Protein 6YSV (pdb70)

Secondary structure (DSSP, 8-state):
---SEEEEE-TTSEEEEEE--SSSSS----GGGHHHHHHHHHHHTT-TT--EEEEE--SSSEEE----THHHHT--SHHHHHHHHHHHHHHHHHHHT-SSEEEEEE-SEEETHHHHHHHHSSEEEEE-STT-EEE-GGGGGT---TTTHHHHTTTTT-HHHHHHHHHH---EEHHHHHHHTSSSEEE-GGGHHHHHHHHHHSSS---PPPPHHHHHT-SHHHHHHHHHHHHHHHHHHHTT--HHHHHHHHHHHHHHHS-HHHHHHHHHHHHHHHHHSHHHHHHHHHHHHHHHHHH--SSSSPPPP-S-EEEE--HHHHHHHHHHHHHTS---EEEE-SSHHHHHHHHHHHHHHHHHHHSSSS--HHHHHHHGGGEEEESSSTT-TT-SEEEE---S-HHHHHHHHHHHHHHS-SS-EEEE--SSS-HHHHTTT-SSGGGEEEEE--SSTTT--EEEEEE-TT--HHHHHHHHHHHHHTT-EEEE--SSTTTTHHHHHHHHHHHHHHHHHTT--HHHHHHHHHHHT-SS-HHHHHHHH-HHHHHTTHHHHHHHH-GGGPPPTTHHHHHHTTT--BTTTTBSSB------TTPPP-B-TTHHHHTT--------HHHHHHHHHHHHHHHHHHHHHTTSSSSHHHHHHHHHHHS---GGGTSHHHHHHHH-HHHHHHHHHHHHHHT-GGGSPPHHHHHHHHTT--SSSS--/---SEEEEE-TTSEEEEEE--SS-SS--B-GGGHHHHHHHHHHHHTTSS--EEEEE---TTEEE--B-HHHHHT-SSHHHHHHHHHHHHHHHHHHT--SSEEEEE--SEEETHHHHHHHHSSEEEE-S-TT-EEE-GGGGGT----SSHHHHTHHHH-HHHHHHHHHH-PPB-HHHHHHTTSSSEE--HHHHHHHHHHHHT---TTT--TTHHHHHHHHHHHHHHHHHHTT--HHHHHHHHHHHHHTTS-HHHHHHHHHHHHHHHHHSHHHHHHHHHHHHHHHHHT--S-SSPPPP-S-EEEE--SSHHHHHHHIIIIIT---EEEE-S-HHHHHHHHHHHHHHHTTS-TTS-TTIIIIITTTTTEEEESSSSS-TT-SEEEE---S-HHHHHHHHHHHHHHS-SS-EEEE--SSS-HHHHTSS-S-GGGEEEEE--SSTTT--EEEEE--TT--HHHHHHHHHHHHHTT-EEEEB-S-TTTTTTTTTHHHHHHHHHHHHTT--HHHHHHHHHHHT-SS-HHHHHHHH-TTGGGTHHHHHHHHH-GGGPPPTTHHHHHHHTT--TTTTS-SSS----STT--S----TTHHHHTT--S-----HHHHHHHHHHHHHHHHHHHHHTTSBSSHHHHHHHHHTTS---GGGTSHHHHHHHH-HHHHHHHHHHHHHHH-GGGSPPHHHHHHHHTT--SS----

Structure (mmCIF, N/CA/C/O backbone):
data_6YSV
#
_entry.id   6YSV
#
_cell.length_a   128.583
_cell.length_b   90.751
_cell.length_c   172.912
_cell.angle_alpha   90.000
_cell.angle_beta   96.112
_cell.angle_gamma   90.000
#
_symmetry.space_group_name_H-M   'I 1 2 1'
#
loop_
_entity.id
_entity.type
_entity.pdbx_description
1 polymer 'Fatty acid oxidation complex subunit alpha'
2 non-polymer 'SULFATE ION'
3 water water
#
loop_
_atom_site.group_PDB
_atom_site.id
_atom_site.type_symbol
_atom_site.label_atom_id
_atom_site.label_alt_id
_atom_site.label_comp_id
_atom_site.label_asym_id
_atom_site.label_entity_id
_atom_site.label_seq_id
_atom_site.pdbx_PDB_ins_code
_atom_site.Cartn_x
_atom_site.Cartn_y
_atom_site.Cartn_z
_atom_site.occupancy
_atom_site.B_iso_or_equiv
_atom_site.auth_seq_id
_atom_site.auth_comp_id
_atom_site.auth_asym_id
_atom_site.auth_atom_id
_atom_site.pdbx_PDB_model_num
ATOM 1 N N . MET A 1 17 ? -40.54718 63.99161 -33.58461 1.000 176.55518 3 MET A N 1
ATOM 2 C CA . MET A 1 17 ? -39.64551 62.98020 -33.04630 1.000 172.88025 3 MET A CA 1
ATOM 3 C C . MET A 1 17 ? -39.87282 61.63090 -33.71816 1.000 171.12687 3 MET A C 1
ATOM 4 O O . MET A 1 17 ? -40.89473 61.41691 -34.37068 1.000 170.75426 3 MET A O 1
ATOM 6 N N . THR A 1 18 ? -38.91215 60.72400 -33.55876 1.000 170.83042 4 THR A N 1
ATOM 7 C CA . THR A 1 18 ? -39.06002 59.37956 -34.09821 1.000 164.95691 4 THR A CA 1
ATOM 8 C C . THR A 1 18 ? -40.10028 58.60892 -33.29302 1.000 158.67672 4 THR A C 1
ATOM 9 O O . THR A 1 18 ? -40.07617 58.61294 -32.05812 1.000 159.33057 4 THR A O 1
ATOM 13 N N . SER A 1 19 ? -41.02234 57.95738 -33.99627 1.000 148.09245 5 SER A N 1
ATOM 14 C CA . SER A 1 19 ? -42.12320 57.27103 -33.33981 1.000 137.16128 5 SER A CA 1
ATOM 15 C C . SER A 1 19 ? -41.61972 56.06837 -32.54549 1.000 129.42623 5 SER A C 1
ATOM 16 O O . SER A 1 19 ? -40.53729 55.52932 -32.79363 1.000 129.80225 5 SER A O 1
ATOM 19 N N . ALA A 1 20 ? -42.43063 55.65126 -31.56931 1.000 121.90590 6 ALA A N 1
ATOM 20 C CA . ALA A 1 20 ? -42.07591 54.49164 -30.75835 1.000 113.51181 6 ALA A CA 1
ATOM 21 C C . ALA A 1 20 ? -42.08338 53.20914 -31.57895 1.000 105.22845 6 ALA A C 1
ATOM 22 O O . ALA A 1 20 ? -41.31464 52.28499 -31.29028 1.000 102.15152 6 ALA A O 1
ATOM 24 N N . PHE A 1 21 ? -42.93675 53.13385 -32.59703 1.000 103.35075 7 PHE A N 1
ATOM 25 C CA . PHE A 1 21 ? -43.01617 51.98371 -33.49158 1.000 101.05973 7 PHE A CA 1
ATOM 26 C C . PHE A 1 21 ? -42.71265 52.46272 -34.90497 1.000 111.86027 7 PHE A C 1
ATOM 27 O O . PHE A 1 21 ? -43.54208 53.13321 -35.52936 1.000 113.85814 7 PHE A O 1
ATOM 35 N N . THR A 1 22 ? -41.52769 52.12584 -35.40504 1.000 119.69679 8 THR A N 1
ATOM 36 C CA . THR A 1 22 ? -41.10107 52.50871 -36.74243 1.000 125.84152 8 THR A CA 1
ATOM 37 C C . THR A 1 22 ? -41.16498 51.29894 -37.66401 1.000 122.99750 8 THR A C 1
ATOM 38 O O . THR A 1 22 ? -40.75004 50.19751 -37.28916 1.000 119.98710 8 THR A O 1
ATOM 42 N N . LEU A 1 23 ? -41.68495 51.50997 -38.86982 1.000 125.06333 9 LEU A N 1
ATOM 43 C CA . LEU A 1 23 ? -41.88316 50.44511 -39.84255 1.000 125.76322 9 LEU A CA 1
ATOM 44 C C . LEU A 1 23 ? -41.10984 50.75248 -41.11532 1.000 134.58685 9 LEU A C 1
ATOM 45 O O . LEU A 1 23 ? -41.23658 51.84650 -41.67516 1.000 142.57279 9 LEU A O 1
ATOM 50 N N . ASN A 1 24 ? -40.31346 49.78709 -41.56779 1.000 133.01758 10 ASN A N 1
ATOM 51 C CA . ASN A 1 24 ? -39.70767 49.82665 -42.89091 1.000 138.41786 10 ASN A CA 1
ATOM 52 C C . ASN A 1 24 ? -39.93791 48.47384 -43.54774 1.000 134.11306 10 ASN A C 1
ATOM 53 O O . ASN A 1 24 ? -39.73797 47.43008 -42.91721 1.000 132.99110 10 ASN A O 1
ATOM 58 N N . VAL A 1 25 ? -40.39202 48.49373 -44.79620 1.000 130.98561 11 VAL A N 1
ATOM 59 C CA . VAL A 1 25 ? -40.76365 47.28306 -45.51834 1.000 125.06602 11 VAL A CA 1
ATOM 60 C C . VAL A 1 25 ? -39.60233 46.88138 -46.41537 1.000 127.34777 11 VAL A C 1
ATOM 61 O O . VAL A 1 25 ? -39.19916 47.64262 -47.30327 1.000 132.43077 11 VAL A O 1
ATOM 65 N N . ARG A 1 26 ? -39.06595 45.68585 -46.18422 1.000 125.44966 12 ARG A N 1
ATOM 66 C CA . ARG A 1 26 ? -37.98063 45.17119 -47.00173 1.000 125.39431 12 ARG A CA 1
ATOM 67 C C . ARG A 1 26 ? -38.47831 44.85850 -48.41238 1.000 130.38518 12 ARG A C 1
ATOM 68 O O . ARG A 1 26 ? -39.68056 44.83672 -48.69262 1.000 136.14802 12 ARG A O 1
ATOM 76 N N . LEU A 1 27 ? -37.52838 44.61313 -49.30989 1.000 129.31962 13 LEU A N 1
ATOM 77 C CA . LEU A 1 27 ? -37.83711 44.29509 -50.69657 1.000 129.54999 13 LEU A CA 1
ATOM 78 C C . LEU A 1 27 ? -38.08314 42.80979 -50.92695 1.000 128.06008 13 LEU A C 1
ATOM 79 O O . LEU A 1 27 ? -38.43397 42.42258 -52.04640 1.000 127.74847 13 LEU A O 1
ATOM 84 N N . ASP A 1 28 ? -37.90772 41.97157 -49.90509 1.000 127.29825 14 ASP A N 1
ATOM 85 C CA . ASP A 1 28 ? -38.26959 40.56381 -49.98287 1.000 128.45495 14 ASP A CA 1
ATOM 86 C C . ASP A 1 28 ? -39.69443 40.30603 -49.50406 1.000 128.63105 14 ASP A C 1
ATOM 87 O O . ASP A 1 28 ? -40.02061 39.17125 -49.13509 1.000 130.41033 14 ASP A O 1
ATOM 92 N N . ASN A 1 29 ? -40.53537 41.34366 -49.48642 1.000 127.10020 15 ASN A N 1
ATOM 93 C CA . ASN A 1 29 ? -41.96324 41.23843 -49.19007 1.000 123.60685 15 ASN A CA 1
ATOM 94 C C . ASN A 1 29 ? -42.23769 40.83710 -47.74270 1.000 116.79072 15 ASN A C 1
ATOM 95 O O . ASN A 1 29 ? -43.23233 40.16708 -47.45712 1.000 116.16230 15 ASN A O 1
ATOM 100 N N . ILE A 1 30 ? -41.36526 41.23366 -46.81780 1.000 114.88627 16 ILE A N 1
ATOM 101 C CA . ILE A 1 30 ? -41.65366 41.15925 -45.39173 1.000 111.54340 16 ILE A CA 1
ATOM 102 C C . ILE A 1 30 ? -41.35070 42.52225 -44.78712 1.000 107.63316 16 ILE A C 1
ATOM 103 O O . ILE A 1 30 ? -40.54007 43.29064 -45.31444 1.000 108.91290 16 ILE A O 1
ATOM 108 N N . ALA A 1 31 ? -42.01282 42.82372 -43.67480 1.000 106.92248 17 ALA A N 1
ATOM 109 C CA . ALA A 1 31 ? -41.87557 44.11022 -43.01179 1.000 109.20501 17 ALA A CA 1
ATOM 110 C C . ALA A 1 31 ? -41.29913 43.92128 -41.61552 1.000 105.59753 17 ALA A C 1
ATOM 111 O O . ALA A 1 31 ? -41.47328 42.87188 -40.98949 1.000 106.01801 17 ALA A O 1
ATOM 113 N N . VAL A 1 32 ? -40.60620 44.94929 -41.13379 1.000 103.21367 18 VAL A N 1
ATOM 114 C CA . VAL A 1 32 ? -39.96274 44.93048 -39.82513 1.000 99.91280 18 VAL A CA 1
ATOM 115 C C . VAL A 1 32 ? -40.49338 46.10642 -39.01905 1.000 102.70861 18 VAL A C 1
ATOM 116 O O . VAL A 1 32 ? -40.35007 47.26440 -39.43188 1.000 106.43613 18 VAL A O 1
ATOM 120 N N . ILE A 1 33 ? -41.10241 45.81149 -37.87567 1.000 99.32455 19 ILE A N 1
ATOM 121 C CA . ILE A 1 33 ? -41.60603 46.82991 -36.96239 1.000 101.92901 19 ILE A CA 1
ATOM 122 C C . ILE A 1 33 ? -40.56014 47.02335 -35.87277 1.000 108.34851 19 ILE A C 1
ATOM 123 O O . ILE A 1 33 ? -40.33011 46.12881 -35.05191 1.000 109.31569 19 ILE A O 1
ATOM 128 N N . THR A 1 34 ? -39.92064 48.18905 -35.86452 1.000 118.80699 20 THR A N 1
ATOM 129 C CA . THR A 1 34 ? -38.90666 48.51096 -34.87015 1.000 120.97666 20 THR A CA 1
ATOM 130 C C . THR A 1 34 ? -39.55484 49.21953 -33.68730 1.000 123.02018 20 THR A C 1
ATOM 131 O O . THR A 1 34 ? -40.25576 50.22124 -33.86300 1.000 130.20271 20 THR A O 1
ATOM 135 N N . ILE A 1 35 ? -39.31652 48.69688 -32.48519 1.000 115.96680 21 ILE A N 1
ATOM 136 C CA . ILE A 1 35 ? -39.95107 49.21125 -31.27672 1.000 111.52487 21 ILE A CA 1
ATOM 137 C C . ILE A 1 35 ? -38.92809 49.96228 -30.43482 1.000 121.85611 21 ILE A C 1
ATOM 138 O O . ILE A 1 35 ? -38.33632 49.39710 -29.50888 1.000 124.69137 21 ILE A O 1
ATOM 143 N N . ASP A 1 36 ? -38.71917 51.24048 -30.73915 1.000 129.63814 22 ASP A N 1
ATOM 144 C CA . ASP A 1 36 ? -37.75243 52.07437 -30.02669 1.000 131.46186 22 ASP A CA 1
ATOM 145 C C . ASP A 1 36 ? -38.50390 53.22540 -29.36450 1.000 133.24032 22 ASP A C 1
ATOM 146 O O . ASP A 1 36 ? -38.88401 54.19303 -30.03084 1.000 139.52975 22 ASP A O 1
ATOM 151 N N . VAL A 1 37 ? -38.71256 53.12203 -28.05696 1.000 124.54919 23 VAL A N 1
ATOM 152 C CA . VAL A 1 37 ? -39.37119 54.16925 -27.28133 1.000 122.12871 23 VAL A CA 1
ATOM 153 C C . VAL A 1 37 ? -38.29994 55.14821 -26.81274 1.000 127.84533 23 VAL A C 1
ATOM 154 O O . VAL A 1 37 ? -37.42178 54.75591 -26.02795 1.000 129.53174 23 VAL A O 1
ATOM 158 N N . PRO A 1 38 ? -38.32802 56.40982 -27.25624 1.000 130.49892 24 PRO A N 1
ATOM 159 C CA . PRO A 1 38 ? -37.26793 57.35151 -26.87211 1.000 135.93259 24 PRO A CA 1
ATOM 160 C C . PRO A 1 38 ? -37.37419 57.86306 -25.44533 1.000 137.40142 24 PRO A C 1
ATOM 161 O O . PRO A 1 38 ? -36.44053 58.52996 -24.97828 1.000 136.35567 24 PRO A O 1
ATOM 165 N N . GLY A 1 39 ? -38.46819 57.57430 -24.73938 1.000 140.07914 25 GLY A N 1
ATOM 166 C CA . GLY A 1 39 ? -38.63111 58.11509 -23.39929 1.000 147.40264 25 GLY A CA 1
ATOM 167 C C . GLY A 1 39 ? -37.73739 57.43577 -22.37855 1.000 157.10957 25 GLY A C 1
ATOM 168 O O . GLY A 1 39 ? -36.96933 58.09429 -21.67140 1.000 162.89323 25 GLY A O 1
ATOM 169 N N . GLU A 1 40 ? -37.82497 56.11314 -22.28625 1.000 161.82034 26 GLU A N 1
ATOM 170 C CA . GLU A 1 40 ? -37.08698 55.34376 -21.29712 1.000 159.88057 26 GLU A CA 1
ATOM 171 C C . GLU A 1 40 ? -36.17273 54.33919 -21.98688 1.000 157.09825 26 GLU A C 1
ATOM 172 O O . GLU A 1 40 ? -36.22878 54.13792 -23.20283 1.000 154.13448 26 GLU A O 1
ATOM 174 N N . LYS A 1 41 ? -35.31838 53.70361 -21.18254 1.000 149.01239 27 LYS A N 1
ATOM 175 C CA . LYS A 1 41 ? -34.39963 52.69491 -21.69425 1.000 142.03975 27 LYS A CA 1
ATOM 176 C C . LYS A 1 41 ? -35.09055 51.37705 -22.01499 1.000 135.00561 27 LYS A C 1
ATOM 177 O O . LYS A 1 41 ? -34.48781 50.52899 -22.68169 1.000 138.09953 27 LYS A O 1
ATOM 179 N N . MET A 1 42 ? -36.32626 51.18473 -21.56205 1.000 125.39268 28 MET A N 1
ATOM 180 C CA . MET A 1 42 ? -37.08262 49.96816 -21.81543 1.000 122.18067 28 MET A CA 1
ATOM 181 C C . MET A 1 42 ? -38.36339 50.30875 -22.56269 1.000 120.37355 28 MET A C 1
ATOM 182 O O . MET A 1 42 ? -38.98561 51.34433 -22.30617 1.000 126.28382 28 MET A O 1
ATOM 187 N N . ASN A 1 43 ? -38.75083 49.43748 -23.49031 1.000 113.47350 29 ASN A N 1
ATOM 188 C CA . ASN A 1 43 ? -40.01411 49.59133 -24.20799 1.000 112.74896 29 ASN A CA 1
ATOM 189 C C . ASN A 1 43 ? -41.15436 49.31630 -23.23720 1.000 121.47827 29 ASN A C 1
ATOM 190 O O . ASN A 1 43 ? -41.50844 48.16335 -22.98317 1.000 124.31540 29 ASN A O 1
ATOM 195 N N . THR A 1 44 ? -41.73363 50.38070 -22.68726 1.000 129.90095 30 THR A N 1
ATOM 196 C CA . THR A 1 44 ? -42.74319 50.27060 -21.64298 1.000 133.65878 30 THR A CA 1
ATOM 197 C C . THR A 1 44 ? -44.15245 50.06146 -22.18308 1.000 133.51413 30 THR A C 1
ATOM 198 O O . THR A 1 44 ? -45.08171 49.90279 -21.38507 1.000 136.28795 30 THR A O 1
ATOM 202 N N . LEU A 1 45 ? -44.33265 50.07012 -23.50300 1.000 128.42223 31 LEU A N 1
ATOM 203 C CA . LEU A 1 45 ? -45.61063 49.76204 -24.14701 1.000 124.40887 31 LEU A CA 1
ATOM 204 C C . LEU A 1 45 ? -46.75677 50.56552 -23.52740 1.000 126.69115 31 LEU A C 1
ATOM 205 O O . LEU A 1 45 ? -47.67677 50.02533 -22.90997 1.000 123.13401 31 LEU A O 1
ATOM 210 N N . LYS A 1 46 ? -46.67868 51.88204 -23.69432 1.000 130.25635 32 LYS A N 1
ATOM 211 C CA . LYS A 1 46 ? -47.71826 52.75898 -23.17763 1.000 125.88739 32 LYS A CA 1
ATOM 212 C C . LYS A 1 46 ? -49.00160 52.59705 -23.98545 1.000 130.08641 32 LYS A C 1
ATOM 213 O O . LYS A 1 46 ? -48.97797 52.25843 -25.17187 1.000 130.19550 32 LYS A O 1
ATOM 219 N N . ALA A 1 47 ? -50.13633 52.83896 -23.32362 1.000 136.78481 33 ALA A N 1
ATOM 220 C CA . ALA A 1 47 ? -51.42655 52.72584 -23.99451 1.000 136.15932 33 ALA A CA 1
ATOM 221 C C . ALA A 1 47 ? -51.60194 53.76490 -25.09272 1.000 138.99017 33 ALA A C 1
ATOM 222 O O . ALA A 1 47 ? -52.41270 53.55626 -26.00161 1.000 138.56622 33 ALA A O 1
ATOM 224 N N . GLU A 1 48 ? -50.86297 54.87492 -25.02847 1.000 136.75234 34 GLU A N 1
ATOM 225 C CA . GLU A 1 48 ? -50.95073 55.89923 -26.06210 1.000 139.03049 34 GLU A CA 1
ATOM 226 C C . GLU A 1 48 ? -50.45868 55.39447 -27.41303 1.000 142.56963 34 GLU A C 1
ATOM 227 O O . GLU A 1 48 ? -50.89786 55.90156 -28.45126 1.000 147.26958 34 GLU A O 1
ATOM 233 N N . PHE A 1 49 ? -49.57750 54.39628 -27.42549 1.000 140.67000 35 PHE A N 1
ATOM 234 C CA . PHE A 1 49 ? -49.02908 53.83115 -28.65785 1.000 138.98669 35 PHE A CA 1
ATOM 235 C C . PHE A 1 49 ? -50.03999 52.99447 -29.44206 1.000 137.16153 35 PHE A C 1
ATOM 236 O O . PHE A 1 49 ? -49.63429 52.40429 -30.45190 1.000 137.85159 35 PHE A O 1
ATOM 244 N N . ALA A 1 50 ? -51.30686 52.92041 -29.02171 1.000 134.96968 36 ALA A N 1
ATOM 245 C CA . ALA A 1 50 ? -52.27955 52.09957 -29.73786 1.000 129.77371 36 ALA A CA 1
ATOM 246 C C . ALA A 1 50 ? -52.51943 52.62404 -31.14791 1.000 128.50285 36 ALA A C 1
ATOM 247 O O . ALA A 1 50 ? -52.63778 51.84110 -32.09787 1.000 129.00240 36 ALA A O 1
ATOM 249 N N . SER A 1 51 ? -52.59494 53.94770 -31.30497 1.000 129.12428 37 SER A N 1
ATOM 250 C CA . SER A 1 51 ? -52.80118 54.51937 -32.63097 1.000 129.52298 37 SER A CA 1
ATOM 251 C C . SER A 1 51 ? -51.56730 54.36090 -33.50984 1.000 130.69509 37 SER A C 1
ATOM 252 O O . SER A 1 51 ? -51.68817 54.30122 -34.73894 1.000 133.88993 37 SER A O 1
ATOM 255 N N . GLN A 1 52 ? -50.37850 54.29185 -32.90534 1.000 127.26485 38 GLN A N 1
ATOM 256 C CA . GLN A 1 52 ? -49.16362 54.10514 -33.69177 1.000 124.86118 38 GLN A CA 1
ATOM 257 C C . GLN A 1 52 ? -49.12591 52.72057 -34.32524 1.000 123.13447 38 GLN A C 1
ATOM 258 O O . GLN A 1 52 ? -48.64917 52.56103 -35.45506 1.000 132.19398 38 GLN A O 1
ATOM 264 N N . VAL A 1 53 ? -49.62353 51.70810 -33.61511 1.000 114.08185 39 VAL A N 1
ATOM 265 C CA . VAL A 1 53 ? -49.70314 50.37178 -34.19301 1.000 105.15915 39 VAL A CA 1
ATOM 266 C C . VAL A 1 53 ? -50.87481 50.27715 -35.16138 1.000 106.83208 39 VAL A C 1
ATOM 267 O O . VAL A 1 53 ? -50.77986 49.62200 -36.20500 1.000 108.52672 39 VAL A O 1
ATOM 271 N N . ARG A 1 54 ? -51.99304 50.93394 -34.83884 1.000 106.44367 40 ARG A N 1
ATOM 272 C CA . ARG A 1 54 ? -53.15715 50.88250 -35.71668 1.000 110.79063 40 ARG A CA 1
ATOM 273 C C . ARG A 1 54 ? -52.91136 51.61439 -37.02940 1.000 111.38718 40 ARG A C 1
ATOM 274 O O . ARG A 1 54 ? -53.53183 51.28324 -38.04554 1.000 113.02105 40 ARG A O 1
ATOM 282 N N . ALA A 1 55 ? -52.02256 52.60885 -37.03348 1.000 110.66766 41 ALA A N 1
ATOM 283 C CA . ALA A 1 55 ? -51.68238 53.26548 -38.28883 1.000 114.97814 41 ALA A CA 1
ATOM 284 C C . ALA A 1 55 ? -50.75426 52.40053 -39.12997 1.000 119.70164 41 ALA A C 1
ATOM 285 O O . ALA A 1 55 ? -50.72422 52.53618 -40.35873 1.000 127.96224 41 ALA A O 1
ATOM 287 N N . ILE A 1 56 ? -50.00401 51.50200 -38.49101 1.000 115.62296 42 ILE A N 1
ATOM 288 C CA . ILE A 1 56 ? -49.06191 50.65644 -39.21551 1.000 116.75750 42 ILE A CA 1
ATOM 289 C C . ILE A 1 56 ? -49.75839 49.42711 -39.78938 1.000 121.69379 42 ILE A C 1
ATOM 290 O O . ILE A 1 56 ? -49.47420 49.01296 -40.91945 1.000 126.95086 42 ILE A O 1
ATOM 295 N N . ILE A 1 57 ? -50.69013 48.83480 -39.03495 1.000 121.32332 43 ILE A N 1
ATOM 296 C CA . ILE A 1 57 ? -51.34869 47.60914 -39.48518 1.000 122.28846 43 ILE A CA 1
ATOM 297 C C . ILE A 1 57 ? -52.13171 47.84272 -40.77049 1.000 129.42933 43 ILE A C 1
ATOM 298 O O . ILE A 1 57 ? -52.21283 46.95135 -41.62498 1.000 133.68666 43 ILE A O 1
ATOM 303 N N . LYS A 1 58 ? -52.71840 49.03133 -40.93512 1.000 130.37468 44 LYS A N 1
ATOM 304 C CA . LYS A 1 58 ? -53.42094 49.33302 -42.17756 1.000 136.54408 44 LYS A CA 1
ATOM 305 C C . LYS A 1 58 ? -52.45918 49.41064 -43.35411 1.000 142.68360 44 LYS A C 1
ATOM 306 O O . LYS A 1 58 ? -52.82479 49.04688 -44.47757 1.000 146.38554 44 LYS A O 1
ATOM 308 N N . GLN A 1 59 ? -51.23191 49.87902 -43.11737 1.000 145.35975 45 GLN A N 1
ATOM 309 C CA . GLN A 1 59 ? -50.22457 49.91088 -44.16932 1.000 150.37912 45 GLN A CA 1
ATOM 310 C C . GLN A 1 59 ? -49.65748 48.52859 -44.46181 1.000 151.84332 45 GLN A C 1
ATOM 311 O O . GLN A 1 59 ? -49.01689 48.34155 -45.50178 1.000 153.15274 45 GLN A O 1
ATOM 317 N N . LEU A 1 60 ? -49.87306 47.56056 -43.56851 1.000 153.12365 46 LEU A N 1
ATOM 318 C CA . LEU A 1 60 ? -49.43748 46.19430 -43.83372 1.000 153.48754 46 LEU A CA 1
ATOM 319 C C . LEU A 1 60 ? -50.37067 45.49630 -44.81527 1.000 158.20468 46 LEU A C 1
ATOM 320 O O . LEU A 1 60 ? -49.90963 44.79071 -45.71927 1.000 161.90866 46 LEU A O 1
ATOM 325 N N . ARG A 1 61 ? -51.68147 45.67990 -44.65637 1.000 156.95078 47 ARG A N 1
ATOM 326 C CA . ARG A 1 61 ? -52.65235 45.20040 -45.63103 1.000 155.30654 47 ARG A CA 1
ATOM 327 C C . ARG A 1 61 ? -52.84317 46.16893 -46.79245 1.000 156.06608 47 ARG A C 1
ATOM 328 O O . ARG A 1 61 ? -53.81914 46.04252 -47.54268 1.000 158.11749 47 ARG A O 1
ATOM 336 N N . GLU A 1 62 ? -51.93204 47.13262 -46.95088 1.000 155.51463 48 GLU A N 1
ATOM 337 C CA . GLU A 1 62 ? -51.99389 48.03647 -48.09407 1.000 163.14989 48 GLU A CA 1
ATOM 338 C C . GLU A 1 62 ? -51.66162 47.30461 -49.38817 1.000 176.84720 48 GLU A C 1
ATOM 339 O O . GLU A 1 62 ? -52.34198 47.48755 -50.40427 1.000 185.99770 48 GLU A O 1
ATOM 345 N N . ASN A 1 63 ? -50.62277 46.47284 -49.37060 1.000 181.06787 49 ASN A N 1
ATOM 346 C CA . ASN A 1 63 ? -50.24237 45.65763 -50.51441 1.000 186.60417 49 ASN A CA 1
ATOM 347 C C . ASN A 1 63 ? -50.29251 44.18718 -50.12459 1.000 180.01681 49 ASN A C 1
ATOM 348 O O . ASN A 1 63 ? -49.87449 43.81080 -49.02452 1.000 176.38325 49 ASN A O 1
ATOM 353 N N . LYS A 1 64 ? -50.81553 43.36006 -51.02738 1.000 178.97919 50 LYS A N 1
ATOM 354 C CA . LYS A 1 64 ? -50.93178 41.92944 -50.77755 1.000 170.30240 50 LYS A CA 1
ATOM 355 C C . LYS A 1 64 ? -49.65841 41.16284 -51.10580 1.000 163.07615 50 LYS A C 1
ATOM 356 O O . LYS A 1 64 ? -49.61304 39.94808 -50.88331 1.000 160.44400 50 LYS A O 1
ATOM 362 N N . GLU A 1 65 ? -48.62841 41.83476 -51.62453 1.000 159.14482 51 GLU A N 1
ATOM 363 C CA . GLU A 1 65 ? -47.37495 41.15584 -51.92688 1.000 153.92760 51 GLU A CA 1
ATOM 364 C C . GLU A 1 65 ? -46.62055 40.74803 -50.66894 1.000 142.93223 51 GLU A C 1
ATOM 365 O O . GLU A 1 65 ? -45.72996 39.89542 -50.74719 1.000 140.64327 51 GLU A O 1
ATOM 367 N N . LEU A 1 66 ? -46.95906 41.32784 -49.51959 1.000 135.13788 52 LEU A N 1
ATOM 368 C CA . LEU A 1 66 ? -46.26355 41.01348 -48.28052 1.000 124.65660 52 LEU A CA 1
ATOM 369 C C . LEU A 1 66 ? -46.49947 39.56444 -47.87031 1.000 119.23743 52 LEU A C 1
ATOM 370 O O . LEU A 1 66 ? -47.55454 38.98019 -48.13249 1.000 115.98584 52 LEU A O 1
ATOM 375 N N . ARG A 1 67 ? -45.49190 38.98577 -47.21658 1.000 119.32706 53 ARG A N 1
ATOM 376 C CA . ARG A 1 67 ? -45.55085 37.61096 -46.74909 1.000 123.28643 53 ARG A CA 1
ATOM 377 C C . ARG A 1 67 ? -45.39026 37.47131 -45.24337 1.000 130.93160 53 ARG A C 1
ATOM 378 O O . ARG A 1 67 ? -45.69581 36.39997 -44.70724 1.000 129.74052 53 ARG A O 1
ATOM 386 N N . GLY A 1 68 ? -44.92843 38.50581 -44.54869 1.000 141.76852 54 GLY A N 1
ATOM 387 C CA . GLY A 1 68 ? -44.75392 38.41058 -43.11074 1.000 139.67244 54 GLY A CA 1
ATOM 388 C C . GLY A 1 68 ? -44.34760 39.74113 -42.52023 1.000 140.51868 54 GLY A C 1
ATOM 389 O O . GLY A 1 68 ? -44.00776 40.68959 -43.23309 1.000 143.86261 54 GLY A O 1
ATOM 390 N N . VAL A 1 69 ? -44.39565 39.79470 -41.18981 1.000 122.48542 55 VAL A N 1
ATOM 391 C CA . VAL A 1 69 ? -43.97852 40.96347 -40.42656 1.000 112.11708 55 VAL A CA 1
ATOM 392 C C . VAL A 1 69 ? -43.21268 40.49149 -39.19964 1.000 105.43307 55 VAL A C 1
ATOM 393 O O . VAL A 1 69 ? -43.50173 39.43391 -38.63172 1.000 108.21585 55 VAL A O 1
ATOM 397 N N . VAL A 1 70 ? -42.22814 41.28785 -38.78947 1.000 99.43408 56 VAL A N 1
ATOM 398 C CA . VAL A 1 70 ? -41.33628 40.93431 -37.69225 1.000 96.15670 56 VAL A CA 1
ATOM 399 C C . VAL A 1 70 ? -41.29013 42.08446 -36.69662 1.000 100.15681 56 VAL A C 1
ATOM 400 O O . VAL A 1 70 ? -41.07242 43.23851 -37.08247 1.000 104.18352 56 VAL A O 1
ATOM 404 N N . PHE A 1 71 ? -41.49623 41.76759 -35.42024 1.000 95.09463 57 PHE A N 1
ATOM 405 C CA . PHE A 1 71 ? -41.30874 42.71272 -34.32748 1.000 89.68473 57 PHE A CA 1
ATOM 406 C C . PHE A 1 71 ? -39.92117 42.50097 -33.73511 1.000 88.81667 57 PHE A C 1
ATOM 407 O O . PHE A 1 71 ? -39.59354 41.39380 -33.29462 1.000 89.94342 57 PHE A O 1
ATOM 415 N N . VAL A 1 72 ? -39.11134 43.55656 -33.72587 1.000 89.25783 58 VAL A N 1
ATOM 416 C CA . VAL A 1 72 ? -37.77223 43.50785 -33.15692 1.000 90.64805 58 VAL A CA 1
ATOM 417 C C . VAL A 1 72 ? -37.61910 44.66755 -32.18176 1.000 95.02070 58 VAL A C 1
ATOM 418 O O . VAL A 1 72 ? -38.21095 45.73709 -32.35935 1.000 94.78463 58 VAL A O 1
ATOM 422 N N . SER A 1 73 ? -36.82388 44.44194 -31.13267 1.000 103.22932 59 SER A N 1
ATOM 423 C CA . SER A 1 73 ? -36.70646 45.41337 -30.04832 1.000 106.37274 59 SER A CA 1
ATOM 424 C C . SER A 1 73 ? -35.87322 46.62515 -30.45000 1.000 109.38341 59 SER A C 1
ATOM 425 O O . SER A 1 73 ? -36.25801 47.76611 -30.17386 1.000 114.17013 59 SER A O 1
ATOM 428 N N . ALA A 1 74 ? -34.71819 46.39423 -31.07668 1.000 107.11259 60 ALA A N 1
ATOM 429 C CA . ALA A 1 74 ? -33.74416 47.43813 -31.39795 1.000 114.59172 60 ALA A CA 1
ATOM 430 C C . ALA A 1 74 ? -33.24261 48.16835 -30.15459 1.000 113.40139 60 ALA A C 1
ATOM 431 O O . ALA A 1 74 ? -32.70609 49.27645 -30.25475 1.000 115.95095 60 ALA A O 1
ATOM 433 N N . LYS A 1 75 ? -33.41498 47.56499 -28.97901 1.000 112.59646 61 LYS A N 1
ATOM 434 C CA . LYS A 1 75 ? -32.85440 48.04108 -27.72930 1.000 118.53369 61 LYS A CA 1
ATOM 435 C C . LYS A 1 75 ? -31.97659 46.95681 -27.11671 1.000 126.41040 61 LYS A C 1
ATOM 436 O O . LYS A 1 75 ? -32.30126 45.76876 -27.21748 1.000 128.97874 61 LYS A O 1
ATOM 442 N N . PRO A 1 76 ? -30.86450 47.32835 -26.47804 1.000 131.68909 62 PRO A N 1
ATOM 443 C CA . PRO A 1 76 ? -29.87363 46.30931 -26.09903 1.000 135.13780 62 PRO A CA 1
ATOM 444 C C . PRO A 1 76 ? -30.30053 45.42352 -24.94109 1.000 134.73925 62 PRO A C 1
ATOM 445 O O . PRO A 1 76 ? -29.91995 44.24668 -24.91284 1.000 134.53243 62 PRO A O 1
ATOM 449 N N . ASP A 1 77 ? -31.07809 45.93855 -23.98849 1.000 134.06307 63 ASP A N 1
ATOM 450 C CA . ASP A 1 77 ? -31.31027 45.22309 -22.74047 1.000 134.46963 63 ASP A CA 1
ATOM 451 C C . ASP A 1 77 ? -32.64836 44.49944 -22.67001 1.000 125.56584 63 ASP A C 1
ATOM 452 O O . ASP A 1 77 ? -32.77326 43.55155 -21.88674 1.000 123.15364 63 ASP A O 1
ATOM 457 N N . ASN A 1 78 ? -33.64631 44.90616 -23.45140 1.000 120.59456 64 ASN A N 1
ATOM 458 C CA . ASN A 1 78 ? -34.97245 44.32619 -23.29930 1.000 114.59408 64 ASN A CA 1
ATOM 459 C C . ASN A 1 78 ? -35.72288 44.36550 -24.62163 1.000 101.90787 64 ASN A C 1
ATOM 460 O O . ASN A 1 78 ? -35.41843 45.16190 -25.51343 1.000 100.67861 64 ASN A O 1
ATOM 465 N N . PHE A 1 79 ? -36.71670 43.48247 -24.73063 1.000 94.47424 65 PHE A N 1
ATOM 466 C CA . PHE A 1 79 ? -37.65112 43.49146 -25.86271 1.000 89.62699 65 PHE A CA 1
ATOM 467 C C . PHE A 1 79 ? -38.80970 44.43184 -25.54357 1.000 89.40798 65 PHE A C 1
ATOM 468 O O . PHE A 1 79 ? -38.89801 45.53372 -26.09265 1.000 91.13863 65 PHE A O 1
ATOM 476 N N . ILE A 1 80 ? -39.70518 44.00197 -24.65567 1.000 87.58958 66 ILE A N 1
ATOM 477 C CA . ILE A 1 80 ? -40.74696 44.85847 -24.09729 1.000 83.39240 66 ILE A CA 1
ATOM 478 C C . ILE A 1 80 ? -40.81520 44.57413 -22.60349 1.000 84.76230 66 ILE A C 1
ATOM 479 O O . ILE A 1 80 ? -41.07363 43.43535 -22.19803 1.000 80.80623 66 ILE A O 1
ATOM 484 N N . ALA A 1 81 ? -40.58244 45.60255 -21.78492 1.000 93.03263 67 ALA A N 1
ATOM 485 C CA . ALA A 1 81 ? -40.51460 45.40829 -20.34115 1.000 99.00310 67 ALA A CA 1
ATOM 486 C C . ALA A 1 81 ? -41.87219 45.10565 -19.72172 1.000 104.89778 67 ALA A C 1
ATOM 487 O O . ALA A 1 81 ? -41.92410 44.56524 -18.61203 1.000 105.94576 67 ALA A O 1
ATOM 489 N N . GLY A 1 82 ? -42.95987 45.43370 -20.40280 1.000 111.89236 68 GLY A N 1
ATOM 490 C CA . GLY A 1 82 ? -44.29577 45.26072 -19.87080 1.000 116.83370 68 GLY A CA 1
ATOM 491 C C . GLY A 1 82 ? -45.07259 46.56463 -19.86184 1.000 124.19372 68 GLY A C 1
ATOM 492 O O . GLY A 1 82 ? -44.53731 47.64846 -20.08380 1.000 127.14095 68 GLY A O 1
ATOM 493 N N . ALA A 1 83 ? -46.36840 46.42688 -19.58800 1.000 129.09516 69 ALA A N 1
ATOM 494 C CA . ALA A 1 83 ? -47.26793 47.57240 -19.62694 1.000 129.60538 69 ALA A CA 1
ATOM 495 C C . ALA A 1 83 ? -46.87116 48.61626 -18.58965 1.000 132.27322 69 ALA A C 1
ATOM 496 O O . ALA A 1 83 ? -46.43619 48.28602 -17.48290 1.000 135.94730 69 ALA A O 1
ATOM 498 N N . ASP A 1 84 ? -47.01924 49.88647 -18.96101 1.000 124.54154 70 ASP A N 1
ATOM 499 C CA . ASP A 1 84 ? -46.73261 50.98604 -18.04797 1.000 121.47360 70 ASP A CA 1
ATOM 500 C C . ASP A 1 84 ? -47.74283 50.97759 -16.90717 1.000 120.31121 70 ASP A C 1
ATOM 501 O O . ASP A 1 84 ? -48.94114 51.18181 -17.12867 1.000 123.12497 70 ASP A O 1
ATOM 506 N N . ILE A 1 85 ? -47.26139 50.73836 -15.68338 1.000 116.07755 71 ILE A N 1
ATOM 507 C CA . ILE A 1 85 ? -48.16304 50.62030 -14.53883 1.000 112.25579 71 ILE A CA 1
ATOM 508 C C . ILE A 1 85 ? -48.70921 51.96024 -14.07632 1.000 110.45580 71 ILE A C 1
ATOM 509 O O . ILE A 1 85 ? -49.65282 51.98776 -13.27609 1.000 111.64728 71 ILE A O 1
ATOM 514 N N . ASN A 1 86 ? -48.14723 53.07407 -14.55323 1.000 109.33354 72 ASN A N 1
ATOM 515 C CA . ASN A 1 86 ? -48.73090 54.37795 -14.26318 1.000 110.93935 72 ASN A CA 1
ATOM 516 C C . ASN A 1 86 ? -50.09822 54.54556 -14.91047 1.000 109.99736 72 ASN A C 1
ATOM 517 O O . ASN A 1 86 ? -50.89249 55.37205 -14.44890 1.000 112.92711 72 ASN A O 1
ATOM 522 N N . MET A 1 87 ? -50.38323 53.78513 -15.97081 1.000 106.66202 73 MET A N 1
ATOM 523 C CA . MET A 1 87 ? -51.72244 53.78376 -16.54908 1.000 108.30086 73 MET A CA 1
ATOM 524 C C . MET A 1 87 ? -52.75384 53.29696 -15.54036 1.000 105.61570 73 MET A C 1
ATOM 525 O O . MET A 1 87 ? -53.84737 53.86445 -15.43324 1.000 108.37805 73 MET A O 1
ATOM 530 N N . ILE A 1 88 ? -52.42085 52.24454 -14.79067 1.000 97.33534 74 ILE A N 1
ATOM 531 C CA . ILE A 1 88 ? -53.35967 51.68900 -13.82175 1.000 91.26523 74 ILE A CA 1
ATOM 532 C C . ILE A 1 88 ? -53.55335 52.64710 -12.65321 1.000 97.84992 74 ILE A C 1
ATOM 533 O O . ILE A 1 88 ? -54.67917 52.85713 -12.18500 1.000 100.16065 74 ILE A O 1
ATOM 538 N N . GLY A 1 89 ? -52.46457 53.24879 -12.16894 1.000 101.72310 75 GLY A N 1
ATOM 539 C CA . GLY A 1 89 ? -52.54810 54.14943 -11.03227 1.000 107.42783 75 GLY A CA 1
ATOM 540 C C . GLY A 1 89 ? -53.40110 55.37697 -11.27392 1.000 112.25672 75 GLY A C 1
ATOM 541 O O . GLY A 1 89 ? -53.89437 55.97689 -10.31272 1.000 114.40737 75 GLY A O 1
ATOM 542 N N . ASN A 1 90 ? -53.58868 55.76604 -12.53327 1.000 114.13411 76 ASN A N 1
ATOM 543 C CA . ASN A 1 90 ? -54.41217 56.91556 -12.87936 1.000 118.84950 76 ASN A CA 1
ATOM 544 C C . ASN A 1 90 ? -55.84288 56.53679 -13.23870 1.000 112.85950 76 ASN A C 1
ATOM 545 O O . ASN A 1 90 ? -56.63747 57.42183 -13.57056 1.000 116.38920 76 ASN A O 1
ATOM 550 N N . CYS A 1 91 ? -56.19034 55.25296 -13.18440 1.000 100.87523 77 CYS A N 1
ATOM 551 C CA . CYS A 1 91 ? -57.56577 54.82535 -13.40823 1.000 94.19599 77 CYS A CA 1
ATOM 552 C C . CYS A 1 91 ? -58.39431 55.13285 -12.16743 1.000 90.98811 77 CYS A C 1
ATOM 553 O O . CYS A 1 91 ? -58.05958 54.68787 -11.06422 1.000 88.43332 77 CYS A O 1
ATOM 556 N N . LYS A 1 92 ? -59.47611 55.89212 -12.34730 1.000 93.21768 78 LYS A N 1
ATOM 557 C CA . LYS A 1 92 ? -60.28368 56.31408 -11.20894 1.000 97.13041 78 LYS A CA 1
ATOM 558 C C . LYS A 1 92 ? -61.21653 55.21335 -10.71939 1.000 95.35502 78 LYS A C 1
ATOM 559 O O . LYS A 1 92 ? -61.46524 55.11387 -9.51269 1.000 97.59427 78 LYS A O 1
ATOM 565 N N . THR A 1 93 ? -61.73992 54.38544 -11.62177 1.000 93.06259 79 THR A N 1
ATOM 566 C CA . THR A 1 93 ? -62.66687 53.32802 -11.24627 1.000 95.39920 79 THR A CA 1
ATOM 567 C C . THR A 1 93 ? -62.32901 52.06080 -12.01901 1.000 85.10343 79 THR A C 1
ATOM 568 O O . THR A 1 93 ? -61.45682 52.04938 -12.89183 1.000 84.24862 79 THR A O 1
ATOM 572 N N . ALA A 1 94 ? -63.03973 50.98040 -11.68416 1.000 82.25106 80 ALA A N 1
ATOM 573 C CA . ALA A 1 94 ? -62.78382 49.69451 -12.32433 1.000 76.90171 80 ALA A CA 1
ATOM 574 C C . ALA A 1 94 ? -63.20943 49.69308 -13.78547 1.000 76.48864 80 ALA A C 1
ATOM 575 O O . ALA A 1 94 ? -62.67449 48.91476 -14.58301 1.000 75.47229 80 ALA A O 1
ATOM 577 N N . GLN A 1 95 ? -64.16535 50.54752 -14.15595 1.000 81.00573 81 GLN A N 1
ATOM 578 C CA . GLN A 1 95 ? -64.62115 50.57492 -15.54026 1.000 85.84975 81 GLN A CA 1
ATOM 579 C C . GLN A 1 95 ? -63.56982 51.17518 -16.46345 1.000 92.71158 81 GLN A C 1
ATOM 580 O O . GLN A 1 95 ? -63.46986 50.77468 -17.62890 1.000 93.98525 81 GLN A O 1
ATOM 586 N N . GLU A 1 96 ? -62.77958 52.12968 -15.96664 1.000 97.03685 82 GLU A N 1
ATOM 587 C CA . GLU A 1 96 ? -61.68692 52.66658 -16.77002 1.000 97.31675 82 GLU A CA 1
ATOM 588 C C . GLU A 1 96 ? -60.56633 51.64596 -16.91639 1.000 93.06455 82 GLU A C 1
ATOM 589 O O . GLU A 1 96 ? -59.98228 51.50686 -17.99723 1.000 91.92042 82 GLU A O 1
ATOM 595 N N . ALA A 1 97 ? -60.25539 50.91988 -15.83929 1.000 89.49791 83 ALA A N 1
ATOM 596 C CA . ALA A 1 97 ? -59.24956 49.86746 -15.92323 1.000 81.70227 83 ALA A CA 1
ATOM 597 C C . ALA A 1 97 ? -59.72439 48.70850 -16.78930 1.000 78.71119 83 ALA A C 1
ATOM 598 O O . ALA A 1 97 ? -58.90596 48.04424 -17.43517 1.000 75.22725 83 ALA A O 1
ATOM 600 N N . GLU A 1 98 ? -61.03420 48.44716 -16.81413 1.000 79.05431 84 GLU A N 1
ATOM 601 C CA . GLU A 1 98 ? -61.56240 47.44269 -17.72978 1.000 77.18554 84 GLU A CA 1
ATOM 602 C C . GLU A 1 98 ? -61.43183 47.89354 -19.17757 1.000 77.65866 84 GLU A C 1
ATOM 603 O O . GLU A 1 98 ? -61.21855 47.06318 -20.06802 1.000 78.50119 84 GLU A O 1
ATOM 609 N N . ALA A 1 99 ? -61.55262 49.19954 -19.42941 1.000 79.50706 85 ALA A N 1
ATOM 610 C CA . ALA A 1 99 ? -61.40935 49.70971 -20.78845 1.000 77.80480 85 ALA A CA 1
ATOM 611 C C . ALA A 1 99 ? -59.97541 49.57049 -21.28241 1.000 79.15047 85 ALA A C 1
ATOM 612 O O . ALA A 1 99 ? -59.74701 49.22590 -22.44759 1.000 81.35702 85 ALA A O 1
ATOM 614 N N . LEU A 1 100 ? -58.99675 49.83483 -20.41183 1.000 77.01186 86 LEU A N 1
ATOM 615 C CA . LEU A 1 100 ? -57.59822 49.67152 -20.79825 1.000 81.02543 86 LEU A CA 1
ATOM 616 C C . LEU A 1 100 ? -57.29842 48.22905 -21.18567 1.000 75.60970 86 LEU A C 1
ATOM 617 O O . LEU A 1 100 ? -56.54661 47.97611 -22.13453 1.000 74.75161 86 LEU A O 1
ATOM 622 N N . ALA A 1 101 ? -57.87988 47.26845 -20.46372 1.000 69.15288 87 ALA A N 1
ATOM 623 C CA . ALA A 1 101 ? -57.68481 45.86586 -20.81246 1.000 66.84970 87 ALA A CA 1
ATOM 624 C C . ALA A 1 101 ? -58.35050 45.53008 -22.14109 1.000 72.56860 87 ALA A C 1
ATOM 625 O O . ALA A 1 101 ? -57.75820 44.84219 -22.98047 1.000 71.46152 87 ALA A O 1
ATOM 627 N N . ARG A 1 102 ? -59.57944 46.00979 -22.35271 1.000 76.40725 88 ARG A N 1
ATOM 628 C CA . ARG A 1 102 ? -60.27024 45.73770 -23.60958 1.000 84.03475 88 ARG A CA 1
ATOM 629 C C . ARG A 1 102 ? -59.57187 46.41367 -24.78283 1.000 87.19688 88 ARG A C 1
ATOM 630 O O . ARG A 1 102 ? -59.46656 45.82950 -25.86756 1.000 89.28322 88 ARG A O 1
ATOM 638 N N . GLN A 1 103 ? -59.09121 47.64486 -24.58833 1.000 88.41482 89 GLN A N 1
ATOM 639 C CA . GLN A 1 103 ? -58.32908 48.30928 -25.64094 1.000 90.17171 89 GLN A CA 1
ATOM 640 C C . GLN A 1 103 ? -57.04307 47.55230 -25.94361 1.000 90.09432 89 GLN A C 1
ATOM 641 O O . GLN A 1 103 ? -56.61409 47.47772 -27.10105 1.000 92.02100 89 GLN A O 1
ATOM 647 N N . GLY A 1 104 ? -56.41481 46.98123 -24.91500 1.000 89.64687 90 GLY A N 1
ATOM 648 C CA . GLY A 1 104 ? -55.26360 46.12756 -25.15158 1.000 87.97399 90 GLY A CA 1
ATOM 649 C C . GLY A 1 104 ? -55.64495 44.82012 -25.81817 1.000 85.33933 90 GLY A C 1
ATOM 650 O O . GLY A 1 104 ? -54.94183 44.34023 -26.71129 1.000 85.62497 90 GLY A O 1
ATOM 651 N N . GLN A 1 105 ? -56.76630 44.22788 -25.39795 1.000 84.99399 91 GLN A N 1
ATOM 652 C CA . GLN A 1 105 ? -57.24137 43.00543 -26.03652 1.000 82.74697 91 GLN A CA 1
ATOM 653 C C . GLN A 1 105 ? -57.66855 43.25309 -27.47719 1.000 87.74309 91 GLN A C 1
ATOM 654 O O . GLN A 1 105 ? -57.57214 42.34804 -28.31355 1.000 92.78379 91 GLN A O 1
ATOM 660 N N . GLN A 1 106 ? -58.14021 44.46356 -27.78652 1.000 87.98740 92 GLN A N 1
ATOM 661 C CA . GLN A 1 106 ? -58.54485 44.76787 -29.15537 1.000 92.11396 92 GLN A CA 1
ATOM 662 C C . GLN A 1 106 ? -57.34031 44.87087 -30.08211 1.000 92.52821 92 GLN A C 1
ATOM 663 O O . GLN A 1 106 ? -57.41203 44.46667 -31.24841 1.000 91.09058 92 GLN A O 1
ATOM 669 N N . LEU A 1 107 ? -56.22475 45.40788 -29.58399 1.000 92.47225 93 LEU A N 1
ATOM 670 C CA . LEU A 1 107 ? -55.03928 45.54988 -30.42307 1.000 91.48008 93 LEU A CA 1
ATOM 671 C C . LEU A 1 107 ? -54.39226 44.19723 -30.69756 1.000 86.73317 93 LEU A C 1
ATOM 672 O O . LEU A 1 107 ? -54.01669 43.90412 -31.83878 1.000 87.21090 93 LEU A O 1
ATOM 677 N N . MET A 1 108 ? -54.25786 43.35798 -29.66692 1.000 82.35316 94 MET A N 1
ATOM 678 C CA . MET A 1 108 ? -53.65028 42.04467 -29.85864 1.000 81.86631 94 MET A CA 1
ATOM 679 C C . MET A 1 108 ? -54.46181 41.18661 -30.81936 1.000 80.79631 94 MET A C 1
ATOM 680 O O . MET A 1 108 ? -53.90080 40.32920 -31.51062 1.000 86.68722 94 MET A O 1
ATOM 685 N N . ALA A 1 109 ? -55.77796 41.40095 -30.87870 1.000 78.84839 95 ALA A N 1
ATOM 686 C CA . ALA A 1 109 ? -56.61205 40.62120 -31.78638 1.000 78.89942 95 ALA A CA 1
ATOM 687 C C . ALA A 1 109 ? -56.38959 41.03347 -33.23611 1.000 85.89839 95 ALA A C 1
ATOM 688 O O . ALA A 1 109 ? -56.38648 40.18404 -34.13462 1.000 86.00433 95 ALA A O 1
ATOM 690 N N . GLU A 1 110 ? -56.20114 42.33207 -33.48513 1.000 90.28367 96 GLU A N 1
ATOM 691 C CA . GLU A 1 110 ? -56.00443 42.79520 -34.85464 1.000 101.76932 96 GLU A CA 1
ATOM 692 C C . GLU A 1 110 ? -54.62314 42.42754 -35.38157 1.000 105.77316 96 GLU A C 1
ATOM 693 O O . GLU A 1 110 ? -54.46926 42.16977 -36.58110 1.000 115.27851 96 GLU A O 1
ATOM 699 N N . ILE A 1 111 ? -53.61093 42.40213 -34.51194 1.000 97.33036 97 ILE A N 1
ATOM 700 C CA . ILE A 1 111 ? -52.29603 41.92515 -34.92768 1.000 91.61697 97 ILE A CA 1
ATOM 701 C C . ILE A 1 111 ? -52.35438 40.43933 -35.25733 1.000 91.71200 97 ILE A C 1
ATOM 702 O O . ILE A 1 111 ? -51.75713 39.98036 -36.23852 1.000 96.55340 97 ILE A O 1
ATOM 707 N N . HIS A 1 112 ? -53.08564 39.66739 -34.45129 1.000 87.04860 98 HIS A N 1
ATOM 708 C CA . HIS A 1 112 ? -53.23400 38.23901 -34.69775 1.000 84.91076 98 HIS A CA 1
ATOM 709 C C . HIS A 1 112 ? -54.09069 37.94607 -35.92321 1.000 86.30344 98 HIS A C 1
ATOM 710 O O . HIS A 1 112 ? -53.94524 36.87587 -36.52336 1.000 90.65753 98 HIS A O 1
ATOM 717 N N . ALA A 1 113 ? -54.96801 38.86864 -36.31229 1.000 87.81156 99 ALA A N 1
ATOM 718 C CA . ALA A 1 113 ? -55.89415 38.65099 -37.41563 1.000 92.40996 99 ALA A CA 1
ATOM 719 C C . ALA A 1 113 ? -55.30469 38.99633 -38.77700 1.000 93.28001 99 ALA A C 1
ATOM 720 O O . ALA A 1 113 ? -56.02474 38.93068 -39.77899 1.000 93.13383 99 ALA A O 1
ATOM 722 N N . LEU A 1 114 ? -54.02797 39.35869 -38.84274 1.000 97.78347 100 LEU A N 1
ATOM 723 C CA . LEU A 1 114 ? -53.42816 39.70677 -40.12160 1.000 105.18466 100 LEU A CA 1
ATOM 724 C C . LEU A 1 114 ? -53.27797 38.45894 -40.99003 1.000 111.44234 100 LEU A C 1
ATOM 725 O O . LEU A 1 114 ? -52.91698 37.39021 -40.48657 1.000 116.64730 100 LEU A O 1
ATOM 730 N N . PRO A 1 115 ? -53.55193 38.55932 -42.29430 1.000 116.07872 101 PRO A N 1
ATOM 731 C CA . PRO A 1 115 ? -53.41402 37.37521 -43.15630 1.000 120.78475 101 PRO A CA 1
ATOM 732 C C . PRO A 1 115 ? -51.97775 36.90999 -43.31037 1.000 118.87317 101 PRO A C 1
ATOM 733 O O . PRO A 1 115 ? -51.74282 35.70427 -43.45779 1.000 118.27677 101 PRO A O 1
ATOM 737 N N . ILE A 1 116 ? -51.01072 37.82512 -43.28170 1.000 116.29730 102 ILE A N 1
ATOM 738 C CA . ILE A 1 116 ? -49.60090 37.46223 -43.36304 1.000 116.46171 102 ILE A CA 1
ATOM 739 C C . ILE A 1 116 ? -49.15315 36.93341 -42.00746 1.000 113.44496 102 ILE A C 1
ATOM 740 O O . ILE A 1 116 ? -49.86901 37.07030 -41.00909 1.000 114.62629 102 ILE A O 1
ATOM 745 N N . GLN A 1 117 ? -47.96946 36.32825 -41.95968 1.000 110.95190 103 GLN A N 1
ATOM 746 C CA . GLN A 1 117 ? -47.46695 35.75194 -40.72034 1.000 107.34098 103 GLN A CA 1
ATOM 747 C C . GLN A 1 117 ? -46.79706 36.81756 -39.86356 1.000 104.04094 103 GLN A C 1
ATOM 748 O O . GLN A 1 117 ? -45.90778 37.53612 -40.32916 1.000 110.06689 103 GLN A O 1
ATOM 754 N N . VAL A 1 118 ? -47.22090 36.90988 -38.60726 1.000 94.11590 104 VAL A N 1
ATOM 755 C CA . VAL A 1 118 ? -46.64022 37.83273 -37.64069 1.000 89.95849 104 VAL A CA 1
ATOM 756 C C . VAL A 1 118 ? -45.70458 37.04586 -36.73535 1.000 89.52682 104 VAL A C 1
ATOM 757 O O . VAL A 1 118 ? -46.08640 36.00133 -36.19237 1.000 93.38433 104 VAL A O 1
ATOM 761 N N . ILE A 1 119 ? -44.48006 37.54018 -36.57402 1.000 88.81478 105 ILE A N 1
ATOM 762 C CA . ILE A 1 119 ? -43.44772 36.84708 -35.81190 1.000 84.02275 105 ILE A CA 1
ATOM 763 C C . ILE A 1 119 ? -42.67677 37.86737 -34.98666 1.000 79.32734 105 ILE A C 1
ATOM 764 O O . ILE A 1 119 ? -42.35985 38.95958 -35.46811 1.000 82.24819 105 ILE A O 1
ATOM 769 N N . ALA A 1 120 ? -42.38409 37.51324 -33.73746 1.000 71.69093 106 ALA A N 1
ATOM 770 C CA . ALA A 1 120 ? -41.67009 38.38825 -32.81751 1.000 73.23529 106 ALA A CA 1
ATOM 771 C C . ALA A 1 120 ? -40.22516 37.92080 -32.68439 1.000 75.91965 106 ALA A C 1
ATOM 772 O O . ALA A 1 120 ? -39.97214 36.76073 -32.34072 1.000 77.99941 106 ALA A O 1
ATOM 774 N N . ALA A 1 121 ? -39.28446 38.82339 -32.95866 1.000 74.05238 107 ALA A N 1
ATOM 775 C CA . ALA A 1 121 ? -37.85731 38.57318 -32.76451 1.000 75.64923 107 ALA A CA 1
ATOM 776 C C . ALA A 1 121 ? -37.47361 39.16820 -31.41439 1.000 78.10420 107 ALA A C 1
ATOM 777 O O . ALA A 1 121 ? -37.24956 40.37553 -31.29560 1.000 85.20118 107 ALA A O 1
ATOM 779 N N . ILE A 1 122 ? -37.39359 38.31482 -30.39743 1.000 74.56869 108 ILE A N 1
ATOM 780 C CA . ILE A 1 122 ? -37.26382 38.74467 -29.01005 1.000 69.73627 108 ILE A CA 1
ATOM 781 C C . ILE A 1 122 ? -35.79618 38.72965 -28.60797 1.000 73.51676 108 ILE A C 1
ATOM 782 O O . ILE A 1 122 ? -35.08511 37.74624 -28.84921 1.000 77.30961 108 ILE A O 1
ATOM 787 N N . HIS A 1 123 ? -35.34266 39.82200 -27.99610 1.000 71.13664 109 HIS A N 1
ATOM 788 C CA . HIS A 1 123 ? -34.03168 39.88120 -27.35959 1.000 75.21439 109 HIS A CA 1
ATOM 789 C C . HIS A 1 123 ? -34.15291 40.73065 -26.10612 1.000 78.71971 109 HIS A C 1
ATOM 790 O O . HIS A 1 123 ? -34.54334 41.89941 -26.18304 1.000 81.93819 109 HIS A O 1
ATOM 797 N N . GLY A 1 124 ? -33.81861 40.14884 -24.96384 1.000 80.49547 110 GLY A N 1
ATOM 798 C CA . GLY A 1 124 ? -33.94495 40.82556 -23.69323 1.000 85.95683 110 GLY A CA 1
ATOM 799 C C . GLY A 1 124 ? -35.23713 40.48456 -22.97937 1.000 83.38973 110 GLY A C 1
ATOM 800 O O . GLY A 1 124 ? -35.91448 39.49660 -23.27353 1.000 81.43616 110 GLY A O 1
ATOM 801 N N . ALA A 1 125 ? -35.58228 41.33835 -22.01962 1.000 81.21222 111 ALA A N 1
ATOM 802 C CA . ALA A 1 125 ? -36.77170 41.11758 -21.20898 1.000 79.68505 111 ALA A CA 1
ATOM 803 C C . ALA A 1 125 ? -38.03105 41.21998 -22.06125 1.000 77.29445 111 ALA A C 1
ATOM 804 O O . ALA A 1 125 ? -38.22751 42.19873 -22.78819 1.000 78.69067 111 ALA A O 1
ATOM 806 N N . CYS A 1 126 ? -38.88221 40.19809 -21.97167 1.000 74.13170 112 CYS A N 1
ATOM 807 C CA . CYS A 1 126 ? -40.17236 40.15059 -22.66106 1.000 72.73992 112 CYS A CA 1
ATOM 808 C C . CYS A 1 126 ? -41.20541 39.73591 -21.61754 1.000 72.46046 112 CYS A C 1
ATOM 809 O O . CYS A 1 126 ? -41.50746 38.54898 -21.46721 1.000 74.07924 112 CYS A O 1
ATOM 812 N N . LEU A 1 127 ? -41.74256 40.71627 -20.89529 1.000 73.43243 113 LEU A N 1
ATOM 813 C CA . LEU A 1 127 ? -42.61125 40.45963 -19.75758 1.000 73.16924 113 LEU A CA 1
ATOM 814 C C . LEU A 1 127 ? -43.91283 41.23534 -19.90361 1.000 72.05672 113 LEU A C 1
ATOM 815 O O . LEU A 1 127 ? -44.01283 42.18301 -20.68701 1.000 73.92939 113 LEU A O 1
ATOM 820 N N . GLY A 1 128 ? -44.91182 40.81332 -19.13073 1.000 73.16027 114 GLY A N 1
ATOM 821 C CA . GLY A 1 128 ? -46.17673 41.53158 -19.08513 1.000 71.13958 114 GLY A CA 1
ATOM 822 C C . GLY A 1 128 ? -46.85504 41.56346 -20.43880 1.000 66.96441 114 GLY A C 1
ATOM 823 O O . GLY A 1 128 ? -46.95461 40.54795 -21.13660 1.000 67.80393 114 GLY A O 1
ATOM 824 N N . GLY A 1 129 ? -47.33145 42.75058 -20.82054 1.000 66.97043 115 GLY A N 1
ATOM 825 C CA . GLY A 1 129 ? -47.92483 42.92887 -22.13320 1.000 70.38328 115 GLY A CA 1
ATOM 826 C C . GLY A 1 129 ? -46.96974 42.65310 -23.27393 1.000 72.64745 115 GLY A C 1
ATOM 827 O O . GLY A 1 129 ? -47.41529 42.41657 -24.40211 1.000 76.16187 115 GLY A O 1
ATOM 828 N N . GLY A 1 130 ? -45.66251 42.68308 -23.00831 1.000 71.70575 116 GLY A N 1
ATOM 829 C CA . GLY A 1 130 ? -44.70300 42.30724 -24.03196 1.000 75.07002 116 GLY A CA 1
ATOM 830 C C . GLY A 1 130 ? -44.81585 40.84732 -24.42283 1.000 79.20595 116 GLY A C 1
ATOM 831 O O . GLY A 1 130 ? -44.74418 40.50511 -25.60662 1.000 80.45132 116 GLY A O 1
ATOM 832 N N . LEU A 1 131 ? -44.99150 39.96521 -23.43655 1.000 78.53003 117 LEU A N 1
ATOM 833 C CA . LEU A 1 131 ? -45.23686 38.56349 -23.75176 1.000 75.26502 117 LEU A CA 1
ATOM 834 C C . LEU A 1 131 ? -46.62283 38.36812 -24.34990 1.000 77.13922 117 LEU A C 1
ATOM 835 O O . LEU A 1 131 ? -46.81464 37.48196 -25.18968 1.000 79.66715 117 LEU A O 1
ATOM 840 N N . GLU A 1 132 ? -47.59585 39.18599 -23.93863 1.000 78.98062 118 GLU A N 1
ATOM 841 C CA . GLU A 1 132 ? -48.91928 39.11708 -24.54717 1.000 76.65303 118 GLU A CA 1
ATOM 842 C C . GLU A 1 132 ? -48.88344 39.56112 -26.00349 1.000 76.73518 118 GLU A C 1
ATOM 843 O O . GLU A 1 132 ? -49.69141 39.09273 -26.81332 1.000 83.75313 118 GLU A O 1
ATOM 849 N N . LEU A 1 133 ? -47.95957 40.45939 -26.35393 1.000 74.44234 119 LEU A N 1
ATOM 850 C CA . LEU A 1 133 ? -47.77698 40.82224 -27.75526 1.000 74.48398 119 LEU A CA 1
ATOM 851 C C . LEU A 1 133 ? -47.13639 39.67900 -28.53268 1.000 73.49553 119 LEU A C 1
ATOM 852 O O . LEU A 1 133 ? -47.51225 39.41298 -29.68030 1.000 75.24671 119 LEU A O 1
ATOM 857 N N . ALA A 1 134 ? -46.16707 38.99171 -27.92327 1.000 68.31515 120 ALA A N 1
ATOM 858 C CA . ALA A 1 134 ? -45.54043 37.85220 -28.58457 1.000 66.75092 120 ALA A CA 1
ATOM 859 C C . ALA A 1 134 ? -46.50746 36.68104 -28.70016 1.000 70.16558 120 ALA A C 1
ATOM 860 O O . ALA A 1 134 ? -46.48400 35.94563 -29.69409 1.000 74.61888 120 ALA A O 1
ATOM 862 N N . LEU A 1 135 ? -47.36310 36.48890 -27.69243 1.000 71.06505 121 LEU A N 1
ATOM 863 C CA . LEU A 1 135 ? -48.36607 35.43225 -27.76913 1.000 71.01283 121 LEU A CA 1
ATOM 864 C C . LEU A 1 135 ? -49.38141 35.70382 -28.87029 1.000 72.22340 121 LEU A C 1
ATOM 865 O O . LEU A 1 135 ? -49.89060 34.76154 -29.48771 1.000 74.77051 121 LEU A O 1
ATOM 870 N N . ALA A 1 136 ? -49.68706 36.97706 -29.13050 1.000 70.27923 122 ALA A N 1
ATOM 871 C CA . ALA A 1 136 ? -50.57250 37.31947 -30.23583 1.000 71.40960 122 ALA A CA 1
ATOM 872 C C . ALA A 1 136 ? -49.93422 37.04148 -31.58939 1.000 77.99301 122 ALA A C 1
ATOM 873 O O . ALA A 1 136 ? -50.65596 36.86415 -32.57659 1.000 77.89748 122 ALA A O 1
ATOM 875 N N . CYS A 1 137 ? -48.60605 37.00150 -31.65712 1.000 80.14458 123 CYS A N 1
ATOM 876 C CA . CYS A 1 137 ? -47.92575 36.67905 -32.89974 1.000 80.40365 123 CYS A CA 1
ATOM 877 C C . CYS A 1 137 ? -48.05674 35.19017 -33.21006 1.000 80.38401 123 CYS A C 1
ATOM 878 O O . CYS A 1 137 ? -48.36290 34.36741 -32.34202 1.000 82.74069 123 CYS A O 1
ATOM 881 N N . HIS A 1 138 ? -47.81593 34.84972 -34.47719 1.000 79.62884 124 HIS A N 1
ATOM 882 C CA . HIS A 1 138 ? -47.94708 33.46633 -34.91861 1.000 81.05620 124 HIS A CA 1
ATOM 883 C C . HIS A 1 138 ? -46.68539 32.65776 -34.64447 1.000 81.99785 124 HIS A C 1
ATOM 884 O O . HIS A 1 138 ? -46.76962 31.44876 -34.40131 1.000 87.67376 124 HIS A O 1
ATOM 891 N N . GLY A 1 139 ? -45.51886 33.29965 -34.68043 1.000 78.25063 125 GLY A N 1
ATOM 892 C CA . GLY A 1 139 ? -44.27671 32.63072 -34.35870 1.000 77.97072 125 GLY A CA 1
ATOM 893 C C . GLY A 1 139 ? -43.40138 33.52657 -33.50638 1.000 77.05936 125 GLY A C 1
ATOM 894 O O . GLY A 1 139 ? -43.57827 34.74581 -33.46158 1.000 79.43828 125 GLY A O 1
ATOM 895 N N . ARG A 1 140 ? -42.45123 32.89730 -32.81879 1.000 74.78731 126 ARG A N 1
ATOM 896 C CA . ARG A 1 140 ? -41.55543 33.61037 -31.91950 1.000 75.54950 126 ARG A CA 1
ATOM 897 C C . ARG A 1 140 ? -40.16319 33.00443 -31.98982 1.000 75.99336 126 ARG A C 1
ATOM 898 O O . ARG A 1 140 ? -40.00917 31.77992 -32.00231 1.000 79.53592 126 ARG A O 1
ATOM 906 N N . VAL A 1 141 ? -39.15509 33.87084 -32.03899 1.000 76.38507 127 VAL A N 1
ATOM 907 C CA . VAL A 1 141 ? -37.75615 33.46907 -31.96345 1.000 81.07492 127 VAL A CA 1
ATOM 908 C C . VAL A 1 141 ? -37.05634 34.41313 -30.99521 1.000 83.53902 127 VAL A C 1
ATOM 909 O O . VAL A 1 141 ? -37.11737 35.63820 -31.16149 1.000 81.37530 127 VAL A O 1
ATOM 913 N N . CYS A 1 142 ? -36.41437 33.85023 -29.97774 1.000 86.08657 128 CYS A N 1
ATOM 914 C CA . CYS A 1 142 ? -35.75412 34.63074 -28.94337 1.000 89.25936 128 CYS A CA 1
ATOM 915 C C . CYS A 1 142 ? -34.25480 34.36170 -28.96347 1.000 95.95655 128 CYS A C 1
ATOM 916 O O . CYS A 1 142 ? -33.76619 33.45814 -29.64693 1.000 97.10943 128 CYS A O 1
ATOM 919 N N . THR A 1 143 ? -33.52716 35.16547 -28.19708 1.000 99.78275 129 THR A N 1
ATOM 920 C CA . THR A 1 143 ? -32.07884 35.07678 -28.10625 1.000 102.38905 129 THR A CA 1
ATOM 921 C C . THR A 1 143 ? -31.67804 34.24089 -26.89542 1.000 106.80547 129 THR A C 1
ATOM 922 O O . THR A 1 143 ? -32.36628 34.22538 -25.87206 1.000 109.56792 129 THR A O 1
ATOM 926 N N . ASP A 1 144 ? -30.55766 33.53299 -27.02768 1.000 111.25920 130 ASP A N 1
ATOM 927 C CA . ASP A 1 144 ? -30.00728 32.71870 -25.95198 1.000 112.08710 130 ASP A CA 1
ATOM 928 C C . ASP A 1 144 ? -29.29923 33.54234 -24.87949 1.000 113.52796 130 ASP A C 1
ATOM 929 O O . ASP A 1 144 ? -28.67025 32.95976 -23.98945 1.000 119.41946 130 ASP A O 1
ATOM 934 N N . ASP A 1 145 ? -29.38564 34.86751 -24.94225 1.000 110.39511 131 ASP A N 1
ATOM 935 C CA . ASP A 1 145 ? -28.72319 35.70664 -23.95522 1.000 114.86201 131 ASP A CA 1
ATOM 936 C C . ASP A 1 145 ? -29.40816 35.55859 -22.59732 1.000 110.86436 131 ASP A C 1
ATOM 937 O O . ASP A 1 145 ? -30.63746 35.45789 -22.52923 1.000 111.41497 131 ASP A O 1
ATOM 942 N N . PRO A 1 146 ? -28.64270 35.52627 -21.50233 1.000 108.11254 132 PRO A N 1
ATOM 943 C CA . PRO A 1 146 ? -29.26710 35.42900 -20.17132 1.000 103.04757 132 PRO A CA 1
ATOM 944 C C . PRO A 1 146 ? -30.21292 36.57419 -19.84704 1.000 98.09506 132 PRO A C 1
ATOM 945 O O . PRO A 1 146 ? -31.04231 36.43027 -18.94024 1.000 96.38616 132 PRO A O 1
ATOM 949 N N . LYS A 1 147 ? -30.11626 37.70627 -20.54894 1.000 97.22720 133 LYS A N 1
ATOM 950 C CA . LYS A 1 147 ? -31.06014 38.79671 -20.33367 1.000 94.47290 133 LYS A CA 1
ATOM 951 C C . LYS A 1 147 ? -32.43981 38.48606 -20.89834 1.000 91.50683 133 LYS A C 1
ATOM 952 O O . LYS A 1 147 ? -33.42561 39.08809 -20.45924 1.000 87.40586 133 LYS A O 1
ATOM 958 N N . THR A 1 148 ? -32.53225 37.56565 -21.85535 1.000 92.07465 134 THR A N 1
ATOM 959 C CA . THR A 1 148 ? -33.80770 37.23509 -22.48246 1.000 89.21477 134 THR A CA 1
ATOM 960 C C . THR A 1 148 ? -34.64420 36.39795 -21.52382 1.000 85.12682 134 THR A C 1
ATOM 961 O O . THR A 1 148 ? -34.31287 35.24114 -21.24524 1.000 87.66584 134 THR A O 1
ATOM 965 N N . VAL A 1 149 ? -35.72984 36.97791 -21.01926 1.000 83.25502 135 VAL A N 1
ATOM 966 C CA . VAL A 1 149 ? -36.62462 36.30607 -20.08628 1.000 79.99600 135 VAL A CA 1
ATOM 967 C C . VAL A 1 149 ? -38.05952 36.51552 -20.54777 1.000 74.64017 135 VAL A C 1
ATOM 968 O O . VAL A 1 149 ? -38.41573 37.59445 -21.03484 1.000 74.35727 135 VAL A O 1
ATOM 972 N N . LEU A 1 150 ? -38.88000 35.47854 -20.40009 1.000 72.94692 136 LEU A N 1
ATOM 973 C CA . LEU A 1 150 ? -40.27951 35.50794 -20.80292 1.000 74.40614 136 LEU A CA 1
ATOM 974 C C . LEU A 1 150 ? -41.14785 35.14183 -19.60834 1.000 77.33023 136 LEU A C 1
ATOM 975 O O . LEU A 1 150 ? -40.86203 34.16664 -18.90521 1.000 80.38780 136 LEU A O 1
ATOM 980 N N . GLY A 1 151 ? -42.19944 35.91952 -19.38149 1.000 73.87032 137 GLY A N 1
ATOM 981 C CA . GLY A 1 151 ? -43.09142 35.65794 -18.26559 1.000 73.71587 137 GLY A CA 1
ATOM 982 C C . GLY A 1 151 ? -44.20220 36.68385 -18.22051 1.000 75.57901 137 GLY A C 1
ATOM 983 O O . GLY A 1 151 ? -44.21744 37.65728 -18.98163 1.000 77.10911 137 GLY A O 1
ATOM 984 N N . LEU A 1 152 ? -45.14207 36.44502 -17.30562 1.000 75.23234 138 LEU A N 1
ATOM 985 C CA . LEU A 1 152 ? -46.29138 37.32291 -17.08765 1.000 72.54463 138 LEU A CA 1
ATOM 986 C C . LEU A 1 152 ? -46.33270 37.68626 -15.61000 1.000 75.94957 138 LEU A C 1
ATOM 987 O O . LEU A 1 152 ? -46.99882 37.01387 -14.81036 1.000 79.73696 138 LEU A O 1
ATOM 992 N N . PRO A 1 153 ? -45.62767 38.74529 -15.20753 1.000 75.94078 139 PRO A N 1
ATOM 993 C CA . PRO A 1 153 ? -45.54357 39.07659 -13.77993 1.000 76.71429 139 PRO A CA 1
ATOM 994 C C . PRO A 1 153 ? -46.60508 40.06262 -13.31613 1.000 78.10903 139 PRO A C 1
ATOM 995 O O . PRO A 1 153 ? -46.39528 40.77384 -12.32835 1.000 81.81128 139 PRO A O 1
ATOM 999 N N . GLU A 1 154 ? -47.74560 40.11827 -14.00987 1.000 75.88173 140 GLU A N 1
ATOM 1000 C CA . GLU A 1 154 ? -48.79961 41.05082 -13.62174 1.000 79.29493 140 GLU A CA 1
ATOM 1001 C C . GLU A 1 154 ? -49.37274 40.74298 -12.24550 1.000 79.21833 140 GLU A C 1
ATOM 1002 O O . GLU A 1 154 ? -50.00298 41.61605 -11.63908 1.000 81.96026 140 GLU A O 1
ATOM 1008 N N . VAL A 1 155 ? -49.16658 39.52879 -11.73774 1.000 76.78769 141 VAL A N 1
ATOM 1009 C CA . VAL A 1 155 ? -49.78023 39.12607 -10.47883 1.000 74.28588 141 VAL A CA 1
ATOM 1010 C C . VAL A 1 155 ? -48.94332 39.50329 -9.26411 1.000 77.78378 141 VAL A C 1
ATOM 1011 O O . VAL A 1 155 ? -49.46868 39.51381 -8.14162 1.000 81.09608 141 VAL A O 1
ATOM 1015 N N . GLN A 1 156 ? -47.65896 39.81129 -9.45159 1.000 78.30562 142 GLN A N 1
ATOM 1016 C CA . GLN A 1 156 ? -46.88652 40.42293 -8.38033 1.000 74.30119 142 GLN A CA 1
ATOM 1017 C C . GLN A 1 156 ? -47.37429 41.83214 -8.07648 1.000 70.25684 142 GLN A C 1
ATOM 1018 O O . GLN A 1 156 ? -47.02885 42.38522 -7.02697 1.000 72.39544 142 GLN A O 1
ATOM 1024 N N . LEU A 1 157 ? -48.16973 42.41681 -8.97181 1.000 66.41860 143 LEU A N 1
ATOM 1025 C CA . LEU A 1 157 ? -48.78373 43.72080 -8.77316 1.000 73.03736 143 LEU A CA 1
ATOM 1026 C C . LEU A 1 157 ? -50.24131 43.61924 -8.34391 1.000 78.56237 143 LEU A C 1
ATOM 1027 O O . LEU A 1 157 ? -50.93018 44.64216 -8.27895 1.000 86.01824 143 LEU A O 1
ATOM 1032 N N . GLY A 1 158 ? -50.72710 42.41415 -8.05540 1.000 75.19711 144 GLY A N 1
ATOM 1033 C CA . GLY A 1 158 ? -52.12282 42.23641 -7.71173 1.000 73.55005 144 GLY A CA 1
ATOM 1034 C C . GLY A 1 158 ? -53.06636 42.24308 -8.88929 1.000 69.68944 144 GLY A C 1
ATOM 1035 O O . GLY A 1 158 ? -54.26154 42.49992 -8.71149 1.000 70.39422 144 GLY A O 1
ATOM 1036 N N . LEU A 1 159 ? -52.56637 41.96789 -10.09276 1.000 64.10842 145 LEU A N 1
ATOM 1037 C CA . LEU A 1 159 ? -53.39278 41.98505 -11.29281 1.000 58.48909 145 LEU A CA 1
ATOM 1038 C C . LEU A 1 159 ? -53.31169 40.64677 -12.01442 1.000 61.35129 145 LEU A C 1
ATOM 1039 O O . LEU A 1 159 ? -52.92491 39.63473 -11.42414 1.000 69.46053 145 LEU A O 1
ATOM 1044 N N . LEU A 1 160 ? -53.67930 40.63554 -13.28872 1.000 58.55041 146 LEU A N 1
ATOM 1045 C CA . LEU A 1 160 ? -53.50035 39.47762 -14.14988 1.000 64.98957 146 LEU A CA 1
ATOM 1046 C C . LEU A 1 160 ? -53.17939 39.98085 -15.54672 1.000 68.66646 146 LEU A C 1
ATOM 1047 O O . LEU A 1 160 ? -53.37612 41.16676 -15.84075 1.000 71.06769 146 LEU A O 1
ATOM 1052 N N . PRO A 1 161 ? -52.65369 39.11487 -16.42648 1.000 69.30772 147 PRO A N 1
ATOM 1053 C CA . PRO A 1 161 ? -52.45840 39.52797 -17.82316 1.000 69.53052 147 PRO A CA 1
ATOM 1054 C C . PRO A 1 161 ? -53.75120 40.03969 -18.43524 1.000 71.70036 147 PRO A C 1
ATOM 1055 O O . PRO A 1 161 ? -54.70687 39.27737 -18.59801 1.000 71.73007 147 PRO A O 1
ATOM 1059 N N . GLY A 1 162 ? -53.79753 41.32832 -18.76027 1.000 72.64614 148 GLY A N 1
ATOM 1060 C CA . GLY A 1 162 ? -55.00508 41.97230 -19.23064 1.000 71.40805 148 GLY A CA 1
ATOM 1061 C C . GLY A 1 162 ? -55.11486 42.17062 -20.72607 1.000 70.88037 148 GLY A C 1
ATOM 1062 O O . GLY A 1 162 ? -56.04713 42.84850 -21.17460 1.000 74.09216 148 GLY A O 1
ATOM 1063 N N . SER A 1 163 ? -54.20228 41.60601 -21.51591 1.000 70.79247 149 SER A N 1
ATOM 1064 C CA . SER A 1 163 ? -54.22693 41.74521 -22.96697 1.000 69.61587 149 SER A CA 1
ATOM 1065 C C . SER A 1 163 ? -54.32958 40.38799 -23.65581 1.000 71.14336 149 SER A C 1
ATOM 1066 O O . SER A 1 163 ? -53.77450 40.18874 -24.73817 1.000 75.15427 149 SER A O 1
ATOM 1069 N N . GLY A 1 164 ? -55.03556 39.44601 -23.03649 1.000 71.55545 150 GLY A N 1
ATOM 1070 C CA . GLY A 1 164 ? -55.21666 38.12750 -23.60562 1.000 75.91725 150 GLY A CA 1
ATOM 1071 C C . GLY A 1 164 ? -54.22916 37.07935 -23.14777 1.000 74.63917 150 GLY A C 1
ATOM 1072 O O . GLY A 1 164 ? -54.21684 35.97890 -23.71255 1.000 75.59660 150 GLY A O 1
ATOM 1073 N N . GLY A 1 165 ? -53.40397 37.37899 -22.14308 1.000 75.38462 151 GLY A N 1
ATOM 1074 C CA . GLY A 1 165 ? -52.41298 36.41169 -21.70049 1.000 77.37500 151 GLY A CA 1
ATOM 1075 C C . GLY A 1 165 ? -53.03064 35.18240 -21.06247 1.000 78.93530 151 GLY A C 1
ATOM 1076 O O . GLY A 1 165 ? -52.51769 34.07060 -21.21357 1.000 81.18227 151 GLY A O 1
ATOM 1077 N N . THR A 1 166 ? -54.14103 35.36084 -20.34492 1.000 79.37001 152 THR A N 1
ATOM 1078 C CA . THR A 1 166 ? -54.80813 34.23809 -19.69737 1.000 77.11189 152 THR A CA 1
ATOM 1079 C C . THR A 1 166 ? -55.51216 33.31846 -20.68556 1.000 78.52482 152 THR A C 1
ATOM 1080 O O . THR A 1 166 ? -56.01625 32.26789 -20.27461 1.000 78.29082 152 THR A O 1
ATOM 1084 N N . GLN A 1 167 ? -55.55751 33.67911 -21.96286 1.000 78.69440 153 GLN A N 1
ATOM 1085 C CA . GLN A 1 167 ? -56.24990 32.89064 -22.97357 1.000 78.53287 153 GLN A CA 1
ATOM 1086 C C . GLN A 1 167 ? -55.32240 32.32794 -24.03674 1.000 79.61743 153 GLN A C 1
ATOM 1087 O O . GLN A 1 167 ? -55.46706 31.16405 -24.41813 1.000 82.76608 153 GLN A O 1
ATOM 1093 N N . ARG A 1 168 ? -54.37080 33.12301 -24.53065 1.000 78.32823 154 ARG A N 1
ATOM 1094 C CA . ARG A 1 168 ? -53.44511 32.62957 -25.54337 1.000 76.14670 154 ARG A CA 1
ATOM 1095 C C . ARG A 1 168 ? -52.38949 31.70524 -24.95208 1.000 75.90798 154 ARG A C 1
ATOM 1096 O O . ARG A 1 168 ? -51.93995 30.77389 -25.62927 1.000 79.78656 154 ARG A O 1
ATOM 1104 N N . LEU A 1 169 ? -51.98206 31.94423 -23.70052 1.000 71.50206 155 LEU A N 1
ATOM 1105 C CA . LEU A 1 169 ? -50.92983 31.12004 -23.10672 1.000 71.63378 155 LEU A CA 1
ATOM 1106 C C . LEU A 1 169 ? -51.38474 29.68475 -22.86728 1.000 75.71683 155 LEU A C 1
ATOM 1107 O O . LEU A 1 169 ? -50.63333 28.75796 -23.21967 1.000 77.70943 155 LEU A O 1
ATOM 1112 N N . PRO A 1 170 ? -52.56072 29.41536 -22.28313 1.000 77.81835 156 PRO A N 1
ATOM 1113 C CA . PRO A 1 170 ? -52.99024 28.01132 -22.16190 1.000 78.51414 156 PRO A CA 1
ATOM 1114 C C . PRO A 1 170 ? -53.19042 27.32679 -23.50166 1.000 81.03369 156 PRO A C 1
ATOM 1115 O O . PRO A 1 170 ? -52.97196 26.11333 -23.60700 1.000 83.02032 156 PRO A O 1
ATOM 1119 N N . ARG A 1 171 ? -53.59698 28.06961 -24.53283 1.000 82.21540 157 ARG A N 1
ATOM 1120 C CA . ARG A 1 171 ? -53.77481 27.49689 -25.86110 1.000 88.35297 157 ARG A CA 1
ATOM 1121 C C . ARG A 1 171 ? -52.45820 27.15557 -26.54444 1.000 90.96114 157 ARG A C 1
ATOM 1122 O O . ARG A 1 171 ? -52.48039 26.50445 -27.59411 1.000 94.85586 157 ARG A O 1
ATOM 1130 N N . LEU A 1 172 ? -51.32130 27.57191 -25.98775 1.000 89.26940 158 LEU A N 1
ATOM 1131 C CA . LEU A 1 172 ? -50.03666 27.43102 -26.65971 1.000 85.73043 158 LEU A CA 1
ATOM 1132 C C . LEU A 1 172 ? -49.11210 26.44664 -25.95402 1.000 84.76110 158 LEU A C 1
ATOM 1133 O O . LEU A 1 172 ? -48.74716 25.41947 -26.53243 1.000 83.19439 158 LEU A O 1
ATOM 1138 N N . ILE A 1 173 ? -48.72306 26.72796 -24.70826 1.000 86.52154 159 ILE A N 1
ATOM 1139 C CA . ILE A 1 173 ? -47.71234 25.92538 -24.02277 1.000 91.61746 159 ILE A CA 1
ATOM 1140 C C . ILE A 1 173 ? -48.30692 24.82874 -23.14763 1.000 94.22199 159 ILE A C 1
ATOM 1141 O O . ILE A 1 173 ? -47.57185 23.91377 -22.74054 1.000 100.68145 159 ILE A O 1
ATOM 1146 N N . GLY A 1 174 ? -49.60094 24.88484 -22.84500 1.000 89.68652 160 GLY A N 1
ATOM 1147 C CA . GLY A 1 174 ? -50.20524 23.92526 -21.94160 1.000 96.30366 160 GLY A CA 1
ATOM 1148 C C . GLY A 1 174 ? -50.91789 24.60111 -20.78892 1.000 97.11845 160 GLY A C 1
ATOM 1149 O O . GLY A 1 174 ? -50.40694 25.57190 -20.22463 1.000 100.26575 160 GLY A O 1
ATOM 1150 N N . VAL A 1 175 ? -52.09427 24.09015 -20.42196 1.000 93.02877 161 VAL A N 1
ATOM 1151 C CA . VAL A 1 175 ? -52.93486 24.77822 -19.44524 1.000 91.35831 161 VAL A CA 1
ATOM 1152 C C . VAL A 1 175 ? -52.30326 24.73086 -18.05907 1.000 87.80091 161 VAL A C 1
ATOM 1153 O O . VAL A 1 175 ? -52.20941 25.75237 -17.36809 1.000 83.00300 161 VAL A O 1
ATOM 1157 N N . SER A 1 176 ? -51.87177 23.54423 -17.62596 1.000 90.30162 162 SER A N 1
ATOM 1158 C CA . SER A 1 176 ? -51.24362 23.42759 -16.31397 1.000 93.73087 162 SER A CA 1
ATOM 1159 C C . SER A 1 176 ? -49.94174 24.21554 -16.25518 1.000 89.03603 162 SER A C 1
ATOM 1160 O O . SER A 1 176 ? -49.63085 24.84298 -15.23567 1.000 87.45521 162 SER A O 1
ATOM 1163 N N . THR A 1 177 ? -49.16883 24.19829 -17.34246 1.000 90.57725 163 THR A N 1
ATOM 1164 C CA . THR A 1 177 ? -47.92688 24.96221 -17.37610 1.000 90.82605 163 THR A CA 1
ATOM 1165 C C . THR A 1 177 ? -48.20284 26.46009 -17.43393 1.000 88.85957 163 THR A C 1
ATOM 1166 O O . THR A 1 177 ? -47.49633 27.25169 -16.79830 1.000 90.78500 163 THR A O 1
ATOM 1170 N N . ALA A 1 178 ? -49.22927 26.86862 -18.18594 1.000 85.27255 164 ALA A N 1
ATOM 1171 C CA . ALA A 1 178 ? -49.57934 28.28397 -18.24330 1.000 81.23112 164 ALA A CA 1
ATOM 1172 C C . ALA A 1 178 ? -50.05560 28.79629 -16.89250 1.000 82.87706 164 ALA A C 1
ATOM 1173 O O . ALA A 1 178 ? -49.81774 29.96092 -16.55323 1.000 80.60837 164 ALA A O 1
ATOM 1175 N N . LEU A 1 179 ? -50.72932 27.94809 -16.11130 1.000 84.50882 165 LEU A N 1
ATOM 1176 C CA . LEU A 1 179 ? -51.15140 28.35626 -14.77573 1.000 84.43928 165 LEU A CA 1
ATOM 1177 C C . LEU A 1 179 ? -49.95204 28.69076 -13.89915 1.000 87.63006 165 LEU A C 1
ATOM 1178 O O . LEU A 1 179 ? -49.96708 29.68951 -13.17161 1.000 87.90548 165 LEU A O 1
ATOM 1183 N N . GLU A 1 180 ? -48.89791 27.87323 -13.96439 1.000 88.56264 166 GLU A N 1
ATOM 1184 C CA . GLU A 1 180 ? -47.70727 28.13522 -13.16170 1.000 92.49267 166 GLU A CA 1
ATOM 1185 C C . GLU A 1 180 ? -47.09337 29.48496 -13.50668 1.000 91.31171 166 GLU A C 1
ATOM 1186 O O . GLU A 1 180 ? -46.67705 30.23303 -12.61424 1.000 95.41208 166 GLU A O 1
ATOM 1192 N N . MET A 1 181 ? -47.03011 29.81473 -14.79809 1.000 84.78308 167 MET A N 1
ATOM 1193 C CA . MET A 1 181 ? -46.46009 31.09432 -15.20384 1.000 80.86126 167 MET A CA 1
ATOM 1194 C C . MET A 1 181 ? -47.35329 32.25535 -14.78953 1.000 76.19347 167 MET A C 1
ATOM 1195 O O . MET A 1 181 ? -46.85818 33.30510 -14.36504 1.000 74.20910 167 MET A O 1
ATOM 1200 N N . ILE A 1 182 ? -48.67009 32.09038 -14.90691 1.000 72.74451 168 ILE A N 1
ATOM 1201 C CA . ILE A 1 182 ? -49.57358 33.18687 -14.58049 1.000 70.48042 168 ILE A CA 1
ATOM 1202 C C . ILE A 1 182 ? -49.74072 33.32296 -13.07173 1.000 77.16833 168 ILE A C 1
ATOM 1203 O O . ILE A 1 182 ? -49.75488 34.43642 -12.54034 1.000 77.61147 168 ILE A O 1
ATOM 1208 N N . LEU A 1 183 ? -49.85260 32.20397 -12.35223 1.000 77.05556 169 LEU A N 1
ATOM 1209 C CA . LEU A 1 183 ? -50.06064 32.28391 -10.90846 1.000 73.46678 169 LEU A CA 1
ATOM 1210 C C . LEU A 1 183 ? -48.83132 32.83172 -10.19304 1.000 76.01034 169 LEU A C 1
ATOM 1211 O O . LEU A 1 183 ? -48.95396 33.67894 -9.30097 1.000 78.01066 169 LEU A O 1
ATOM 1216 N N . THR A 1 184 ? -47.64038 32.36367 -10.56487 1.000 77.58377 170 THR A N 1
ATOM 1217 C CA . THR A 1 184 ? -46.42026 32.78018 -9.88614 1.000 76.81119 170 THR A CA 1
ATOM 1218 C C . THR A 1 184 ? -45.75072 33.98249 -10.53529 1.000 77.01651 170 THR A C 1
ATOM 1219 O O . THR A 1 184 ? -45.00410 34.69713 -9.85668 1.000 75.83296 170 THR A O 1
ATOM 1223 N N . GLY A 1 185 ? -45.99542 34.22413 -11.82017 1.000 81.35435 171 GLY A N 1
ATOM 1224 C CA . GLY A 1 185 ? -45.32985 35.31584 -12.50400 1.000 81.82210 171 GLY A CA 1
ATOM 1225 C C . GLY A 1 185 ? -43.84125 35.11913 -12.67214 1.000 86.25197 171 GLY A C 1
ATOM 1226 O O . GLY A 1 185 ? -43.09804 36.10213 -12.75180 1.000 94.54026 171 GLY A O 1
ATOM 1227 N N . LYS A 1 186 ? -43.38276 33.87213 -12.72651 1.000 85.72972 172 LYS A N 1
ATOM 1228 C CA . LYS A 1 186 ? -41.95993 33.59781 -12.84071 1.000 92.37450 172 LYS A CA 1
ATOM 1229 C C . LYS A 1 186 ? -41.48898 33.78015 -14.27818 1.000 90.07917 172 LYS A C 1
ATOM 1230 O O . LYS A 1 186 ? -42.23784 33.56616 -15.23620 1.000 87.13070 172 LYS A O 1
ATOM 1236 N N . GLN A 1 187 ? -40.23284 34.18767 -14.41855 1.000 89.14931 173 GLN A N 1
ATOM 1237 C CA . GLN A 1 187 ? -39.62407 34.37852 -15.72422 1.000 86.15945 173 GLN A CA 1
ATOM 1238 C C . GLN A 1 187 ? -39.03961 33.06600 -16.22910 1.000 87.58365 173 GLN A C 1
ATOM 1239 O O . GLN A 1 187 ? -38.60562 32.21454 -15.44843 1.000 89.57372 173 GLN A O 1
ATOM 1245 N N . LEU A 1 188 ? -39.03595 32.90812 -17.54978 1.000 87.40560 174 LEU A N 1
ATOM 1246 C CA . LEU A 1 188 ? -38.49130 31.72457 -18.19996 1.000 87.21719 174 LEU A CA 1
ATOM 1247 C C . LEU A 1 188 ? -37.34008 32.12788 -19.10706 1.000 85.90118 174 LEU A C 1
ATOM 1248 O O . LEU A 1 188 ? -37.47107 33.05931 -19.90830 1.000 84.57499 174 LEU A O 1
ATOM 1253 N N . ARG A 1 189 ? -36.21932 31.42608 -18.97850 1.000 87.51149 175 ARG A N 1
ATOM 1254 C CA . ARG A 1 189 ? -35.08298 31.64765 -19.85379 1.000 90.55531 175 ARG A CA 1
ATOM 1255 C C . ARG A 1 189 ? -35.33991 31.00506 -21.21572 1.000 87.96580 175 ARG A C 1
ATOM 1256 O O . ARG A 1 189 ? -36.29556 30.24791 -21.40612 1.000 89.67292 175 ARG A O 1
ATOM 1264 N N . ALA A 1 190 ? -34.46856 31.32254 -22.17693 1.000 89.27201 176 ALA A N 1
ATOM 1265 C CA . ALA A 1 190 ? -34.66742 30.84646 -23.54287 1.000 92.53639 176 ALA A CA 1
ATOM 1266 C C . ALA A 1 190 ? -34.65914 29.32512 -23.62303 1.000 97.01344 176 ALA A C 1
ATOM 1267 O O . ALA A 1 190 ? -35.38035 28.74449 -24.44294 1.000 94.81160 176 ALA A O 1
ATOM 1269 N N . LYS A 1 191 ? -33.85675 28.66495 -22.78472 1.000 104.52546 177 LYS A N 1
ATOM 1270 C CA . LYS A 1 191 ? -33.80693 27.20588 -22.79453 1.000 109.51111 177 LYS A CA 1
ATOM 1271 C C . LYS A 1 191 ? -35.15428 26.60925 -22.40511 1.000 108.90982 177 LYS A C 1
ATOM 1272 O O . LYS A 1 191 ? -35.71141 25.77514 -23.12836 1.000 106.09591 177 LYS A O 1
ATOM 1278 N N . GLN A 1 192 ? -35.69411 27.02929 -21.25777 1.000 111.06682 178 GLN A N 1
ATOM 1279 C CA . GLN A 1 192 ? -36.97116 26.49592 -20.79530 1.000 111.00575 178 GLN A CA 1
ATOM 1280 C C . GLN A 1 192 ? -38.12273 26.91158 -21.70119 1.000 104.27691 178 GLN A C 1
ATOM 1281 O O . GLN A 1 192 ? -39.07924 26.14732 -21.87327 1.000 101.01748 178 GLN A O 1
ATOM 1287 N N . ALA A 1 193 ? -38.05278 28.10950 -22.28613 1.000 102.75118 179 ALA A N 1
ATOM 1288 C CA . ALA A 1 193 ? -39.13237 28.56909 -23.15239 1.000 94.59299 179 ALA A CA 1
ATOM 1289 C C . ALA A 1 193 ? -39.20126 27.76472 -24.44395 1.000 94.90296 179 ALA A C 1
ATOM 1290 O O . ALA A 1 193 ? -40.29076 27.57814 -24.99791 1.000 92.31127 179 ALA A O 1
ATOM 1292 N N . LEU A 1 194 ? -38.05858 27.28106 -24.93675 1.000 95.10633 180 LEU A N 1
ATOM 1293 C CA . LEU A 1 194 ? -38.06329 26.48798 -26.16173 1.000 93.85714 180 LEU A CA 1
ATOM 1294 C C . LEU A 1 194 ? -38.65550 25.10483 -25.92327 1.000 96.66661 180 LEU A C 1
ATOM 1295 O O . LEU A 1 194 ? -39.39536 24.58679 -26.76795 1.000 96.84119 180 LEU A O 1
ATOM 1300 N N . LYS A 1 195 ? -38.34412 24.49143 -24.77912 1.000 101.54645 181 LYS A N 1
ATOM 1301 C CA . LYS A 1 195 ? -38.87739 23.16461 -24.48851 1.000 107.95682 181 LYS A CA 1
ATOM 1302 C C . LYS A 1 195 ? -40.38403 23.20846 -24.26655 1.000 111.76189 181 LYS A C 1
ATOM 1303 O O . LYS A 1 195 ? -41.11544 22.34327 -24.76232 1.000 116.45210 181 LYS A O 1
ATOM 1309 N N . LEU A 1 196 ? -40.86790 24.20957 -23.52949 1.000 107.06457 182 LEU A N 1
ATOM 1310 C CA . LEU A 1 196 ? -42.29732 24.33018 -23.27165 1.000 103.87676 182 LEU A CA 1
ATOM 1311 C C . LEU A 1 196 ? -43.08811 24.76594 -24.49717 1.000 96.80702 182 LEU A C 1
ATOM 1312 O O . LEU A 1 196 ? -44.32117 24.69325 -24.47166 1.000 97.48968 182 LEU A O 1
ATOM 1317 N N . GLY A 1 197 ? -42.42228 25.20958 -25.55820 1.000 90.92108 183 GLY A N 1
ATOM 1318 C CA . GLY A 1 197 ? -43.10927 25.66362 -26.74719 1.000 84.71784 183 GLY A CA 1
ATOM 1319 C C . GLY A 1 197 ? -43.47666 27.12847 -26.75685 1.000 79.43317 183 GLY A C 1
ATOM 1320 O O . GLY A 1 197 ? -44.15018 27.57267 -27.69387 1.000 73.21969 183 GLY A O 1
ATOM 1321 N N . LEU A 1 198 ? -43.05725 27.89426 -25.74625 1.000 81.13529 184 LEU A N 1
ATOM 1322 C CA . LEU A 1 198 ? -43.37606 29.31746 -25.71237 1.000 78.95609 184 LEU A CA 1
ATOM 1323 C C . LEU A 1 198 ? -42.68216 30.06525 -26.84422 1.000 87.13716 184 LEU A C 1
ATOM 1324 O O . LEU A 1 198 ? -43.24515 31.01070 -27.40855 1.000 89.00896 184 LEU A O 1
ATOM 1329 N N . VAL A 1 199 ? -41.46362 29.65781 -27.18905 1.000 88.11128 185 VAL A N 1
ATOM 1330 C CA . VAL A 1 199 ? -40.72706 30.21254 -28.31673 1.000 91.64059 185 VAL A CA 1
ATOM 1331 C C . VAL A 1 199 ? -40.42679 29.07897 -29.28833 1.000 97.34554 185 VAL A C 1
ATOM 1332 O O . VAL A 1 199 ? -40.12463 27.95513 -28.87164 1.000 99.91986 185 VAL A O 1
ATOM 1336 N N . ASP A 1 200 ? -40.53303 29.36960 -30.58670 1.000 98.59043 186 ASP A N 1
ATOM 1337 C CA . ASP A 1 200 ? -40.37150 28.32659 -31.59320 1.000 102.65925 186 ASP A CA 1
ATOM 1338 C C . ASP A 1 200 ? -38.91291 27.93951 -31.80411 1.000 105.25936 186 ASP A C 1
ATOM 1339 O O . ASP A 1 200 ? -38.63470 26.80239 -32.20135 1.000 106.83434 186 ASP A O 1
ATOM 1344 N N . ASP A 1 201 ? -37.97668 28.85124 -31.54611 1.000 105.29150 187 ASP A N 1
ATOM 1345 C CA . ASP A 1 201 ? -36.56245 28.55558 -31.72992 1.000 106.26729 187 ASP A CA 1
ATOM 1346 C C . ASP A 1 201 ? -35.73800 29.64486 -31.06246 1.000 103.52139 187 ASP A C 1
ATOM 1347 O O . ASP A 1 201 ? -36.12530 30.81522 -31.07917 1.000 107.87922 187 ASP A O 1
ATOM 1352 N N . VAL A 1 202 ? -34.60719 29.25423 -30.47697 1.000 100.46122 188 VAL A N 1
ATOM 1353 C CA . VAL A 1 202 ? -33.65981 30.20529 -29.90866 1.000 100.27886 188 VAL A CA 1
ATOM 1354 C C . VAL A 1 202 ? -32.49852 30.35784 -30.88121 1.000 101.97223 188 VAL A C 1
ATOM 1355 O O . VAL A 1 202 ? -32.10209 29.40860 -31.56941 1.000 104.01007 188 VAL A O 1
ATOM 1359 N N . VAL A 1 203 ? -31.96018 31.57113 -30.95550 1.000 100.77736 189 VAL A N 1
ATOM 1360 C CA . VAL A 1 203 ? -30.97988 31.92996 -31.97865 1.000 99.49491 189 VAL A CA 1
ATOM 1361 C C . VAL A 1 203 ? -30.05151 33.00396 -31.42019 1.000 101.99873 189 VAL A C 1
ATOM 1362 O O . VAL A 1 203 ? -30.51488 33.90500 -30.70600 1.000 104.48906 189 VAL A O 1
ATOM 1366 N N . PRO A 1 204 ? -28.74532 32.94122 -31.69352 1.000 104.96955 190 PRO A N 1
ATOM 1367 C CA . PRO A 1 204 ? -27.84075 33.99883 -31.22395 1.000 104.11689 190 PRO A CA 1
ATOM 1368 C C . PRO A 1 204 ? -28.25160 35.36754 -31.74949 1.000 99.16358 190 PRO A C 1
ATOM 1369 O O . PRO A 1 204 ? -28.80906 35.49885 -32.84104 1.000 95.76071 190 PRO A O 1
ATOM 1373 N N . HIS A 1 205 ? -27.95328 36.39879 -30.95350 1.000 104.09395 191 HIS A N 1
ATOM 1374 C CA . HIS A 1 205 ? -28.43003 37.74748 -31.24644 1.000 104.33403 191 HIS A CA 1
ATOM 1375 C C . HIS A 1 205 ? -27.90036 38.29093 -32.56760 1.000 112.28203 191 HIS A C 1
ATOM 1376 O O . HIS A 1 205 ? -28.51951 39.19221 -33.14393 1.000 113.29426 191 HIS A O 1
ATOM 1383 N N . SER A 1 206 ? -26.77667 37.76693 -33.06246 1.000 118.87186 192 SER A N 1
ATOM 1384 C CA . SER A 1 206 ? -26.18129 38.31359 -34.27756 1.000 125.25735 192 SER A CA 1
ATOM 1385 C C . SER A 1 206 ? -27.04893 38.06116 -35.50491 1.000 128.74630 192 SER A C 1
ATOM 1386 O O . SER A 1 206 ? -27.01704 38.85182 -36.45487 1.000 129.12399 192 SER A O 1
ATOM 1389 N N . ILE A 1 207 ? -27.82623 36.97924 -35.50869 1.000 130.14269 193 ILE A N 1
ATOM 1390 C CA . ILE A 1 207 ? -28.63271 36.62277 -36.67126 1.000 130.00746 193 ILE A CA 1
ATOM 1391 C C . ILE A 1 207 ? -30.10042 36.50670 -36.27995 1.000 125.11401 193 ILE A C 1
ATOM 1392 O O . ILE A 1 207 ? -30.84572 35.71070 -36.86214 1.000 129.30472 193 ILE A O 1
ATOM 1397 N N . LEU A 1 208 ? -30.52931 37.30523 -35.30015 1.000 116.96514 194 LEU A N 1
ATOM 1398 C CA . LEU A 1 208 ? -31.90974 37.22829 -34.82919 1.000 109.73265 194 LEU A CA 1
ATOM 1399 C C . LEU A 1 208 ? -32.88946 37.65265 -35.91748 1.000 109.28452 194 LEU A C 1
ATOM 1400 O O . LEU A 1 208 ? -33.78756 36.89029 -36.29378 1.000 109.05828 194 LEU A O 1
ATOM 1405 N N . LEU A 1 209 ? -32.73590 38.87647 -36.43074 1.000 108.71054 195 LEU A N 1
ATOM 1406 C CA . LEU A 1 209 ? -33.62610 39.35191 -37.48558 1.000 105.43737 195 LEU A CA 1
ATOM 1407 C C . LEU A 1 209 ? -33.49489 38.49927 -38.74090 1.000 109.82088 195 LEU A C 1
ATOM 1408 O O . LEU A 1 209 ? -34.48873 38.23238 -39.42616 1.000 109.40895 195 LEU A O 1
ATOM 1413 N N . GLU A 1 210 ? -32.27414 38.05840 -39.05415 1.000 115.61266 196 GLU A N 1
ATOM 1414 C CA . GLU A 1 210 ? -32.07403 37.16503 -40.19064 1.000 121.87420 196 GLU A CA 1
ATOM 1415 C C . GLU A 1 210 ? -32.82473 35.85305 -39.99853 1.000 123.28122 196 GLU A C 1
ATOM 1416 O O . GLU A 1 210 ? -33.35669 35.28507 -40.95945 1.000 125.88554 196 GLU A O 1
ATOM 1422 N N . ALA A 1 211 ? -32.87282 35.35118 -38.76352 1.000 123.63343 197 ALA A N 1
ATOM 1423 C CA . ALA A 1 211 ? -33.65017 34.15054 -38.48403 1.000 121.04386 197 ALA A CA 1
ATOM 1424 C C . ALA A 1 211 ? -35.14119 34.44612 -38.41568 1.000 117.05124 197 ALA A C 1
ATOM 1425 O O . ALA A 1 211 ? -35.95812 33.55974 -38.68949 1.000 115.63540 197 ALA A O 1
ATOM 1427 N N . ALA A 1 212 ? -35.51216 35.67738 -38.05828 1.000 114.27591 198 ALA A N 1
ATOM 1428 C CA . ALA A 1 212 ? -36.92563 36.02320 -37.96272 1.000 111.88371 198 ALA A CA 1
ATOM 1429 C C . ALA A 1 212 ? -37.55365 36.17585 -39.34176 1.000 112.13360 198 ALA A C 1
ATOM 1430 O O . ALA A 1 212 ? -38.72154 35.82035 -39.53908 1.000 109.49820 198 ALA A O 1
ATOM 1432 N N . VAL A 1 213 ? -36.79857 36.70114 -40.31004 1.000 112.11505 199 VAL A N 1
ATOM 1433 C CA . VAL A 1 213 ? -37.35494 36.86315 -41.64870 1.000 115.65056 199 VAL A CA 1
ATOM 1434 C C . VAL A 1 213 ? -37.55164 35.50866 -42.31779 1.000 118.51817 199 VAL A C 1
ATOM 1435 O O . VAL A 1 213 ? -38.46957 35.34275 -43.12893 1.000 116.19170 199 VAL A O 1
ATOM 1439 N N . GLU A 1 214 ? -36.71477 34.51931 -41.98720 1.000 122.47466 200 GLU A N 1
ATOM 1440 C CA . GLU A 1 214 ? -36.88898 33.18017 -42.54511 1.000 127.49167 200 GLU A CA 1
ATOM 1441 C C . GLU A 1 214 ? -38.20950 32.56897 -42.09691 1.000 124.40223 200 GLU A C 1
ATOM 1442 O O . GLU A 1 214 ? -38.95008 31.99630 -42.90575 1.000 123.66069 200 GLU A O 1
ATOM 1448 N N . LEU A 1 215 ? -38.51835 32.67795 -40.80205 1.000 126.27834 201 LEU A N 1
ATOM 1449 C CA . LEU A 1 215 ? -39.78347 32.16609 -40.28810 1.000 125.37755 201 LEU A CA 1
ATOM 1450 C C . LEU A 1 215 ? -40.98112 32.88938 -40.89033 1.000 118.87668 201 LEU A C 1
ATOM 1451 O O . LEU A 1 215 ? -42.07459 32.31668 -40.94427 1.000 115.97851 201 LEU A O 1
ATOM 1456 N N . ALA A 1 216 ? -40.79906 34.12875 -41.35340 1.000 116.33225 202 ALA A N 1
ATOM 1457 C CA . ALA A 1 216 ? -41.90369 34.85483 -41.97035 1.000 116.35116 202 ALA A CA 1
ATOM 1458 C C . ALA A 1 216 ? -42.19191 34.35489 -43.37885 1.000 116.84924 202 ALA A C 1
ATOM 1459 O O . ALA A 1 216 ? -43.32923 34.46576 -43.84885 1.000 116.24294 202 ALA A O 1
ATOM 1461 N N . LYS A 1 217 ? -41.18329 33.80948 -44.06674 1.000 115.51044 203 LYS A N 1
ATOM 1462 C CA . LYS A 1 217 ? -41.39865 33.30521 -45.41981 1.000 119.66067 203 LYS A CA 1
ATOM 1463 C C . LYS A 1 217 ? -42.32760 32.09790 -45.43105 1.000 126.73790 203 LYS A C 1
ATOM 1464 O O . LYS A 1 217 ? -43.07024 31.89866 -46.39916 1.000 129.69900 203 LYS A O 1
ATOM 1470 N N . LYS A 1 218 ? -42.29805 31.28596 -44.37718 1.000 131.93118 204 LYS A N 1
ATOM 1471 C CA . LYS A 1 218 ? -43.06083 30.04535 -44.36121 1.000 140.76020 204 LYS A CA 1
ATOM 1472 C C . LYS A 1 218 ? -44.55778 30.32359 -44.28034 1.000 145.05890 204 LYS A C 1
ATOM 1473 O O . LYS A 1 218 ? -45.00239 31.22902 -43.56898 1.000 139.88209 204 LYS A O 1
ATOM 1479 N N . GLU A 1 219 ? -45.33559 29.52853 -45.02055 1.000 157.75152 205 GLU A N 1
ATOM 1480 C CA . GLU A 1 219 ? -46.78117 29.72894 -45.08588 1.000 165.97656 205 GLU A CA 1
ATOM 1481 C C . GLU A 1 219 ? -47.44008 29.44932 -43.74033 1.000 168.77659 205 GLU A C 1
ATOM 1482 O O . GLU A 1 219 ? -48.04897 30.34011 -43.13551 1.000 165.39886 205 GLU A O 1
ATOM 1488 N N . ARG A 1 220 ? -47.32675 28.21021 -43.25019 1.000 175.66876 206 ARG A N 1
ATOM 1489 C CA . ARG A 1 220 ? -47.95414 27.88967 -41.98119 1.000 177.42028 206 ARG A CA 1
ATOM 1490 C C . ARG A 1 220 ? -46.91799 27.64653 -40.89624 1.000 180.38604 206 ARG A C 1
ATOM 1491 O O . ARG A 1 220 ? -45.85053 27.08496 -41.16902 1.000 182.68008 206 ARG A O 1
ATOM 1499 N N . PRO A 1 221 ? -47.20303 28.05349 -39.66551 1.000 181.42660 207 PRO A N 1
ATOM 1500 C CA . PRO A 1 221 ? -46.37219 27.63666 -38.53859 1.000 183.38300 207 PRO A CA 1
ATOM 1501 C C . PRO A 1 221 ? -46.72050 26.21024 -38.13902 1.000 187.91395 207 PRO A C 1
ATOM 1502 O O . PRO A 1 221 ? -47.69520 25.62014 -38.60944 1.000 189.69039 207 PRO A O 1
ATOM 1506 N N . SER A 1 222 ? -45.89323 25.65596 -37.26041 1.000 188.69746 208 SER A N 1
ATOM 1507 C CA . SER A 1 222 ? -46.13128 24.30182 -36.78650 1.000 189.61026 208 SER A CA 1
ATOM 1508 C C . SER A 1 222 ? -47.42725 24.23702 -35.99192 1.000 186.91515 208 SER A C 1
ATOM 1509 O O . SER A 1 222 ? -47.66267 25.05049 -35.09381 1.000 185.04501 208 SER A O 1
ATOM 1512 N N . SER A 1 223 ? -48.28395 23.27759 -36.34046 1.000 188.88921 209 SER A N 1
ATOM 1513 C CA . SER A 1 223 ? -49.46767 23.00913 -35.52934 1.000 187.63959 209 SER A CA 1
ATOM 1514 C C . SER A 1 223 ? -49.01640 22.33521 -34.24143 1.000 193.52046 209 SER A C 1
ATOM 1515 O O . SER A 1 223 ? -48.88448 21.10899 -34.19441 1.000 196.83346 209 SER A O 1
ATOM 1518 N N . ARG A 1 224 ? -48.78254 23.12364 -33.19808 1.000 198.24667 210 ARG A N 1
ATOM 1519 C CA . ARG A 1 224 ? -48.00714 22.64980 -32.05661 1.000 197.54041 210 ARG A CA 1
ATOM 1520 C C . ARG A 1 224 ? -48.67536 21.44479 -31.39270 1.000 198.61928 210 ARG A C 1
ATOM 1521 O O . ARG A 1 224 ? -49.90848 21.37623 -31.31876 1.000 203.83713 210 ARG A O 1
ATOM 1523 N N . PRO A 1 225 ? -47.89849 20.48053 -30.90301 1.000 180.24481 211 PRO A N 1
ATOM 1524 C CA . PRO A 1 225 ? -48.47742 19.34192 -30.18768 1.000 171.16469 211 PRO A CA 1
ATOM 1525 C C . PRO A 1 225 ? -48.60572 19.60435 -28.69761 1.000 159.17950 211 PRO A C 1
ATOM 1526 O O . PRO A 1 225 ? -47.87665 20.40325 -28.10922 1.000 159.04955 211 PRO A O 1
ATOM 1530 N N . LEU A 1 226 ? -49.54892 18.89204 -28.08458 1.000 149.35624 212 LEU A N 1
ATOM 1531 C CA . LEU A 1 226 ? -49.72765 19.10238 -26.65038 1.000 138.06952 212 LEU A CA 1
ATOM 1532 C C . LEU A 1 226 ? -48.87607 18.11364 -25.85956 1.000 133.85864 212 LEU A C 1
ATOM 1533 O O . LEU A 1 226 ? -48.77803 16.94248 -26.23846 1.000 138.06340 212 LEU A O 1
ATOM 1538 N N . PRO A 1 227 ? -48.24199 18.55790 -24.77437 1.000 126.16525 213 PRO A N 1
ATOM 1539 C CA . PRO A 1 227 ? -47.48862 17.62193 -23.93494 1.000 126.24855 213 PRO A CA 1
ATOM 1540 C C . PRO A 1 227 ? -48.40872 16.57870 -23.32300 1.000 125.79430 213 PRO A C 1
ATOM 1541 O O . PRO A 1 227 ? -49.58689 16.83361 -23.06685 1.000 126.18526 213 PRO A O 1
ATOM 1545 N N . VAL A 1 228 ? -47.84703 15.39026 -23.08262 1.000 125.93594 214 VAL A N 1
ATOM 1546 C CA . VAL A 1 228 ? -48.65053 14.26500 -22.60710 1.000 123.82877 214 VAL A CA 1
ATOM 1547 C C . VAL A 1 228 ? -49.29212 14.58085 -21.26064 1.000 124.14773 214 VAL A C 1
ATOM 1548 O O . VAL A 1 228 ? -50.45649 14.23771 -21.02101 1.000 127.21459 214 VAL A O 1
ATOM 1552 N N . ARG A 1 229 ? -48.55664 15.24527 -20.36446 1.000 124.17715 215 ARG A N 1
ATOM 1553 C CA . ARG A 1 229 ? -49.13144 15.59416 -19.06735 1.000 126.88888 215 ARG A CA 1
ATOM 1554 C C . ARG A 1 229 ? -50.38127 16.44950 -19.22048 1.000 124.83021 215 ARG A C 1
ATOM 1555 O O . ARG A 1 229 ? -51.30042 16.36218 -18.39768 1.000 127.80992 215 ARG A O 1
ATOM 1563 N N . GLU A 1 230 ? -50.43478 17.28044 -20.26404 1.000 120.51526 216 GLU A N 1
ATOM 1564 C CA . GLU A 1 230 ? -51.62228 18.08525 -20.51508 1.000 118.15347 216 GLU A CA 1
ATOM 1565 C C . GLU A 1 230 ? -52.71983 17.27369 -21.18998 1.000 113.38768 216 GLU A C 1
ATOM 1566 O O . GLU A 1 230 ? -53.90516 17.51173 -20.93393 1.000 109.86439 216 GLU A O 1
ATOM 1572 N N . ARG A 1 231 ? -52.35069 16.31864 -22.04930 1.000 113.14968 217 ARG A N 1
ATOM 1573 C CA . ARG A 1 231 ? -53.35113 15.43535 -22.63962 1.000 115.62657 217 ARG A CA 1
ATOM 1574 C C . ARG A 1 231 ? -53.91954 14.47265 -21.60552 1.000 118.75631 217 ARG A C 1
ATOM 1575 O O . ARG A 1 231 ? -55.06284 14.02136 -21.74128 1.000 119.89170 217 ARG A O 1
ATOM 1583 N N . ILE A 1 232 ? -53.13938 14.14806 -20.57180 1.000 119.39527 218 ILE A N 1
ATOM 1584 C CA . ILE A 1 232 ? -53.63997 13.29974 -19.49406 1.000 117.57738 218 ILE A CA 1
ATOM 1585 C C . ILE A 1 232 ? -54.83441 13.95522 -18.81442 1.000 118.91905 218 ILE A C 1
ATOM 1586 O O . ILE A 1 232 ? -55.85031 13.30316 -18.54290 1.000 122.82690 218 ILE A O 1
ATOM 1591 N N . LEU A 1 233 ? -54.74043 15.25543 -18.54535 1.000 115.88506 219 LEU A N 1
ATOM 1592 C CA . LEU A 1 233 ? -55.82031 15.98448 -17.89482 1.000 115.16658 219 LEU A CA 1
ATOM 1593 C C . LEU A 1 233 ? -56.90383 16.43999 -18.86148 1.000 117.23767 219 LEU A C 1
ATOM 1594 O O . LEU A 1 233 ? -57.87531 17.06407 -18.42040 1.000 114.17817 219 LEU A O 1
ATOM 1599 N N . ALA A 1 234 ? -56.76110 16.15941 -20.15489 1.000 121.83751 220 ALA A N 1
ATOM 1600 C CA . ALA A 1 234 ? -57.78209 16.54840 -21.11625 1.000 121.39887 220 ALA A CA 1
ATOM 1601 C C . ALA A 1 234 ? -59.10347 15.86027 -20.79454 1.000 120.75966 220 ALA A C 1
ATOM 1602 O O . ALA A 1 234 ? -59.14036 14.72049 -20.32308 1.000 123.95398 220 ALA A O 1
ATOM 1604 N N . GLY A 1 235 ? -60.19758 16.57061 -21.04880 1.000 117.43978 221 GLY A N 1
ATOM 1605 C CA . GLY A 1 235 ? -61.51275 16.08361 -20.71467 1.000 116.29048 221 GLY A CA 1
ATOM 1606 C C . GLY A 1 235 ? -62.13125 16.88780 -19.59114 1.000 115.38134 221 GLY A C 1
ATOM 1607 O O . GLY A 1 235 ? -61.44011 17.59200 -18.84774 1.000 115.15075 221 GLY A O 1
ATOM 1608 N N . PRO A 1 236 ? -63.45623 16.79747 -19.44451 1.000 112.51449 222 PRO A N 1
ATOM 1609 C CA . PRO A 1 236 ? -64.12091 17.60711 -18.40934 1.000 109.71158 222 PRO A CA 1
ATOM 1610 C C . PRO A 1 236 ? -63.73833 17.20882 -16.99501 1.000 110.76945 222 PRO A C 1
ATOM 1611 O O . PRO A 1 236 ? -63.62143 18.08040 -16.12402 1.000 108.55271 222 PRO A O 1
ATOM 1615 N N . LEU A 1 237 ? -63.53421 15.91517 -16.73810 1.000 114.24197 223 LEU A N 1
ATOM 1616 C CA . LEU A 1 237 ? -63.17199 15.47915 -15.39294 1.000 117.21512 223 LEU A CA 1
ATOM 1617 C C . LEU A 1 237 ? -61.76750 15.94109 -15.02461 1.000 120.45530 223 LEU A C 1
ATOM 1618 O O . LEU A 1 237 ? -61.54371 16.46510 -13.92753 1.000 119.68409 223 LEU A O 1
ATOM 1623 N N . GLY A 1 238 ? -60.80680 15.75682 -15.93296 1.000 123.14050 224 GLY A N 1
ATOM 1624 C CA . GLY A 1 238 ? -59.43753 16.14431 -15.64194 1.000 122.60186 224 GLY A CA 1
ATOM 1625 C C . GLY A 1 238 ? -59.24487 17.64234 -15.52911 1.000 120.32514 224 GLY A C 1
ATOM 1626 O O . GLY A 1 238 ? -58.43087 18.10653 -14.72490 1.000 116.78663 224 GLY A O 1
ATOM 1627 N N . ARG A 1 239 ? -59.98354 18.41911 -16.32505 1.000 120.95326 225 ARG A N 1
ATOM 1628 C CA . ARG A 1 239 ? -59.85904 19.87116 -16.25333 1.000 120.05815 225 ARG A CA 1
ATOM 1629 C C . ARG A 1 239 ? -60.45046 20.41145 -14.95719 1.000 118.31474 225 ARG A C 1
ATOM 1630 O O . ARG A 1 239 ? -59.88218 21.32033 -14.34087 1.000 113.21832 225 ARG A O 1
ATOM 1638 N N . ALA A 1 240 ? -61.59240 19.86771 -14.52847 1.000 122.23636 226 ALA A N 1
ATOM 1639 C CA . ALA A 1 240 ? -62.17641 20.28983 -13.26039 1.000 124.76227 226 ALA A CA 1
ATOM 1640 C C . ALA A 1 240 ? -61.35783 19.79323 -12.07847 1.000 125.83551 226 ALA A C 1
ATOM 1641 O O . ALA A 1 240 ? -61.30929 20.45525 -11.03470 1.000 121.74811 226 ALA A O 1
ATOM 1643 N N . LEU A 1 241 ? -60.71068 18.63626 -12.22322 1.000 130.44504 227 LEU A N 1
ATOM 1644 C CA . LEU A 1 241 ? -59.90401 18.09377 -11.13906 1.000 129.72165 227 LEU A CA 1
ATOM 1645 C C . LEU A 1 241 ? -58.56524 18.81067 -11.02260 1.000 125.99408 227 LEU A C 1
ATOM 1646 O O . LEU A 1 241 ? -57.99513 18.87439 -9.92800 1.000 129.67441 227 LEU A O 1
ATOM 1651 N N . LEU A 1 242 ? -58.06031 19.36781 -12.12611 1.000 117.02089 228 LEU A N 1
ATOM 1652 C CA . LEU A 1 242 ? -56.82611 20.14477 -12.06753 1.000 108.10828 228 LEU A CA 1
ATOM 1653 C C . LEU A 1 242 ? -57.04309 21.46366 -11.33629 1.000 102.36295 228 LEU A C 1
ATOM 1654 O O . LEU A 1 242 ? -56.25140 21.83956 -10.46379 1.000 102.71121 228 LEU A O 1
ATOM 1659 N N . PHE A 1 243 ? -58.11446 22.18181 -11.68331 1.000 99.61466 229 PHE A N 1
ATOM 1660 C CA . PHE A 1 243 ? -58.38883 23.46526 -11.04467 1.000 98.62643 229 PHE A CA 1
ATOM 1661 C C . PHE A 1 243 ? -58.66902 23.29618 -9.55658 1.000 101.55679 229 PHE A C 1
ATOM 1662 O O . PHE A 1 243 ? -58.27746 24.14232 -8.74400 1.000 95.16516 229 PHE A O 1
ATOM 1670 N N . LYS A 1 244 ? -59.34721 22.21003 -9.17887 1.000 108.49724 230 LYS A N 1
ATOM 1671 C CA . LYS A 1 244 ? -59.56774 21.94116 -7.76184 1.000 107.22692 230 LYS A CA 1
ATOM 1672 C C . LYS A 1 244 ? -58.25664 21.62039 -7.05575 1.000 110.45249 230 LYS A C 1
ATOM 1673 O O . LYS A 1 244 ? -58.05049 22.01967 -5.90364 1.000 116.96755 230 LYS A O 1
ATOM 1675 N N . MET A 1 245 ? -57.35751 20.90338 -7.73275 1.000 107.92399 231 MET A N 1
ATOM 1676 C CA . MET A 1 245 ? -56.05176 20.60852 -7.15232 1.000 107.19528 231 MET A CA 1
ATOM 1677 C C . MET A 1 245 ? -55.20954 21.87324 -7.03804 1.000 106.75342 231 MET A C 1
ATOM 1678 O O . MET A 1 245 ? -54.61113 22.14117 -5.98945 1.000 89.20429 231 MET A O 1
ATOM 1683 N N . VAL A 1 246 ? -55.15018 22.66326 -8.11227 1.000 104.56042 232 VAL A N 1
ATOM 1684 C CA . VAL A 1 246 ? -54.38280 23.90427 -8.08188 1.000 99.47514 232 VAL A CA 1
ATOM 1685 C C . VAL A 1 246 ? -55.01638 24.90034 -7.11911 1.000 96.39779 232 VAL A C 1
ATOM 1686 O O . VAL A 1 246 ? -54.31447 25.64049 -6.41889 1.000 97.51285 232 VAL A O 1
ATOM 1690 N N . GLY A 1 247 ? -56.34960 24.93031 -7.06170 1.000 96.86720 233 GLY A N 1
ATOM 1691 C CA . GLY A 1 247 ? -57.02039 25.83517 -6.14245 1.000 93.66401 233 GLY A CA 1
ATOM 1692 C C . GLY A 1 247 ? -56.67255 25.56026 -4.69239 1.000 94.78184 233 GLY A C 1
ATOM 1693 O O . GLY A 1 247 ? -56.54723 26.48629 -3.88786 1.000 95.64867 233 GLY A O 1
ATOM 1694 N N . LYS A 1 248 ? -56.50634 24.28414 -4.33947 1.000 98.61288 234 LYS A N 1
ATOM 1695 C CA . LYS A 1 248 ? -56.11381 23.93515 -2.97952 1.000 98.74673 234 LYS A CA 1
ATOM 1696 C C . LYS A 1 248 ? -54.63123 24.18248 -2.73232 1.000 97.08784 234 LYS A C 1
ATOM 1697 O O . LYS A 1 248 ? -54.24563 24.53749 -1.61285 1.000 96.76336 234 LYS A O 1
ATOM 1699 N N . LYS A 1 249 ? -53.79145 24.00641 -3.75550 1.000 96.66640 235 LYS A N 1
ATOM 1700 C CA . LYS A 1 249 ? -52.35701 24.20833 -3.57718 1.000 98.05451 235 LYS A CA 1
ATOM 1701 C C . LYS A 1 249 ? -52.01689 25.68941 -3.45880 1.000 98.63277 235 LYS A C 1
ATOM 1702 O O . LYS A 1 249 ? -51.12003 26.06684 -2.69548 1.000 99.11859 235 LYS A O 1
ATOM 1708 N N . THR A 1 250 ? -52.72131 26.54416 -4.20362 1.000 100.32586 236 THR A N 1
ATOM 1709 C CA . THR A 1 250 ? -52.49567 27.98084 -4.09554 1.000 97.32850 236 THR A CA 1
ATOM 1710 C C . THR A 1 250 ? -53.16355 28.57139 -2.86116 1.000 95.53848 236 THR A C 1
ATOM 1711 O O . THR A 1 250 ? -52.68903 29.58172 -2.33045 1.000 92.33336 236 THR A O 1
ATOM 1715 N N . GLU A 1 251 ? -54.25819 27.96531 -2.39434 1.000 101.92191 237 GLU A N 1
ATOM 1716 C CA . GLU A 1 251 ? -54.87926 28.42094 -1.15558 1.000 107.14220 237 GLU A CA 1
ATOM 1717 C C . GLU A 1 251 ? -53.95974 28.20153 0.03807 1.000 106.83256 237 GLU A C 1
ATOM 1718 O O . GLU A 1 251 ? -53.97356 28.99568 0.98540 1.000 105.85220 237 GLU A O 1
ATOM 1724 N N . HIS A 1 252 ? -53.15665 27.13547 0.00748 1.000 107.63158 238 HIS A N 1
ATOM 1725 C CA . HIS A 1 252 ? -52.19243 26.89502 1.07581 1.000 109.41540 238 HIS A CA 1
ATOM 1726 C C . HIS A 1 252 ? -51.09502 27.95188 1.07487 1.000 106.68627 238 HIS A C 1
ATOM 1727 O O . HIS A 1 252 ? -50.66633 28.41101 2.13974 1.000 109.26847 238 HIS A O 1
ATOM 1734 N N . LYS A 1 253 ? -50.63196 28.35347 -0.11049 1.000 101.38223 239 LYS A N 1
ATOM 1735 C CA . LYS A 1 253 ? -49.53026 29.30573 -0.20151 1.000 96.51815 239 LYS A CA 1
ATOM 1736 C C . LYS A 1 253 ? -49.99504 30.73110 0.07680 1.000 95.49798 239 LYS A C 1
ATOM 1737 O O . LYS A 1 253 ? -49.39361 31.43952 0.89156 1.000 93.97031 239 LYS A O 1
ATOM 1739 N N . THR A 1 254 ? -51.06378 31.16884 -0.59135 1.000 94.83912 240 THR A N 1
ATOM 1740 C CA . THR A 1 254 ? -51.52941 32.54270 -0.44841 1.000 90.10971 240 THR A CA 1
ATOM 1741 C C . THR A 1 254 ? -52.33892 32.76805 0.82089 1.000 90.09543 240 THR A C 1
ATOM 1742 O O . THR A 1 254 ? -52.54988 33.92519 1.20206 1.000 88.82722 240 THR A O 1
ATOM 1746 N N . GLN A 1 255 ? -52.79717 31.69759 1.47471 1.000 90.01579 241 GLN A N 1
ATOM 1747 C CA . GLN A 1 255 ? -53.67050 31.79340 2.64625 1.000 93.51705 241 GLN A CA 1
ATOM 1748 C C . GLN A 1 255 ? -54.94330 32.57725 2.33373 1.000 88.21032 241 GLN A C 1
ATOM 1749 O O . GLN A 1 255 ? -55.55235 33.17701 3.22312 1.000 82.47846 241 GLN A O 1
ATOM 1755 N N . GLY A 1 256 ? -55.35217 32.57565 1.06538 1.000 86.36029 242 GLY A N 1
ATOM 1756 C CA . GLY A 1 256 ? -56.52033 33.31682 0.63578 1.000 80.79052 242 GLY A CA 1
ATOM 1757 C C . GLY A 1 256 ? -56.37619 34.82050 0.65829 1.000 78.33723 242 GLY A C 1
ATOM 1758 O O . GLY A 1 256 ? -57.37359 35.52442 0.47619 1.000 80.88310 242 GLY A O 1
ATOM 1759 N N . ASN A 1 257 ? -55.16706 35.33796 0.86223 1.000 76.91498 243 ASN A N 1
ATOM 1760 C CA . ASN A 1 257 ? -54.94563 36.76825 1.02727 1.000 77.53914 243 ASN A CA 1
ATOM 1761 C C . ASN A 1 257 ? -54.73436 37.50575 -0.28822 1.000 76.52736 243 ASN A C 1
ATOM 1762 O O . ASN A 1 257 ? -54.59102 38.73286 -0.27383 1.000 70.03024 243 ASN A O 1
ATOM 1767 N N . TYR A 1 258 ? -54.70892 36.80375 -1.41400 1.000 78.73798 244 TYR A N 1
ATOM 1768 C CA . TYR A 1 258 ? -54.46682 37.43320 -2.71199 1.000 77.27645 244 TYR A CA 1
ATOM 1769 C C . TYR A 1 258 ? -55.65121 37.20482 -3.63811 1.000 79.58972 244 TYR A C 1
ATOM 1770 O O . TYR A 1 258 ? -55.87466 36.06387 -4.08658 1.000 86.93383 244 TYR A O 1
ATOM 1779 N N . PRO A 1 259 ? -56.43309 38.24215 -3.95158 1.000 73.48266 245 PRO A N 1
ATOM 1780 C CA . PRO A 1 259 ? -57.59814 38.04860 -4.83006 1.000 74.89394 245 PRO A CA 1
ATOM 1781 C C . PRO A 1 259 ? -57.23472 37.67096 -6.25412 1.000 78.50854 245 PRO A C 1
ATOM 1782 O O . PRO A 1 259 ? -58.05999 37.05359 -6.93995 1.000 84.03483 245 PRO A O 1
ATOM 1786 N N . ALA A 1 260 ? -56.03712 38.02785 -6.72485 1.000 74.15028 246 ALA A N 1
ATOM 1787 C CA . ALA A 1 260 ? -55.65488 37.69718 -8.09384 1.000 75.22096 246 ALA A CA 1
ATOM 1788 C C . ALA A 1 260 ? -55.58214 36.19048 -8.29612 1.000 78.59920 246 ALA A C 1
ATOM 1789 O O . ALA A 1 260 ? -55.93781 35.68389 -9.36543 1.000 75.92795 246 ALA A O 1
ATOM 1791 N N . THR A 1 261 ? -55.12519 35.45862 -7.27673 1.000 83.87294 247 THR A N 1
ATOM 1792 C CA . THR A 1 261 ? -55.05857 34.00397 -7.37346 1.000 86.25387 247 THR A CA 1
ATOM 1793 C C . THR A 1 261 ? -56.42653 33.40645 -7.67846 1.000 91.35351 247 THR A C 1
ATOM 1794 O O . THR A 1 261 ? -56.54504 32.49098 -8.50103 1.000 91.91629 247 THR A O 1
ATOM 1798 N N . GLU A 1 262 ? -57.47517 33.92195 -7.03599 1.000 100.87866 248 GLU A N 1
ATOM 1799 C CA . GLU A 1 262 ? -58.80333 33.35456 -7.22794 1.000 108.69185 248 GLU A CA 1
ATOM 1800 C C . GLU A 1 262 ? -59.40052 33.75808 -8.57011 1.000 101.27613 248 GLU A C 1
ATOM 1801 O O . GLU A 1 262 ? -60.12910 32.96962 -9.18381 1.000 103.89403 248 GLU A O 1
ATOM 1807 N N . ARG A 1 263 ? -59.10362 34.96908 -9.04513 1.000 86.50123 249 ARG A N 1
ATOM 1808 C CA . ARG A 1 263 ? -59.64445 35.41634 -10.32376 1.000 79.90235 249 ARG A CA 1
ATOM 1809 C C . ARG A 1 263 ? -58.89127 34.81971 -11.50540 1.000 83.90072 249 ARG A C 1
ATOM 1810 O O . ARG A 1 263 ? -59.47302 34.65400 -12.58350 1.000 88.06784 249 ARG A O 1
ATOM 1818 N N . ILE A 1 264 ? -57.60942 34.49541 -11.32766 1.000 79.38709 250 ILE A N 1
ATOM 1819 C CA . ILE A 1 264 ? -56.84613 33.86332 -12.39961 1.000 74.47526 250 ILE A CA 1
ATOM 1820 C C . ILE A 1 264 ? -57.39685 32.47608 -12.69593 1.000 79.02416 250 ILE A C 1
ATOM 1821 O O . ILE A 1 264 ? -57.64868 32.12404 -13.85450 1.000 80.48878 250 ILE A O 1
ATOM 1826 N N . LEU A 1 265 ? -57.58461 31.66509 -11.65112 1.000 82.08804 251 LEU A N 1
ATOM 1827 C CA . LEU A 1 265 ? -58.16667 30.34049 -11.83498 1.000 83.14090 251 LEU A CA 1
ATOM 1828 C C . LEU A 1 265 ? -59.56159 30.42431 -12.43748 1.000 89.98136 251 LEU A C 1
ATOM 1829 O O . LEU A 1 265 ? -59.99549 29.49725 -13.12979 1.000 93.27759 251 LEU A O 1
ATOM 1834 N N . GLU A 1 266 ? -60.27229 31.52618 -12.19211 1.000 93.07860 252 GLU A N 1
ATOM 1835 C CA . GLU A 1 266 ? -61.59511 31.71380 -12.77779 1.000 95.99781 252 GLU A CA 1
ATOM 1836 C C . GLU A 1 266 ? -61.49611 32.05429 -14.26032 1.000 95.23669 252 GLU A C 1
ATOM 1837 O O . GLU A 1 266 ? -62.10016 31.38521 -15.10650 1.000 96.50816 252 GLU A O 1
ATOM 1843 N N . VAL A 1 267 ? -60.72933 33.09716 -14.59158 1.000 92.86110 253 VAL A N 1
ATOM 1844 C CA . VAL A 1 267 ? -60.67156 33.58723 -15.96763 1.000 87.24651 253 VAL A CA 1
ATOM 1845 C C . VAL A 1 267 ? -60.10731 32.52303 -16.90059 1.000 88.44929 253 VAL A C 1
ATOM 1846 O O . VAL A 1 267 ? -60.61891 32.31395 -18.00779 1.000 89.84549 253 VAL A O 1
ATOM 1850 N N . VAL A 1 268 ? -59.04673 31.83473 -16.47269 1.000 78.26789 254 VAL A N 1
ATOM 1851 C CA . VAL A 1 268 ? -58.45530 30.78951 -17.30471 1.000 88.24419 254 VAL A CA 1
ATOM 1852 C C . VAL A 1 268 ? -59.45114 29.65729 -17.52766 1.000 91.72713 254 VAL A C 1
ATOM 1853 O O . VAL A 1 268 ? -59.52512 29.07999 -18.61987 1.000 90.79224 254 VAL A O 1
ATOM 1857 N N . GLU A 1 269 ? -60.24921 29.33865 -16.50646 1.000 98.91296 255 GLU A N 1
ATOM 1858 C CA . GLU A 1 269 ? -61.19633 28.23338 -16.61922 1.000 105.88343 255 GLU A CA 1
ATOM 1859 C C . GLU A 1 269 ? -62.32394 28.56137 -17.59072 1.000 106.10622 255 GLU A C 1
ATOM 1860 O O . GLU A 1 269 ? -62.62836 27.77063 -18.49143 1.000 107.34315 255 GLU A O 1
ATOM 1866 N N . THR A 1 270 ? -62.96415 29.72143 -17.41851 1.000 108.43599 256 THR A N 1
ATOM 1867 C CA . THR A 1 270 ? -64.10582 30.06031 -18.26264 1.000 114.93931 256 THR A CA 1
ATOM 1868 C C . THR A 1 270 ? -63.69466 30.25616 -19.71656 1.000 114.35772 256 THR A C 1
ATOM 1869 O O . THR A 1 270 ? -64.47008 29.93669 -20.62423 1.000 119.50976 256 THR A O 1
ATOM 1873 N N . GLY A 1 271 ? -62.48723 30.77038 -19.95896 1.000 109.91210 257 GLY A N 1
ATOM 1874 C CA . GLY A 1 271 ? -62.02530 30.92569 -21.32945 1.000 103.37310 257 GLY A CA 1
ATOM 1875 C C . GLY A 1 271 ? -61.92575 29.60312 -22.06466 1.000 100.18522 257 GLY A C 1
ATOM 1876 O O . GLY A 1 271 ? -62.26436 29.50972 -23.24717 1.000 100.52325 257 GLY A O 1
ATOM 1877 N N . LEU A 1 272 ? -61.46601 28.56053 -21.36957 1.000 86.27349 258 LEU A N 1
ATOM 1878 C CA . LEU A 1 272 ? -61.42611 27.21651 -21.94354 1.000 88.22845 258 LEU A CA 1
ATOM 1879 C C . LEU A 1 272 ? -62.81867 26.62274 -22.12592 1.000 111.60421 258 LEU A C 1
ATOM 1880 O O . LEU A 1 272 ? -63.04074 25.85599 -23.06952 1.000 114.27174 258 LEU A O 1
ATOM 1885 N N . ALA A 1 273 ? -63.75711 26.95337 -21.23738 1.000 110.36242 259 ALA A N 1
ATOM 1886 C CA . ALA A 1 273 ? -65.07667 26.33618 -21.20878 1.000 106.24018 259 ALA A CA 1
ATOM 1887 C C . ALA A 1 273 ? -66.15475 27.15922 -21.89667 1.000 105.29649 259 ALA A C 1
ATOM 1888 O O . ALA A 1 273 ? -67.29163 26.68922 -22.00683 1.000 108.58954 259 ALA A O 1
ATOM 1890 N N . GLN A 1 274 ? -65.84246 28.37067 -22.35081 1.000 110.76368 260 GLN A N 1
ATOM 1891 C CA . GLN A 1 274 ? -66.83691 29.23923 -22.96743 1.000 119.61617 260 GLN A CA 1
ATOM 1892 C C . GLN A 1 274 ? -66.25602 29.83930 -24.23867 1.000 120.55152 260 GLN A C 1
ATOM 1893 O O . GLN A 1 274 ? -65.15823 29.47959 -24.67828 1.000 119.10011 260 GLN A O 1
ATOM 1899 N N . GLY A 1 275 ? -67.00225 30.77704 -24.81878 1.000 124.20467 261 GLY A N 1
ATOM 1900 C CA . GLY A 1 275 ? -66.59872 31.37319 -26.07460 1.000 129.49209 261 GLY A CA 1
ATOM 1901 C C . GLY A 1 275 ? -65.35970 32.23337 -25.93686 1.000 131.51589 261 GLY A C 1
ATOM 1902 O O . GLY A 1 275 ? -65.00276 32.70106 -24.85483 1.000 129.83506 261 GLY A O 1
ATOM 1903 N N . THR A 1 276 ? -64.68713 32.43393 -27.07000 1.000 133.11831 262 THR A N 1
ATOM 1904 C CA . THR A 1 276 ? -63.45664 33.21488 -27.05864 1.000 127.04231 262 THR A CA 1
ATOM 1905 C C . THR A 1 276 ? -63.71002 34.63801 -26.57135 1.000 117.24724 262 THR A C 1
ATOM 1906 O O . THR A 1 276 ? -62.90899 35.19069 -25.80883 1.000 108.68637 262 THR A O 1
ATOM 1910 N N . SER A 1 277 ? -64.83585 35.23686 -26.97314 1.000 113.98726 263 SER A N 1
ATOM 1911 C CA . SER A 1 277 ? -65.15228 36.59256 -26.52924 1.000 113.51908 263 SER A CA 1
ATOM 1912 C C . SER A 1 277 ? -65.43792 36.64716 -25.03188 1.000 116.66367 263 SER A C 1
ATOM 1913 O O . SER A 1 277 ? -65.15406 37.66329 -24.38716 1.000 114.78677 263 SER A O 1
ATOM 1916 N N . SER A 1 278 ? -65.97841 35.56751 -24.46049 1.000 120.00977 264 SER A N 1
ATOM 1917 C CA . SER A 1 278 ? -66.33672 35.57256 -23.04411 1.000 117.79246 264 SER A CA 1
ATOM 1918 C C . SER A 1 278 ? -65.09885 35.55182 -22.15751 1.000 112.44282 264 SER A C 1
ATOM 1919 O O . SER A 1 278 ? -65.02021 36.29176 -21.16992 1.000 109.29136 264 SER A O 1
ATOM 1922 N N . GLY A 1 279 ? -64.13561 34.68280 -22.47655 1.000 103.11278 265 GLY A N 1
ATOM 1923 C CA . GLY A 1 279 ? -62.90961 34.63143 -21.69584 1.000 90.65955 265 GLY A CA 1
ATOM 1924 C C . GLY A 1 279 ? -62.17897 35.95981 -21.67730 1.000 84.63207 265 GLY A C 1
ATOM 1925 O O . GLY A 1 279 ? -61.57936 36.33867 -20.66720 1.000 82.80131 265 GLY A O 1
ATOM 1926 N N . TYR A 1 280 ? -62.22302 36.68710 -22.79561 1.000 85.08752 266 TYR A N 1
ATOM 1927 C CA . TYR A 1 280 ? -61.64354 38.02362 -22.83731 1.000 93.37250 266 TYR A CA 1
ATOM 1928 C C . TYR A 1 280 ? -62.49258 39.00943 -22.04835 1.000 98.43957 266 TYR A C 1
ATOM 1929 O O . TYR A 1 280 ? -61.95791 39.96396 -21.46945 1.000 97.53748 266 TYR A O 1
ATOM 1938 N N . ASP A 1 281 ? -63.80969 38.79069 -22.00307 1.000 99.73817 267 ASP A N 1
ATOM 1939 C CA . ASP A 1 281 ? -64.64696 39.59033 -21.11813 1.000 99.70421 267 ASP A CA 1
ATOM 1940 C C . ASP A 1 281 ? -64.33555 39.29799 -19.65374 1.000 87.54042 267 ASP A C 1
ATOM 1941 O O . ASP A 1 281 ? -64.22465 40.22576 -18.84450 1.000 84.04917 267 ASP A O 1
ATOM 1946 N N . ALA A 1 282 ? -64.19889 38.01588 -19.28982 1.000 83.96937 268 ALA A N 1
ATOM 1947 C CA . ALA A 1 282 ? -63.85755 37.67300 -17.91088 1.000 81.82073 268 ALA A CA 1
ATOM 1948 C C . ALA A 1 282 ? -62.49142 38.22146 -17.52719 1.000 84.74199 268 ALA A C 1
ATOM 1949 O O . ALA A 1 282 ? -62.27254 38.60819 -16.37404 1.000 88.44236 268 ALA A O 1
ATOM 1951 N N . GLU A 1 283 ? -61.56010 38.26286 -18.48127 1.000 84.47986 269 GLU A N 1
ATOM 1952 C CA . GLU A 1 283 ? -60.22213 38.76866 -18.19479 1.000 81.71158 269 GLU A CA 1
ATOM 1953 C C . GLU A 1 283 ? -60.24689 40.26711 -17.92333 1.000 77.84144 269 GLU A C 1
ATOM 1954 O O . GLU A 1 283 ? -59.70068 40.73664 -16.91776 1.000 76.54906 269 GLU A O 1
ATOM 1960 N N . ALA A 1 284 ? -60.87745 41.03453 -18.81527 1.000 76.79859 270 ALA A N 1
ATOM 1961 C CA . ALA A 1 284 ? -60.93453 42.48129 -18.63808 1.000 77.35787 270 ALA A CA 1
ATOM 1962 C C . ALA A 1 284 ? -61.73040 42.85334 -17.39444 1.000 81.69857 270 ALA A C 1
ATOM 1963 O O . ALA A 1 284 ? -61.39521 43.81971 -16.69915 1.000 84.98434 270 ALA A O 1
ATOM 1965 N N . ARG A 1 285 ? -62.79149 42.09923 -17.09975 1.000 81.91939 271 ARG A N 1
ATOM 1966 C CA . ARG A 1 285 ? -63.54282 42.33529 -15.87224 1.000 86.72946 271 ARG A CA 1
ATOM 1967 C C . ARG A 1 285 ? -62.68487 42.06308 -14.64520 1.000 84.08958 271 ARG A C 1
ATOM 1968 O O . ARG A 1 285 ? -62.69598 42.84160 -13.68436 1.000 80.56612 271 ARG A O 1
ATOM 1976 N N . ALA A 1 286 ? -61.92756 40.96454 -14.66178 1.000 73.32708 272 ALA A N 1
ATOM 1977 C CA . ALA A 1 286 ? -61.05147 40.66116 -13.53758 1.000 72.19779 272 ALA A CA 1
ATOM 1978 C C . ALA A 1 286 ? -59.89776 41.64892 -13.44259 1.000 78.12334 272 ALA A C 1
ATOM 1979 O O . ALA A 1 286 ? -59.42484 41.93898 -12.33945 1.000 77.56948 272 ALA A O 1
ATOM 1981 N N . PHE A 1 287 ? -59.43459 42.17659 -14.57679 1.000 73.18548 273 PHE A N 1
ATOM 1982 C CA . PHE A 1 287 ? -58.35290 43.15489 -14.54409 1.000 75.21517 273 PHE A CA 1
ATOM 1983 C C . PHE A 1 287 ? -58.82351 44.46927 -13.93432 1.000 72.71588 273 PHE A C 1
ATOM 1984 O O . PHE A 1 287 ? -58.13043 45.06200 -13.09900 1.000 71.82240 273 PHE A O 1
ATOM 1992 N N . GLY A 1 288 ? -60.00373 44.93984 -14.34101 1.000 73.79364 274 GLY A N 1
ATOM 1993 C CA . GLY A 1 288 ? -60.49808 46.20729 -13.82999 1.000 71.17783 274 GLY A CA 1
ATOM 1994 C C . GLY A 1 288 ? -60.81432 46.16190 -12.34781 1.000 72.58063 274 GLY A C 1
ATOM 1995 O O . GLY A 1 288 ? -60.46693 47.08172 -11.60171 1.000 69.04052 274 GLY A O 1
ATOM 1996 N N . GLU A 1 289 ? -61.47357 45.09211 -11.89899 1.000 75.61422 275 GLU A N 1
ATOM 1997 C CA . GLU A 1 289 ? -61.82399 44.98419 -10.48716 1.000 75.29477 275 GLU A CA 1
ATOM 1998 C C . GLU A 1 289 ? -60.58792 44.75350 -9.62633 1.000 72.52787 275 GLU A C 1
ATOM 1999 O O . GLU A 1 289 ? -60.50818 45.25824 -8.50069 1.000 71.61693 275 GLU A O 1
ATOM 2005 N N . LEU A 1 290 ? -59.61024 44.00030 -10.13787 1.000 73.99832 276 LEU A N 1
ATOM 2006 C CA . LEU A 1 290 ? -58.36535 43.81731 -9.39860 1.000 70.70559 276 LEU A CA 1
ATOM 2007 C C . LEU A 1 290 ? -57.58736 45.11972 -9.28059 1.000 71.18265 276 LEU A C 1
ATOM 2008 O O . LEU A 1 290 ? -56.89370 45.33504 -8.28150 1.000 65.77969 276 LEU A O 1
ATOM 2013 N N . ALA A 1 291 ? -57.68989 45.99772 -10.28076 1.000 79.10146 277 ALA A N 1
ATOM 2014 C CA . ALA A 1 291 ? -56.97922 47.26910 -10.22502 1.000 79.01340 277 ALA A CA 1
ATOM 2015 C C . ALA A 1 291 ? -57.49191 48.16676 -9.10782 1.000 80.15962 277 ALA A C 1
ATOM 2016 O O . ALA A 1 291 ? -56.76140 49.05600 -8.65685 1.000 83.95607 277 ALA A O 1
ATOM 2018 N N . MET A 1 292 ? -58.72423 47.95246 -8.64848 1.000 74.40900 278 MET A N 1
ATOM 2019 C CA . MET A 1 292 ? -59.30669 48.74780 -7.57810 1.000 74.50084 278 MET A CA 1
ATOM 2020 C C . MET A 1 292 ? -59.17625 48.09905 -6.20650 1.000 74.71218 278 MET A C 1
ATOM 2021 O O . MET A 1 292 ? -59.48063 48.75129 -5.20202 1.000 78.13269 278 MET A O 1
ATOM 2026 N N . THR A 1 293 ? -58.74033 46.84362 -6.13722 1.000 72.31593 279 THR A N 1
ATOM 2027 C CA . THR A 1 293 ? -58.59999 46.17931 -4.85313 1.000 72.81164 279 THR A CA 1
ATOM 2028 C C . THR A 1 293 ? -57.49348 46.83761 -4.03104 1.000 74.14203 279 THR A C 1
ATOM 2029 O O . THR A 1 293 ? -56.49160 47.30279 -4.58112 1.000 75.48088 279 THR A O 1
ATOM 2033 N N . PRO A 1 294 ? -57.65821 46.89991 -2.70819 1.000 73.62397 280 PRO A N 1
ATOM 2034 C CA . PRO A 1 294 ? -56.57747 47.43777 -1.86716 1.000 71.19849 280 PRO A CA 1
ATOM 2035 C C . PRO A 1 294 ? -55.31567 46.59640 -1.90903 1.000 72.70932 280 PRO A C 1
ATOM 2036 O O . PRO A 1 294 ? -54.22198 47.12405 -1.66979 1.000 71.48096 280 PRO A O 1
ATOM 2040 N N . GLN A 1 295 ? -55.43337 45.29916 -2.20578 1.000 65.73970 281 GLN A N 1
ATOM 2041 C CA . GLN A 1 295 ? -54.24847 44.45196 -2.29221 1.000 65.37913 281 GLN A CA 1
ATOM 2042 C C . GLN A 1 295 ? -53.36112 44.86102 -3.46110 1.000 66.97908 281 GLN A C 1
ATOM 2043 O O . GLN A 1 295 ? -52.13336 44.91837 -3.32486 1.000 69.55192 281 GLN A O 1
ATOM 2049 N N . SER A 1 296 ? -53.96279 45.14912 -4.61748 1.000 65.29607 282 SER A N 1
ATOM 2050 C CA . SER A 1 296 ? -53.17626 45.57429 -5.77034 1.000 63.80975 282 SER A CA 1
ATOM 2051 C C . SER A 1 296 ? -52.58385 46.96039 -5.55295 1.000 66.38532 282 SER A C 1
ATOM 2052 O O . SER A 1 296 ? -51.43025 47.21231 -5.92071 1.000 64.99979 282 SER A O 1
ATOM 2055 N N . GLN A 1 297 ? -53.35714 47.87296 -4.95823 1.000 69.06559 283 GLN A N 1
ATOM 2056 C CA . GLN A 1 297 ? -52.82644 49.19611 -4.64815 1.000 75.38974 283 GLN A CA 1
ATOM 2057 C C . GLN A 1 297 ? -51.65946 49.11389 -3.67367 1.000 76.31671 283 GLN A C 1
ATOM 2058 O O . GLN A 1 297 ? -50.74320 49.94201 -3.73083 1.000 80.61661 283 GLN A O 1
ATOM 2064 N N . ALA A 1 298 ? -51.67093 48.12356 -2.77921 1.000 71.18113 284 ALA A N 1
ATOM 2065 C CA . ALA A 1 298 ? -50.55010 47.93082 -1.86692 1.000 67.40055 284 ALA A CA 1
ATOM 2066 C C . ALA A 1 298 ? -49.37089 47.26463 -2.56481 1.000 70.15570 284 ALA A C 1
ATOM 2067 O O . ALA A 1 298 ? -48.21484 47.62356 -2.31380 1.000 69.85546 284 ALA A O 1
ATOM 2069 N N . LEU A 1 299 ? -49.64289 46.29511 -3.44216 1.000 71.17722 285 LEU A N 1
ATOM 2070 C CA . LEU A 1 299 ? -48.56325 45.62548 -4.16041 1.000 70.69167 285 LEU A CA 1
ATOM 2071 C C . LEU A 1 299 ? -47.88006 46.56970 -5.14210 1.000 70.75192 285 LEU A C 1
ATOM 2072 O O . LEU A 1 299 ? -46.65638 46.51507 -5.31297 1.000 71.14535 285 LEU A O 1
ATOM 2077 N N . ARG A 1 300 ? -48.65029 47.44142 -5.79883 1.000 68.67329 286 ARG A N 1
ATOM 2078 C CA . ARG A 1 300 ? -48.03959 48.42642 -6.68471 1.000 69.61364 286 ARG A CA 1
ATOM 2079 C C . ARG A 1 300 ? -47.27299 49.48133 -5.89947 1.000 71.05391 286 ARG A C 1
ATOM 2080 O O . ARG A 1 300 ? -46.31948 50.069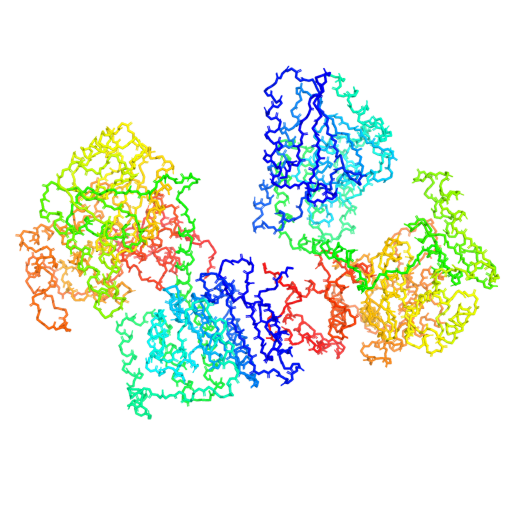76 -6.42208 1.000 74.88589 286 ARG A O 1
ATOM 2088 N N . SER A 1 301 ? -47.67321 49.73526 -4.65110 1.000 69.11064 287 SER A N 1
ATOM 2089 C CA . SER A 1 301 ? -46.92271 50.65864 -3.80807 1.000 65.95559 287 SER A CA 1
ATOM 2090 C C . SER A 1 301 ? -45.53219 50.12303 -3.49541 1.000 63.57231 287 SER A C 1
ATOM 2091 O O . SER A 1 301 ? -44.58730 50.90561 -3.34381 1.000 62.41005 287 SER A O 1
ATOM 2094 N N . ILE A 1 302 ? -45.38865 48.80024 -3.39282 1.000 64.13518 288 ILE A N 1
ATOM 2095 C CA . ILE A 1 302 ? -44.06984 48.20911 -3.19442 1.000 66.93743 288 ILE A CA 1
ATOM 2096 C C . ILE A 1 302 ? -43.24547 48.31275 -4.47102 1.000 73.08798 288 ILE A C 1
ATOM 2097 O O . ILE A 1 302 ? -42.02684 48.52092 -4.42584 1.000 74.97112 288 ILE A O 1
ATOM 2102 N N . PHE A 1 303 ? -43.89646 48.17562 -5.62887 1.000 80.27198 289 PHE A N 1
ATOM 2103 C CA . PHE A 1 303 ? -43.18809 48.29557 -6.89901 1.000 85.99710 289 PHE A CA 1
ATOM 2104 C C . PHE A 1 303 ? -42.62918 49.70059 -7.08468 1.000 86.44675 289 PHE A C 1
ATOM 2105 O O . PHE A 1 303 ? -41.48640 49.86965 -7.52592 1.000 83.87128 289 PHE A O 1
ATOM 2113 N N . PHE A 1 304 ? -43.42271 50.72242 -6.75323 1.000 92.24558 290 PHE A N 1
ATOM 2114 C CA . PHE A 1 304 ? -42.92844 52.09424 -6.81325 1.000 95.40727 290 PHE A CA 1
ATOM 2115 C C . PHE A 1 304 ? -41.81678 52.32233 -5.79825 1.000 90.12708 290 PHE A C 1
ATOM 2116 O O . PHE A 1 304 ? -40.80473 52.96317 -6.10554 1.000 88.15248 290 PHE A O 1
ATOM 2124 N N . ALA A 1 305 ? -41.98807 51.80233 -4.58107 1.000 80.98630 291 ALA A N 1
ATOM 2125 C CA . ALA A 1 305 ? -40.99859 52.02557 -3.53337 1.000 81.37395 291 ALA A CA 1
ATOM 2126 C C . ALA A 1 305 ? -39.68851 51.31052 -3.84292 1.000 81.47429 291 ALA A C 1
ATOM 2127 O O . ALA A 1 305 ? -38.60675 51.84758 -3.57816 1.000 85.26378 291 ALA A O 1
ATOM 2129 N N . SER A 1 306 ? -39.76231 50.10017 -4.40371 1.000 78.28375 292 SER A N 1
ATOM 2130 C CA . SER A 1 306 ? -38.54429 49.39677 -4.79590 1.000 82.00980 292 SER A CA 1
ATOM 2131 C C . SER A 1 306 ? -37.82269 50.12760 -5.92034 1.000 85.45045 292 SER A C 1
ATOM 2132 O O . SER A 1 306 ? -36.58847 50.20312 -5.92705 1.000 90.37311 292 SER A O 1
ATOM 2135 N N . THR A 1 307 ? -38.57511 50.66796 -6.88157 1.000 85.44556 293 THR A N 1
ATOM 2136 C CA . THR A 1 307 ? -37.95943 51.43423 -7.95972 1.000 88.60058 293 THR A CA 1
ATOM 2137 C C . THR A 1 307 ? -37.29243 52.69512 -7.42448 1.000 90.29611 293 THR A C 1
ATOM 2138 O O . THR A 1 307 ? -36.19587 53.06204 -7.86361 1.000 94.04294 293 THR A O 1
ATOM 2142 N N . ASP A 1 308 ? -37.93364 53.36550 -6.46406 1.000 92.88047 294 ASP A N 1
ATOM 2143 C CA . ASP A 1 308 ? -37.34583 54.56963 -5.88745 1.000 93.71117 294 ASP A CA 1
ATOM 2144 C C . ASP A 1 308 ? -36.09266 54.25571 -5.08036 1.000 86.13504 294 ASP A C 1
ATOM 2145 O O . ASP A 1 308 ? -35.19915 55.10364 -4.97423 1.000 82.46253 294 ASP A O 1
ATOM 2150 N N . VAL A 1 309 ? -36.00661 53.05324 -4.50702 1.000 81.07813 295 VAL A N 1
ATOM 2151 C CA . VAL A 1 309 ? -34.81557 52.67929 -3.75063 1.000 85.65070 295 VAL A CA 1
ATOM 2152 C C . VAL A 1 309 ? -33.62164 52.50931 -4.68205 1.000 96.14797 295 VAL A C 1
ATOM 2153 O O . VAL A 1 309 ? -32.51288 52.96920 -4.38124 1.000 100.86427 295 VAL A O 1
ATOM 2157 N N . LYS A 1 310 ? -33.82615 51.85348 -5.82807 1.000 97.58263 296 LYS A N 1
ATOM 2158 C CA . LYS A 1 310 ? -32.73203 51.67040 -6.77672 1.000 97.01732 296 LYS A CA 1
ATOM 2159 C C . LYS A 1 310 ? -32.23670 53.00793 -7.31309 1.000 91.76265 296 LYS A C 1
ATOM 2160 O O . LYS A 1 310 ? -31.03179 53.19487 -7.51869 1.000 96.51260 296 LYS A O 1
ATOM 2166 N N . LYS A 1 311 ? -33.15215 53.95271 -7.54383 1.000 88.71191 297 LYS A N 1
ATOM 2167 C CA . LYS A 1 311 ? -32.75236 55.26422 -8.04339 1.000 93.96291 297 LYS A CA 1
ATOM 2168 C C . LYS A 1 311 ? -32.05405 56.09039 -6.97121 1.000 98.33758 297 LYS A C 1
ATOM 2169 O O . LYS A 1 311 ? -31.21752 56.94040 -7.29577 1.000 100.37516 297 LYS A O 1
ATOM 2175 N N . ASP A 1 312 ? -32.37764 55.86085 -5.70571 1.000 101.61044 298 ASP A N 1
ATOM 2176 C CA . ASP A 1 312 ? -31.81269 56.65761 -4.62109 1.000 105.43773 298 ASP A CA 1
ATOM 2177 C C . ASP A 1 312 ? -30.34188 56.31656 -4.41513 1.000 101.50432 298 ASP A C 1
ATOM 2178 O O . ASP A 1 312 ? -30.02149 55.16969 -4.07494 1.000 103.37429 298 ASP A O 1
ATOM 2183 N N . PRO A 1 313 ? -29.42241 57.26378 -4.60402 1.000 94.96941 299 PRO A N 1
ATOM 2184 C CA . PRO A 1 313 ? -28.00025 56.99092 -4.38008 1.000 94.67549 299 PRO A CA 1
ATOM 2185 C C . PRO A 1 313 ? -27.54947 57.13341 -2.93546 1.000 96.39122 299 PRO A C 1
ATOM 2186 O O . PRO A 1 313 ? -26.34687 57.04812 -2.67512 1.000 96.33831 299 PRO A O 1
ATOM 2190 N N . GLY A 1 314 ? -28.46412 57.37447 -1.99786 1.000 93.61035 300 GLY A N 1
ATOM 2191 C CA . GLY A 1 314 ? -28.09764 57.53428 -0.60372 1.000 88.18568 300 GLY A CA 1
ATOM 2192 C C . GLY A 1 314 ? -27.43613 58.86217 -0.29354 1.000 89.84132 300 GLY A C 1
ATOM 2193 O O . GLY A 1 314 ? -27.59462 59.40514 0.80462 1.000 83.21199 300 GLY A O 1
ATOM 2194 N N . SER A 1 315 ? -26.68903 59.39214 -1.25845 1.000 98.05928 301 SER A N 1
ATOM 2195 C CA . SER A 1 315 ? -25.99216 60.65855 -1.09896 1.000 101.25126 301 SER A CA 1
ATOM 2196 C C . SER A 1 315 ? -25.69140 61.22192 -2.47891 1.000 105.88405 301 SER A C 1
ATOM 2197 O O . SER A 1 315 ? -25.65899 60.49356 -3.47435 1.000 107.84432 301 SER A O 1
ATOM 2200 N N . ASP A 1 316 ? -25.46818 62.53472 -2.52206 1.000 109.98474 302 ASP A N 1
ATOM 2201 C CA . ASP A 1 316 ? -25.18842 63.22239 -3.77531 1.000 118.04750 302 ASP A CA 1
ATOM 2202 C C . ASP A 1 316 ? -23.72522 63.13772 -4.18869 1.000 112.47152 302 ASP A C 1
ATOM 2203 O O . ASP A 1 316 ? -23.39127 63.54717 -5.30578 1.000 115.65469 302 ASP A O 1
ATOM 2208 N N . ALA A 1 317 ? -22.85290 62.61856 -3.32679 1.000 106.04871 303 ALA A N 1
ATOM 2209 C CA . ALA A 1 317 ? -21.42797 62.58191 -3.60944 1.000 104.36332 303 ALA A CA 1
ATOM 2210 C C . ALA A 1 317 ? -21.09258 61.46140 -4.59304 1.000 97.90573 303 ALA A C 1
ATOM 2211 O O . ALA A 1 317 ? -21.75843 60.42286 -4.61432 1.000 96.17755 303 ALA A O 1
ATOM 2213 N N . PRO A 1 318 ? -20.07147 61.65458 -5.42365 1.000 96.04589 304 PRO A N 1
ATOM 2214 C CA . PRO A 1 318 ? -19.64293 60.59136 -6.34069 1.000 93.29072 304 PRO A CA 1
ATOM 2215 C C . PRO A 1 318 ? -19.05909 59.41929 -5.57383 1.000 91.54449 304 PRO A C 1
ATOM 2216 O O . PRO A 1 318 ? -18.30272 59.61195 -4.60986 1.000 91.41810 304 PRO A O 1
ATOM 2220 N N . PRO A 1 319 ? -19.38153 58.18995 -5.96919 1.000 89.76549 305 PRO A N 1
ATOM 2221 C CA . PRO A 1 319 ? -18.88260 57.02654 -5.22898 1.000 85.11922 305 PRO A CA 1
ATOM 2222 C C . PRO A 1 319 ? -17.39039 56.81628 -5.43469 1.000 87.68456 305 PRO A C 1
ATOM 2223 O O . PRO A 1 319 ? -16.82307 57.16403 -6.47333 1.000 93.64911 305 PRO A O 1
ATOM 2227 N N . ALA A 1 320 ? -16.75822 56.23581 -4.42003 1.000 90.14617 306 ALA A N 1
ATOM 2228 C CA . ALA A 1 320 ? -15.33552 55.93418 -4.45491 1.000 90.36681 306 ALA A CA 1
ATOM 2229 C C . ALA A 1 320 ? -15.07940 54.72720 -5.34980 1.000 89.02180 306 ALA A C 1
ATOM 2230 O O . ALA A 1 320 ? -16.01190 54.02423 -5.74573 1.000 88.10107 306 ALA A O 1
ATOM 2232 N N . PRO A 1 321 ? -13.81779 54.47227 -5.71202 1.000 95.98723 307 PRO A N 1
ATOM 2233 C CA . PRO A 1 321 ? -13.50495 53.24748 -6.45804 1.000 97.88303 307 PRO A CA 1
ATOM 2234 C C . PRO A 1 321 ? -13.97633 52.00514 -5.71721 1.000 95.01267 307 PRO A C 1
ATOM 2235 O O . PRO A 1 321 ? -14.03460 51.96973 -4.48616 1.000 94.83820 307 PRO A O 1
ATOM 2239 N N . LEU A 1 322 ? -14.31521 50.97785 -6.48835 1.000 93.09277 308 LEU A N 1
ATOM 2240 C CA . LEU A 1 322 ? -14.91180 49.76818 -5.93614 1.000 84.78411 308 LEU A CA 1
ATOM 2241 C C . LEU A 1 322 ? -14.43880 48.55738 -6.73844 1.000 87.80406 308 LEU A C 1
ATOM 2242 O O . LEU A 1 322 ? -15.22659 47.70090 -7.14280 1.000 90.15964 308 LEU A O 1
ATOM 2247 N N . ASN A 1 323 ? -13.12936 48.47604 -6.97537 1.000 88.08299 309 ASN A N 1
ATOM 2248 C CA . ASN A 1 323 ? -12.56179 47.41548 -7.79695 1.000 85.29472 309 ASN A CA 1
ATOM 2249 C C . ASN A 1 323 ? -12.19942 46.16758 -7.00476 1.000 75.51921 309 ASN A C 1
ATOM 2250 O O . ASN A 1 323 ? -12.14160 45.07817 -7.58634 1.000 74.46841 309 ASN A O 1
ATOM 2255 N N . SER A 1 324 ? -11.95359 46.29505 -5.70318 1.000 71.36202 310 SER A N 1
ATOM 2256 C CA . SER A 1 324 ? -11.57874 45.15256 -4.88116 1.000 73.45618 310 SER A CA 1
ATOM 2257 C C . SER A 1 324 ? -12.04280 45.39201 -3.45384 1.000 69.48828 310 SER A C 1
ATOM 2258 O O . SER A 1 324 ? -11.80278 46.46598 -2.89425 1.000 70.07588 310 SER A O 1
ATOM 2261 N N . VAL A 1 325 ? -12.70436 44.39421 -2.87318 1.000 70.52292 311 VAL A N 1
ATOM 2262 C CA . VAL A 1 325 ? -13.16366 44.46138 -1.49320 1.000 71.24225 311 VAL A CA 1
ATOM 2263 C C . VAL A 1 325 ? -12.60544 43.26995 -0.72971 1.000 69.42018 311 VAL A C 1
ATOM 2264 O O . VAL A 1 325 ? -12.34077 42.20558 -1.29764 1.000 69.83311 311 VAL A O 1
ATOM 2268 N N . GLY A 1 326 ? -12.41306 43.46519 0.57002 1.000 67.71932 312 GLY A N 1
ATOM 2269 C CA . GLY A 1 326 ? -12.03175 42.38576 1.45608 1.000 65.40195 312 GLY A CA 1
ATOM 2270 C C . GLY A 1 326 ? -13.02093 42.27287 2.59468 1.000 67.94468 312 GLY A C 1
ATOM 2271 O O . GLY A 1 326 ? -13.72185 43.24113 2.90185 1.000 68.36091 312 GLY A O 1
ATOM 2272 N N . ILE A 1 327 ? -13.10908 41.10479 3.22179 1.000 67.12665 313 ILE A N 1
ATOM 2273 C CA . ILE A 1 327 ? -14.01903 40.89737 4.33952 1.000 74.63566 313 ILE A CA 1
ATOM 2274 C C . ILE A 1 327 ? -13.25070 40.26854 5.49222 1.000 75.38677 313 ILE A C 1
ATOM 2275 O O . ILE A 1 327 ? -12.40865 39.38694 5.28756 1.000 77.47983 313 ILE A O 1
ATOM 2280 N N . LEU A 1 328 ? -13.53325 40.73719 6.70364 1.000 75.00227 314 LEU A N 1
ATOM 2281 C CA . LEU A 1 328 ? -12.89378 40.24172 7.91505 1.000 67.12827 314 LEU A CA 1
ATOM 2282 C C . LEU A 1 328 ? -13.84382 39.27597 8.61113 1.000 67.97738 314 LEU A C 1
ATOM 2283 O O . LEU A 1 328 ? -14.96779 39.65052 8.96298 1.000 64.55804 314 LEU A O 1
ATOM 2288 N N . GLY A 1 329 ? -13.39349 38.03952 8.80448 1.000 68.52135 315 GLY A N 1
ATOM 2289 C CA . GLY A 1 329 ? -14.21969 37.02492 9.42666 1.000 59.76807 315 GLY A CA 1
ATOM 2290 C C . GLY A 1 329 ? -14.82059 36.06089 8.42530 1.000 67.35600 315 GLY A C 1
ATOM 2291 O O . GLY A 1 329 ? -15.53793 36.47290 7.50837 1.000 67.23694 315 GLY A O 1
ATOM 2292 N N . GLY A 1 330 ? -14.53223 34.77251 8.58812 1.000 68.44403 316 GLY A N 1
ATOM 2293 C CA . GLY A 1 330 ? -15.04798 33.76465 7.68351 1.000 72.80824 316 GLY A CA 1
ATOM 2294 C C . GLY A 1 330 ? -16.37714 33.19029 8.12610 1.000 80.17021 316 GLY A C 1
ATOM 2295 O O . GLY A 1 330 ? -17.27597 33.93094 8.53615 1.000 85.72931 316 GLY A O 1
ATOM 2296 N N . GLY A 1 331 ? -16.51386 31.87030 8.04732 1.000 84.25006 317 GLY A N 1
ATOM 2297 C CA . GLY A 1 331 ? -17.73747 31.21626 8.45419 1.000 91.85538 317 GLY A CA 1
ATOM 2298 C C . GLY A 1 331 ? -18.83939 31.34128 7.41854 1.000 95.48099 317 GLY A C 1
ATOM 2299 O O . GLY A 1 331 ? -18.64380 31.81505 6.29511 1.000 96.71150 317 GLY A O 1
ATOM 2300 N N . LEU A 1 332 ? -20.03295 30.89874 7.82208 1.000 97.50660 318 LEU A N 1
ATOM 2301 C CA . LEU A 1 332 ? -21.17949 30.95167 6.92175 1.000 99.47957 318 LEU A CA 1
ATOM 2302 C C . LEU A 1 332 ? -21.61468 32.38501 6.65010 1.000 90.68551 318 LEU A C 1
ATOM 2303 O O . LEU A 1 332 ? -22.16942 32.67061 5.58259 1.000 81.17873 318 LEU A O 1
ATOM 2308 N N . MET A 1 333 ? -21.37578 33.29569 7.59572 1.000 90.98121 319 MET A N 1
ATOM 2309 C CA . MET A 1 333 ? -21.73056 34.69316 7.37586 1.000 89.22982 319 MET A CA 1
ATOM 2310 C C . MET A 1 333 ? -20.77109 35.34958 6.39195 1.000 91.24570 319 MET A C 1
ATOM 2311 O O . MET A 1 333 ? -21.19980 36.00486 5.43569 1.000 88.39934 319 MET A O 1
ATOM 2316 N N . GLY A 1 334 ? -19.46508 35.17884 6.60869 1.000 94.13079 320 GLY A N 1
ATOM 2317 C CA . GLY A 1 334 ? -18.49287 35.75462 5.69392 1.000 93.35332 320 GLY A CA 1
ATOM 2318 C C . GLY A 1 334 ? -18.58498 35.16947 4.29803 1.000 90.14639 320 GLY A C 1
ATOM 2319 O O . GLY A 1 334 ? -18.44424 35.88575 3.30396 1.000 90.20938 320 GLY A O 1
ATOM 2320 N N . GLY A 1 335 ? -18.82423 33.85999 4.20355 1.000 86.21240 321 GLY A N 1
ATOM 2321 C CA . GLY A 1 335 ? -18.98523 33.24274 2.89724 1.000 80.66002 321 GLY A CA 1
ATOM 2322 C C . GLY A 1 335 ? -20.18270 33.78489 2.14174 1.000 72.69128 321 GLY A C 1
ATOM 2323 O O . GLY A 1 335 ? -20.14617 33.92274 0.91659 1.000 71.81974 321 GLY A O 1
ATOM 2324 N N . GLY A 1 336 ? -21.26031 34.10122 2.86182 1.000 68.01261 322 GLY A N 1
ATOM 2325 C CA . GLY A 1 336 ? -22.41380 34.70450 2.21679 1.000 67.00838 322 GLY A CA 1
ATOM 2326 C C . GLY A 1 336 ? -22.12119 36.09700 1.69361 1.000 67.83716 322 GLY A C 1
ATOM 2327 O O . GLY A 1 336 ? -22.62375 36.49128 0.63739 1.000 61.03575 322 GLY A O 1
ATOM 2328 N N . ILE A 1 337 ? -21.30560 36.86153 2.42325 1.000 71.20510 323 ILE A N 1
ATOM 2329 C CA . ILE A 1 337 ? -20.90589 38.17960 1.94238 1.000 75.82755 323 ILE A CA 1
ATOM 2330 C C . ILE A 1 337 ? -19.98400 38.04470 0.73823 1.000 77.98425 323 ILE A C 1
ATOM 2331 O O . ILE A 1 337 ? -20.12069 38.77429 -0.25093 1.000 77.02537 323 ILE A O 1
ATOM 2336 N N . ALA A 1 338 ? -19.03178 37.10945 0.80158 1.000 80.92133 324 ALA A N 1
ATOM 2337 C CA . ALA A 1 338 ? -18.12634 36.89131 -0.32102 1.000 80.31692 324 ALA A CA 1
ATOM 2338 C C . ALA A 1 338 ? -18.86280 36.35960 -1.54234 1.000 78.84044 324 ALA A C 1
ATOM 2339 O O . ALA A 1 338 ? -18.46206 36.64095 -2.67777 1.000 75.98178 324 ALA A O 1
ATOM 2341 N N . TYR A 1 339 ? -19.93447 35.59408 -1.33215 1.000 75.82817 325 TYR A N 1
ATOM 2342 C CA . TYR A 1 339 ? -20.70045 35.06617 -2.45521 1.000 80.50001 325 TYR A CA 1
ATOM 2343 C C . TYR A 1 339 ? -21.38968 36.18621 -3.22556 1.000 79.73927 325 TYR A C 1
ATOM 2344 O O . TYR A 1 339 ? -21.27593 36.26965 -4.45363 1.000 83.78905 325 TYR A O 1
ATOM 2353 N N . VAL A 1 340 ? -22.10062 37.06724 -2.51853 1.000 71.96626 326 VAL A N 1
ATOM 2354 C CA . VAL A 1 340 ? -22.90913 38.07256 -3.20105 1.000 80.21749 326 VAL A CA 1
ATOM 2355 C C . VAL A 1 340 ? -22.03834 39.15309 -3.83090 1.000 86.03685 326 VAL A C 1
ATOM 2356 O O . VAL A 1 340 ? -22.44633 39.79347 -4.80718 1.000 87.12669 326 VAL A O 1
ATOM 2360 N N . THR A 1 341 ? -20.83627 39.38159 -3.29984 1.000 88.22028 327 THR A N 1
ATOM 2361 C CA . THR A 1 341 ? -19.97540 40.41455 -3.86388 1.000 88.03723 327 THR A CA 1
ATOM 2362 C C . THR A 1 341 ? -19.17668 39.92506 -5.06484 1.000 84.83486 327 THR A C 1
ATOM 2363 O O . THR A 1 341 ? -18.70019 40.75130 -5.85043 1.000 88.65733 327 THR A O 1
ATOM 2367 N N . ALA A 1 342 ? -19.02502 38.61304 -5.22916 1.000 80.88236 328 ALA A N 1
ATOM 2368 C CA . ALA A 1 342 ? -18.31004 38.03622 -6.36238 1.000 81.49170 328 ALA A CA 1
ATOM 2369 C C . ALA A 1 342 ? -19.22521 37.38937 -7.38790 1.000 87.48373 328 ALA A C 1
ATOM 2370 O O . ALA A 1 342 ? -18.95185 37.46914 -8.58688 1.000 91.11548 328 ALA A O 1
ATOM 2372 N N . CYS A 1 343 ? -20.31079 36.75180 -6.94789 1.000 90.58574 329 CYS A N 1
ATOM 2373 C CA . CYS A 1 343 ? -21.24063 36.09276 -7.85364 1.000 95.64916 329 CYS A CA 1
ATOM 2374 C C . CYS A 1 343 ? -22.35725 37.00800 -8.33745 1.000 93.22034 329 CYS A C 1
ATOM 2375 O O . CYS A 1 343 ? -23.04226 36.66184 -9.30572 1.000 96.81019 329 CYS A O 1
ATOM 2378 N N . LYS A 1 344 ? -22.55700 38.15791 -7.69795 1.000 91.51887 330 LYS A N 1
ATOM 2379 C CA . LYS A 1 344 ? -23.55920 39.12634 -8.12585 1.000 90.94670 330 LYS A CA 1
ATOM 2380 C C . LYS A 1 344 ? -22.94671 40.46755 -8.49380 1.000 84.00639 330 LYS A C 1
ATOM 2381 O O . LYS A 1 344 ? -23.26137 41.01715 -9.55613 1.000 82.05489 330 LYS A O 1
ATOM 2387 N N . ALA A 1 345 ? -22.07303 41.01220 -7.64532 1.000 83.90306 331 ALA A N 1
ATOM 2388 C CA . ALA A 1 345 ? -21.41530 42.27621 -7.94942 1.000 82.44271 331 ALA A CA 1
ATOM 2389 C C . ALA A 1 345 ? -20.23090 42.11155 -8.89159 1.000 90.16181 331 ALA A C 1
ATOM 2390 O O . ALA A 1 345 ? -19.81837 43.09066 -9.52297 1.000 97.91276 331 ALA A O 1
ATOM 2392 N N . GLY A 1 346 ? -19.67778 40.90528 -9.00100 1.000 88.21332 332 GLY A N 1
ATOM 2393 C CA . GLY A 1 346 ? -18.54591 40.67445 -9.87508 1.000 88.45325 332 GLY A CA 1
ATOM 2394 C C . GLY A 1 346 ? -17.23209 41.24170 -9.39217 1.000 87.21506 332 GLY A C 1
ATOM 2395 O O . GLY A 1 346 ? -16.26716 41.26993 -10.16149 1.000 91.02340 332 GLY A O 1
ATOM 2396 N N . ILE A 1 347 ? -17.16081 41.69202 -8.14393 1.000 81.47750 333 ILE A N 1
ATOM 2397 C CA . ILE A 1 347 ? -15.94383 42.28037 -7.59128 1.000 79.76983 333 ILE A CA 1
ATOM 2398 C C . ILE A 1 347 ? -15.12067 41.18136 -6.92960 1.000 80.53132 333 ILE A C 1
ATOM 2399 O O . ILE A 1 347 ? -15.66486 40.39335 -6.14251 1.000 74.61665 333 ILE A O 1
ATOM 2404 N N . PRO A 1 348 ? -13.82364 41.07949 -7.21963 1.000 87.64768 334 PRO A N 1
ATOM 2405 C CA . PRO A 1 348 ? -12.99348 40.08929 -6.52348 1.000 86.51214 334 PRO A CA 1
ATOM 2406 C C . PRO A 1 348 ? -12.91052 40.39853 -5.03563 1.000 85.75079 334 PRO A C 1
ATOM 2407 O O . PRO A 1 348 ? -12.76882 41.55370 -4.62882 1.000 87.12543 334 PRO A O 1
ATOM 2411 N N . VAL A 1 349 ? -13.00497 39.34962 -4.22005 1.000 70.05243 335 VAL A N 1
ATOM 2412 C CA . VAL A 1 349 ? -13.06835 39.49556 -2.77243 1.000 69.67685 335 VAL A CA 1
ATOM 2413 C C . VAL A 1 349 ? -12.07639 38.54172 -2.12074 1.000 71.15580 335 VAL A C 1
ATOM 2414 O O . VAL A 1 349 ? -11.82747 37.43631 -2.61256 1.000 70.37774 335 VAL A O 1
ATOM 2418 N N . ARG A 1 350 ? -11.49846 38.98793 -1.00627 1.000 73.67836 336 ARG A N 1
ATOM 2419 C CA . ARG A 1 350 ? -10.53305 38.21430 -0.24008 1.000 75.78247 336 ARG A CA 1
ATOM 2420 C C . ARG A 1 350 ? -10.97284 38.17630 1.21593 1.000 76.92459 336 ARG A C 1
ATOM 2421 O O . ARG A 1 350 ? -11.40271 39.19298 1.76898 1.000 72.63091 336 ARG A O 1
ATOM 2429 N N . ILE A 1 351 ? -10.86523 37.00254 1.83350 1.000 78.28514 337 ILE A N 1
ATOM 2430 C CA . ILE A 1 351 ? -11.37814 36.76355 3.17797 1.000 76.49018 337 ILE A CA 1
ATOM 2431 C C . ILE A 1 351 ? -10.20535 36.61956 4.13704 1.000 81.23167 337 ILE A C 1
ATOM 2432 O O . ILE A 1 351 ? -9.24387 35.89502 3.85147 1.000 84.41513 337 ILE A O 1
ATOM 2437 N N . LYS A 1 352 ? -10.29110 37.30447 5.27546 1.000 79.15934 338 LYS A N 1
ATOM 2438 C CA . LYS A 1 352 ? -9.27721 37.25294 6.32157 1.000 78.19631 338 LYS A CA 1
ATOM 2439 C C . LYS A 1 352 ? -9.91404 36.71187 7.59327 1.000 80.50950 338 LYS A C 1
ATOM 2440 O O . LYS A 1 352 ? -10.85578 37.31110 8.12414 1.000 79.16678 338 LYS A O 1
ATOM 2446 N N . ASP A 1 353 ? -9.39994 35.58321 8.07663 1.000 80.44566 339 ASP A N 1
ATOM 2447 C CA . ASP A 1 353 ? -9.88348 34.97408 9.30816 1.000 84.31956 339 ASP A CA 1
ATOM 2448 C C . ASP A 1 353 ? -8.73599 34.19969 9.93586 1.000 90.44522 339 ASP A C 1
ATOM 2449 O O . ASP A 1 353 ? -8.14183 33.33694 9.28363 1.000 98.47094 339 ASP A O 1
ATOM 2454 N N . ILE A 1 354 ? -8.42990 34.50773 11.19917 1.000 90.59317 340 ILE A N 1
ATOM 2455 C CA . ILE A 1 354 ? -7.32835 33.83580 11.87801 1.000 91.37967 340 ILE A CA 1
ATOM 2456 C C . ILE A 1 354 ? -7.64653 32.37379 12.16184 1.000 86.67608 340 ILE A C 1
ATOM 2457 O O . ILE A 1 354 ? -6.73421 31.58928 12.44718 1.000 78.12908 340 ILE A O 1
ATOM 2462 N N . ASN A 1 355 ? -8.91837 31.98430 12.09125 1.000 88.02830 341 ASN A N 1
ATOM 2463 C CA . ASN A 1 355 ? -9.30562 30.59193 12.27410 1.000 90.34960 341 ASN A CA 1
ATOM 2464 C C . ASN A 1 355 ? -9.38050 29.90835 10.91537 1.000 91.40014 341 ASN A C 1
ATOM 2465 O O . ASN A 1 355 ? -10.17063 30.33802 10.06371 1.000 89.57728 341 ASN A O 1
ATOM 2470 N N . PRO A 1 356 ? -8.58261 28.86533 10.66306 1.000 93.87916 342 PRO A N 1
ATOM 2471 C CA . PRO A 1 356 ? -8.60834 28.23486 9.33053 1.000 95.82940 342 PRO A CA 1
ATOM 2472 C C . PRO A 1 356 ? -9.95575 27.63857 8.96075 1.000 100.33049 342 PRO A C 1
ATOM 2473 O O . PRO A 1 356 ? -10.35606 27.71162 7.79202 1.000 101.85491 342 PRO A O 1
ATOM 2477 N N . GLN A 1 357 ? -10.66908 27.04526 9.92250 1.000 105.48745 343 GLN A N 1
ATOM 2478 C CA . GLN A 1 357 ? -11.97567 26.46855 9.61889 1.000 112.22324 343 GLN A CA 1
ATOM 2479 C C . GLN A 1 357 ? -12.97045 27.53151 9.17235 1.000 109.74372 343 GLN A C 1
ATOM 2480 O O . GLN A 1 357 ? -13.88043 27.23754 8.38852 1.000 117.11627 343 GLN A O 1
ATOM 2486 N N . GLY A 1 358 ? -12.81898 28.76627 9.65664 1.000 102.20088 344 GLY A N 1
ATOM 2487 C CA . GLY A 1 358 ? -13.65136 29.84917 9.16337 1.000 96.77355 344 GLY A CA 1
ATOM 2488 C C . GLY A 1 358 ? -13.39684 30.16694 7.70440 1.000 92.77701 344 GLY A C 1
ATOM 2489 O O . GLY A 1 358 ? -14.32129 30.53984 6.97586 1.000 89.88543 344 GLY A O 1
ATOM 2490 N N . ILE A 1 359 ? -12.14711 30.02625 7.25739 1.000 92.48737 345 ILE A N 1
ATOM 2491 C CA . ILE A 1 359 ? -11.83878 30.19731 5.84162 1.000 89.38711 345 ILE A CA 1
ATOM 2492 C C . ILE A 1 359 ? -12.43127 29.05478 5.02717 1.000 92.34210 345 ILE A C 1
ATOM 2493 O O . ILE A 1 359 ? -13.02143 29.27398 3.96218 1.000 89.86371 345 ILE A O 1
ATOM 2498 N N . ASN A 1 360 ? -12.28965 27.81943 5.51667 1.000 96.93885 346 ASN A N 1
ATOM 2499 C CA . ASN A 1 360 ? -12.82191 26.66728 4.79571 1.000 100.83477 346 ASN A CA 1
ATOM 2500 C C . ASN A 1 360 ? -14.33699 26.74778 4.66204 1.000 107.04869 346 ASN A C 1
ATOM 2501 O O . ASN A 1 360 ? -14.88853 26.44928 3.59664 1.000 113.26472 346 ASN A O 1
ATOM 2506 N N . HIS A 1 361 ? -15.02775 27.14783 5.73297 1.000 105.05632 347 HIS A N 1
ATOM 2507 C CA . HIS A 1 361 ? -16.47863 27.28997 5.66229 1.000 107.98606 347 HIS A CA 1
ATOM 2508 C C . HIS A 1 361 ? -16.88060 28.34849 4.64480 1.000 98.63575 347 HIS A C 1
ATOM 2509 O O . HIS A 1 361 ? -17.80961 28.14048 3.85653 1.000 96.99794 347 HIS A O 1
ATOM 2516 N N . ALA A 1 362 ? -16.18752 29.48948 4.64328 1.000 92.96499 348 ALA A N 1
ATOM 2517 C CA . ALA A 1 362 ? -16.54365 30.57197 3.73300 1.000 86.68543 348 ALA A CA 1
ATOM 2518 C C . ALA A 1 362 ? -16.26404 30.20794 2.28041 1.000 86.34834 348 ALA A C 1
ATOM 2519 O O . ALA A 1 362 ? -16.98667 30.65469 1.38205 1.000 84.72332 348 ALA A O 1
ATOM 2521 N N . LEU A 1 363 ? -15.22688 29.40743 2.02778 1.000 85.06070 349 LEU A N 1
ATOM 2522 C CA . LEU A 1 363 ? -14.94245 28.97711 0.66345 1.000 90.22532 349 LEU A CA 1
ATOM 2523 C C . LEU A 1 363 ? -15.85624 27.83368 0.23965 1.000 99.77078 349 LEU A C 1
ATOM 2524 O O . LEU A 1 363 ? -16.38270 27.83882 -0.87888 1.000 106.02195 349 LEU A O 1
ATOM 2529 N N . LYS A 1 364 ? -16.05856 26.84893 1.11913 1.000 100.77070 350 LYS A N 1
ATOM 2530 C CA . LYS A 1 364 ? -17.00673 25.77763 0.83807 1.000 101.82022 350 LYS A CA 1
ATOM 2531 C C . LYS A 1 364 ? -18.43916 26.29164 0.76568 1.000 98.49472 350 LYS A C 1
ATOM 2532 O O . LYS A 1 364 ? -19.30936 25.60086 0.22605 1.000 98.20088 350 LYS A O 1
ATOM 2538 N N . TYR A 1 365 ? -18.69683 27.49189 1.28875 1.000 98.72189 351 TYR A N 1
ATOM 2539 C CA . TYR A 1 365 ? -20.02835 28.08229 1.19990 1.000 98.75090 351 TYR A CA 1
ATOM 2540 C C . TYR A 1 365 ? -20.37328 28.43842 -0.24040 1.000 96.74835 351 TYR A C 1
ATOM 2541 O O . TYR A 1 365 ? -21.41180 28.01853 -0.76456 1.000 94.57220 351 TYR A O 1
ATOM 2550 N N . SER A 1 366 ? -19.51085 29.21938 -0.89558 1.000 97.78788 352 SER A N 1
ATOM 2551 C CA . SER A 1 366 ? -19.77543 29.62443 -2.27160 1.000 101.34703 352 SER A CA 1
ATOM 2552 C C . SER A 1 366 ? -19.72635 28.43993 -3.22691 1.000 108.76673 352 SER A C 1
ATOM 2553 O O . SER A 1 366 ? -20.39035 28.46018 -4.26950 1.000 110.01312 352 SER A O 1
ATOM 2556 N N . TRP A 1 367 ? -18.94966 27.40552 -2.89608 1.000 112.51910 353 TRP A N 1
ATOM 2557 C CA . TRP A 1 367 ? -18.92703 26.21219 -3.73459 1.000 118.29368 353 TRP A CA 1
ATOM 2558 C C . TRP A 1 367 ? -20.25912 25.47553 -3.67166 1.000 123.03631 353 TRP A C 1
ATOM 2559 O O . TRP A 1 367 ? -20.76710 25.01206 -4.69876 1.000 126.74510 353 TRP A O 1
ATOM 2570 N N . ASP A 1 368 ? -20.84218 25.36356 -2.47487 1.000 125.86535 354 ASP A N 1
ATOM 2571 C CA . ASP A 1 368 ? -22.14806 24.72457 -2.34279 1.000 127.77568 354 ASP A CA 1
ATOM 2572 C C . ASP A 1 368 ? -23.22924 25.52256 -3.05890 1.000 121.11724 354 ASP A C 1
ATOM 2573 O O . ASP A 1 368 ? -24.16875 24.94633 -3.62002 1.000 120.08272 354 ASP A O 1
ATOM 2578 N N . GLN A 1 369 ? -23.11511 26.85211 -3.04824 1.000 115.75451 355 GLN A N 1
ATOM 2579 C CA . GLN A 1 369 ? -24.14608 27.68514 -3.65688 1.000 112.41165 355 GLN A CA 1
ATOM 2580 C C . GLN A 1 369 ? -24.13529 27.55915 -5.17516 1.000 117.82129 355 GLN A C 1
ATOM 2581 O O . GLN A 1 369 ? -25.19443 27.58519 -5.81277 1.000 121.05224 355 GLN A O 1
ATOM 2587 N N . LEU A 1 370 ? -22.95030 27.41818 -5.77296 1.000 120.32773 356 LEU A N 1
ATOM 2588 C CA . LEU A 1 370 ? -22.86630 27.30444 -7.22422 1.000 122.70759 356 LEU A CA 1
ATOM 2589 C C . LEU A 1 370 ? -23.06729 25.87279 -7.70454 1.000 134.15605 356 LEU A C 1
ATOM 2590 O O . LEU A 1 370 ? -23.52227 25.66609 -8.83525 1.000 139.33424 356 LEU A O 1
ATOM 2595 N N . GLU A 1 371 ? -22.73421 24.87680 -6.87769 1.000 141.36749 357 GLU A N 1
ATOM 2596 C CA . GLU A 1 371 ? -23.00705 23.49531 -7.26155 1.000 146.28471 357 GLU A CA 1
ATOM 2597 C C . GLU A 1 371 ? -24.50269 23.22953 -7.35289 1.000 146.96236 357 GLU A C 1
ATOM 2598 O O . GLU A 1 371 ? -24.93417 22.38670 -8.14901 1.000 151.43418 357 GLU A O 1
ATOM 2604 N N . GLY A 1 372 ? -25.30514 23.93425 -6.55127 1.000 144.66937 358 GLY A N 1
ATOM 2605 C CA . GLY A 1 372 ? -26.74737 23.84581 -6.70058 1.000 143.81185 358 GLY A CA 1
ATOM 2606 C C . GLY A 1 372 ? -27.23239 24.39200 -8.02807 1.000 143.33313 358 GLY A C 1
ATOM 2607 O O . GLY A 1 372 ? -28.19811 23.87815 -8.59933 1.000 150.28970 358 GLY A O 1
ATOM 2608 N N . LYS A 1 373 ? -26.56939 25.43297 -8.54031 1.000 135.30565 359 LYS A N 1
ATOM 2609 C CA . LYS A 1 373 ? -26.88206 25.95551 -9.86739 1.000 132.77629 359 LYS A CA 1
ATOM 2610 C C . LYS A 1 373 ? -26.37341 25.04273 -10.97886 1.000 134.26288 359 LYS A C 1
ATOM 2611 O O . LYS A 1 373 ? -26.93793 25.04230 -12.07729 1.000 137.07472 359 LYS A O 1
ATOM 2617 N N . VAL A 1 374 ? -25.30835 24.27771 -10.71982 1.000 133.95171 360 VAL A N 1
ATOM 2618 C CA . VAL A 1 374 ? -24.87835 23.23716 -11.64730 1.000 138.01791 360 VAL A CA 1
ATOM 2619 C C . VAL A 1 374 ? -25.89519 22.10158 -11.70758 1.000 144.06597 360 VAL A C 1
ATOM 2620 O O . VAL A 1 374 ? -25.99176 21.40776 -12.72702 1.000 145.84733 360 VAL A O 1
ATOM 2624 N N . ARG A 1 375 ? -26.67941 21.91158 -10.64942 1.000 147.53940 361 ARG A N 1
ATOM 2625 C CA . ARG A 1 375 ? -27.68138 20.84885 -10.59070 1.000 153.74962 361 ARG A CA 1
ATOM 2626 C C . ARG A 1 375 ? -28.99425 21.35824 -11.17526 1.000 160.40671 361 ARG A C 1
ATOM 2627 O O . ARG A 1 375 ? -29.75434 22.06232 -10.50496 1.000 157.02875 361 ARG A O 1
ATOM 2629 N N . ARG A 1 376 ? -29.25055 21.00674 -12.43935 1.000 172.21700 362 ARG A N 1
ATOM 2630 C CA . ARG A 1 376 ? -30.56637 21.16513 -13.06747 1.000 180.35045 362 ARG A CA 1
ATOM 2631 C C . ARG A 1 376 ? -31.01221 22.62574 -13.13370 1.000 180.96452 362 ARG A C 1
ATOM 2632 O O . ARG A 1 376 ? -32.16555 22.95263 -12.84564 1.000 183.08593 362 ARG A O 1
ATOM 2634 N N . ARG A 1 377 ? -30.09860 23.51208 -13.52563 1.000 179.68166 363 ARG A N 1
ATOM 2635 C CA . ARG A 1 377 ? -30.48098 24.88714 -13.82235 1.000 176.90197 363 ARG A CA 1
ATOM 2636 C C . ARG A 1 377 ? -29.47980 25.55003 -14.75814 1.000 188.19165 363 ARG A C 1
ATOM 2637 O O . ARG A 1 377 ? -29.35285 25.15743 -15.92269 1.000 192.27726 363 ARG A O 1
ATOM 2645 N N . HIS A 1 378 ? -28.76898 26.56294 -14.25803 1.000 197.02982 364 HIS A N 1
ATOM 2646 C CA . HIS A 1 378 ? -27.89426 27.34277 -15.12575 1.000 210.69263 364 HIS A CA 1
ATOM 2647 C C . HIS A 1 378 ? -26.70868 26.52023 -15.60348 1.000 220.94989 364 HIS A C 1
ATOM 2648 O O . HIS A 1 378 ? -26.26513 26.67996 -16.74728 1.000 228.92730 364 HIS A O 1
ATOM 2655 N N . LEU A 1 379 ? -26.19756 25.63964 -14.74704 1.000 212.51128 365 LEU A N 1
ATOM 2656 C CA . LEU A 1 379 ? -25.09823 24.72474 -15.07143 1.000 207.05272 365 LEU A CA 1
ATOM 2657 C C . LEU A 1 379 ? -23.90620 25.57938 -15.49990 1.000 195.54344 365 LEU A C 1
ATOM 2658 O O . LEU A 1 379 ? -23.56020 26.52612 -14.77533 1.000 193.15691 365 LEU A O 1
ATOM 2660 N N . LYS A 1 380 ? -23.28423 25.31533 -16.64805 1.000 188.69905 366 LYS A N 1
ATOM 2661 C CA . LYS A 1 380 ? -22.04025 25.96597 -17.05991 1.000 179.03777 366 LYS A CA 1
ATOM 2662 C C . LYS A 1 380 ? -21.01994 25.96387 -15.91899 1.000 175.66346 366 LYS A C 1
ATOM 2663 O O . LYS A 1 380 ? -20.60400 27.00594 -15.41113 1.000 173.74433 366 LYS A O 1
ATOM 2669 N N . ALA A 1 381 ? -20.61925 24.74910 -15.52941 1.000 177.41403 367 ALA A N 1
ATOM 2670 C CA . ALA A 1 381 ? -19.68107 24.57532 -14.42406 1.000 174.15521 367 ALA A CA 1
ATOM 2671 C C . ALA A 1 381 ? -18.33120 25.22279 -14.71754 1.000 174.21067 367 ALA A C 1
ATOM 2672 O O . ALA A 1 381 ? -17.61279 25.61372 -13.78874 1.000 174.48212 367 ALA A O 1
ATOM 2674 N N . SER A 1 382 ? -17.96752 25.34092 -15.99826 1.000 176.24067 368 SER A N 1
ATOM 2675 C CA . SER A 1 382 ? -16.78740 26.11896 -16.36441 1.000 171.88423 368 SER A CA 1
ATOM 2676 C C . SER A 1 382 ? -16.91125 27.55038 -15.86134 1.000 167.14416 368 SER A C 1
ATOM 2677 O O . SER A 1 382 ? -15.94447 28.11759 -15.33966 1.000 164.11710 368 SER A O 1
ATOM 2680 N N . GLU A 1 383 ? -18.10771 28.13787 -15.97503 1.000 167.57970 369 GLU A N 1
ATOM 2681 C CA . GLU A 1 383 ? -18.34470 29.45962 -15.40371 1.000 164.86592 369 GLU A CA 1
ATOM 2682 C C . GLU A 1 383 ? -18.37706 29.41046 -13.88121 1.000 165.47890 369 GLU A C 1
ATOM 2683 O O . GLU A 1 383 ? -18.00201 30.38825 -13.22560 1.000 165.00127 369 GLU A O 1
ATOM 2689 N N . ARG A 1 384 ? -18.81837 28.29005 -13.30279 1.000 166.59557 370 ARG A N 1
ATOM 2690 C CA . ARG A 1 384 ? -18.76154 28.13319 -11.85173 1.000 161.38077 370 ARG A CA 1
ATOM 2691 C C . ARG A 1 384 ? -17.32389 28.20077 -11.35234 1.000 160.29245 370 ARG A C 1
ATOM 2692 O O . ARG A 1 384 ? -17.01905 28.92365 -10.39668 1.000 160.96903 370 ARG A O 1
ATOM 2700 N N . ASP A 1 385 ? -16.42361 27.44365 -11.98438 1.000 159.19324 371 ASP A N 1
ATOM 2701 C CA . ASP A 1 385 ? -15.01896 27.50671 -11.59620 1.000 158.50144 371 ASP A CA 1
ATOM 2702 C C . ASP A 1 385 ? -14.41936 28.86534 -11.93259 1.000 155.76709 371 ASP A C 1
ATOM 2703 O O . ASP A 1 385 ? -13.56210 29.37179 -11.19898 1.000 154.81038 371 ASP A O 1
ATOM 2705 N N . LYS A 1 386 ? -14.85509 29.46766 -13.04212 1.000 153.40968 372 LYS A N 1
ATOM 2706 C CA . LYS A 1 386 ? -14.41295 30.81675 -13.37428 1.000 147.30995 372 LYS A CA 1
ATOM 2707 C C . LYS A 1 386 ? -14.97591 31.84379 -12.39989 1.000 137.40455 372 LYS A C 1
ATOM 2708 O O . LYS A 1 386 ? -14.37226 32.90411 -12.19826 1.000 135.47942 372 LYS A O 1
ATOM 2710 N N . GLN A 1 387 ? -16.12163 31.54609 -11.78499 1.000 133.39799 373 GLN A N 1
ATOM 2711 C CA . GLN A 1 387 ? -16.72287 32.46476 -10.82530 1.000 127.62609 373 GLN A CA 1
ATOM 2712 C C . GLN A 1 387 ? -15.99879 32.42330 -9.48548 1.000 121.60897 373 GLN A C 1
ATOM 2713 O O . GLN A 1 387 ? -15.86843 33.45368 -8.81537 1.000 116.17746 373 GLN A O 1
ATOM 2719 N N . LEU A 1 388 ? -15.51771 31.24594 -9.08354 1.000 121.79383 374 LEU A N 1
ATOM 2720 C CA . LEU A 1 388 ? -14.82757 31.09611 -7.80945 1.000 119.46842 374 LEU A CA 1
ATOM 2721 C C . LEU A 1 388 ? -13.40779 31.64564 -7.82889 1.000 119.46012 374 LEU A C 1
ATOM 2722 O O . LEU A 1 388 ? -12.76775 31.69291 -6.77323 1.000 122.58990 374 LEU A O 1
ATOM 2727 N N . ALA A 1 389 ? -12.89635 32.05381 -8.99198 1.000 114.56526 375 ALA A N 1
ATOM 2728 C CA . ALA A 1 389 ? -11.58898 32.69597 -9.03384 1.000 112.48440 375 ALA A CA 1
ATOM 2729 C C . ALA A 1 389 ? -11.61171 34.07863 -8.39826 1.000 110.52275 375 ALA A C 1
ATOM 2730 O O . ALA A 1 389 ? -10.54959 34.60735 -8.05278 1.000 110.88861 375 ALA A O 1
ATOM 2732 N N . LEU A 1 390 ? -12.79624 34.67048 -8.23368 1.000 106.21116 376 LEU A N 1
ATOM 2733 C CA . LEU A 1 390 ? -12.91251 35.99221 -7.63348 1.000 96.03472 376 LEU A CA 1
ATOM 2734 C C . LEU A 1 390 ? -12.83529 35.95962 -6.11292 1.000 91.95152 376 LEU A C 1
ATOM 2735 O O . LEU A 1 390 ? -12.57422 36.99970 -5.49901 1.000 92.74576 376 LEU A O 1
ATOM 2740 N N . ILE A 1 391 ? -13.05425 34.80169 -5.49285 1.000 91.16791 377 ILE A N 1
ATOM 2741 C CA . ILE A 1 391 ? -13.00270 34.66576 -4.04133 1.000 88.59348 377 ILE A CA 1
ATOM 2742 C C . ILE A 1 391 ? -11.68823 34.00658 -3.65112 1.000 85.76218 377 ILE A C 1
ATOM 2743 O O . ILE A 1 391 ? -11.16946 33.14314 -4.37134 1.000 90.00485 377 ILE A O 1
ATOM 2748 N N . SER A 1 392 ? -11.14138 34.42362 -2.51149 1.000 83.33949 378 SER A N 1
ATOM 2749 C CA . SER A 1 392 ? -9.92552 33.83607 -1.97078 1.000 85.96729 378 SER A CA 1
ATOM 2750 C C . SER A 1 392 ? -9.93672 34.00455 -0.45925 1.000 88.24350 378 SER A C 1
ATOM 2751 O O . SER A 1 392 ? -10.48053 34.97935 0.06691 1.000 85.99700 378 SER A O 1
ATOM 2754 N N . GLY A 1 393 ? -9.33937 33.04817 0.22949 1.000 86.58818 379 GLY A N 1
ATOM 2755 C CA . GLY A 1 393 ? -9.30485 33.06368 1.68317 1.000 82.64015 379 GLY A CA 1
ATOM 2756 C C . GLY A 1 393 ? -7.89778 32.89318 2.20821 1.000 86.73292 379 GLY A C 1
ATOM 2757 O O . GLY A 1 393 ? -7.11178 32.11370 1.67117 1.000 90.88929 379 GLY A O 1
ATOM 2758 N N . THR A 1 394 ? -7.58833 33.63352 3.27010 1.000 89.29947 380 THR A N 1
ATOM 2759 C CA . THR A 1 394 ? -6.27247 33.56620 3.88553 1.000 91.98282 380 THR A CA 1
ATOM 2760 C C . THR A 1 394 ? -6.39637 33.85569 5.37272 1.000 93.24153 380 THR A C 1
ATOM 2761 O O . THR A 1 394 ? -7.35824 34.47916 5.82966 1.000 90.83825 380 THR A O 1
ATOM 2765 N N . THR A 1 395 ? -5.40339 33.38670 6.12472 1.000 92.76945 381 THR A N 1
ATOM 2766 C CA . THR A 1 395 ? -5.28024 33.69312 7.54089 1.000 87.13420 381 THR A CA 1
ATOM 2767 C C . THR A 1 395 ? -4.16600 34.68991 7.82213 1.000 92.34680 381 THR A C 1
ATOM 2768 O O . THR A 1 395 ? -3.90135 34.99044 8.99106 1.000 94.72143 381 THR A O 1
ATOM 2772 N N . ASP A 1 396 ? -3.50671 35.20527 6.78694 1.000 94.97839 382 ASP A N 1
ATOM 2773 C CA . ASP A 1 396 ? -2.41907 36.15928 6.92038 1.000 97.52457 382 ASP A CA 1
ATOM 2774 C C . ASP A 1 396 ? -2.89782 37.55127 6.51213 1.000 87.95849 382 ASP A C 1
ATOM 2775 O O . ASP A 1 396 ? -4.09680 37.79985 6.34681 1.000 76.44166 382 ASP A O 1
ATOM 2780 N N . TYR A 1 397 ? -1.94563 38.46541 6.33765 1.000 91.74290 383 TYR A N 1
ATOM 2781 C CA . TYR A 1 397 ? -2.23989 39.85553 6.01748 1.000 91.97683 383 TYR A CA 1
ATOM 2782 C C . TYR A 1 397 ? -1.93594 40.19924 4.56524 1.000 89.03048 383 TYR A C 1
ATOM 2783 O O . TYR A 1 397 ? -1.90533 41.38282 4.21162 1.000 90.11855 383 TYR A O 1
ATOM 2792 N N . ARG A 1 398 ? -1.71572 39.19956 3.71689 1.000 86.05490 384 ARG A N 1
ATOM 2793 C CA . ARG A 1 398 ? -1.33589 39.43541 2.33242 1.000 88.18172 384 ARG A CA 1
ATOM 2794 C C . ARG A 1 398 ? -2.57008 39.59931 1.45540 1.000 88.24022 384 ARG A C 1
ATOM 2795 O O . ARG A 1 398 ? -3.55529 38.87042 1.60246 1.000 86.32201 384 ARG A O 1
ATOM 2803 N N . GLY A 1 399 ? -2.50668 40.56397 0.54112 1.000 88.75172 385 GLY A N 1
ATOM 2804 C CA . GLY A 1 399 ? -3.58820 40.79095 -0.39357 1.000 85.21132 385 GLY A CA 1
ATOM 2805 C C . GLY A 1 399 ? -4.65809 41.74832 0.07408 1.000 84.65262 385 GLY A C 1
ATOM 2806 O O . GLY A 1 399 ? -5.82432 41.58648 -0.30322 1.000 88.14618 385 GLY A O 1
ATOM 2807 N N . PHE A 1 400 ? -4.30282 42.75133 0.87959 1.000 74.37471 386 PHE A N 1
ATOM 2808 C CA . PHE A 1 400 ? -5.28235 43.68565 1.41378 1.000 74.57150 386 PHE A CA 1
ATOM 2809 C C . PHE A 1 400 ? -4.85437 45.14461 1.33836 1.000 79.99555 386 PHE A C 1
ATOM 2810 O O . PHE A 1 400 ? -5.62056 46.01517 1.76409 1.000 79.89677 386 PHE A O 1
ATOM 2818 N N . ALA A 1 401 ? -3.66779 45.44226 0.80674 1.000 84.02693 387 ALA A N 1
ATOM 2819 C CA . ALA A 1 401 ? -3.17456 46.81394 0.82907 1.000 82.23639 387 ALA A CA 1
ATOM 2820 C C . ALA A 1 401 ? -3.90576 47.72287 -0.14965 1.000 84.88627 387 ALA A C 1
ATOM 2821 O O . ALA A 1 401 ? -3.85008 48.94729 0.00611 1.000 87.96611 387 ALA A O 1
ATOM 2823 N N . HIS A 1 402 ? -4.58813 47.16228 -1.14806 1.000 83.43272 388 HIS A N 1
ATOM 2824 C CA . HIS A 1 402 ? -5.26755 47.96197 -2.15986 1.000 84.60476 388 HIS A CA 1
ATOM 2825 C C . HIS A 1 402 ? -6.76942 47.71089 -2.20216 1.000 85.94178 388 HIS A C 1
ATOM 2826 O O . HIS A 1 402 ? -7.42828 48.12891 -3.16217 1.000 89.26066 388 HIS A O 1
ATOM 2833 N N . ARG A 1 403 ? -7.32738 47.04182 -1.19511 1.000 84.13424 389 ARG A N 1
ATOM 2834 C CA . ARG A 1 403 ? -8.76735 46.82544 -1.14949 1.000 77.98013 389 ARG A CA 1
ATOM 2835 C C . ARG A 1 403 ? -9.49167 48.15595 -0.99836 1.000 75.47024 389 ARG A C 1
ATOM 2836 O O . ARG A 1 403 ? -9.12886 48.98117 -0.15746 1.000 73.81124 389 ARG A O 1
ATOM 2844 N N . ASP A 1 404 ? -10.51940 48.36462 -1.82077 1.000 78.27617 390 ASP A N 1
ATOM 2845 C CA . ASP A 1 404 ? -11.25041 49.62492 -1.80186 1.000 81.82046 390 ASP A CA 1
ATOM 2846 C C . ASP A 1 404 ? -12.25253 49.71208 -0.65850 1.000 81.71375 390 ASP A C 1
ATOM 2847 O O . ASP A 1 404 ? -12.65287 50.82108 -0.28775 1.000 79.02170 390 ASP A O 1
ATOM 2852 N N . LEU A 1 405 ? -12.65963 48.57911 -0.09114 1.000 78.01265 391 LEU A N 1
ATOM 2853 C CA . LEU A 1 405 ? -13.64750 48.56785 0.97753 1.000 70.83104 391 LEU A CA 1
ATOM 2854 C C . LEU A 1 405 ? -13.49073 47.27661 1.76749 1.000 73.49989 391 LEU A C 1
ATOM 2855 O O . LEU A 1 405 ? -13.17642 46.23064 1.19557 1.000 78.33190 391 LEU A O 1
ATOM 2860 N N . ILE A 1 406 ? -13.71057 47.35714 3.07763 1.000 71.42478 392 ILE A N 1
ATOM 2861 C CA . ILE A 1 406 ? -13.57174 46.21710 3.97619 1.000 69.74460 392 ILE A CA 1
ATOM 2862 C C . ILE A 1 406 ? -14.89443 46.00393 4.69886 1.000 71.22590 392 ILE A C 1
ATOM 2863 O O . ILE A 1 406 ? -15.43382 46.93737 5.30456 1.000 72.28733 392 ILE A O 1
ATOM 2868 N N . ILE A 1 407 ? -15.41142 44.77939 4.63611 1.000 65.56407 393 ILE A N 1
ATOM 2869 C CA . ILE A 1 407 ? -16.65169 44.40262 5.30560 1.000 60.02134 393 ILE A CA 1
ATOM 2870 C C . ILE A 1 407 ? -16.28313 43.55713 6.51637 1.000 63.03925 393 ILE A C 1
ATOM 2871 O O . ILE A 1 407 ? -15.91396 42.38461 6.37811 1.000 66.43393 393 ILE A O 1
ATOM 2876 N N . GLU A 1 408 ? -16.38720 44.14392 7.70542 1.000 62.01309 394 GLU A N 1
ATOM 2877 C CA . GLU A 1 408 ? -16.06002 43.43557 8.93640 1.000 59.86545 394 GLU A CA 1
ATOM 2878 C C . GLU A 1 408 ? -17.24552 42.58184 9.36933 1.000 61.19068 394 GLU A C 1
ATOM 2879 O O . GLU A 1 408 ? -18.34181 43.10268 9.59920 1.000 59.97451 394 GLU A O 1
ATOM 2885 N N . ALA A 1 409 ? -17.02469 41.27497 9.48335 1.000 59.82918 395 ALA A N 1
ATOM 2886 C CA . ALA A 1 409 ? -18.03410 40.32149 9.93445 1.000 57.12515 395 ALA A CA 1
ATOM 2887 C C . ALA A 1 409 ? -17.47186 39.45826 11.05433 1.000 62.88251 395 ALA A C 1
ATOM 2888 O O . ALA A 1 409 ? -17.52291 38.22678 11.01910 1.000 65.96687 395 ALA A O 1
ATOM 2890 N N . VAL A 1 410 ? -16.92239 40.11201 12.07578 1.000 67.56380 396 VAL A N 1
ATOM 2891 C CA . VAL A 1 410 ? -16.25262 39.41958 13.17004 1.000 75.14184 396 VAL A CA 1
ATOM 2892 C C . VAL A 1 410 ? -17.14486 39.46395 14.40703 1.000 76.68144 396 VAL A C 1
ATOM 2893 O O . VAL A 1 410 ? -18.25491 40.00684 14.36245 1.000 78.58442 396 VAL A O 1
ATOM 2897 N N . PHE A 1 411 ? -16.66818 38.88136 15.50894 1.000 78.01153 397 PHE A N 1
ATOM 2898 C CA . PHE A 1 411 ? -17.45367 38.75915 16.73125 1.000 76.03625 397 PHE A CA 1
ATOM 2899 C C . PHE A 1 411 ? -17.98614 40.11144 17.19074 1.000 74.80713 397 PHE A C 1
ATOM 2900 O O . PHE A 1 411 ? -17.30307 41.13428 17.09626 1.000 72.21349 397 PHE A O 1
ATOM 2908 N N . GLU A 1 412 ? -19.22039 40.10394 17.69849 1.000 77.41376 398 GLU A N 1
ATOM 2909 C CA . GLU A 1 412 ? -19.90043 41.32073 18.14616 1.000 81.90354 398 GLU A CA 1
ATOM 2910 C C . GLU A 1 412 ? -19.32954 41.76896 19.49332 1.000 82.13224 398 GLU A C 1
ATOM 2911 O O . GLU A 1 412 ? -19.94226 41.62869 20.55360 1.000 84.04938 398 GLU A O 1
ATOM 2917 N N . ASN A 1 413 ? -18.12156 42.32474 19.43278 1.000 81.82628 399 ASN A N 1
ATOM 2918 C CA . ASN A 1 413 ? -17.45927 42.90394 20.59420 1.000 74.94290 399 ASN A CA 1
ATOM 2919 C C . ASN A 1 413 ? -16.87286 44.24825 20.19548 1.000 75.53294 399 ASN A C 1
ATOM 2920 O O . ASN A 1 413 ? -16.13506 44.33615 19.20889 1.000 78.36286 399 ASN A O 1
ATOM 2925 N N . LEU A 1 414 ? -17.20046 45.29012 20.96454 1.000 74.27242 400 LEU A N 1
ATOM 2926 C CA . LEU A 1 414 ? -16.78429 46.64106 20.59916 1.000 71.95873 400 LEU A CA 1
ATOM 2927 C C . LEU A 1 414 ? -15.26653 46.76763 20.55356 1.000 74.03686 400 LEU A C 1
ATOM 2928 O O . LEU A 1 414 ? -14.71601 47.36231 19.61951 1.000 78.06280 400 LEU A O 1
ATOM 2933 N N . GLU A 1 415 ? -14.57232 46.21681 21.55284 1.000 73.09884 401 GLU A N 1
ATOM 2934 C CA . GLU A 1 415 ? -13.11546 46.30952 21.57477 1.000 73.10323 401 GLU A CA 1
ATOM 2935 C C . GLU A 1 415 ? -12.49759 45.59419 20.37981 1.000 78.51263 401 GLU A C 1
ATOM 2936 O O . GLU A 1 415 ? -11.51727 46.07375 19.79817 1.000 81.18517 401 GLU A O 1
ATOM 2942 N N . LEU A 1 416 ? -13.06069 44.44686 19.99505 1.000 77.98979 402 LEU A N 1
ATOM 2943 C CA . LEU A 1 416 ? -12.51999 43.70133 18.86392 1.000 71.35577 402 LEU A CA 1
ATOM 2944 C C . LEU A 1 416 ? -12.74330 44.43117 17.54543 1.000 72.64824 402 LEU A C 1
ATOM 2945 O O . LEU A 1 416 ? -11.89039 44.36774 16.65244 1.000 74.30990 402 LEU A O 1
ATOM 2950 N N . LYS A 1 417 ? -13.86891 45.13368 17.40574 1.000 68.77132 403 LYS A N 1
ATOM 2951 C CA . LYS A 1 417 ? -14.18369 45.77150 16.13167 1.000 70.73439 403 LYS A CA 1
ATOM 2952 C C . LYS A 1 417 ? -13.29997 46.98813 15.88680 1.000 76.56183 403 LYS A C 1
ATOM 2953 O O . LYS A 1 417 ? -12.72909 47.14166 14.80078 1.000 82.15655 403 LYS A O 1
ATOM 2959 N N . GLN A 1 418 ? -13.17099 47.86719 16.88279 1.000 76.30176 404 GLN A N 1
ATOM 2960 C CA . GLN A 1 418 ? -12.29126 49.01731 16.71663 1.000 76.96027 404 GLN A CA 1
ATOM 2961 C C . GLN A 1 418 ? -10.82187 48.62207 16.66642 1.000 79.73097 404 GLN A C 1
ATOM 2962 O O . GLN A 1 418 ? -9.99197 49.43999 16.25494 1.000 79.19129 404 GLN A O 1
ATOM 2968 N N . GLN A 1 419 ? -10.48293 47.39524 17.07024 1.000 80.69709 405 GLN A N 1
ATOM 2969 C CA . GLN A 1 419 ? -9.14916 46.87377 16.79812 1.000 79.96396 405 GLN A CA 1
ATOM 2970 C C . GLN A 1 419 ? -9.00788 46.47366 15.33546 1.000 80.71660 405 GLN A C 1
ATOM 2971 O O . GLN A 1 419 ? -7.91907 46.59226 14.76169 1.000 77.76869 405 GLN A O 1
ATOM 2977 N N . MET A 1 420 ? -10.09524 46.00036 14.71899 1.000 80.01343 406 MET A N 1
ATOM 2978 C CA . MET A 1 420 ? -10.07589 45.71793 13.28804 1.000 76.16649 406 MET A CA 1
ATOM 2979 C C . MET A 1 420 ? -9.99684 46.99857 12.46890 1.000 78.85501 406 MET A C 1
ATOM 2980 O O . MET A 1 420 ? -9.45166 46.99087 11.35897 1.000 82.97080 406 MET A O 1
ATOM 2985 N N . VAL A 1 421 ? -10.53846 48.10065 12.99279 1.000 77.91474 407 VAL A N 1
ATOM 2986 C CA . VAL A 1 421 ? -10.44023 49.38024 12.29815 1.000 75.90786 407 VAL A CA 1
ATOM 2987 C C . VAL A 1 421 ? -8.98870 49.83404 12.21891 1.000 78.71507 407 VAL A C 1
ATOM 2988 O O . VAL A 1 421 ? -8.52905 50.30806 11.17295 1.000 81.09654 407 VAL A O 1
ATOM 29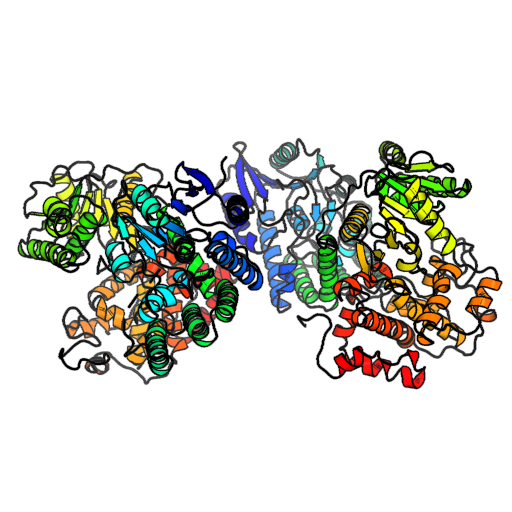92 N N . ALA A 1 422 ? -8.24261 49.69265 13.31826 1.000 80.45861 408 ALA A N 1
ATOM 2993 C CA . ALA A 1 422 ? -6.83581 50.08220 13.31662 1.000 80.29706 408 ALA A CA 1
ATOM 2994 C C . ALA A 1 422 ? -6.01398 49.22770 12.36016 1.000 80.21130 408 ALA A C 1
ATOM 2995 O O . ALA A 1 422 ? -5.06619 49.72847 11.74441 1.000 82.72021 408 ALA A O 1
ATOM 2997 N N . GLU A 1 423 ? -6.35616 47.94467 12.22131 1.000 74.67091 409 GLU A N 1
ATOM 2998 C CA . GLU A 1 423 ? -5.65331 47.09825 11.26238 1.000 77.50370 409 GLU A CA 1
ATOM 2999 C C . GLU A 1 423 ? -5.89863 47.56562 9.83572 1.000 77.96463 409 GLU A C 1
ATOM 3000 O O . GLU A 1 423 ? -4.97285 47.59888 9.01747 1.000 80.57702 409 GLU A O 1
ATOM 3006 N N . VAL A 1 424 ? -7.14425 47.92002 9.51583 1.000 75.34511 410 VAL A N 1
ATOM 3007 C CA . VAL A 1 424 ? -7.45954 48.38700 8.17025 1.000 71.49557 410 VAL A CA 1
ATOM 3008 C C . VAL A 1 424 ? -6.78691 49.72738 7.89759 1.000 72.43335 410 VAL A C 1
ATOM 3009 O O . VAL A 1 424 ? -6.33405 49.99453 6.77803 1.000 75.10021 410 VAL A O 1
ATOM 3013 N N . GLU A 1 425 ? -6.68636 50.58200 8.91761 1.000 72.17785 411 GLU A N 1
ATOM 3014 C CA . GLU A 1 425 ? -6.12915 51.91345 8.71097 1.000 79.03329 411 GLU A CA 1
ATOM 3015 C C . GLU A 1 425 ? -4.62042 51.89972 8.49756 1.000 83.90126 411 GLU A C 1
ATOM 3016 O O . GLU A 1 425 ? -4.07635 52.88101 7.98031 1.000 91.61614 411 GLU A O 1
ATOM 3022 N N . GLN A 1 426 ? -3.93181 50.82266 8.87408 1.000 83.66929 412 GLN A N 1
ATOM 3023 C CA . GLN A 1 426 ? -2.48866 50.74274 8.68874 1.000 93.93749 412 GLN A CA 1
ATOM 3024 C C . GLN A 1 426 ? -2.05685 49.73802 7.63257 1.000 96.61889 412 GLN A C 1
ATOM 3025 O O . GLN A 1 426 ? -0.99475 49.91607 7.03333 1.000 103.14252 412 GLN A O 1
ATOM 3031 N N . ASN A 1 427 ? -2.84700 48.69317 7.38499 1.000 95.66397 413 ASN A N 1
ATOM 3032 C CA . ASN A 1 427 ? -2.48136 47.66142 6.42434 1.000 97.34920 413 ASN A CA 1
ATOM 3033 C C . ASN A 1 427 ? -3.16665 47.82556 5.07450 1.000 97.91308 413 ASN A C 1
ATOM 3034 O O . ASN A 1 427 ? -2.80866 47.11741 4.12723 1.000 100.57310 413 ASN A O 1
ATOM 3039 N N . CYS A 1 428 ? -4.13300 48.72893 4.96292 1.000 89.75597 414 CYS A N 1
ATOM 3040 C CA . CYS A 1 428 ? -4.80028 49.02964 3.70672 1.000 82.80114 414 CYS A CA 1
ATOM 3041 C C . CYS A 1 428 ? -4.45789 50.45290 3.27695 1.000 88.72665 414 CYS A C 1
ATOM 3042 O O . CYS A 1 428 ? -3.73291 51.18011 3.96203 1.000 93.62787 414 CYS A O 1
ATOM 3045 N N . ALA A 1 429 ? -4.99194 50.85016 2.12522 1.000 91.64147 415 ALA A N 1
ATOM 3046 C CA . ALA A 1 429 ? -4.75417 52.18800 1.60729 1.000 95.17983 415 ALA A CA 1
ATOM 3047 C C . ALA A 1 429 ? -5.44692 53.22783 2.48941 1.000 96.86924 415 ALA A C 1
ATOM 3048 O O . ALA A 1 429 ? -6.16057 52.90628 3.44396 1.000 96.43192 415 ALA A O 1
ATOM 3050 N N . ALA A 1 430 ? -5.22972 54.50115 2.16082 1.000 101.26820 416 ALA A N 1
ATOM 3051 C CA . ALA A 1 430 ? -5.78438 55.59511 2.94738 1.000 95.84974 416 ALA A CA 1
ATOM 3052 C C . ALA A 1 430 ? -7.25324 55.86622 2.64966 1.000 93.76371 416 ALA A C 1
ATOM 3053 O O . ALA A 1 430 ? -7.90245 56.57479 3.42647 1.000 94.24388 416 ALA A O 1
ATOM 3055 N N . HIS A 1 431 ? -7.79368 55.32164 1.56043 1.000 92.69386 417 HIS A N 1
ATOM 3056 C CA . HIS A 1 431 ? -9.15680 55.61136 1.13486 1.000 85.08653 417 HIS A CA 1
ATOM 3057 C C . HIS A 1 431 ? -10.12774 54.46972 1.39770 1.000 83.63405 417 HIS A C 1
ATOM 3058 O O . HIS A 1 431 ? -11.32364 54.62060 1.12587 1.000 88.22240 417 HIS A O 1
ATOM 3065 N N . THR A 1 432 ? -9.65430 53.33997 1.91601 1.000 81.64585 418 THR A N 1
ATOM 3066 C CA . THR A 1 432 ? -10.49195 52.15304 2.01714 1.000 82.84909 418 THR A CA 1
ATOM 3067 C C . THR A 1 432 ? -11.61887 52.35917 3.02094 1.000 80.84439 418 THR A C 1
ATOM 3068 O O . THR A 1 432 ? -11.41597 52.90426 4.10944 1.000 80.61658 418 THR A O 1
ATOM 3072 N N . ILE A 1 433 ? -12.81222 51.91553 2.64510 1.000 80.40002 419 ILE A N 1
ATOM 3073 C CA . ILE A 1 433 ? -13.98251 52.02617 3.50594 1.000 78.75698 419 ILE A CA 1
ATOM 3074 C C . ILE A 1 433 ? -13.99583 50.86148 4.48484 1.000 75.54706 419 ILE A C 1
ATOM 3075 O O . ILE A 1 433 ? -13.69017 49.71918 4.12120 1.000 75.86521 419 ILE A O 1
ATOM 3080 N N . PHE A 1 434 ? -14.34893 51.14604 5.73538 1.000 72.26137 420 PHE A N 1
ATOM 3081 C CA . PHE A 1 434 ? -14.54716 50.12071 6.75414 1.000 65.42406 420 PHE A CA 1
ATOM 3082 C C . PHE A 1 434 ? -16.04688 49.99195 6.99190 1.000 64.50529 420 PHE A C 1
ATOM 3083 O O . PHE A 1 434 ? -16.65874 50.86527 7.61659 1.000 66.75462 420 PHE A O 1
ATOM 3091 N N . ALA A 1 435 ? -16.63532 48.90971 6.49044 1.000 65.11518 421 ALA A N 1
ATOM 3092 C CA . ALA A 1 435 ? -18.06745 48.66137 6.59998 1.000 71.46288 421 ALA A CA 1
ATOM 3093 C C . ALA A 1 435 ? -18.30491 47.57445 7.63975 1.000 73.39980 421 ALA A C 1
ATOM 3094 O O . ALA A 1 435 ? -17.87798 46.42981 7.45511 1.000 77.43655 421 ALA A O 1
ATOM 3096 N N . SER A 1 436 ? -18.98951 47.93075 8.72299 1.000 74.83977 422 SER A N 1
ATOM 3097 C CA . SER A 1 436 ? -19.23276 47.00730 9.82229 1.000 74.22223 422 SER A CA 1
ATOM 3098 C C . SER A 1 436 ? -20.56286 46.28962 9.62996 1.000 69.37943 422 SER A C 1
ATOM 3099 O O . SER A 1 436 ? -21.57732 46.91933 9.31333 1.000 71.73268 422 SER A O 1
ATOM 3102 N N . ASN A 1 437 ? -20.55079 44.97046 9.82180 1.000 65.42179 423 ASN A N 1
ATOM 3103 C CA . ASN A 1 437 ? -21.75899 44.15826 9.82201 1.000 69.04202 423 ASN A CA 1
ATOM 3104 C C . ASN A 1 437 ? -22.39159 44.07191 11.20838 1.000 75.45520 423 ASN A C 1
ATOM 3105 O O . ASN A 1 437 ? -23.12753 43.12002 11.49381 1.000 75.25846 423 ASN A O 1
ATOM 3110 N N . THR A 1 438 ? -22.11980 45.04397 12.07310 1.000 80.98627 424 THR A N 1
ATOM 3111 C CA . THR A 1 438 ? -22.60338 44.98377 13.44279 1.000 81.94431 424 THR A CA 1
ATOM 3112 C C . THR A 1 438 ? -24.11989 45.13375 13.49377 1.000 81.86372 424 THR A C 1
ATOM 3113 O O . THR A 1 438 ? -24.73816 45.76466 12.63180 1.000 84.60152 424 THR A O 1
ATOM 3117 N N . SER A 1 439 ? -24.71739 44.53467 14.52016 1.000 81.12219 425 SER A N 1
ATOM 3118 C CA . SER A 1 439 ? -26.15564 44.59087 14.73493 1.000 79.70540 425 SER A CA 1
ATOM 3119 C C . SER A 1 439 ? -26.54910 45.16421 16.08581 1.000 82.39923 425 SER A C 1
ATOM 3120 O O . SER A 1 439 ? -27.65368 45.69765 16.21323 1.000 87.32724 425 SER A O 1
ATOM 3123 N N . SER A 1 440 ? -25.68104 45.07264 17.09272 1.000 83.03482 426 SER A N 1
ATOM 3124 C CA . SER A 1 440 ? -25.97835 45.57293 18.42578 1.000 86.37372 426 SER A CA 1
ATOM 3125 C C . SER A 1 440 ? -25.00404 46.64337 18.89743 1.000 84.92397 426 SER A C 1
ATOM 3126 O O . SER A 1 440 ? -25.18445 47.18104 19.99645 1.000 81.77820 426 SER A O 1
ATOM 3129 N N . LEU A 1 441 ? -23.98008 46.97314 18.10324 1.000 81.78767 427 LEU A N 1
ATOM 3130 C CA . LEU A 1 441 ? -23.00541 47.97712 18.49284 1.000 78.64196 427 LEU A CA 1
ATOM 3131 C C . LEU A 1 441 ? -23.16507 49.23286 17.64549 1.000 74.76760 427 LEU A C 1
ATOM 3132 O O . LEU A 1 441 ? -23.32236 49.13712 16.42273 1.000 76.83897 427 LEU A O 1
ATOM 3137 N N . PRO A 1 442 ? -23.13325 50.41327 18.25989 1.000 71.48448 428 PRO A N 1
ATOM 3138 C CA . PRO A 1 442 ? -23.28515 51.65070 17.48731 1.000 72.83036 428 PRO A CA 1
ATOM 3139 C C . PRO A 1 442 ? -22.07030 51.92371 16.61320 1.000 75.46829 428 PRO A C 1
ATOM 3140 O O . PRO A 1 442 ? -20.93139 51.61082 16.96996 1.000 71.42280 428 PRO A O 1
ATOM 3144 N N . ILE A 1 443 ? -22.33484 52.51722 15.44671 1.000 75.85778 429 ILE A N 1
ATOM 3145 C CA . ILE A 1 443 ? -21.26885 52.79758 14.49032 1.000 72.24265 429 ILE A CA 1
ATOM 3146 C C . ILE A 1 443 ? -20.33583 53.87793 15.01819 1.000 79.83755 429 ILE A C 1
ATOM 3147 O O . ILE A 1 443 ? -19.12634 53.84858 14.75390 1.000 82.63995 429 ILE A O 1
ATOM 3152 N N . GLY A 1 444 ? -20.87123 54.84144 15.77178 1.000 84.88392 430 GLY A N 1
ATOM 3153 C CA . GLY A 1 444 ? -20.03714 55.89815 16.31865 1.000 85.42337 430 GLY A CA 1
ATOM 3154 C C . GLY A 1 444 ? -18.96783 55.39659 17.26954 1.000 86.38952 430 GLY A C 1
ATOM 3155 O O . GLY A 1 444 ? -17.86236 55.94385 17.30707 1.000 87.68798 430 GLY A O 1
ATOM 3156 N N . ASP A 1 445 ? -19.27330 54.35475 18.04851 1.000 84.09665 431 ASP A N 1
ATOM 3157 C CA . ASP A 1 445 ? -18.28108 53.81656 18.97492 1.000 85.69064 431 ASP A CA 1
ATOM 3158 C C . ASP A 1 445 ? -17.20192 53.02576 18.24706 1.000 82.20424 431 ASP A C 1
ATOM 3159 O O . ASP A 1 445 ? -16.06801 52.93871 18.73124 1.000 84.87284 431 ASP A O 1
ATOM 3164 N N . ILE A 1 446 ? -17.53059 52.44312 17.09267 1.000 76.81078 432 ILE A N 1
ATOM 3165 C CA . ILE A 1 446 ? -16.53431 51.69785 16.32992 1.000 72.55446 432 ILE A CA 1
ATOM 3166 C C . ILE A 1 446 ? -15.50927 52.64686 15.72051 1.000 72.14914 432 ILE A C 1
ATOM 3167 O O . ILE A 1 446 ? -14.31588 52.32984 15.64385 1.000 74.59224 432 ILE A O 1
ATOM 3172 N N . ALA A 1 447 ? -15.95067 53.82882 15.29163 1.000 72.06150 433 ALA A N 1
ATOM 3173 C CA . ALA A 1 447 ? -15.07921 54.81484 14.66812 1.000 79.78291 433 ALA A CA 1
ATOM 3174 C C . ALA A 1 447 ? -14.53963 55.83984 15.65912 1.000 85.22836 433 ALA A C 1
ATOM 3175 O O . ALA A 1 447 ? -14.02617 56.88252 15.23752 1.000 86.08309 433 ALA A O 1
ATOM 3177 N N . ALA A 1 448 ? -14.64247 55.56721 16.96210 1.000 87.14782 434 ALA A N 1
ATOM 3178 C CA . ALA A 1 448 ? -14.21103 56.54154 17.95965 1.000 86.30671 434 ALA A CA 1
ATOM 3179 C C . ALA A 1 448 ? -12.70601 56.77128 17.90115 1.000 87.30780 434 ALA A C 1
ATOM 3180 O O . ALA A 1 448 ? -12.24167 57.91142 18.01654 1.000 92.12325 434 ALA A O 1
ATOM 3182 N N . HIS A 1 449 ? -11.92965 55.70570 17.71852 1.000 85.46029 435 HIS A N 1
ATOM 3183 C CA . HIS A 1 449 ? -10.47694 55.79095 17.68725 1.000 86.60909 435 HIS A CA 1
ATOM 3184 C C . HIS A 1 449 ? -9.91169 55.69322 16.27709 1.000 90.92716 435 HIS A C 1
ATOM 3185 O O . HIS A 1 449 ? -8.70399 55.49122 16.11743 1.000 95.58080 435 HIS A O 1
ATOM 3192 N N . ALA A 1 450 ? -10.75104 55.83096 15.25506 1.000 93.76910 436 ALA A N 1
ATOM 3193 C CA . ALA A 1 450 ? -10.29041 55.73279 13.87811 1.000 93.11368 436 ALA A CA 1
ATOM 3194 C C . ALA A 1 450 ? -9.56753 57.01066 13.47314 1.000 96.50195 436 ALA A C 1
ATOM 3195 O O . ALA A 1 450 ? -10.05229 58.11732 13.72986 1.000 97.18202 436 ALA A O 1
ATOM 3197 N N . THR A 1 451 ? -8.39865 56.85412 12.84609 1.000 99.72772 437 THR A N 1
ATOM 3198 C CA . THR A 1 451 ? -7.68040 58.01288 12.32681 1.000 102.59312 437 THR A CA 1
ATOM 3199 C C . THR A 1 451 ? -8.46337 58.69180 11.21126 1.000 103.36315 437 THR A C 1
ATOM 3200 O O . THR A 1 451 ? -8.40538 59.91840 11.06624 1.000 108.20228 437 THR A O 1
ATOM 3204 N N . ARG A 1 452 ? -9.20392 57.91569 10.42215 1.000 97.03426 438 ARG A N 1
ATOM 3205 C CA . ARG A 1 452 ? -10.06399 58.43580 9.36037 1.000 92.97250 438 ARG A CA 1
ATOM 3206 C C . ARG A 1 452 ? -11.47025 57.90347 9.59963 1.000 87.47703 438 ARG A C 1
ATOM 3207 O O . ARG A 1 452 ? -11.91720 56.96465 8.92623 1.000 82.76792 438 ARG A O 1
ATOM 3215 N N . PRO A 1 453 ? -12.19970 58.48184 10.55929 1.000 89.51743 439 PRO A N 1
ATOM 3216 C CA . PRO A 1 453 ? -13.53050 57.94800 10.88886 1.000 87.89121 439 PRO A CA 1
ATOM 3217 C C . PRO A 1 453 ? -14.58343 58.23581 9.83517 1.000 88.94082 439 PRO A C 1
ATOM 3218 O O . PRO A 1 453 ? -15.63794 57.58872 9.85009 1.000 88.62108 439 PRO A O 1
ATOM 3222 N N . GLU A 1 454 ? -14.33799 59.17857 8.92282 1.000 90.62459 440 GLU A N 1
ATOM 3223 C CA . GLU A 1 454 ? -15.30248 59.47577 7.87106 1.000 86.48138 440 GLU A CA 1
ATOM 3224 C C . GLU A 1 454 ? -15.47962 58.32333 6.89233 1.000 83.42051 440 GLU A C 1
ATOM 3225 O O . GLU A 1 454 ? -16.41737 58.35545 6.08824 1.000 83.85440 440 GLU A O 1
ATOM 3231 N N . GLN A 1 455 ? -14.61197 57.31387 6.94208 1.000 80.77434 441 GLN A N 1
ATOM 3232 C CA . GLN A 1 455 ? -14.69770 56.15428 6.06613 1.000 77.89603 441 GLN A CA 1
ATOM 3233 C C . GLN A 1 455 ? -15.20366 54.91397 6.79234 1.000 77.43628 441 GLN A C 1
ATOM 3234 O O . GLN A 1 455 ? -15.11793 53.80832 6.24719 1.000 76.04437 441 GLN A O 1
ATOM 3240 N N . VAL A 1 456 ? -15.72442 55.07011 8.00757 1.000 77.14108 442 VAL A N 1
ATOM 3241 C CA . VAL A 1 456 ? -16.31207 53.97392 8.76938 1.000 74.19516 442 VAL A CA 1
ATOM 3242 C C . VAL A 1 456 ? -17.82580 54.07183 8.65548 1.000 75.98477 442 VAL A C 1
ATOM 3243 O O . VAL A 1 456 ? -18.40417 55.14643 8.86185 1.000 76.68133 442 VAL A O 1
ATOM 3247 N N . ILE A 1 457 ? -18.47082 52.95096 8.33024 1.000 70.62778 443 ILE A N 1
ATOM 3248 C CA . ILE A 1 457 ? -19.90546 52.92442 8.07750 1.000 68.67122 443 ILE A CA 1
ATOM 3249 C C . ILE A 1 457 ? -20.44250 51.55756 8.47701 1.000 68.42319 443 ILE A C 1
ATOM 3250 O O . ILE A 1 457 ? -19.68993 50.59767 8.65566 1.000 65.70063 443 ILE A O 1
ATOM 3255 N N . GLY A 1 458 ? -21.75998 51.47703 8.62883 1.000 66.19894 444 GLY A N 1
ATOM 3256 C CA . GLY A 1 458 ? -22.43290 50.22573 8.93167 1.000 59.18693 444 GLY A CA 1
ATOM 3257 C C . GLY A 1 458 ? -23.03095 49.61510 7.67644 1.000 61.93961 444 GLY A C 1
ATOM 3258 O O . GLY A 1 458 ? -23.64350 50.30947 6.86499 1.000 63.02478 444 GLY A O 1
ATOM 3259 N N . LEU A 1 459 ? -22.83639 48.30449 7.52526 1.000 63.87250 445 LEU A N 1
ATOM 3260 C CA . LEU A 1 459 ? -23.36649 47.54653 6.38790 1.000 65.34486 445 LEU A CA 1
ATOM 3261 C C . LEU A 1 459 ? -23.95617 46.25756 6.95837 1.000 68.89235 445 LEU A C 1
ATOM 3262 O O . LEU A 1 459 ? -23.26087 45.24647 7.08873 1.000 70.21600 445 LEU A O 1
ATOM 3267 N N . HIS A 1 460 ? -25.24290 46.30412 7.29487 1.000 68.68402 446 HIS A N 1
ATOM 3268 C CA . HIS A 1 460 ? -25.89928 45.22883 8.02813 1.000 67.28715 446 HIS A CA 1
ATOM 3269 C C . HIS A 1 460 ? -26.54532 44.24989 7.05479 1.000 68.51422 446 HIS A C 1
ATOM 3270 O O . HIS A 1 460 ? -27.42625 44.62965 6.27602 1.000 70.18492 446 HIS A O 1
ATOM 3277 N N . PHE A 1 461 ? -26.11128 42.99582 7.10486 1.000 69.93321 447 PHE A N 1
ATOM 3278 C CA . PHE A 1 461 ? -26.71933 41.91831 6.34056 1.000 71.82068 447 PHE A CA 1
ATOM 3279 C C . PHE A 1 461 ? -27.56950 41.04494 7.25628 1.000 73.78146 447 PHE A C 1
ATOM 3280 O O . PHE A 1 461 ? -27.44603 41.08329 8.48270 1.000 80.86320 447 PHE A O 1
ATOM 3288 N N . PHE A 1 462 ? -28.43880 40.24824 6.64127 1.000 73.03915 448 PHE A N 1
ATOM 3289 C CA . PHE A 1 462 ? -29.32005 39.33984 7.36167 1.000 71.98623 448 PHE A CA 1
ATOM 3290 C C . PHE A 1 462 ? -29.08674 37.92059 6.86681 1.000 77.89999 448 PHE A C 1
ATOM 3291 O O . PHE A 1 462 ? -29.00772 37.68646 5.65640 1.000 80.97048 448 PHE A O 1
ATOM 3299 N N . SER A 1 463 ? -28.97599 36.97987 7.80249 1.000 82.21974 449 SER A N 1
ATOM 3300 C CA . SER A 1 463 ? -28.71987 35.59126 7.44037 1.000 88.12147 449 SER A CA 1
ATOM 3301 C C . SER A 1 463 ? -30.03044 34.86667 7.14057 1.000 96.04961 449 SER A C 1
ATOM 3302 O O . SER A 1 463 ? -31.02176 35.05883 7.85171 1.000 97.38777 449 SER A O 1
ATOM 3305 N N . PRO A 1 464 ? -30.07139 34.02947 6.08993 1.000 99.55175 450 PRO A N 1
ATOM 3306 C CA . PRO A 1 464 ? -28.96052 33.78603 5.16133 1.000 98.30458 450 PRO A CA 1
ATOM 3307 C C . PRO A 1 464 ? -28.78204 34.92305 4.15840 1.000 96.56761 450 PRO A C 1
ATOM 3308 O O . PRO A 1 464 ? -29.76821 35.46858 3.66499 1.000 99.90929 450 PRO A O 1
ATOM 3312 N N . VAL A 1 465 ? -27.52517 35.26529 3.86513 1.000 93.62336 451 VAL A N 1
ATOM 3313 C CA . VAL A 1 465 ? -27.23637 36.45047 3.06241 1.000 96.23609 451 VAL A CA 1
ATOM 3314 C C . VAL A 1 465 ? -27.82011 36.32866 1.66151 1.000 108.69721 451 VAL A C 1
ATOM 3315 O O . VAL A 1 465 ? -28.23234 37.33042 1.06431 1.000 105.94066 451 VAL A O 1
ATOM 3319 N N . GLU A 1 466 ? -27.87524 35.11243 1.11463 1.000 121.62953 452 GLU A N 1
ATOM 3320 C CA . GLU A 1 466 ? -28.36697 34.94905 -0.24958 1.000 123.87824 452 GLU A CA 1
ATOM 3321 C C . GLU A 1 466 ? -29.88246 35.08838 -0.33188 1.000 122.53102 452 GLU A C 1
ATOM 3322 O O . GLU A 1 466 ? -30.40095 35.57992 -1.34071 1.000 125.03287 452 GLU A O 1
ATOM 3328 N N . LYS A 1 467 ? -30.60721 34.67165 0.70538 1.000 110.57080 453 LYS A N 1
ATOM 3329 C CA . LYS A 1 467 ? -32.06253 34.73761 0.68969 1.000 105.53605 453 LYS A CA 1
ATOM 3330 C C . LYS A 1 467 ? -32.61631 36.07356 1.16934 1.000 99.36469 453 LYS A C 1
ATOM 3331 O O . LYS A 1 467 ? -33.80244 36.34351 0.95242 1.000 100.02776 453 LYS A O 1
ATOM 3337 N N . MET A 1 468 ? -31.80085 36.91439 1.80698 1.000 92.62056 454 MET A N 1
ATOM 3338 C CA . MET A 1 468 ? -32.28895 38.17508 2.34577 1.000 84.57088 454 MET A CA 1
ATOM 3339 C C . MET A 1 468 ? -31.90286 39.31663 1.41890 1.000 80.57775 454 MET A C 1
ATOM 3340 O O . MET A 1 468 ? -30.70657 39.61603 1.28640 1.000 84.88834 454 MET A O 1
ATOM 3345 N N . PRO A 1 469 ? -32.86008 39.98127 0.76690 1.000 75.10876 455 PRO A N 1
ATOM 3346 C CA . PRO A 1 469 ? -32.50843 41.03402 -0.19466 1.000 72.44777 455 PRO A CA 1
ATOM 3347 C C . PRO A 1 469 ? -32.28677 42.39587 0.44512 1.000 73.20895 455 PRO A C 1
ATOM 3348 O O . PRO A 1 469 ? -31.72799 43.29504 -0.18896 1.000 71.21964 455 PRO A O 1
ATOM 3352 N N . LEU A 1 470 ? -32.72300 42.57143 1.68790 1.000 71.60197 456 LEU A N 1
ATOM 3353 C CA . LEU A 1 470 ? -32.60830 43.85927 2.35662 1.000 69.82432 456 LEU A CA 1
ATOM 3354 C C . LEU A 1 470 ? -31.29904 43.94962 3.12845 1.000 70.26321 456 LEU A C 1
ATOM 3355 O O . LEU A 1 470 ? -30.85460 42.97435 3.74032 1.000 75.36247 456 LEU A O 1
ATOM 3360 N N . VAL A 1 471 ? -30.68011 45.12837 3.08590 1.000 68.28613 457 VAL A N 1
ATOM 3361 C CA . VAL A 1 471 ? -29.51283 45.43869 3.89945 1.000 68.63746 457 VAL A CA 1
ATOM 3362 C C . VAL A 1 471 ? -29.70017 46.82221 4.50304 1.000 71.39990 457 VAL A C 1
ATOM 3363 O O . VAL A 1 471 ? -30.30806 47.71048 3.89699 1.000 79.01576 457 VAL A O 1
ATOM 3367 N N . GLU A 1 472 ? -29.17905 46.99801 5.71222 1.000 60.83220 458 GLU A N 1
ATOM 3368 C CA . GLU A 1 472 ? -29.21508 48.27865 6.40296 1.000 60.62386 458 GLU A CA 1
ATOM 3369 C C . GLU A 1 472 ? -27.84907 48.94327 6.31245 1.000 59.32710 458 GLU A C 1
ATOM 3370 O O . GLU A 1 472 ? -26.82168 48.30181 6.55764 1.000 61.26859 458 GLU A O 1
ATOM 3376 N N . ILE A 1 473 ? -27.84281 50.22268 5.95824 1.000 54.29594 459 ILE A N 1
ATOM 3377 C CA . ILE A 1 473 ? -26.62579 51.01932 5.87801 1.000 61.08322 459 ILE A CA 1
ATOM 3378 C C . ILE A 1 473 ? -26.69270 52.05626 6.98883 1.000 66.50637 459 ILE A C 1
ATOM 3379 O O . ILE A 1 473 ? -27.55376 52.94470 6.97144 1.000 72.83226 459 ILE A O 1
ATOM 3384 N N . ILE A 1 474 ? -25.78969 51.94538 7.95756 1.000 62.70890 460 ILE A N 1
ATOM 3385 C CA . ILE A 1 474 ? -25.83353 52.79636 9.14281 1.000 67.17287 460 ILE A CA 1
ATOM 3386 C C . ILE A 1 474 ? -24.60552 53.69751 9.18051 1.000 71.24527 460 ILE A C 1
ATOM 3387 O O . ILE A 1 474 ? -23.53079 53.26239 9.61881 1.000 75.57939 460 ILE A O 1
ATOM 3392 N N . PRO A 1 475 ? -24.70975 54.94554 8.73219 1.000 69.77009 461 PRO A N 1
ATOM 3393 C CA . PRO A 1 475 ? -23.60401 55.88837 8.92069 1.000 74.07235 461 PRO A CA 1
ATOM 3394 C C . PRO A 1 475 ? -23.67309 56.53905 10.29293 1.000 82.21712 461 PRO A C 1
ATOM 3395 O O . PRO A 1 475 ? -24.75288 56.85249 10.80068 1.000 85.70529 461 PRO A O 1
ATOM 3399 N N . HIS A 1 476 ? -22.50610 56.73407 10.90173 1.000 85.14789 462 HIS A N 1
ATOM 3400 C CA . HIS A 1 476 ? -22.44863 57.43562 12.17249 1.000 82.14844 462 HIS A CA 1
ATOM 3401 C C . HIS A 1 476 ? -22.35199 58.93960 11.91833 1.000 83.49732 462 HIS A C 1
ATOM 3402 O O . HIS A 1 476 ? -22.36101 59.40334 10.77533 1.000 84.49733 462 HIS A O 1
ATOM 3409 N N . ALA A 1 477 ? -22.26356 59.71428 13.00360 1.000 86.14773 463 ALA A N 1
ATOM 3410 C CA . ALA A 1 477 ? -22.35766 61.16796 12.89472 1.000 87.28717 463 ALA A CA 1
ATOM 3411 C C . ALA A 1 477 ? -21.27261 61.75109 11.99815 1.000 87.25914 463 ALA A C 1
ATOM 3412 O O . ALA A 1 477 ? -21.51275 62.74463 11.30251 1.000 89.23066 463 ALA A O 1
ATOM 3414 N N . GLY A 1 478 ? -20.08556 61.15347 11.99226 1.000 85.65121 464 GLY A N 1
ATOM 3415 C CA . GLY A 1 478 ? -18.96835 61.64742 11.21723 1.000 85.93045 464 GLY A CA 1
ATOM 3416 C C . GLY A 1 478 ? -18.71449 60.94369 9.90238 1.000 85.00220 464 GLY A C 1
ATOM 3417 O O . GLY A 1 478 ? -17.67124 61.18664 9.28424 1.000 87.63463 464 GLY A O 1
ATOM 3418 N N . THR A 1 479 ? -19.62423 60.08338 9.45067 1.000 82.10923 465 THR A N 1
ATOM 3419 C CA . THR A 1 479 ? -19.43044 59.38621 8.18606 1.000 82.33319 465 THR A CA 1
ATOM 3420 C C . THR A 1 479 ? -19.52573 60.36855 7.02519 1.000 87.20217 465 THR A C 1
ATOM 3421 O O . THR A 1 479 ? -20.45401 61.18014 6.95854 1.000 89.88794 465 THR A O 1
ATOM 3425 N N . SER A 1 480 ? -18.56278 60.29526 6.11098 1.000 91.91066 466 SER A N 1
ATOM 3426 C CA . SER A 1 480 ? -18.54817 61.19837 4.97078 1.000 98.59728 466 SER A CA 1
ATOM 3427 C C . SER A 1 480 ? -19.64581 60.83209 3.97880 1.000 97.58350 466 SER A C 1
ATOM 3428 O O . SER A 1 480 ? -20.06475 59.67576 3.87630 1.000 97.04746 466 SER A O 1
ATOM 3431 N N . ALA A 1 481 ? -20.11396 61.84246 3.24204 1.000 96.11968 467 ALA A N 1
ATOM 3432 C CA . ALA A 1 481 ? -21.14582 61.60899 2.23828 1.000 91.97602 467 ALA A CA 1
ATOM 3433 C C . ALA A 1 481 ? -20.63732 60.73041 1.10318 1.000 85.23047 467 ALA A C 1
ATOM 3434 O O . ALA A 1 481 ? -21.41969 59.98929 0.49728 1.000 76.13565 467 ALA A O 1
ATOM 3436 N N . GLN A 1 482 ? -19.33846 60.79784 0.79994 1.000 91.01577 468 GLN A N 1
ATOM 3437 C CA . GLN A 1 482 ? -18.77822 59.92794 -0.22790 1.000 88.69398 468 GLN A CA 1
ATOM 3438 C C . GLN A 1 482 ? -18.76732 58.47180 0.21879 1.000 79.73913 468 GLN A C 1
ATOM 3439 O O . GLN A 1 482 ? -18.95446 57.56978 -0.60603 1.000 79.18202 468 GLN A O 1
ATOM 3445 N N . THR A 1 483 ? -18.55125 58.22447 1.51303 1.000 71.70166 469 THR A N 1
ATOM 3446 C CA . THR A 1 483 ? -18.58128 56.85795 2.02456 1.000 71.77071 469 THR A CA 1
ATOM 3447 C C . THR A 1 483 ? -19.97840 56.25917 1.91579 1.000 75.38214 469 THR A C 1
ATOM 3448 O O . THR A 1 483 ? -20.13124 55.08341 1.56267 1.000 73.35807 469 THR A O 1
ATOM 3452 N N . ILE A 1 484 ? -21.00911 57.05590 2.20629 1.000 75.18901 470 ILE A N 1
ATOM 3453 C CA . ILE A 1 484 ? -22.38192 56.56408 2.12225 1.000 73.52782 470 ILE A CA 1
ATOM 3454 C C . ILE A 1 484 ? -22.71808 56.16938 0.68975 1.000 75.27852 470 ILE A C 1
ATOM 3455 O O . ILE A 1 484 ? -23.26408 55.08924 0.43612 1.000 75.43296 470 ILE A O 1
ATOM 3460 N N . ALA A 1 485 ? -22.38651 57.03777 -0.26990 1.000 72.69569 471 ALA A N 1
ATOM 3461 C CA . ALA A 1 485 ? -22.74340 56.78157 -1.66160 1.000 71.50303 471 ALA A CA 1
ATOM 3462 C C . ALA A 1 485 ? -22.01022 55.57142 -2.22611 1.000 74.35620 471 ALA A C 1
ATOM 3463 O O . ALA A 1 485 ? -22.54008 54.88310 -3.10561 1.000 80.85913 471 ALA A O 1
ATOM 3465 N N . THR A 1 486 ? -20.79933 55.29532 -1.74210 1.000 71.48045 472 THR A N 1
ATOM 3466 C CA . THR A 1 486 ? -20.05623 54.14285 -2.23792 1.000 72.52410 472 THR A CA 1
ATOM 3467 C C . THR A 1 486 ? -20.59557 52.83989 -1.65889 1.000 71.36532 472 THR A C 1
ATOM 3468 O O . THR A 1 486 ? -20.62863 51.81607 -2.35096 1.000 70.72015 472 THR A O 1
ATOM 3472 N N . THR A 1 487 ? -21.03188 52.86223 -0.39764 1.000 72.19994 473 THR A N 1
ATOM 3473 C CA . THR A 1 487 ? -21.51813 51.64265 0.23943 1.000 73.92441 473 THR A CA 1
ATOM 3474 C C . THR A 1 487 ? -22.85132 51.19853 -0.35294 1.000 73.38653 473 THR A C 1
ATOM 3475 O O . THR A 1 487 ? -23.09476 49.99679 -0.51533 1.000 73.62523 473 THR A O 1
ATOM 3479 N N . VAL A 1 488 ? -23.72624 52.15033 -0.68482 1.000 70.19050 474 VAL A N 1
ATOM 3480 C CA . VAL A 1 488 ? -25.01550 51.79419 -1.26980 1.000 75.77263 474 VAL A CA 1
ATOM 3481 C C . VAL A 1 488 ? -24.83566 51.30531 -2.70215 1.000 81.53882 474 VAL A C 1
ATOM 3482 O O . VAL A 1 488 ? -25.54608 50.39991 -3.15692 1.000 84.22828 474 VAL A O 1
ATOM 3486 N N . LYS A 1 489 ? -23.87974 51.88538 -3.43307 1.000 81.41445 475 LYS A N 1
ATOM 3487 C CA . LYS A 1 489 ? -23.57467 51.38884 -4.77074 1.000 85.47128 475 LYS A CA 1
ATOM 3488 C C . LYS A 1 489 ? -23.09267 49.94498 -4.71756 1.000 83.35588 475 LYS A C 1
ATOM 3489 O O . LYS A 1 489 ? -23.42740 49.13616 -5.59141 1.000 86.18424 475 LYS A O 1
ATOM 3495 N N . LEU A 1 490 ? -22.31105 49.60185 -3.69085 1.000 74.53252 476 LEU A N 1
ATOM 3496 C CA . LEU A 1 490 ? -21.88718 48.21769 -3.51073 1.000 73.75714 476 LEU A CA 1
ATOM 3497 C C . LEU A 1 490 ? -23.06729 47.32061 -3.16038 1.000 76.67484 476 LEU A C 1
ATOM 3498 O O . LEU A 1 490 ? -23.15273 46.18323 -3.63843 1.000 78.82526 476 LEU A O 1
ATOM 3503 N N . ALA A 1 491 ? -23.98659 47.81495 -2.32680 1.000 73.31807 477 ALA A N 1
ATOM 3504 C CA . ALA A 1 491 ? -25.13849 47.01012 -1.93336 1.000 67.41500 477 ALA A CA 1
ATOM 3505 C C . ALA A 1 491 ? -26.02941 46.69646 -3.12877 1.000 68.84074 477 ALA A C 1
ATOM 3506 O O . ALA A 1 491 ? -26.55547 45.58339 -3.24538 1.000 70.11500 477 ALA A O 1
ATOM 3508 N N . LYS A 1 492 ? -26.20901 47.66383 -4.03064 1.000 68.21210 478 LYS A N 1
ATOM 3509 C CA . LYS A 1 492 ? -27.03257 47.42125 -5.21032 1.000 67.62356 478 LYS A CA 1
ATOM 3510 C C . LYS A 1 492 ? -26.35077 46.45361 -6.16931 1.000 74.30822 478 LYS A C 1
ATOM 3511 O O . LYS A 1 492 ? -27.01304 45.60152 -6.77313 1.000 77.21045 478 LYS A O 1
ATOM 3517 N N . LYS A 1 493 ? -25.02817 46.56906 -6.32348 1.000 81.00338 479 LYS A N 1
ATOM 3518 C CA . LYS A 1 493 ? -24.29609 45.61157 -7.14661 1.000 80.21957 479 LYS A CA 1
ATOM 3519 C C . LYS A 1 493 ? -24.40440 44.19929 -6.58835 1.000 75.98118 479 LYS A C 1
ATOM 3520 O O . LYS A 1 493 ? -24.44641 43.23011 -7.35463 1.000 75.60237 479 LYS A O 1
ATOM 3526 N N . GLN A 1 494 ? -24.46083 44.06282 -5.26514 1.000 72.07682 480 GLN A N 1
ATOM 3527 C CA . GLN A 1 494 ? -24.63486 42.77117 -4.61398 1.000 68.81987 480 GLN A CA 1
ATOM 3528 C C . GLN A 1 494 ? -26.07429 42.27414 -4.66068 1.000 70.40503 480 GLN A C 1
ATOM 3529 O O . GLN A 1 494 ? -26.39388 41.28360 -3.99393 1.000 76.90170 480 GLN A O 1
ATOM 3535 N N . GLY A 1 495 ? -26.94088 42.93235 -5.42666 1.000 65.30111 481 GLY A N 1
ATOM 3536 C CA . GLY A 1 495 ? -28.32511 42.51318 -5.52385 1.000 67.79508 481 GLY A CA 1
ATOM 3537 C C . GLY A 1 495 ? -29.12474 42.71315 -4.25793 1.000 74.77842 481 GLY A C 1
ATOM 3538 O O . GLY A 1 495 ? -30.00529 41.90209 -3.95454 1.000 78.76433 481 GLY A O 1
ATOM 3539 N N . LYS A 1 496 ? -28.84414 43.77464 -3.50794 1.000 71.62401 482 LYS A N 1
ATOM 3540 C CA . LYS A 1 496 ? -29.51324 44.03805 -2.24526 1.000 73.76586 482 LYS A CA 1
ATOM 3541 C C . LYS A 1 496 ? -30.31704 45.32811 -2.33005 1.000 76.70045 482 LYS A C 1
ATOM 3542 O O . LYS A 1 496 ? -29.96981 46.25007 -3.07447 1.000 77.90203 482 LYS A O 1
ATOM 3548 N N . THR A 1 497 ? -31.40264 45.37873 -1.55646 1.000 75.67517 483 THR A N 1
ATOM 3549 C CA . THR A 1 497 ? -32.23284 46.56891 -1.46057 1.000 74.66127 483 THR A CA 1
ATOM 3550 C C . THR A 1 497 ? -31.84365 47.33122 -0.20451 1.000 74.77074 483 THR A C 1
ATOM 3551 O O . THR A 1 497 ? -32.17558 46.88618 0.90465 1.000 76.31351 483 THR A O 1
ATOM 3555 N N . PRO A 1 498 ? -31.14436 48.45883 -0.31371 1.000 70.06927 484 PRO A N 1
ATOM 3556 C CA . PRO A 1 498 ? -30.62050 49.11888 0.88804 1.000 68.94614 484 PRO A CA 1
ATOM 3557 C C . PRO A 1 498 ? -31.50793 50.23208 1.42321 1.000 68.10090 484 PRO A C 1
ATOM 3558 O O . PRO A 1 498 ? -32.21247 50.90680 0.66531 1.000 70.04131 484 PRO A O 1
ATOM 3562 N N . ILE A 1 499 ? -31.47187 50.42711 2.73938 1.000 63.02678 485 ILE A N 1
ATOM 3563 C CA . ILE A 1 499 ? -32.07920 51.57774 3.39521 1.000 65.68241 485 ILE A CA 1
ATOM 3564 C C . ILE A 1 499 ? -31.04704 52.17698 4.33980 1.000 69.31373 485 ILE A C 1
ATOM 3565 O O . ILE A 1 499 ? -30.32477 51.44774 5.02914 1.000 67.79145 485 ILE A O 1
ATOM 3570 N N . VAL A 1 500 ? -30.96552 53.50265 4.35979 1.000 70.73788 486 VAL A N 1
ATOM 3571 C CA . VAL A 1 500 ? -29.99585 54.21861 5.18047 1.000 68.82392 486 VAL A CA 1
ATOM 3572 C C . VAL A 1 500 ? -30.68709 54.61330 6.47886 1.000 67.17083 486 VAL A C 1
ATOM 3573 O O . VAL A 1 500 ? -31.52677 55.51980 6.49817 1.000 68.17104 486 VAL A O 1
ATOM 3577 N N . VAL A 1 501 ? -30.33274 53.93531 7.56642 1.000 64.86797 487 VAL A N 1
ATOM 3578 C CA . VAL A 1 501 ? -30.94027 54.17004 8.86719 1.000 67.41422 487 VAL A CA 1
ATOM 3579 C C . VAL A 1 501 ? -29.92292 54.83741 9.78456 1.000 69.76979 487 VAL A C 1
ATOM 3580 O O . VAL A 1 501 ? -28.70676 54.73101 9.59862 1.000 75.18285 487 VAL A O 1
ATOM 3584 N N . ARG A 1 502 ? -30.44029 55.53628 10.79292 1.000 68.03027 488 ARG A N 1
ATOM 3585 C CA . ARG A 1 502 ? -29.59914 56.28577 11.71252 1.000 70.69728 488 ARG A CA 1
ATOM 3586 C C . ARG A 1 502 ? -28.86585 55.34437 12.66762 1.000 71.65394 488 ARG A C 1
ATOM 3587 O O . ARG A 1 502 ? -29.17665 54.15522 12.78409 1.000 73.16647 488 ARG A O 1
ATOM 3595 N N . ASP A 1 503 ? -27.87597 55.90378 13.36600 1.000 74.64027 489 ASP A N 1
ATOM 3596 C CA . ASP A 1 503 ? -27.03200 55.13666 14.28221 1.000 75.19733 489 ASP A CA 1
ATOM 3597 C C . ASP A 1 503 ? -27.68512 55.11860 15.66134 1.000 71.79512 489 ASP A C 1
ATOM 3598 O O . ASP A 1 503 ? -27.28913 55.82820 16.58845 1.000 67.75399 489 ASP A O 1
ATOM 3603 N N . LYS A 1 504 ? -28.71236 54.28299 15.79061 1.000 77.58601 490 LYS A N 1
ATOM 3604 C CA . LYS A 1 504 ? -29.39540 54.07641 17.05782 1.000 81.58512 490 LYS A CA 1
ATOM 3605 C C . LYS A 1 504 ? -29.52841 52.58271 17.31910 1.000 80.30319 490 LYS A C 1
ATOM 3606 O O . LYS A 1 504 ? -29.41915 51.75965 16.40674 1.000 88.33353 490 LYS A O 1
ATOM 3612 N N . ALA A 1 505 ? -29.76565 52.24435 18.58555 1.000 75.80968 491 ALA A N 1
ATOM 3613 C CA . ALA A 1 505 ? -29.80618 50.84763 19.00103 1.000 70.38124 491 ALA A CA 1
ATOM 3614 C C . ALA A 1 505 ? -30.91333 50.09295 18.27623 1.000 69.63636 491 ALA A C 1
ATOM 3615 O O . ALA A 1 505 ? -32.07100 50.52162 18.26101 1.000 73.09403 491 ALA A O 1
ATOM 3617 N N . GLY A 1 506 ? -30.55012 48.95984 17.67554 1.000 67.05640 492 GLY A N 1
ATOM 3618 C CA . GLY A 1 506 ? -31.48879 48.13982 16.94301 1.000 67.81899 492 GLY A CA 1
ATOM 3619 C C . GLY A 1 506 ? -31.71753 48.54837 15.50649 1.000 70.65851 492 GLY A C 1
ATOM 3620 O O . GLY A 1 506 ? -32.33559 47.78069 14.75609 1.000 73.83392 492 GLY A O 1
ATOM 3621 N N . PHE A 1 507 ? -31.24020 49.72533 15.09729 1.000 71.79048 493 PHE A N 1
ATOM 3622 C CA . PHE A 1 507 ? -31.40746 50.24680 13.73687 1.000 71.81954 493 PHE A CA 1
ATOM 3623 C C . PHE A 1 507 ? -32.90283 50.32952 13.45329 1.000 75.27972 493 PHE A C 1
ATOM 3624 O O . PHE A 1 507 ? -33.59613 51.10626 14.13314 1.000 81.32140 493 PHE A O 1
ATOM 3632 N N . TYR A 1 508 ? -33.44401 49.57251 12.50016 1.000 71.56104 494 TYR A N 1
ATOM 3633 C CA . TYR A 1 508 ? -34.87016 49.63686 12.20531 1.000 71.87247 494 TYR A CA 1
ATOM 3634 C C . TYR A 1 508 ? -35.48773 48.24720 12.12178 1.000 69.95860 494 TYR A C 1
ATOM 3635 O O . TYR A 1 508 ? -36.54246 47.99566 12.71305 1.000 76.45918 494 TYR A O 1
ATOM 3644 N N . VAL A 1 509 ? -34.83763 47.34138 11.39032 1.000 64.97900 495 VAL A N 1
ATOM 3645 C CA . VAL A 1 509 ? -35.41637 46.02333 11.13908 1.000 64.93629 495 VAL A CA 1
ATOM 3646 C C . VAL A 1 509 ? -35.51321 45.22516 12.43382 1.000 69.18746 495 VAL A C 1
ATOM 3647 O O . VAL A 1 509 ? -36.59728 44.78437 12.83290 1.000 72.94948 495 VAL A O 1
ATOM 3651 N N . ASN A 1 510 ? -34.37875 45.02619 13.10823 1.000 67.95446 496 ASN A N 1
ATOM 3652 C CA . ASN A 1 510 ? -34.37913 44.25221 14.34344 1.000 70.27899 496 ASN A CA 1
ATOM 3653 C C . ASN A 1 510 ? -35.09994 44.96774 15.47841 1.000 70.38245 496 ASN A C 1
ATOM 3654 O O . ASN A 1 510 ? -35.57618 44.30519 16.40625 1.000 72.46538 496 ASN A O 1
ATOM 3659 N N . ARG A 1 511 ? -35.19568 46.29797 15.42573 1.000 68.34802 497 ARG A N 1
ATOM 3660 C CA . ARG A 1 511 ? -35.87218 47.03364 16.48955 1.000 70.36983 497 ARG A CA 1
ATOM 3661 C C . ARG A 1 511 ? -37.37761 46.79613 16.45224 1.000 70.42689 497 ARG A C 1
ATOM 3662 O O . ARG A 1 511 ? -37.99551 46.50140 17.48209 1.000 69.00522 497 ARG A O 1
ATOM 3670 N N . ILE A 1 512 ? -37.98817 46.91942 15.26932 1.000 64.79588 498 ILE A N 1
ATOM 3671 C CA . ILE A 1 512 ? -39.42712 46.69500 15.14118 1.000 60.45121 498 ILE A CA 1
ATOM 3672 C C . ILE A 1 512 ? -39.79724 45.22207 15.15955 1.000 67.45479 498 ILE A C 1
ATOM 3673 O O . ILE A 1 512 ? -40.99030 44.89449 15.17934 1.000 77.91934 498 ILE A O 1
ATOM 3678 N N . LEU A 1 513 ? -38.81103 44.32486 15.15589 1.000 66.13668 499 LEU A N 1
ATOM 3679 C CA . LEU A 1 513 ? -39.05842 42.88998 15.20191 1.000 68.27382 499 LEU A CA 1
ATOM 3680 C C . LEU A 1 513 ? -39.00226 42.31534 16.61182 1.000 75.38169 499 LEU A C 1
ATOM 3681 O O . LEU A 1 513 ? -39.58475 41.25267 16.85395 1.000 76.41176 499 LEU A O 1
ATOM 3686 N N . ALA A 1 514 ? -38.33340 42.99875 17.54884 1.000 79.11367 500 ALA A N 1
ATOM 3687 C CA . ALA A 1 514 ? -38.15392 42.42537 18.88278 1.000 80.55035 500 ALA A CA 1
ATOM 3688 C C . ALA A 1 514 ? -39.45916 42.32693 19.66444 1.000 85.59429 500 ALA A C 1
ATOM 3689 O O . ALA A 1 514 ? -39.76049 41.23414 20.17709 1.000 92.51446 500 ALA A O 1
ATOM 3691 N N . PRO A 1 515 ? -40.26507 43.38805 19.81609 1.000 82.67545 501 PRO A N 1
ATOM 3692 C CA . PRO A 1 515 ? -41.54693 43.20536 20.51867 1.000 80.21240 501 PRO A CA 1
ATOM 3693 C C . PRO A 1 515 ? -42.48572 42.27154 19.78144 1.000 78.51736 501 PRO A C 1
ATOM 3694 O O . PRO A 1 515 ? -43.33503 41.62586 20.40912 1.000 79.77551 501 PRO A O 1
ATOM 3698 N N . TYR A 1 516 ? -42.35011 42.18649 18.45660 1.000 77.01819 502 TYR A N 1
ATOM 3699 C CA . TYR A 1 516 ? -43.08381 41.19136 17.68360 1.000 72.97308 502 TYR A CA 1
ATOM 3700 C C . TYR A 1 516 ? -42.71345 39.77873 18.11860 1.000 77.48276 502 TYR A C 1
ATOM 3701 O O . TYR A 1 516 ? -43.58854 38.92116 18.28556 1.000 81.40009 502 TYR A O 1
ATOM 3710 N N . ILE A 1 517 ? -41.41943 39.52121 18.31288 1.000 82.13160 503 ILE A N 1
ATOM 3711 C CA . ILE A 1 517 ? -40.97329 38.20903 18.76786 1.000 78.14351 503 ILE A CA 1
ATOM 3712 C C . ILE A 1 517 ? -41.27753 38.01808 20.24907 1.000 71.66954 503 ILE A C 1
ATOM 3713 O O . ILE A 1 517 ? -41.65370 36.92197 20.67925 1.000 73.20597 503 ILE A O 1
ATOM 3718 N N . ASN A 1 518 ? -41.13075 39.07853 21.04860 1.000 70.60166 504 ASN A N 1
ATOM 3719 C CA . ASN A 1 518 ? -41.36682 38.96501 22.48549 1.000 71.92141 504 ASN A CA 1
ATOM 3720 C C . ASN A 1 518 ? -42.81035 38.58527 22.78746 1.000 75.54999 504 ASN A C 1
ATOM 3721 O O . ASN A 1 518 ? -43.07261 37.79229 23.69963 1.000 84.47399 504 ASN A O 1
ATOM 3726 N N . GLU A 1 519 ? -43.76230 39.13993 22.03368 1.000 70.96946 505 GLU A N 1
ATOM 3727 C CA . GLU A 1 519 ? -45.16654 38.86423 22.31528 1.000 73.12595 505 GLU A CA 1
ATOM 3728 C C . GLU A 1 519 ? -45.54892 37.43828 21.94088 1.000 74.62164 505 GLU A C 1
ATOM 3729 O O . GLU A 1 519 ? -46.38728 36.82794 22.61437 1.000 78.61935 505 GLU A O 1
ATOM 3735 N N . ALA A 1 520 ? -44.95414 36.89227 20.87739 1.000 71.34512 506 ALA A N 1
ATOM 3736 C CA . ALA A 1 520 ? -45.20390 35.49603 20.53504 1.000 75.36306 506 ALA A CA 1
ATOM 3737 C C . ALA A 1 520 ? -44.67101 34.56530 21.61567 1.000 84.02765 506 ALA A C 1
ATOM 3738 O O . ALA A 1 520 ? -45.31057 33.56189 21.95254 1.000 91.62082 506 ALA A O 1
ATOM 3740 N N . ILE A 1 521 ? -43.49991 34.88352 22.17005 1.000 82.81652 507 ILE A N 1
ATOM 3741 C CA . ILE A 1 521 ? -42.97357 34.11045 23.28810 1.000 84.69066 507 ILE A CA 1
ATOM 3742 C C . ILE A 1 521 ? -43.82088 34.33048 24.53395 1.000 81.37904 507 ILE A C 1
ATOM 3743 O O . ILE A 1 521 ? -43.98765 33.41677 25.35172 1.000 83.04980 507 ILE A O 1
ATOM 3748 N N . ARG A 1 522 ? -44.37547 35.53442 24.69632 1.000 78.64847 508 ARG A N 1
ATOM 3749 C CA . ARG A 1 522 ? -45.19044 35.82765 25.87063 1.000 82.72883 508 ARG A CA 1
ATOM 3750 C C . ARG A 1 522 ? -46.44245 34.96089 25.90540 1.000 88.81174 508 ARG A C 1
ATOM 3751 O O . ARG A 1 522 ? -46.81272 34.43341 26.96091 1.000 90.87331 508 ARG A O 1
ATOM 3759 N N . MET A 1 523 ? -47.10855 34.80079 24.75964 1.000 86.61236 509 MET A N 1
ATOM 3760 C CA . MET A 1 523 ? -48.29387 33.95462 24.70436 1.000 90.28055 509 MET A CA 1
ATOM 3761 C C . MET A 1 523 ? -47.95626 32.47816 24.86336 1.000 92.00549 509 MET A C 1
ATOM 3762 O O . MET A 1 523 ? -48.82804 31.69557 25.25639 1.000 93.06668 509 MET A O 1
ATOM 3767 N N . LEU A 1 524 ? -46.71638 32.08052 24.56793 1.000 92.94757 510 LEU A N 1
ATOM 3768 C CA . LEU A 1 524 ? -46.29248 30.71638 24.86420 1.000 96.45874 510 LEU A CA 1
ATOM 3769 C C . LEU A 1 524 ? -46.26151 30.47192 26.36752 1.000 98.03413 510 LEU A C 1
ATOM 3770 O O . LEU A 1 524 ? -46.58051 29.37104 26.83192 1.000 101.27236 510 LEU A O 1
ATOM 3775 N N . THR A 1 525 ? -45.88490 31.49132 27.14357 1.000 98.84483 511 THR A N 1
ATOM 3776 C CA . THR A 1 525 ? -45.89470 31.37592 28.59635 1.000 101.94971 511 THR A CA 1
ATOM 3777 C C . THR A 1 525 ? -47.30284 31.44066 29.17014 1.000 98.81239 511 THR A C 1
ATOM 3778 O O . THR A 1 525 ? -47.50010 31.08523 30.33692 1.000 104.33284 511 THR A O 1
ATOM 3782 N N . GLN A 1 526 ? -48.28030 31.88357 28.38146 1.000 94.74027 512 GLN A N 1
ATOM 3783 C CA . GLN A 1 526 ? -49.64400 32.07809 28.85129 1.000 94.47466 512 GLN A CA 1
ATOM 3784 C C . GLN A 1 526 ? -50.59310 30.97694 28.39225 1.000 98.93887 512 GLN A C 1
ATOM 3785 O O . GLN A 1 526 ? -51.81030 31.11985 28.54574 1.000 100.95677 512 GLN A O 1
ATOM 3791 N N . GLY A 1 527 ? -50.06901 29.88696 27.83168 1.000 99.84077 513 GLY A N 1
ATOM 3792 C CA . GLY A 1 527 ? -50.86987 28.72128 27.50995 1.000 99.17654 513 GLY A CA 1
ATOM 3793 C C . GLY A 1 527 ? -51.11789 28.47439 26.03713 1.000 95.62416 513 GLY A C 1
ATOM 3794 O O . GLY A 1 527 ? -51.76989 27.47833 25.70207 1.000 94.75461 513 GLY A O 1
ATOM 3795 N N . GLU A 1 528 ? -50.62667 29.32997 25.14532 1.000 93.68355 514 GLU A N 1
ATOM 3796 C CA . GLU A 1 528 ? -50.87580 29.15375 23.72142 1.000 93.87187 514 GLU A CA 1
ATOM 3797 C C . GLU A 1 528 ? -49.86764 28.19019 23.10831 1.000 95.46677 514 GLU A C 1
ATOM 3798 O O . GLU A 1 528 ? -48.67081 28.24464 23.40594 1.000 97.20674 514 GLU A O 1
ATOM 3804 N N . ARG A 1 529 ? -50.36304 27.30502 22.24651 1.000 95.48722 515 ARG A N 1
ATOM 3805 C CA . ARG A 1 529 ? -49.50697 26.34252 21.57202 1.000 97.64742 515 ARG A CA 1
ATOM 3806 C C . ARG A 1 529 ? -48.63825 27.03354 20.52378 1.000 98.09492 515 ARG A C 1
ATOM 3807 O O . ARG A 1 529 ? -48.91268 28.15388 20.08401 1.000 93.83257 515 ARG A O 1
ATOM 3815 N N . VAL A 1 530 ? -47.57354 26.33808 20.12012 1.000 105.14601 516 VAL A N 1
ATOM 3816 C CA . VAL A 1 530 ? -46.68106 26.87136 19.09598 1.000 105.46852 516 VAL A CA 1
ATOM 3817 C C . VAL A 1 530 ? -47.36567 26.86905 17.73429 1.000 107.13095 516 VAL A C 1
ATOM 3818 O O . VAL A 1 530 ? -47.22874 27.81972 16.95409 1.000 105.55071 516 VAL A O 1
ATOM 3822 N N . GLU A 1 531 ? -48.11924 25.80869 17.42947 1.000 109.32921 517 GLU A N 1
ATOM 3823 C CA . GLU A 1 531 ? -48.79094 25.72495 16.13590 1.000 105.19303 517 GLU A CA 1
ATOM 3824 C C . GLU A 1 531 ? -49.81983 26.83539 15.97187 1.000 98.10462 517 GLU A C 1
ATOM 3825 O O . GLU A 1 531 ? -49.96002 27.40549 14.88381 1.000 99.32856 517 GLU A O 1
ATOM 3831 N N . HIS A 1 532 ? -50.54595 27.16005 17.04388 1.000 92.19768 518 HIS A N 1
ATOM 3832 C CA . HIS A 1 532 ? -51.62080 28.14124 16.93854 1.000 84.99684 518 HIS A CA 1
ATOM 3833 C C . HIS A 1 532 ? -51.07731 29.54229 16.68640 1.000 87.05189 518 HIS A C 1
ATOM 3834 O O . HIS A 1 532 ? -51.68842 30.32651 15.95141 1.000 85.92605 518 HIS A O 1
ATOM 3841 N N . ILE A 1 533 ? -49.93333 29.87700 17.28439 1.000 85.81078 519 ILE A N 1
ATOM 3842 C CA . ILE A 1 533 ? -49.37953 31.21749 17.12040 1.000 83.05926 519 ILE A CA 1
ATOM 3843 C C . ILE A 1 533 ? -48.81322 31.39358 15.71734 1.000 83.71406 519 ILE A C 1
ATOM 3844 O O . ILE A 1 533 ? -49.10705 32.37934 15.03126 1.000 83.66027 519 ILE A O 1
ATOM 3849 N N . ASP A 1 534 ? -47.99524 30.43939 15.26803 1.000 85.07865 520 ASP A N 1
ATOM 3850 C CA . ASP A 1 534 ? -47.36899 30.56586 13.95596 1.000 81.58092 520 ASP A CA 1
ATOM 3851 C C . ASP A 1 534 ? -48.40287 30.52546 12.83727 1.000 78.53104 520 ASP A C 1
ATOM 3852 O O . ASP A 1 534 ? -48.31720 31.30365 11.88051 1.000 79.85680 520 ASP A O 1
ATOM 3857 N N . ALA A 1 535 ? -49.39142 29.63355 12.94006 1.000 78.67412 521 ALA A N 1
ATOM 3858 C CA . ALA A 1 535 ? -50.43578 29.57939 11.92205 1.000 77.84799 521 ALA A CA 1
ATOM 3859 C C . ALA A 1 535 ? -51.29121 30.83960 11.92561 1.000 79.74573 521 ALA A C 1
ATOM 3860 O O . ALA A 1 535 ? -51.88397 31.18676 10.89790 1.000 83.14910 521 ALA A O 1
ATOM 3862 N N . ALA A 1 536 ? -51.36614 31.53459 13.06310 1.000 78.53752 522 ALA A N 1
ATOM 3863 C CA . ALA A 1 536 ? -52.16032 32.75629 13.13332 1.000 78.68530 522 ALA A CA 1
ATOM 3864 C C . ALA A 1 536 ? -51.52025 33.88005 12.32878 1.000 82.11159 522 ALA A C 1
ATOM 3865 O O . ALA A 1 536 ? -52.20897 34.59356 11.58977 1.000 84.43372 522 ALA A O 1
ATOM 3867 N N . LEU A 1 537 ? -50.20506 34.05424 12.45673 1.000 80.11170 523 LEU A N 1
ATOM 3868 C CA . LEU A 1 537 ? -49.52902 35.13207 11.74870 1.000 81.66160 523 LEU A CA 1
ATOM 3869 C C . LEU A 1 537 ? -49.16015 34.76000 10.31960 1.000 82.41895 523 LEU A C 1
ATOM 3870 O O . LEU A 1 537 ? -48.98654 35.65790 9.48848 1.000 79.56600 523 LEU A O 1
ATOM 3875 N N . VAL A 1 538 ? -49.03540 33.46739 10.01227 1.000 85.22548 524 VAL A N 1
ATOM 3876 C CA . VAL A 1 538 ? -48.94137 33.05824 8.61483 1.000 86.19159 524 VAL A CA 1
ATOM 3877 C C . VAL A 1 538 ? -50.24424 33.37298 7.89132 1.000 87.32144 524 VAL A C 1
ATOM 3878 O O . VAL A 1 538 ? -50.24030 33.83455 6.74342 1.000 89.26933 524 VAL A O 1
ATOM 3882 N N . LYS A 1 539 ? -51.37924 33.14162 8.55678 1.000 83.35568 525 LYS A N 1
ATOM 3883 C CA . LYS A 1 539 ? -52.66447 33.54958 8.00096 1.000 78.67559 525 LYS A CA 1
ATOM 3884 C C . LYS A 1 539 ? -52.75575 35.06407 7.86608 1.000 70.37149 525 LYS A C 1
ATOM 3885 O O . LYS A 1 539 ? -53.39269 35.56728 6.93316 1.000 65.27360 525 LYS A O 1
ATOM 3891 N N . PHE A 1 540 ? -52.12142 35.80608 8.77835 1.000 69.14900 526 PHE A N 1
ATOM 3892 C CA . PHE A 1 540 ? -52.12968 37.26148 8.67811 1.000 71.82142 526 PHE A CA 1
ATOM 3893 C C . PHE A 1 540 ? -51.34329 37.74666 7.46687 1.000 81.19655 526 PHE A C 1
ATOM 3894 O O . PHE A 1 540 ? -51.64472 38.81573 6.92460 1.000 83.85358 526 PHE A O 1
ATOM 3902 N N . GLY A 1 541 ? -50.33719 36.99022 7.03297 1.000 87.56479 527 GLY A N 1
ATOM 3903 C CA . GLY A 1 541 ? -49.60917 37.34619 5.83109 1.000 87.52848 527 GLY A CA 1
ATOM 3904 C C . GLY A 1 541 ? -48.11934 37.07431 5.87288 1.000 86.25041 527 GLY A C 1
ATOM 3905 O O . GLY A 1 541 ? -47.45993 37.07304 4.82930 1.000 94.03742 527 GLY A O 1
ATOM 3906 N N . PHE A 1 542 ? -47.57342 36.84740 7.06414 1.000 77.17889 528 PHE A N 1
ATOM 3907 C CA . PHE A 1 542 ? -46.14730 36.59531 7.18485 1.000 74.36723 528 PHE A CA 1
ATOM 3908 C C . PHE A 1 542 ? -45.79199 35.23507 6.58373 1.000 75.06638 528 PHE A C 1
ATOM 3909 O O . PHE A 1 542 ? -46.58075 34.28896 6.65591 1.000 75.88224 528 PHE A O 1
ATOM 3917 N N . PRO A 1 543 ? -44.60754 35.11397 5.97641 1.000 75.25111 529 PRO A N 1
ATOM 3918 C CA . PRO A 1 543 ? -44.23981 33.83196 5.35619 1.000 81.61018 529 PRO A CA 1
ATOM 3919 C C . PRO A 1 543 ? -44.00196 32.72936 6.36800 1.000 88.28832 529 PRO A C 1
ATOM 3920 O O . PRO A 1 543 ? -44.20438 31.55187 6.04682 1.000 93.06382 529 PRO A O 1
ATOM 3924 N N . VAL A 1 544 ? -43.58065 33.07515 7.57961 1.000 88.89462 530 VAL A N 1
ATOM 3925 C CA . VAL A 1 544 ? -43.24044 32.09202 8.59975 1.000 91.16751 530 VAL A CA 1
ATOM 3926 C C . VAL A 1 544 ? -43.61611 32.66763 9.95729 1.000 89.19185 530 VAL A C 1
ATOM 3927 O O . VAL A 1 544 ? -43.39276 33.85159 10.22667 1.000 88.99182 530 VAL A O 1
ATOM 3931 N N . GLY A 1 545 ? -44.20620 31.82760 10.80555 1.000 85.93434 531 GLY A N 1
ATOM 3932 C CA . GLY A 1 545 ? -44.62222 32.23821 12.12499 1.000 83.86314 531 GLY A CA 1
ATOM 3933 C C . GLY A 1 545 ? -43.46833 32.73939 12.96870 1.000 81.42260 531 GLY A C 1
ATOM 3934 O O . GLY A 1 545 ? -42.30052 32.43232 12.71041 1.000 83.13052 531 GLY A O 1
ATOM 3935 N N . PRO A 1 546 ? -43.77821 33.52837 14.00160 1.000 79.12326 532 PRO A N 1
ATOM 3936 C CA . PRO A 1 546 ? -42.69908 34.11266 14.81667 1.000 79.17340 532 PRO A CA 1
ATOM 3937 C C . PRO A 1 546 ? -41.87951 33.07781 15.56550 1.000 81.29203 532 PRO A C 1
ATOM 3938 O O . PRO A 1 546 ? -40.66334 33.25025 15.71647 1.000 77.22759 532 PRO A O 1
ATOM 3942 N N . ILE A 1 547 ? -42.51230 32.00606 16.04612 1.000 83.39405 533 ILE A N 1
ATOM 3943 C CA . ILE A 1 547 ? -41.77542 30.97216 16.76653 1.000 84.95690 533 ILE A CA 1
ATOM 3944 C C . ILE A 1 547 ? -40.81600 30.25333 15.82645 1.000 91.84964 533 ILE A C 1
ATOM 3945 O O . ILE A 1 547 ? -39.64712 30.02509 16.15927 1.000 93.51832 533 ILE A O 1
ATOM 3950 N N . GLN A 1 548 ? -41.29486 29.88838 14.63513 1.000 94.33973 534 GLN A N 1
ATOM 3951 C CA . GLN A 1 548 ? -40.42015 29.25908 13.65265 1.000 91.73130 534 GLN A CA 1
ATOM 3952 C C . GLN A 1 548 ? -39.39269 30.24477 13.10903 1.000 80.48988 534 GLN A C 1
ATOM 3953 O O . GLN A 1 548 ? -38.29710 29.83677 12.70720 1.000 78.87651 534 GLN A O 1
ATOM 3959 N N . LEU A 1 549 ? -39.72114 31.54015 13.09698 1.000 76.08817 535 LEU A N 1
ATOM 3960 C CA . LEU A 1 549 ? -38.76673 32.54381 12.63420 1.000 75.07459 535 LEU A CA 1
ATOM 3961 C C . LEU A 1 549 ? -37.57076 32.64611 13.57189 1.000 84.35277 535 LEU A C 1
ATOM 3962 O O . LEU A 1 549 ? -36.42049 32.68321 13.11718 1.000 86.43174 535 LEU A O 1
ATOM 3967 N N . LEU A 1 550 ? -37.82171 32.69551 14.88366 1.000 90.76680 536 LEU A N 1
ATOM 3968 C CA . LEU A 1 550 ? -36.73403 32.72097 15.85614 1.000 94.30180 536 LEU A CA 1
ATOM 3969 C C . LEU A 1 550 ? -35.85844 31.47858 15.76739 1.000 104.53642 536 LEU A C 1
ATOM 3970 O O . LEU A 1 550 ? -34.69088 31.52316 16.16760 1.000 115.47404 536 LEU A O 1
ATOM 3975 N N . ASP A 1 551 ? -36.39267 30.37754 15.23986 1.000 105.73404 537 ASP A N 1
ATOM 3976 C CA . ASP A 1 551 ? -35.63615 29.13416 15.16074 1.000 108.41175 537 ASP A CA 1
ATOM 3977 C C . ASP A 1 551 ? -34.74997 29.08430 13.92323 1.000 110.62879 537 ASP A C 1
ATOM 3978 O O . ASP A 1 551 ? -33.59772 28.64501 14.00333 1.000 114.67998 537 ASP A O 1
ATOM 3983 N N . GLU A 1 552 ? -35.27843 29.50076 12.76876 1.000 110.68094 538 GLU A N 1
ATOM 3984 C CA . GLU A 1 552 ? -34.47595 29.51512 11.54918 1.000 111.24346 538 GLU A CA 1
ATOM 3985 C C . GLU A 1 552 ? -33.27059 30.43461 11.69739 1.000 109.99445 538 GLU A C 1
ATOM 3986 O O . GLU A 1 552 ? -32.17622 30.12273 11.21276 1.000 116.75869 538 GLU A O 1
ATOM 3992 N N . VAL A 1 553 ? -33.45150 31.57157 12.37170 1.000 103.33443 539 VAL A N 1
ATOM 3993 C CA . VAL A 1 553 ? -32.34515 32.49533 12.59079 1.000 98.39595 539 VAL A CA 1
ATOM 3994 C C . VAL A 1 553 ? -31.45967 32.05714 13.75164 1.000 101.43452 539 VAL A C 1
ATOM 3995 O O . VAL A 1 553 ? -30.28218 32.43426 13.80072 1.000 103.68493 539 VAL A O 1
ATOM 3999 N N . GLY A 1 554 ? -31.97952 31.25717 14.66758 1.000 99.72994 540 GLY A N 1
ATOM 4000 C CA . GLY A 1 554 ? -31.24088 30.84186 15.84793 1.000 97.89704 540 GLY A CA 1
ATOM 4001 C C . GLY A 1 554 ? -31.80540 31.52319 17.08139 1.000 97.04419 540 GLY A C 1
ATOM 4002 O O . GLY A 1 554 ? -32.14630 32.71274 17.05864 1.000 97.10329 540 GLY A O 1
ATOM 4003 N N . ILE A 1 555 ? -31.91247 30.76030 18.17147 1.000 94.50312 541 ILE A N 1
ATOM 4004 C CA . ILE A 1 555 ? -32.49704 31.29126 19.40219 1.000 94.84925 541 ILE A CA 1
ATOM 4005 C C . ILE A 1 555 ? -31.63138 32.41426 19.95617 1.000 101.25592 541 ILE A C 1
ATOM 4006 O O . ILE A 1 555 ? -32.09537 33.54191 20.16140 1.000 101.51243 541 ILE A O 1
ATOM 4011 N N . ASP A 1 556 ? -30.35623 32.11487 20.21102 1.000 107.37118 542 ASP A N 1
ATOM 4012 C CA . ASP A 1 556 ? -29.44426 33.13081 20.72228 1.000 113.28088 542 ASP A CA 1
ATOM 4013 C C . ASP A 1 556 ? -29.26315 34.27328 19.73209 1.000 110.41477 542 ASP A C 1
ATOM 4014 O O . ASP A 1 556 ? -29.06903 35.42249 20.14223 1.000 113.17873 542 ASP A O 1
ATOM 4019 N N . THR A 1 557 ? -29.33334 33.98290 18.43119 1.000 106.56899 543 THR A N 1
ATOM 4020 C CA . THR A 1 557 ? -29.13384 35.02230 17.42622 1.000 102.64254 543 THR A CA 1
ATOM 4021 C C . THR A 1 557 ? -30.25826 36.05207 17.46598 1.000 99.28210 543 THR A C 1
ATOM 4022 O O . THR A 1 557 ? -30.00527 37.25965 17.54675 1.000 99.23238 543 THR A O 1
ATOM 4026 N N . GLY A 1 558 ? -31.50885 35.59322 17.41247 1.000 95.58551 544 GLY A N 1
ATOM 4027 C CA . GLY A 1 558 ? -32.64804 36.49118 17.42514 1.000 92.39586 544 GLY A CA 1
ATOM 4028 C C . GLY A 1 558 ? -32.96638 37.12055 18.76600 1.000 93.83048 544 GLY A C 1
ATOM 4029 O O . GLY A 1 558 ? -33.79933 38.03050 18.81937 1.000 90.01588 544 GLY A O 1
ATOM 4030 N N . THR A 1 559 ? -32.32602 36.66555 19.84215 1.000 95.43978 545 THR A N 1
ATOM 4031 C CA . THR A 1 559 ? -32.58442 37.19348 21.17483 1.000 98.69572 545 THR A CA 1
ATOM 4032 C C . THR A 1 559 ? -31.39382 37.91426 21.79012 1.000 103.83382 545 THR A C 1
ATOM 4033 O O . THR A 1 559 ? -31.53666 38.48847 22.87435 1.000 104.18198 545 THR A O 1
ATOM 4037 N N . LYS A 1 560 ? -30.23107 37.90346 21.13373 1.000 108.71547 546 LYS A N 1
ATOM 4038 C CA . LYS A 1 560 ? -29.05675 38.56456 21.69002 1.000 106.91225 546 LYS A CA 1
ATOM 4039 C C . LYS A 1 560 ? -29.19857 40.07958 21.71522 1.000 102.97986 546 LYS A C 1
ATOM 4040 O O . LYS A 1 560 ? -28.53399 40.73678 22.52283 1.000 105.40338 546 LYS A O 1
ATOM 4042 N N . ILE A 1 561 ? -30.04428 40.64826 20.85143 1.000 97.22387 547 ILE A N 1
ATOM 4043 C CA . ILE A 1 561 ? -30.21992 42.09857 20.81166 1.000 88.41508 547 ILE A CA 1
ATOM 4044 C C . ILE A 1 561 ? -31.20011 42.59629 21.86102 1.000 85.60947 547 ILE A C 1
ATOM 4045 O O . ILE A 1 561 ? -31.30656 43.81172 22.06945 1.000 84.44727 547 ILE A O 1
ATOM 4050 N N . ILE A 1 562 ? -31.90942 41.68949 22.53766 1.000 84.51898 548 ILE A N 1
ATOM 4051 C CA . ILE A 1 562 ? -32.89663 42.10988 23.53464 1.000 89.20222 548 ILE A CA 1
ATOM 4052 C C . ILE A 1 562 ? -32.27289 42.91799 24.66843 1.000 91.55138 548 ILE A C 1
ATOM 4053 O O . ILE A 1 562 ? -32.83582 43.96442 25.03006 1.000 89.79656 548 ILE A O 1
ATOM 4058 N N . PRO A 1 563 ? -31.14375 42.51209 25.27059 1.000 90.85525 549 PRO A N 1
ATOM 4059 C CA . PRO A 1 563 ? -30.57599 43.34119 26.35077 1.000 89.76723 549 PRO A CA 1
ATOM 4060 C C . PRO A 1 563 ? -30.23942 44.75987 25.92319 1.000 93.86940 549 PRO A C 1
ATOM 4061 O O . PRO A 1 563 ? -30.49240 45.70454 26.68148 1.000 99.83155 549 PRO A O 1
ATOM 4065 N N . VAL A 1 564 ? -29.67618 44.93858 24.72654 1.000 92.31158 550 VAL A N 1
ATOM 4066 C CA . VAL A 1 564 ? -29.31302 46.27743 24.27104 1.000 93.80846 550 VAL A CA 1
ATOM 4067 C C . VAL A 1 564 ? -30.55915 47.12847 24.05882 1.000 94.77614 550 VAL A C 1
ATOM 4068 O O . VAL A 1 564 ? -30.55888 48.33492 24.33337 1.000 94.68536 550 VAL A O 1
ATOM 4072 N N . LEU A 1 565 ? -31.64339 46.51568 23.57939 1.000 95.03189 551 LEU A N 1
ATOM 4073 C CA . LEU A 1 565 ? -32.87005 47.26846 23.33874 1.000 91.96570 551 LEU A CA 1
ATOM 4074 C C . LEU A 1 565 ? -33.54226 47.67090 24.64608 1.000 94.47103 551 LEU A C 1
ATOM 4075 O O . LEU A 1 565 ? -34.12033 48.75987 24.74197 1.000 100.22168 551 LEU A O 1
ATOM 4080 N N . GLU A 1 566 ? -33.47971 46.80848 25.66363 1.000 93.09409 552 GLU A N 1
ATOM 4081 C CA . GLU A 1 566 ? -34.05253 47.16126 26.95904 1.000 97.18942 552 GLU A CA 1
ATOM 4082 C C . GLU A 1 566 ? -33.28315 48.30450 27.60795 1.000 94.60553 552 GLU A C 1
ATOM 4083 O O . GLU A 1 566 ? -33.88103 49.18445 28.23849 1.000 95.65885 552 GLU A O 1
ATOM 4089 N N . ALA A 1 567 ? -31.95519 48.30719 27.46433 1.000 93.20357 553 ALA A N 1
ATOM 4090 C CA . ALA A 1 567 ? -31.13160 49.32578 28.10307 1.000 95.05878 553 ALA A CA 1
ATOM 4091 C C . ALA A 1 567 ? -31.27005 50.68535 27.43585 1.000 92.42019 553 ALA A C 1
ATOM 4092 O O . ALA A 1 567 ? -30.96305 51.70429 28.06432 1.000 95.81576 553 ALA A O 1
ATOM 4094 N N . ALA A 1 568 ? -31.73353 50.72678 26.18771 1.000 87.53933 554 ALA A N 1
ATOM 4095 C CA . ALA A 1 568 ? -31.82697 51.97939 25.45828 1.000 85.84557 554 ALA A CA 1
ATOM 4096 C C . ALA A 1 568 ? -33.24174 52.54202 25.36561 1.000 90.00432 554 ALA A C 1
ATOM 4097 O O . ALA A 1 568 ? -33.38796 53.73934 25.10252 1.000 92.61767 554 ALA A O 1
ATOM 4099 N N . TYR A 1 569 ? -34.28765 51.73881 25.59130 1.000 88.33790 555 TYR A N 1
ATOM 4100 C CA . TYR A 1 569 ? -35.64832 52.21786 25.34429 1.000 90.34832 555 TYR A CA 1
ATOM 4101 C C . TYR A 1 569 ? -36.59394 51.95997 26.51524 1.000 94.55627 555 TYR A C 1
ATOM 4102 O O . TYR A 1 569 ? -37.45121 52.79456 26.83254 1.000 96.46034 555 TYR A O 1
ATOM 4111 N N . GLY A 1 570 ? -36.46460 50.81300 27.14463 1.000 95.16194 556 GLY A N 1
ATOM 4112 C CA . GLY A 1 570 ? -37.22152 50.56903 28.34847 1.000 96.74890 556 GLY A CA 1
ATOM 4113 C C . GLY A 1 570 ? -37.75355 49.17159 28.39826 1.000 98.58913 556 GLY A C 1
ATOM 4114 O O . GLY A 1 570 ? -37.18194 48.25567 27.80734 1.000 94.23864 556 GLY A O 1
ATOM 4115 N N . GLU A 1 571 ? -38.87979 49.02118 29.09302 1.000 105.34492 557 GLU A N 1
ATOM 4116 C CA . GLU A 1 571 ? -39.46834 47.72504 29.39296 1.000 110.00191 557 GLU A CA 1
ATOM 4117 C C . GLU A 1 571 ? -40.34750 47.16924 28.27719 1.000 108.01887 557 GLU A C 1
ATOM 4118 O O . GLU A 1 571 ? -40.76525 46.01238 28.36907 1.000 114.53067 557 GLU A O 1
ATOM 4124 N N . ARG A 1 572 ? -40.66089 47.94907 27.23907 1.000 102.68505 558 ARG A N 1
ATOM 4125 C CA . ARG A 1 572 ? -41.48958 47.40994 26.16251 1.000 98.92191 558 ARG A CA 1
ATOM 4126 C C . ARG A 1 572 ? -40.78571 46.27788 25.42335 1.000 97.54784 558 ARG A C 1
ATOM 4127 O O . ARG A 1 572 ? -41.44501 45.36147 24.91601 1.000 104.02408 558 ARG A O 1
ATOM 4135 N N . PHE A 1 573 ? -39.45753 46.31676 25.35690 1.000 88.30241 559 PHE A N 1
ATOM 4136 C CA . PHE A 1 573 ? -38.67924 45.25194 24.73929 1.000 83.57672 559 PHE A CA 1
ATOM 4137 C C . PHE A 1 573 ? -38.36367 44.11507 25.70106 1.000 89.72102 559 PHE A C 1
ATOM 4138 O O . PHE A 1 573 ? -37.70123 43.15231 25.30030 1.000 90.86520 559 PHE A O 1
ATOM 4146 N N . SER A 1 574 ? -38.81564 44.20137 26.95085 1.000 93.40365 560 SER A N 1
ATOM 4147 C CA . SER A 1 574 ? -38.54177 43.14959 27.91939 1.000 93.58227 560 SER A CA 1
ATOM 4148 C C . SER A 1 574 ? -39.26789 41.86913 27.52936 1.000 92.85924 560 SER A C 1
ATOM 4149 O O . SER A 1 574 ? -40.45510 41.88861 27.18969 1.000 93.44809 560 SER A O 1
ATOM 4152 N N . ALA A 1 575 ? -38.54666 40.76187 27.57129 1.000 94.56801 561 ALA A N 1
ATOM 4153 C CA . ALA A 1 575 ? -39.08280 39.45087 27.24264 1.000 97.04005 561 ALA A CA 1
ATOM 4154 C C . ALA A 1 575 ? -39.66676 38.80244 28.48648 1.000 104.98855 561 ALA A C 1
ATOM 4155 O O . ALA A 1 575 ? -39.53209 39.32298 29.59773 1.000 108.75805 561 ALA A O 1
ATOM 4157 N N . PRO A 1 576 ? -40.36206 37.67353 28.33451 1.000 107.76400 562 PRO A N 1
ATOM 4158 C CA . PRO A 1 576 ? -40.72431 36.87581 29.51022 1.000 108.85819 562 PRO A CA 1
ATOM 4159 C C . PRO A 1 576 ? -39.50278 36.58987 30.37242 1.000 110.18718 562 PRO A C 1
ATOM 4160 O O . PRO A 1 576 ? -38.39418 36.39762 29.86723 1.000 113.35419 562 PRO A O 1
ATOM 4164 N N . ALA A 1 577 ? -39.72811 36.55914 31.68703 1.000 112.78198 563 ALA A N 1
ATOM 4165 C CA . ALA A 1 577 ? -38.68140 36.61574 32.70339 1.000 118.34719 563 ALA A CA 1
ATOM 4166 C C . ALA A 1 577 ? -37.46969 35.73830 32.40862 1.000 122.47626 563 ALA A C 1
ATOM 4167 O O . ALA A 1 577 ? -36.37942 36.25321 32.13864 1.000 123.55418 563 ALA A O 1
ATOM 4169 N N . ASN A 1 578 ? -37.64313 34.41773 32.45238 1.000 123.02326 564 ASN A N 1
ATOM 4170 C CA . ASN A 1 578 ? -36.51276 33.49744 32.42055 1.000 120.60391 564 ASN A CA 1
ATOM 4171 C C . ASN A 1 578 ? -36.58046 32.48628 31.28313 1.000 122.52889 564 ASN A C 1
ATOM 4172 O O . ASN A 1 578 ? -35.75127 31.56973 31.24023 1.000 125.78338 564 ASN A O 1
ATOM 4177 N N . VAL A 1 579 ? -37.53138 32.62280 30.35686 1.000 120.21715 565 VAL A N 1
ATOM 4178 C CA . VAL A 1 579 ? -37.68971 31.58869 29.33907 1.000 119.62422 565 VAL A CA 1
ATOM 4179 C C . VAL A 1 579 ? -36.58397 31.67519 28.29334 1.000 120.41925 565 VAL A C 1
ATOM 4180 O O . VAL A 1 579 ? -36.25089 30.67128 27.65210 1.000 122.05786 565 VAL A O 1
ATOM 4184 N N . VAL A 1 580 ? -35.99169 32.85657 28.10289 1.000 121.55350 566 VAL A N 1
ATOM 4185 C CA . VAL A 1 580 ? -34.89524 32.97726 27.14737 1.000 120.87118 566 VAL A CA 1
ATOM 4186 C C . VAL A 1 580 ? -33.63389 32.33328 27.70815 1.000 121.43358 566 VAL A C 1
ATOM 4187 O O . VAL A 1 580 ? -32.87428 31.68155 26.98101 1.000 121.89708 566 VAL A O 1
ATOM 4191 N N . SER A 1 581 ? -33.40007 32.48768 29.01248 1.000 121.50029 567 SER A N 1
ATOM 4192 C CA . SER A 1 581 ? -32.26270 31.82877 29.63929 1.000 121.41933 567 SER A CA 1
ATOM 4193 C C . SER A 1 581 ? -32.50862 30.33612 29.81269 1.000 119.83025 567 SER A C 1
ATOM 4194 O O . SER A 1 581 ? -31.55416 29.55255 29.83956 1.000 121.48021 567 SER A O 1
ATOM 4197 N N . SER A 1 582 ? -33.77332 29.92355 29.92835 1.000 117.17513 568 SER A N 1
ATOM 4198 C CA . SER A 1 582 ? -34.06587 28.51360 30.15771 1.000 116.17131 568 SER A CA 1
ATOM 4199 C C . SER A 1 582 ? -33.89948 27.68916 28.88854 1.000 115.18922 568 SER A C 1
ATOM 4200 O O . SER A 1 582 ? -33.53205 26.51070 28.96156 1.000 118.51771 568 SER A O 1
ATOM 4203 N N . ILE A 1 583 ? -34.16201 28.28190 27.72361 1.000 112.51224 569 ILE A N 1
ATOM 4204 C CA . ILE A 1 583 ? -34.05051 27.53796 26.47397 1.000 114.20456 569 ILE A CA 1
ATOM 4205 C C . ILE A 1 583 ? -32.59323 27.41076 26.04580 1.000 116.42298 569 ILE A C 1
ATOM 4206 O O . ILE A 1 583 ? -32.15804 26.34405 25.59690 1.000 118.05692 569 ILE A O 1
ATOM 4211 N N . LEU A 1 584 ? -31.81337 28.48568 26.18404 1.000 116.86030 570 LEU A N 1
ATOM 4212 C CA . LEU A 1 584 ? -30.40066 28.42697 25.82797 1.000 116.99297 570 LEU A CA 1
ATOM 4213 C C . LEU A 1 584 ? -29.58588 27.60626 26.81925 1.000 121.01620 570 LEU A C 1
ATOM 4214 O O . LEU A 1 584 ? -28.49266 27.14749 26.47131 1.000 122.63194 570 LEU A O 1
ATOM 4219 N N . ASN A 1 585 ? -30.08605 27.41310 28.03934 1.000 122.39007 571 ASN A N 1
ATOM 4220 C CA . ASN A 1 585 ? -29.42900 26.54603 29.00905 1.000 126.49168 571 ASN A CA 1
ATOM 4221 C C . ASN A 1 585 ? -29.70739 25.07022 28.75989 1.000 131.85029 571 ASN A C 1
ATOM 4222 O O . ASN A 1 585 ? -29.14276 24.22229 29.45945 1.000 135.65461 571 ASN A O 1
ATOM 4224 N N . ASP A 1 586 ? -30.56281 24.74643 27.78959 1.000 133.26741 572 ASP A N 1
ATOM 4225 C CA . ASP A 1 586 ? -30.86376 23.36946 27.42180 1.000 137.38714 572 ASP A CA 1
ATOM 4226 C C . ASP A 1 586 ? -30.25393 22.99594 26.07457 1.000 139.76325 572 ASP A C 1
ATOM 4227 O O . ASP A 1 586 ? -30.67234 22.00998 25.45870 1.000 139.90755 572 ASP A O 1
ATOM 4232 N N . ASP A 1 587 ? -29.27604 23.77568 25.60634 1.000 144.02884 573 ASP A N 1
ATOM 4233 C CA . ASP A 1 587 ? -28.60022 23.54596 24.32797 1.000 145.07954 573 ASP A CA 1
ATOM 4234 C C . ASP A 1 587 ? -29.58011 23.57047 23.15626 1.000 140.81061 573 ASP A C 1
ATOM 4235 O O . ASP A 1 587 ? -29.40448 22.85483 22.16700 1.000 140.39211 573 ASP A O 1
ATOM 4240 N N . ARG A 1 588 ? -30.61958 24.39580 23.25775 1.000 137.97072 574 ARG A N 1
ATOM 4241 C CA . ARG A 1 588 ? -31.60203 24.56870 22.18985 1.000 135.12084 574 ARG A CA 1
ATOM 4242 C C . ARG A 1 588 ? -31.32034 25.90492 21.51230 1.000 133.06794 574 ARG A C 1
ATOM 4243 O O . ARG A 1 588 ? -31.75455 26.95714 21.98748 1.000 132.39518 574 ARG A O 1
ATOM 4251 N N . LYS A 1 589 ? -30.58780 25.86424 20.39902 1.000 132.41099 575 LYS A N 1
ATOM 4252 C CA . LYS A 1 589 ? -30.25367 27.06749 19.64793 1.000 129.59735 575 LYS A CA 1
ATOM 4253 C C . LYS A 1 589 ? -30.95533 27.11738 18.29468 1.000 127.64909 575 LYS A C 1
ATOM 4254 O O . LYS A 1 589 ? -30.51003 27.83534 17.39431 1.000 126.88496 575 LYS A O 1
ATOM 4260 N N . GLY A 1 590 ? -32.04568 26.37136 18.13507 1.000 127.88278 576 GLY A N 1
ATOM 4261 C CA . GLY A 1 590 ? -32.82577 26.42532 16.91464 1.000 127.16927 576 GLY A CA 1
ATOM 4262 C C . GLY A 1 590 ? -32.47598 25.35212 15.90547 1.000 130.18534 576 GLY A C 1
ATOM 4263 O O . GLY A 1 590 ? -32.00243 24.27150 16.27089 1.000 133.03882 576 GLY A O 1
ATOM 4264 N N . ARG A 1 591 ? -32.71217 25.64028 14.62369 1.000 129.11026 577 ARG A N 1
ATOM 4265 C CA . ARG A 1 591 ? -32.41512 24.67774 13.57093 1.000 127.42431 577 ARG A CA 1
ATOM 4266 C C . ARG A 1 591 ? -30.92042 24.52480 13.32894 1.000 125.13708 577 ARG A C 1
ATOM 4267 O O . ARG A 1 591 ? -30.51649 23.58688 12.63263 1.000 125.87026 577 ARG A O 1
ATOM 4275 N N . LYS A 1 592 ? -30.09840 25.42036 13.88258 1.000 122.33182 578 LYS A N 1
ATOM 4276 C CA . LYS A 1 592 ? -28.65154 25.29825 13.73806 1.000 123.64099 578 LYS A CA 1
ATOM 4277 C C . LYS A 1 592 ? -28.15939 23.96989 14.29755 1.000 127.92213 578 LYS A C 1
ATOM 4278 O O . LYS A 1 592 ? -27.42381 23.23374 13.62969 1.000 133.21251 578 LYS A O 1
ATOM 4284 N N . ASN A 1 593 ? -28.56142 23.64605 15.52646 1.000 124.68659 579 ASN A N 1
ATOM 4285 C CA . ASN A 1 593 ? -28.17303 22.40506 16.18107 1.000 125.81742 579 ASN A CA 1
ATOM 4286 C C . ASN A 1 593 ? -29.33868 21.43547 16.32818 1.000 123.91912 579 ASN A C 1
ATOM 4287 O O . ASN A 1 593 ? -29.18789 20.39188 16.97165 1.000 125.70092 579 ASN A O 1
ATOM 4292 N N . GLY A 1 594 ? -30.49517 21.75425 15.75670 1.000 122.42419 580 GLY A N 1
ATOM 4293 C CA . GLY A 1 594 ? -31.58841 20.79513 15.72476 1.000 122.38556 580 GLY A CA 1
ATOM 4294 C C . GLY A 1 594 ? -32.22839 20.52837 17.06876 1.000 122.56277 580 GLY A C 1
ATOM 4295 O O . GLY A 1 594 ? -32.64724 19.39598 17.33947 1.000 124.58593 580 GLY A O 1
ATOM 4296 N N . ARG A 1 595 ? -32.32026 21.54928 17.91906 1.000 123.99804 581 ARG A N 1
ATOM 4297 C CA . ARG A 1 595 ? -32.97349 21.42539 19.21395 1.000 131.97757 581 ARG A CA 1
ATOM 4298 C C . ARG A 1 595 ? -33.75941 22.69181 19.51860 1.000 140.80661 581 ARG A C 1
ATOM 4299 O O . ARG A 1 595 ? -33.26390 23.80401 19.31633 1.000 137.56033 581 ARG A O 1
ATOM 4307 N N . GLY A 1 596 ? -34.97792 22.51531 20.00300 1.000 157.80667 582 GLY A N 1
ATOM 4308 C CA . GLY A 1 596 ? -35.79264 23.62624 20.46618 1.000 157.29457 582 GLY A CA 1
ATOM 4309 C C . GLY A 1 596 ? -37.00239 23.87057 19.57904 1.000 157.64618 582 GLY A C 1
ATOM 4310 O O . GLY A 1 596 ? -36.93413 23.74474 18.34911 1.000 158.20804 582 GLY A O 1
ATOM 4311 N N . PHE A 1 597 ? -38.12073 24.23625 20.21343 1.000 147.47957 583 PHE A N 1
ATOM 4312 C CA . PHE A 1 597 ? -39.37033 24.56683 19.53510 1.000 129.62002 583 PHE A CA 1
ATOM 4313 C C . PHE A 1 597 ? -39.80939 23.44710 18.59851 1.000 127.41408 583 PHE A C 1
ATOM 4314 O O . PHE A 1 597 ? -40.18695 22.36698 19.05990 1.000 133.49146 583 PHE A O 1
ATOM 4322 N N . TYR A 1 598 ? -39.79106 23.69009 17.29032 1.000 119.25330 584 TYR A N 1
ATOM 4323 C CA . TYR A 1 598 ? -40.06035 22.61812 16.33969 1.000 116.74260 584 TYR A CA 1
ATOM 4324 C C . TYR A 1 598 ? -38.89687 21.63341 16.34166 1.000 121.71197 584 TYR A C 1
ATOM 4325 O O . TYR A 1 598 ? -37.73493 22.03778 16.25689 1.000 122.88811 584 TYR A O 1
ATOM 4334 N N . LEU A 1 599 ? -39.19670 20.34100 16.44449 1.000 125.65781 585 LEU A N 1
ATOM 4335 C CA . LEU A 1 599 ? -38.14405 19.33702 16.35613 1.000 131.97486 585 LEU A CA 1
ATOM 4336 C C . LEU A 1 599 ? -37.77687 19.10537 14.89447 1.000 136.73080 585 LEU A C 1
ATOM 4337 O O . LEU A 1 599 ? -38.65494 18.99616 14.03289 1.000 138.46364 585 LEU A O 1
ATOM 4342 N N . TYR A 1 600 ? -36.47411 19.04780 14.61539 1.000 138.78587 586 TYR A N 1
ATOM 4343 C CA . TYR A 1 600 ? -35.96518 18.96391 13.25186 1.000 142.31484 586 TYR A CA 1
ATOM 4344 C C . TYR A 1 600 ? -35.36392 17.60503 12.92647 1.000 150.99632 586 TYR A C 1
ATOM 4345 O O . TYR A 1 600 ? -34.72144 17.45701 11.88144 1.000 149.14040 586 TYR A O 1
ATOM 4354 N N . GLY A 1 601 ? -35.55479 16.61229 13.78916 1.000 161.98653 587 GLY A N 1
ATOM 4355 C CA . GLY A 1 601 ? -35.05696 15.27997 13.53440 1.000 170.68696 587 GLY A CA 1
ATOM 4356 C C . GLY A 1 601 ? -35.91184 14.43180 12.62392 1.000 178.30378 587 GLY A C 1
ATOM 4357 O O . GLY A 1 601 ? -35.60562 13.25261 12.42961 1.000 181.81344 587 GLY A O 1
ATOM 4358 N N . GLN A 1 602 ? -36.97553 14.99663 12.05415 1.000 183.09341 588 GLN A N 1
ATOM 4359 C CA . GLN A 1 602 ? -37.87289 14.22636 11.20398 1.000 189.04031 588 GLN A CA 1
ATOM 4360 C C . GLN A 1 602 ? -37.14306 13.72270 9.96424 1.000 194.68588 588 GLN A C 1
ATOM 4361 O O . GLN A 1 602 ? -36.21350 14.35772 9.45876 1.000 192.58122 588 GLN A O 1
ATOM 4367 N N . LYS A 1 603 ? -37.58305 12.56553 9.47035 1.000 192.70797 589 LYS A N 1
ATOM 4368 C CA . LYS A 1 603 ? -36.99493 11.95231 8.28804 1.000 193.30612 589 LYS A CA 1
ATOM 4369 C C . LYS A 1 603 ? -37.81093 12.17332 7.02276 1.000 204.39997 589 LYS A C 1
ATOM 4370 O O . LYS A 1 603 ? -37.27324 12.00412 5.92316 1.000 208.36636 589 LYS A O 1
ATOM 4376 N N . GLY A 1 604 ? -39.08247 12.54241 7.14969 1.000 212.20755 590 GLY A N 1
ATOM 4377 C CA . GLY A 1 604 ? -39.93285 12.66264 5.97935 1.000 214.83148 590 GLY A CA 1
ATOM 4378 C C . GLY A 1 604 ? -39.51048 13.81683 5.08661 1.000 216.26310 590 GLY A C 1
ATOM 4379 O O . GLY A 1 604 ? -39.12753 14.89003 5.55551 1.000 215.54178 590 GLY A O 1
ATOM 4380 N N . ARG A 1 605 ? -39.57876 13.57867 3.77534 1.000 216.22015 591 ARG A N 1
ATOM 4381 C CA . ARG A 1 605 ? -39.26880 14.61905 2.80016 1.000 212.27568 591 ARG A CA 1
ATOM 4382 C C . ARG A 1 605 ? -40.20437 15.81135 2.96148 1.000 211.96152 591 ARG A C 1
ATOM 4383 O O . ARG A 1 605 ? -39.76176 16.94310 3.18927 1.000 208.38552 591 ARG A O 1
ATOM 4391 N N . LYS A 1 606 ? -41.51077 15.57188 2.84525 1.000 214.93476 592 LYS A N 1
ATOM 4392 C CA . LYS A 1 606 ? -42.52754 16.58291 3.10409 1.000 211.98716 592 LYS A CA 1
ATOM 4393 C C . LYS A 1 606 ? -43.17021 16.40515 4.47489 1.000 212.40995 592 LYS A C 1
ATOM 4394 O O . LYS A 1 606 ? -44.37052 16.65287 4.63571 1.000 212.85777 592 LYS A O 1
ATOM 4396 N N . SER A 1 607 ? -42.38876 15.97221 5.46350 1.000 212.96522 593 SER A N 1
ATOM 4397 C CA . SER A 1 607 ? -42.91955 15.71896 6.79633 1.000 208.69616 593 SER A CA 1
ATOM 4398 C C . SER A 1 607 ? -43.51402 16.99005 7.38704 1.000 202.83991 593 SER A C 1
ATOM 4399 O O . SER A 1 607 ? -42.88462 18.05213 7.36691 1.000 203.52571 593 SER A O 1
ATOM 4402 N N . LYS A 1 608 ? -44.73718 16.87724 7.90274 1.000 189.38369 594 LYS A N 1
ATOM 4403 C CA . LYS A 1 608 ? -45.39151 18.01150 8.54057 1.000 171.74985 594 LYS A CA 1
ATOM 4404 C C . LYS A 1 608 ? -44.55473 18.51335 9.70946 1.000 163.85243 594 LYS A C 1
ATOM 4405 O O . LYS A 1 608 ? -44.11007 17.72912 10.55303 1.000 168.02209 594 LYS A O 1
ATOM 4411 N N . LYS A 1 609 ? -44.33489 19.82494 9.74940 1.000 151.93637 595 LYS A N 1
ATOM 4412 C CA . LYS A 1 609 ? -43.55712 20.42814 10.82325 1.000 143.39427 595 LYS A CA 1
ATOM 4413 C C . LYS A 1 609 ? -44.24002 20.19271 12.16415 1.000 144.76819 595 LYS A C 1
ATOM 4414 O O . LYS A 1 609 ? -45.37258 20.63385 12.38216 1.000 146.32984 595 LYS A O 1
ATOM 4420 N N . GLN A 1 610 ? -43.55215 19.48467 13.05532 1.000 143.65325 596 GLN A N 1
ATOM 4421 C CA . GLN A 1 610 ? -44.06469 19.14636 14.37449 1.000 140.12281 596 GLN A CA 1
ATOM 4422 C C . GLN A 1 610 ? -43.22177 19.83912 15.43521 1.000 131.49037 596 GLN A C 1
ATOM 4423 O O . GLN A 1 610 ? -41.99655 19.92631 15.30688 1.000 134.02906 596 GLN A O 1
ATOM 4429 N N . VAL A 1 611 ? -43.87908 20.33537 16.47834 1.000 121.72873 597 VAL A N 1
ATOM 4430 C CA . VAL A 1 611 ? -43.17528 21.00940 17.56243 1.000 113.10156 597 VAL A CA 1
ATOM 4431 C C . VAL A 1 611 ? -42.67408 19.97352 18.55984 1.000 118.98924 597 VAL A C 1
ATOM 4432 O O . VAL A 1 611 ? -43.27919 18.91110 18.74763 1.000 125.80684 597 VAL A O 1
ATOM 4436 N N . ASP A 1 612 ? -41.54254 20.27190 19.18446 1.000 115.53242 598 ASP A N 1
ATOM 4437 C CA . ASP A 1 612 ? -41.02808 19.42777 20.25580 1.000 114.56405 598 ASP A CA 1
ATOM 4438 C C . ASP A 1 612 ? -41.91121 19.60582 21.48273 1.000 111.46506 598 ASP A C 1
ATOM 4439 O O . ASP A 1 612 ? -41.97933 20.71549 22.02698 1.000 107.87809 598 ASP A O 1
ATOM 4444 N N . PRO A 1 613 ? -42.60551 18.56306 21.94702 1.000 113.43444 599 PRO A N 1
ATOM 4445 C CA . PRO A 1 613 ? -43.47413 18.72307 23.12466 1.000 115.12917 599 PRO A CA 1
ATOM 4446 C C . PRO A 1 613 ? -42.72250 19.08782 24.39321 1.000 117.03247 599 PRO A C 1
ATOM 4447 O O . PRO A 1 613 ? -43.36422 19.48558 25.37334 1.000 119.07814 599 PRO A O 1
ATOM 4451 N N . ALA A 1 614 ? -41.39411 18.96887 24.40739 1.000 116.04335 600 ALA A N 1
ATOM 4452 C CA . ALA A 1 614 ? -40.60368 19.30226 25.58416 1.000 115.29186 600 ALA A CA 1
ATOM 4453 C C . ALA A 1 614 ? -40.33093 20.79431 25.71893 1.000 112.96520 600 ALA A C 1
ATOM 4454 O O . ALA A 1 614 ? -39.74958 21.20928 26.72741 1.000 115.03581 600 ALA A O 1
ATOM 4456 N N . ILE A 1 615 ? -40.73175 21.60838 24.73945 1.000 109.90621 601 ILE A N 1
ATOM 4457 C CA . ILE A 1 615 ? -40.49528 23.04413 24.84520 1.000 109.08734 601 ILE A CA 1
ATOM 4458 C C . ILE A 1 615 ? -41.45086 23.67304 25.85121 1.000 110.64897 601 ILE A C 1
ATOM 4459 O O . ILE A 1 615 ? -41.12842 24.69464 26.46878 1.000 109.04083 601 ILE A O 1
ATOM 4464 N N . TYR A 1 616 ? -42.62406 23.07516 26.04920 1.000 116.23548 602 TYR A N 1
ATOM 4465 C CA . TYR A 1 616 ? -43.61976 23.61420 26.96764 1.000 120.15267 602 TYR A CA 1
ATOM 4466 C C . TYR A 1 616 ? -43.24219 23.37015 28.42868 1.000 125.68387 602 TYR A C 1
ATOM 4467 O O . TYR A 1 616 ? -43.47541 24.25079 29.26500 1.000 129.70169 602 TYR A O 1
ATOM 4476 N N . PRO A 1 617 ? -42.68774 22.20512 28.79732 1.000 127.53897 603 PRO A N 1
ATOM 4477 C CA . PRO A 1 617 ? -42.17250 22.07453 30.17232 1.000 127.86855 603 PRO A CA 1
ATOM 4478 C C . PRO A 1 617 ? -41.03156 23.02770 30.48406 1.000 122.19139 603 PRO A C 1
ATOM 4479 O O . PRO A 1 617 ? -40.95043 23.53902 31.60805 1.000 121.69367 603 PRO A O 1
ATOM 4483 N N . LEU A 1 618 ? -40.13924 23.27600 29.52224 1.000 118.58345 604 LEU A N 1
ATOM 4484 C CA . LEU A 1 618 ? -39.05445 24.22748 29.74614 1.000 121.81633 604 LEU A CA 1
ATOM 4485 C C . LEU A 1 618 ? -39.59995 25.62749 29.99453 1.000 126.04115 604 LEU A C 1
ATOM 4486 O O . LEU A 1 618 ? -39.15780 26.32898 30.91170 1.000 130.33370 604 LEU A O 1
ATOM 4491 N N . ILE A 1 619 ? -40.56413 26.05067 29.17804 1.000 125.81883 605 ILE A N 1
ATOM 4492 C CA . ILE A 1 619 ? -41.17895 27.35877 29.34650 1.000 125.34291 605 ILE A CA 1
ATOM 4493 C C . ILE A 1 619 ? -42.12600 27.33186 30.54186 1.000 141.69100 605 ILE A C 1
ATOM 4494 O O . ILE A 1 619 ? -42.76723 26.31506 30.83666 1.000 144.44800 605 ILE A O 1
ATOM 4499 N N . GLY A 1 620 ? -42.20257 28.45406 31.25288 1.000 158.29536 606 GLY A N 1
ATOM 4500 C CA . GLY A 1 620 ? -43.13310 28.57427 32.35783 1.000 166.30439 606 GLY A CA 1
ATOM 4501 C C . GLY A 1 620 ? -44.57240 28.69456 31.89799 1.000 171.62063 606 GLY A C 1
ATOM 4502 O O . GLY A 1 620 ? -45.15999 29.77932 31.95253 1.000 173.68716 606 GLY A O 1
ATOM 4503 N N . THR A 1 621 ? -45.15035 27.58399 31.44551 1.000 159.22012 607 THR A N 1
ATOM 4504 C CA . THR A 1 621 ? -46.50861 27.59803 30.91769 1.000 144.78245 607 THR A CA 1
ATOM 4505 C C . THR A 1 621 ? -47.52135 27.82129 32.03509 1.000 142.84110 607 THR A C 1
ATOM 4506 O O . THR A 1 621 ? -47.45637 27.17808 33.08717 1.000 147.58095 607 THR A O 1
ATOM 4510 N N . GLN A 1 622 ? -48.46154 28.74110 31.80118 1.000 137.80390 608 GLN A N 1
ATOM 4511 C CA . GLN A 1 622 ? -49.53970 29.02228 32.75313 1.000 139.42403 608 GLN A CA 1
ATOM 4512 C C . GLN A 1 622 ? -50.78807 29.38383 31.94481 1.000 135.79789 608 GLN A C 1
ATOM 4513 O O . GLN A 1 622 ? -51.01690 30.55159 31.62238 1.000 130.42784 608 GLN A O 1
ATOM 4519 N N . GLY A 1 623 ? -51.58341 28.37458 31.62803 1.000 140.10690 609 GLY A N 1
ATOM 4520 C CA . GLY A 1 623 ? -52.81756 28.59880 30.90528 1.000 142.78337 609 GLY A CA 1
ATOM 4521 C C . GLY A 1 623 ? -53.25008 27.35673 30.15725 1.000 146.85492 609 GLY A C 1
ATOM 4522 O O . GLY A 1 623 ? -52.60606 26.30831 30.20868 1.000 150.62501 609 GLY A O 1
ATOM 4523 N N . GLN A 1 624 ? -54.37301 27.50538 29.45152 1.000 147.19064 610 GLN A N 1
ATOM 4524 C CA . GLN A 1 624 ? -54.94461 26.42419 28.66442 1.000 147.94958 610 GLN A CA 1
ATOM 4525 C C . GLN A 1 624 ? -55.19405 26.79832 27.20991 1.000 142.63469 610 GLN A C 1
ATOM 4526 O O . GLN A 1 624 ? -55.68275 25.95548 26.44964 1.000 144.95862 610 GLN A O 1
ATOM 4532 N N . GLY A 1 625 ? -54.87568 28.02388 26.80024 1.000 126.00951 611 GLY A N 1
ATOM 4533 C CA . GLY A 1 625 ? -55.11498 28.44997 25.43525 1.000 114.73720 611 GLY A CA 1
ATOM 4534 C C . GLY A 1 625 ? -56.51891 28.97747 25.22502 1.000 109.95191 611 GLY A C 1
ATOM 4535 O O . GLY A 1 625 ? -57.44262 28.20934 24.94054 1.000 112.76032 611 GLY A O 1
ATOM 4536 N N . ARG A 1 626 ? -56.69085 30.29352 25.35690 1.000 104.04842 612 ARG A N 1
ATOM 4537 C CA . ARG A 1 626 ? -58.00320 30.92476 25.28344 1.000 103.69173 612 ARG A CA 1
ATOM 4538 C C . ARG A 1 626 ? -57.97289 32.17081 24.40618 1.000 103.32682 612 ARG A C 1
ATOM 4539 O O . ARG A 1 626 ? -58.78610 33.08175 24.58345 1.000 104.72723 612 ARG A O 1
ATOM 4547 N N . ILE A 1 627 ? -57.04563 32.22520 23.45483 1.000 103.13377 613 ILE A N 1
ATOM 4548 C CA . ILE A 1 627 ? -56.85118 33.39054 22.59997 1.000 101.50862 613 ILE A CA 1
ATOM 4549 C C . ILE A 1 627 ? -56.99575 32.94616 21.15165 1.000 97.90237 613 ILE A C 1
ATOM 4550 O O . ILE A 1 627 ? -56.26208 32.06147 20.69272 1.000 97.19702 613 ILE A O 1
ATOM 4555 N N . SER A 1 628 ? -57.93575 33.55850 20.43507 1.000 98.40351 614 SER A N 1
ATOM 4556 C CA . SER A 1 628 ? -58.17940 33.19353 19.04842 1.000 99.74288 614 SER A CA 1
ATOM 4557 C C . SER A 1 628 ? -57.01636 33.63090 18.16132 1.000 93.56328 614 SER A C 1
ATOM 4558 O O . SER A 1 628 ? -56.18347 34.45975 18.53918 1.000 91.76670 614 SER A O 1
ATOM 4561 N N . ALA A 1 629 ? -56.97344 33.05767 16.95970 1.000 89.88780 615 ALA A N 1
ATOM 4562 C CA . ALA A 1 629 ? -55.88951 33.36837 16.03215 1.000 82.85415 615 ALA A CA 1
ATOM 4563 C C . ALA A 1 629 ? -55.83559 34.83894 15.62635 1.000 77.40707 615 ALA A C 1
ATOM 4564 O O . ALA A 1 629 ? -54.72121 35.38853 15.57369 1.000 78.95288 615 ALA A O 1
ATOM 4566 N N . PRO A 1 630 ? -56.94586 35.52551 15.32474 1.000 76.25659 616 PRO A N 1
ATOM 4567 C CA . PRO A 1 630 ? -56.83417 36.96560 15.03316 1.000 73.86309 616 PRO A CA 1
ATOM 4568 C C . PRO A 1 630 ? -56.30050 37.78644 16.19934 1.000 76.55373 616 PRO A C 1
ATOM 4569 O O . PRO A 1 630 ? -55.58772 38.77027 15.96692 1.000 76.83972 616 PRO A O 1
ATOM 4573 N N . GLN A 1 631 ? -56.61675 37.41568 17.44508 1.000 79.69209 617 GLN A N 1
ATOM 4574 C CA . GLN A 1 631 ? -56.04319 38.11159 18.59592 1.000 79.31859 617 GLN A CA 1
ATOM 4575 C C . GLN A 1 631 ? -54.54404 37.87846 18.69385 1.000 75.46278 617 GLN A C 1
ATOM 4576 O O . GLN A 1 631 ? -53.79050 38.78135 19.07809 1.000 79.38928 617 GLN A O 1
ATOM 4582 N N . VAL A 1 632 ? -54.10136 36.65981 18.38454 1.000 69.87273 618 VAL A N 1
ATOM 4583 C CA . VAL A 1 632 ? -52.68006 36.34149 18.45535 1.000 66.41885 618 VAL A CA 1
ATOM 4584 C C . VAL A 1 632 ? -51.89590 37.23021 17.50350 1.000 67.08850 618 VAL A C 1
ATOM 4585 O O . VAL A 1 632 ? -50.89783 37.85367 17.88419 1.000 70.26333 618 VAL A O 1
ATOM 4589 N N . ALA A 1 633 ? -52.34313 37.30514 16.24860 1.000 67.41357 619 ALA A N 1
ATOM 4590 C CA . ALA A 1 633 ? -51.65628 38.14026 15.27173 1.000 67.17118 619 ALA A CA 1
ATOM 4591 C C . ALA A 1 633 ? -51.77588 39.61372 15.63244 1.000 68.44525 619 ALA A C 1
ATOM 4592 O O . ALA A 1 633 ? -50.83302 40.38751 15.43247 1.000 67.91277 619 ALA A O 1
ATOM 4594 N N . GLU A 1 634 ? -52.92468 40.01689 16.18075 1.000 71.02861 620 GLU A N 1
ATOM 4595 C CA . GLU A 1 634 ? -53.12342 41.41742 16.53717 1.000 67.97309 620 GLU A CA 1
ATOM 4596 C C . GLU A 1 634 ? -52.15442 41.85483 17.62834 1.000 67.65725 620 GLU A C 1
ATOM 4597 O O . GLU A 1 634 ? -51.57571 42.94451 17.55342 1.000 66.50319 620 GLU A O 1
ATOM 4603 N N . ARG A 1 635 ? -51.95981 41.01674 18.64873 1.000 65.22438 621 ARG A N 1
ATOM 4604 C CA . ARG A 1 635 ? -51.04653 41.37457 19.72912 1.000 68.69908 621 ARG A CA 1
ATOM 4605 C C . ARG A 1 635 ? -49.61221 41.48724 19.22728 1.000 68.11787 621 ARG A C 1
ATOM 4606 O O . ARG A 1 635 ? -48.85457 42.35291 19.68085 1.000 68.10233 621 ARG A O 1
ATOM 4614 N N . CYS A 1 636 ? -49.22185 40.62692 18.28496 1.000 71.71724 622 CYS A N 1
ATOM 4615 C CA . CYS A 1 636 ? -47.86435 40.68279 17.75343 1.000 68.29358 622 CYS A CA 1
ATOM 4616 C C . CYS A 1 636 ? -47.68741 41.84283 16.78162 1.000 66.52135 622 CYS A C 1
ATOM 4617 O O . CYS A 1 636 ? -46.67261 42.54723 16.83070 1.000 64.75864 622 CYS A O 1
ATOM 4620 N N . VAL A 1 637 ? -48.66175 42.05635 15.89521 1.000 65.31853 623 VAL A N 1
ATOM 4621 C CA . VAL A 1 637 ? -48.51516 43.07908 14.86438 1.000 66.90140 623 VAL A CA 1
ATOM 4622 C C . VAL A 1 637 ? -48.58625 44.47570 15.47144 1.000 67.94248 623 VAL A C 1
ATOM 4623 O O . VAL A 1 637 ? -47.80494 45.36313 15.10721 1.000 69.79981 623 VAL A O 1
ATOM 4627 N N . MET A 1 638 ? -49.51372 44.69475 16.40865 1.000 68.41475 624 MET A N 1
ATOM 4628 C CA . MET A 1 638 ? -49.66932 46.02436 16.99246 1.000 66.88104 624 MET A CA 1
ATOM 4629 C C . MET A 1 638 ? -48.41583 46.46800 17.73518 1.000 69.92557 624 MET A C 1
ATOM 4630 O O . MET A 1 638 ? -48.12149 47.66759 17.79039 1.000 70.03160 624 MET A O 1
ATOM 4635 N N . LEU A 1 639 ? -47.66399 45.52500 18.30765 1.000 73.37539 625 LEU A N 1
ATOM 4636 C CA . LEU A 1 639 ? -46.40772 45.89043 18.95242 1.000 72.43163 625 LEU A CA 1
ATOM 4637 C C . LEU A 1 639 ? -45.33416 46.23366 17.92851 1.000 73.05809 625 LEU A C 1
ATOM 4638 O O . LEU A 1 639 ? -44.47621 47.08321 18.19451 1.000 77.40385 625 LEU A O 1
ATOM 4643 N N . MET A 1 640 ? -45.36326 45.58964 16.75895 1.000 68.55009 626 MET A N 1
ATOM 4644 C CA . MET A 1 640 ? -44.44213 45.96276 15.69072 1.000 63.50498 626 MET A CA 1
ATOM 4645 C C . MET A 1 640 ? -44.82172 47.30607 15.08222 1.000 66.09446 626 MET A C 1
ATOM 4646 O O . MET A 1 640 ? -43.95292 48.15500 14.84735 1.000 69.79484 626 MET A O 1
ATOM 4651 N N . LEU A 1 641 ? -46.11568 47.51166 14.81546 1.000 61.17867 627 LEU A N 1
ATOM 4652 C CA . LEU A 1 641 ? -46.56687 48.76504 14.21830 1.000 58.47655 627 LEU A CA 1
ATOM 4653 C C . LEU A 1 641 ? -46.19727 49.95753 15.08913 1.000 65.39877 627 LEU A C 1
ATOM 4654 O O . LEU A 1 641 ? -45.84273 51.02502 14.57518 1.000 66.78637 627 LEU A O 1
ATOM 4659 N N . ASN A 1 642 ? -46.27200 49.79436 16.41182 1.000 68.77624 628 ASN A N 1
ATOM 4660 C CA . ASN A 1 642 ? -45.93196 50.89271 17.30886 1.000 65.86884 628 ASN A CA 1
ATOM 4661 C C . ASN A 1 642 ? -44.45296 51.24734 17.21115 1.000 67.25255 628 ASN A C 1
ATOM 4662 O O . ASN A 1 642 ? -44.08799 52.42819 17.25343 1.000 71.48596 628 ASN A O 1
ATOM 4667 N N . GLU A 1 643 ? -43.58641 50.24115 17.07219 1.000 61.60170 629 GLU A N 1
ATOM 4668 C CA . GLU A 1 643 ? -42.16389 50.51843 16.89998 1.000 66.13705 629 GLU A CA 1
ATOM 4669 C C . GLU A 1 643 ? -41.87057 51.14697 15.54536 1.000 69.18622 629 GLU A C 1
ATOM 4670 O O . GLU A 1 643 ? -40.96647 51.98247 15.43623 1.000 71.90507 629 GLU A O 1
ATOM 4676 N N . ALA A 1 644 ? -42.61827 50.76437 14.50850 1.000 64.76065 630 ALA A N 1
ATOM 4677 C CA . ALA A 1 644 ? -42.38989 51.33714 13.18642 1.000 62.16003 630 ALA A CA 1
ATOM 4678 C C . ALA A 1 644 ? -42.67598 52.83281 13.17589 1.000 69.20546 630 ALA A C 1
ATOM 4679 O O . ALA A 1 644 ? -41.93231 53.60935 12.56527 1.000 72.78141 630 ALA A O 1
ATOM 4681 N N . VAL A 1 645 ? -43.74914 53.25683 13.84783 1.000 69.08532 631 VAL A N 1
ATOM 4682 C CA . VAL A 1 645 ? -44.08482 54.67712 13.88476 1.000 64.55362 631 VAL A CA 1
ATOM 4683 C C . VAL A 1 645 ? -43.05748 55.44794 14.70391 1.000 63.44138 631 VAL A C 1
ATOM 4684 O O . VAL A 1 645 ? -42.72859 56.59805 14.38974 1.000 67.66782 631 VAL A O 1
ATOM 4688 N N . ARG A 1 646 ? -42.53387 54.83243 15.76587 1.000 63.86973 632 ARG A N 1
ATOM 4689 C CA . ARG A 1 646 ? -41.49878 55.49098 16.55458 1.000 72.14374 632 ARG A CA 1
ATOM 4690 C C . ARG A 1 646 ? -40.21976 55.68652 15.75102 1.000 74.60267 632 ARG A C 1
ATOM 4691 O O . ARG A 1 646 ? -39.51808 56.68570 15.94135 1.000 75.25990 632 ARG A O 1
ATOM 4699 N N . CYS A 1 647 ? -39.90693 54.75820 14.84446 1.000 73.70500 633 CYS A N 1
ATOM 4700 C CA . CYS A 1 647 ? -38.70267 54.90005 14.03288 1.000 69.64886 633 CYS A CA 1
ATOM 4701 C C . CYS A 1 647 ? -38.83671 56.04424 13.03484 1.000 68.81476 633 CYS A C 1
ATOM 4702 O O . CYS A 1 647 ? -37.88344 56.80270 12.82187 1.000 67.10983 633 CYS A O 1
ATOM 4705 N N . VAL A 1 648 ? -40.01047 56.18871 12.41349 1.000 71.68111 634 VAL A N 1
ATOM 4706 C CA . VAL A 1 648 ? -40.21161 57.28637 11.47546 1.000 79.34683 634 VAL A CA 1
ATOM 4707 C C . VAL A 1 648 ? -40.39140 58.61153 12.20454 1.000 87.93369 634 VAL A C 1
ATOM 4708 O O . VAL A 1 648 ? -40.16543 59.67547 11.61603 1.000 93.85385 634 VAL A O 1
ATOM 4712 N N . ASP A 1 649 ? -40.78111 58.57762 13.48085 1.000 86.09583 635 ASP A N 1
ATOM 4713 C CA . ASP A 1 649 ? -40.89917 59.80956 14.25218 1.000 84.28233 635 ASP A CA 1
ATOM 4714 C C . ASP A 1 649 ? -39.54266 60.27363 14.76872 1.000 81.09482 635 ASP A C 1
ATOM 4715 O O . ASP A 1 649 ? -39.26859 61.47830 14.80452 1.000 83.54200 635 ASP A O 1
ATOM 4720 N N . GLU A 1 650 ? -38.68557 59.33614 15.17090 1.000 81.08675 636 GLU A N 1
ATOM 4721 C CA . GLU A 1 650 ? -37.33078 59.64532 15.61119 1.000 82.41580 636 GLU A CA 1
ATOM 4722 C C . GLU A 1 650 ? -36.36045 59.81874 14.45022 1.000 82.30223 636 GLU A C 1
ATOM 4723 O O . GLU A 1 650 ? -35.15352 59.94765 14.68649 1.000 77.99403 636 GLU A O 1
ATOM 4729 N N . GLN A 1 651 ? -36.86371 59.81436 13.21358 1.000 82.33422 637 GLN A N 1
ATOM 4730 C CA . GLN A 1 651 ? -36.04393 59.94165 12.00827 1.000 83.69605 637 GLN A CA 1
ATOM 4731 C C . GLN A 1 651 ? -35.00122 58.83134 11.90638 1.000 79.13483 637 GLN A C 1
ATOM 4732 O O . GLN A 1 651 ? -33.95852 59.00348 11.26997 1.000 77.95458 637 GLN A O 1
ATOM 4738 N N . VAL A 1 652 ? -35.27504 57.68416 12.53341 1.000 72.33956 638 VAL A N 1
ATOM 4739 C CA . VAL A 1 652 ? -34.40454 56.52167 12.37355 1.000 68.48660 638 VAL A CA 1
ATOM 4740 C C . VAL A 1 652 ? -34.34832 56.10887 10.90896 1.000 72.59249 638 VAL A C 1
ATOM 4741 O O . VAL A 1 652 ? -33.27121 55.86820 10.35069 1.000 77.53102 638 VAL A O 1
ATOM 4745 N N . ILE A 1 653 ? -35.50859 56.02240 10.26789 1.000 71.35717 639 ILE A N 1
ATOM 4746 C CA . ILE A 1 653 ? -35.60457 55.81330 8.82971 1.000 73.04505 639 ILE A CA 1
ATOM 4747 C C . ILE A 1 653 ? -35.76377 57.16855 8.15919 1.000 77.18401 639 ILE A C 1
ATOM 4748 O O . ILE A 1 653 ? -36.26352 58.12874 8.75731 1.000 78.67913 639 ILE A O 1
ATOM 4753 N N . ARG A 1 654 ? -35.33726 57.25066 6.89866 1.000 81.97204 640 ARG A N 1
ATOM 4754 C CA . ARG A 1 654 ? -35.37982 58.52757 6.19484 1.000 87.56671 640 ARG A CA 1
ATOM 4755 C C . ARG A 1 654 ? -36.80120 58.90663 5.79633 1.000 86.73605 640 ARG A C 1
ATOM 4756 O O . ARG A 1 654 ? -37.13544 60.09641 5.75914 1.000 92.57727 640 ARG A O 1
ATOM 4764 N N . SER A 1 655 ? -37.64811 57.92164 5.50885 1.000 71.36122 641 SER A N 1
ATOM 4765 C CA . SER A 1 655 ? -39.02212 58.18257 5.10222 1.000 65.30953 641 SER A CA 1
ATOM 4766 C C . SER A 1 655 ? -39.83673 56.91175 5.29503 1.000 64.82303 641 SER A C 1
ATOM 4767 O O . SER A 1 655 ? -39.29875 55.84381 5.59706 1.000 64.83877 641 SER A O 1
ATOM 4770 N N . VAL A 1 656 ? -41.15343 57.04187 5.11109 1.000 62.25710 642 VAL A N 1
ATOM 4771 C CA . VAL A 1 656 ? -42.02727 55.87885 5.19995 1.000 69.95781 642 VAL A CA 1
ATOM 4772 C C . VAL A 1 656 ? -41.81627 54.93141 4.02740 1.000 71.51752 642 VAL A C 1
ATOM 4773 O O . VAL A 1 656 ? -42.18229 53.75316 4.11428 1.000 67.66163 642 VAL A O 1
ATOM 4777 N N . ARG A 1 657 ? -41.23783 55.41608 2.92571 1.000 73.86971 643 ARG A N 1
ATOM 4778 C CA . ARG A 1 657 ? -40.89851 54.53022 1.81680 1.000 71.11649 643 ARG A CA 1
ATOM 4779 C C . ARG A 1 657 ? -39.85376 53.50725 2.24359 1.000 68.28817 643 ARG A C 1
ATOM 4780 O O . ARG A 1 657 ? -39.98154 52.31150 1.95603 1.000 63.60100 643 ARG A O 1
ATOM 4788 N N . ASP A 1 658 ? -38.80828 53.96305 2.93710 1.000 68.98098 644 ASP A N 1
ATOM 4789 C CA . ASP A 1 658 ? -37.81041 53.03713 3.45866 1.000 69.29130 644 ASP A CA 1
ATOM 4790 C C . ASP A 1 658 ? -38.38045 52.17632 4.57794 1.000 68.53511 644 ASP A C 1
ATOM 4791 O O . ASP A 1 658 ? -37.95225 51.03019 4.75602 1.000 68.08209 644 ASP A O 1
ATOM 4796 N N . GLY A 1 659 ? -39.34397 52.70511 5.33490 1.000 71.97180 645 GLY A N 1
ATOM 4797 C CA . GLY A 1 659 ? -39.94986 51.92032 6.39769 1.000 64.19510 645 GLY A CA 1
ATOM 4798 C C . GLY A 1 659 ? -40.78984 50.77289 5.87171 1.000 65.35079 645 GLY A C 1
ATOM 4799 O O . GLY A 1 659 ? -40.74149 49.66146 6.40608 1.000 68.84151 645 GLY A O 1
ATOM 4800 N N . ASP A 1 660 ? -41.57407 51.02376 4.82047 1.000 63.59268 646 ASP A N 1
ATOM 4801 C CA . ASP A 1 660 ? -42.35647 49.95043 4.21611 1.000 66.67269 646 ASP A CA 1
ATOM 4802 C C . ASP A 1 660 ? -41.45777 48.94865 3.50265 1.000 69.33914 646 ASP A C 1
ATOM 4803 O O . ASP A 1 660 ? -41.66554 47.73463 3.61074 1.000 61.94761 646 ASP A O 1
ATOM 4808 N N . ILE A 1 661 ? -40.45344 49.43757 2.77057 1.000 74.69042 647 ILE A N 1
ATOM 4809 C CA . ILE A 1 661 ? -39.51001 48.54193 2.10586 1.000 64.82448 647 ILE A CA 1
ATOM 4810 C C . ILE A 1 661 ? -38.72669 47.73557 3.13291 1.000 59.19154 647 ILE A C 1
ATOM 4811 O O . ILE A 1 661 ? -38.50685 46.52966 2.96283 1.000 57.84264 647 ILE A O 1
ATOM 4816 N N . GLY A 1 662 ? -38.30265 48.38436 4.21935 1.000 57.92458 648 GLY A N 1
ATOM 4817 C CA . GLY A 1 662 ? -37.50436 47.69630 5.21865 1.000 64.74428 648 GLY A CA 1
ATOM 4818 C C . GLY A 1 662 ? -38.24316 46.57072 5.91395 1.000 74.11399 648 GLY A C 1
ATOM 4819 O O . GLY A 1 662 ? -37.62530 45.59837 6.35533 1.000 77.83676 648 GLY A O 1
ATOM 4820 N N . ALA A 1 663 ? -39.56685 46.67850 6.02070 1.000 77.54042 649 ALA A N 1
ATOM 4821 C CA . ALA A 1 663 ? -40.35091 45.65530 6.70111 1.000 72.38453 649 ALA A CA 1
ATOM 4822 C C . ALA A 1 663 ? -40.83485 44.56532 5.75304 1.000 67.09890 649 ALA A C 1
ATOM 4823 O O . ALA A 1 663 ? -40.86908 43.38923 6.13115 1.000 71.01486 649 ALA A O 1
ATOM 4825 N N . VAL A 1 664 ? -41.21076 44.93026 4.52628 1.000 65.69490 650 VAL A N 1
ATOM 4826 C CA . VAL A 1 664 ? -41.67997 43.93422 3.56748 1.000 69.40144 650 VAL A CA 1
ATOM 4827 C C . VAL A 1 664 ? -40.55542 42.97082 3.20603 1.000 73.16277 650 VAL A C 1
ATOM 4828 O O . VAL A 1 664 ? -40.74277 41.74842 3.19383 1.000 71.54625 650 VAL A O 1
ATOM 4832 N N . PHE A 1 665 ? -39.36815 43.50448 2.91932 1.000 79.20283 651 PHE A N 1
ATOM 4833 C CA . PHE A 1 665 ? -38.23348 42.67917 2.52714 1.000 78.29183 651 PHE A CA 1
ATOM 4834 C C . PHE A 1 665 ? -37.40954 42.18552 3.70730 1.000 78.83096 651 PHE A C 1
ATOM 4835 O O . PHE A 1 665 ? -36.71677 41.16996 3.57689 1.000 84.20283 651 PHE A O 1
ATOM 4843 N N . GLY A 1 666 ? -37.46547 42.86966 4.84655 1.000 76.80325 652 GLY A N 1
ATOM 4844 C CA . GLY A 1 666 ? -36.64908 42.49964 5.98525 1.000 82.17591 652 GLY A CA 1
ATOM 4845 C C . GLY A 1 666 ? -37.26011 41.43251 6.86786 1.000 89.83432 652 GLY A C 1
ATOM 4846 O O . GLY A 1 666 ? -36.66919 40.36623 7.06278 1.000 97.47402 652 GLY A O 1
ATOM 4847 N N . ILE A 1 667 ? -38.44416 41.70811 7.41012 1.000 88.12085 653 ILE A N 1
ATOM 4848 C CA . ILE A 1 667 ? -39.11523 40.80550 8.33558 1.000 82.80119 653 ILE A CA 1
ATOM 4849 C C . ILE A 1 667 ? -40.28361 40.08519 7.67715 1.000 77.50431 653 ILE A C 1
ATOM 4850 O O . ILE A 1 667 ? -41.07517 39.43446 8.36778 1.000 74.13745 653 ILE A O 1
ATOM 4855 N N . GLY A 1 668 ? -40.41156 40.18171 6.35844 1.000 77.22767 654 GLY A N 1
ATOM 4856 C CA . GLY A 1 668 ? -41.47942 39.49253 5.65639 1.000 78.47385 654 GLY A CA 1
ATOM 4857 C C . GLY A 1 668 ? -42.86308 40.03509 5.93825 1.000 78.82078 654 GLY A C 1
ATOM 4858 O O . GLY A 1 668 ? -43.81907 39.25587 6.04261 1.000 76.27068 654 GLY A O 1
ATOM 4859 N N . PHE A 1 669 ? -42.99397 41.35036 6.07348 1.000 79.43173 655 PHE A N 1
ATOM 4860 C CA . PHE A 1 669 ? -44.30666 41.93941 6.27947 1.000 76.18061 655 PHE A CA 1
ATOM 4861 C C . PHE A 1 669 ? -45.20065 41.61651 5.08429 1.000 80.38025 655 PHE A C 1
ATOM 4862 O O . PHE A 1 669 ? -44.74075 41.66878 3.93697 1.000 89.89068 655 PHE A O 1
ATOM 4870 N N . PRO A 1 670 ? -46.46195 41.25783 5.31455 1.000 80.67999 656 PRO A N 1
ATOM 4871 C CA . PRO A 1 670 ? -47.34353 40.83436 4.21462 1.000 81.39949 656 PRO A CA 1
ATOM 4872 C C . PRO A 1 670 ? -47.38794 41.86622 3.10278 1.000 79.83551 656 PRO A C 1
ATOM 4873 O O . PRO A 1 670 ? -47.76092 43.02743 3.32915 1.000 82.58709 656 PRO A O 1
ATOM 4877 N N . PRO A 1 671 ? -47.00445 41.47756 1.88308 1.000 75.77823 657 PRO A N 1
ATOM 4878 C CA . PRO A 1 671 ? -46.96445 42.45502 0.78472 1.000 73.52980 657 PRO A CA 1
ATOM 4879 C C . PRO A 1 671 ? -48.33290 42.97110 0.37798 1.000 75.05171 657 PRO A C 1
ATOM 4880 O O . PRO A 1 671 ? -48.43080 44.10976 -0.09593 1.000 75.32422 657 PRO A O 1
ATOM 4884 N N . PHE A 1 672 ? -49.39390 42.17726 0.54396 1.000 78.02465 658 PHE A N 1
ATOM 4885 C CA . PHE A 1 672 ? -50.72695 42.64275 0.17721 1.000 74.42972 658 PHE A CA 1
ATOM 4886 C C . PHE A 1 672 ? -51.23263 43.75182 1.08974 1.000 73.32356 658 PHE A C 1
ATOM 4887 O O . PHE A 1 672 ? -52.27366 44.34780 0.79255 1.000 77.18580 658 PHE A O 1
ATOM 4895 N N . LEU A 1 673 ? -50.52995 44.03679 2.18600 1.000 66.75492 659 LEU A N 1
ATOM 4896 C CA . LEU A 1 673 ? -50.82120 45.18939 3.02469 1.000 66.20497 659 LEU A CA 1
ATOM 4897 C C . LEU A 1 673 ? -49.95030 46.39388 2.69221 1.000 70.02774 659 LEU A C 1
ATOM 4898 O O . LEU A 1 673 ? -50.27170 47.50748 3.12047 1.000 71.40701 659 LEU A O 1
ATOM 4903 N N . GLY A 1 674 ? -48.86501 46.19914 1.94446 1.000 71.41067 660 GLY A N 1
ATOM 4904 C CA . GLY A 1 674 ? -48.03538 47.29635 1.49078 1.000 74.57642 660 GLY A CA 1
ATOM 4905 C C . GLY A 1 674 ? -47.02502 47.80872 2.48949 1.000 74.46355 660 GLY A C 1
ATOM 4906 O O . GLY A 1 674 ? -46.35879 48.81186 2.21026 1.000 74.21505 660 GLY A O 1
ATOM 4907 N N . GLY A 1 675 ? -46.88285 47.15791 3.63951 1.000 76.08694 661 GLY A N 1
ATOM 4908 C CA . GLY A 1 675 ? -45.96692 47.61202 4.65673 1.000 75.69911 661 GLY A CA 1
ATOM 4909 C C . GLY A 1 675 ? -46.69306 48.09900 5.89280 1.000 75.26673 661 GLY A C 1
ATOM 4910 O O . GLY A 1 675 ? -47.91948 48.24314 5.90404 1.000 75.47604 661 GLY A O 1
ATOM 4911 N N . PRO A 1 676 ? -45.94290 48.36366 6.96571 1.000 75.63587 662 PRO A N 1
ATOM 4912 C CA . PRO A 1 676 ? -46.59152 48.78270 8.21729 1.000 72.38588 662 PRO A CA 1
ATOM 4913 C C . PRO A 1 676 ? -47.28363 50.12945 8.11674 1.000 72.82023 662 PRO A C 1
ATOM 4914 O O . PRO A 1 676 ? -48.33173 50.31997 8.74543 1.000 75.53302 662 PRO A O 1
ATOM 4918 N N . PHE A 1 677 ? -46.73791 51.06791 7.34216 1.000 63.52733 663 PHE A N 1
ATOM 4919 C CA . PHE A 1 677 ? -47.35220 52.38526 7.23417 1.000 60.47679 663 PHE A CA 1
ATOM 4920 C C . PHE A 1 677 ? -48.51883 52.39406 6.25570 1.000 67.81237 663 PHE A C 1
ATOM 4921 O O . PHE A 1 677 ? -49.49478 53.12116 6.47212 1.000 70.69914 663 PHE A O 1
ATOM 4929 N N . ARG A 1 678 ? -48.44168 51.60448 5.18128 1.000 70.84170 664 ARG A N 1
ATOM 4930 C CA . ARG A 1 678 ? -49.60476 51.43660 4.31727 1.000 69.10833 664 ARG A CA 1
ATOM 4931 C C . ARG A 1 678 ? -50.72986 50.71057 5.04039 1.000 69.82231 664 ARG A C 1
ATOM 4932 O O . ARG A 1 678 ? -51.90747 50.94399 4.74640 1.000 67.88628 664 ARG A O 1
ATOM 4940 N N . TYR A 1 679 ? -50.38749 49.83424 5.98726 1.000 72.03309 665 TYR A N 1
ATOM 4941 C CA . TYR A 1 679 ? -51.40856 49.11914 6.74409 1.000 69.68854 665 TYR A CA 1
ATOM 4942 C C . TYR A 1 679 ? -52.09262 50.03567 7.75040 1.000 74.52773 665 TYR A C 1
ATOM 4943 O O . TYR A 1 679 ? -53.30273 49.92251 7.97858 1.000 77.54000 665 TYR A O 1
ATOM 4952 N N . ILE A 1 680 ? -51.33626 50.95025 8.36097 1.000 72.37477 666 ILE A N 1
ATOM 4953 C CA . ILE A 1 680 ? -51.93067 51.88892 9.30715 1.000 72.18147 666 ILE A CA 1
ATOM 4954 C C . ILE A 1 680 ? -52.83815 52.87406 8.58238 1.000 77.67792 666 ILE A C 1
ATOM 4955 O O . ILE A 1 680 ? -53.94891 53.16808 9.04088 1.000 83.12790 666 ILE A O 1
ATOM 4960 N N . ASP A 1 681 ? -52.38614 53.39775 7.43973 1.000 78.38132 667 ASP A N 1
ATOM 4961 C CA . ASP A 1 681 ? -53.25176 54.25129 6.63304 1.000 78.21310 667 ASP A CA 1
ATOM 4962 C C . ASP A 1 681 ? -54.45262 53.48098 6.10261 1.000 78.28161 667 ASP A C 1
ATOM 4963 O O . ASP A 1 681 ? -55.52275 54.06486 5.89628 1.000 78.87366 667 ASP A O 1
ATOM 4968 N N . SER A 1 682 ? -54.29651 52.17374 5.87820 1.000 77.99225 668 SER A N 1
ATOM 4969 C CA . SER A 1 682 ? -55.42540 51.35428 5.45054 1.000 74.25940 668 SER A CA 1
ATOM 4970 C C . SER A 1 682 ? -56.49295 51.27800 6.53398 1.000 72.38991 668 SER A C 1
ATOM 4971 O O . SER A 1 682 ? -57.68880 51.40235 6.24569 1.000 72.00710 668 SER A O 1
ATOM 4974 N N . LEU A 1 683 ? -56.08102 51.07430 7.78571 1.000 73.79411 669 LEU A N 1
ATOM 4975 C CA . LEU A 1 683 ? -57.03664 51.01406 8.88435 1.000 66.43922 669 LEU A CA 1
ATOM 4976 C C . LEU A 1 683 ? -57.43687 52.40007 9.36958 1.000 66.68646 669 LEU A C 1
ATOM 4977 O O . LEU A 1 683 ? -58.53872 52.57021 9.90204 1.000 67.88898 669 LEU A O 1
ATOM 4982 N N . GLY A 1 684 ? -56.56991 53.39326 9.19083 1.000 62.11157 670 GLY A N 1
ATOM 4983 C CA . GLY A 1 684 ? -56.79716 54.70806 9.75476 1.000 57.47613 670 GLY A CA 1
ATOM 4984 C C . GLY A 1 684 ? -56.01740 54.89061 11.03953 1.000 64.24110 670 GLY A C 1
ATOM 4985 O O . GLY A 1 684 ? -55.98068 53.98484 11.87784 1.000 66.04100 670 GLY A O 1
ATOM 4986 N N . ALA A 1 685 ? -55.38487 56.05460 11.20458 1.000 66.43192 671 ALA A N 1
ATOM 4987 C CA . ALA A 1 685 ? -54.53213 56.27794 12.36854 1.000 65.43843 671 ALA A CA 1
ATOM 4988 C C . ALA A 1 685 ? -55.33052 56.19389 13.66399 1.000 73.43385 671 ALA A C 1
ATOM 4989 O O . ALA A 1 685 ? -54.94591 55.48176 14.59872 1.000 71.62609 671 ALA A O 1
ATOM 4991 N N . GLY A 1 686 ? -56.45196 56.91396 13.73675 1.000 78.52147 672 GLY A N 1
ATOM 4992 C CA . GLY A 1 686 ? -57.25493 56.89436 14.94710 1.000 79.72461 672 GLY A CA 1
ATOM 4993 C C . GLY A 1 686 ? -57.86916 55.54126 15.23933 1.000 77.56475 672 GLY A C 1
ATOM 4994 O O . GLY A 1 686 ? -58.15419 55.22267 16.39746 1.000 75.14422 672 GLY A O 1
ATOM 4995 N N . GLU A 1 687 ? -58.07673 54.72594 14.20417 1.000 81.00324 673 GLU A N 1
ATOM 4996 C CA . GLU A 1 687 ? -58.67898 53.41370 14.41013 1.000 85.40756 673 GLU A CA 1
ATOM 4997 C C . GLU A 1 687 ? -57.69662 52.45037 15.06521 1.000 82.92990 673 GLU A C 1
ATOM 4998 O O . GLU A 1 687 ? -58.08359 51.65532 15.92955 1.000 79.62167 673 GLU A O 1
ATOM 5004 N N . VAL A 1 688 ? -56.42176 52.50419 14.67227 1.000 82.58734 674 VAL A N 1
ATOM 5005 C CA . VAL A 1 688 ? -55.42676 51.64942 15.31121 1.000 81.11454 674 VAL A CA 1
ATOM 5006 C C . VAL A 1 688 ? -55.03875 52.16971 16.68867 1.000 80.07305 674 VAL A C 1
ATOM 5007 O O . VAL A 1 688 ? -54.54024 51.39642 17.51625 1.000 83.32850 674 VAL A O 1
ATOM 5011 N N . VAL A 1 689 ? -55.25503 53.45890 16.95981 1.000 78.55234 675 VAL A N 1
ATOM 5012 C CA . VAL A 1 689 ? -55.01883 53.98141 18.30110 1.000 79.10049 675 VAL A CA 1
ATOM 5013 C C . VAL A 1 689 ? -56.02635 53.39458 19.28022 1.000 79.03878 675 VAL A C 1
ATOM 5014 O O . VAL A 1 689 ? -55.67617 53.02610 20.40768 1.000 78.05971 675 VAL A O 1
ATOM 5018 N N . ALA A 1 690 ? -57.28945 53.28481 18.86196 1.000 75.07815 676 ALA A N 1
ATOM 5019 C CA . ALA A 1 690 ? -58.30154 52.67245 19.71575 1.000 74.76895 676 ALA A CA 1
ATOM 5020 C C . ALA A 1 690 ? -58.02792 51.18773 19.91863 1.000 83.87068 676 ALA A C 1
ATOM 5021 O O . ALA A 1 690 ? -58.28806 50.64513 20.99904 1.000 86.54138 676 ALA A O 1
ATOM 5023 N N . ILE A 1 691 ? -57.50523 50.51458 18.89120 1.000 86.61657 677 ILE A N 1
ATOM 5024 C CA . ILE A 1 691 ? -57.17357 49.09782 19.02019 1.000 79.37495 677 ILE A CA 1
ATOM 5025 C C . ILE A 1 691 ? -56.07883 48.90371 20.06073 1.000 74.50491 677 ILE A C 1
ATOM 5026 O O . ILE A 1 691 ? -56.19296 48.06462 20.96243 1.000 73.14982 677 ILE A O 1
ATOM 5031 N N . MET A 1 692 ? -55.00216 49.68458 19.95486 1.000 70.26636 678 MET A N 1
ATOM 5032 C CA . MET A 1 692 ? -53.89079 49.53064 20.88567 1.000 74.63993 678 MET A CA 1
ATOM 5033 C C . MET A 1 692 ? -54.22985 50.07646 22.26721 1.000 74.29088 678 MET A C 1
ATOM 5034 O O . MET A 1 692 ? -53.70684 49.57888 23.27082 1.000 75.15105 678 MET A O 1
ATOM 5039 N N . GLN A 1 693 ? -55.09623 51.09059 22.34470 1.000 74.04746 679 GLN A N 1
ATOM 5040 C CA . GLN A 1 693 ? -55.57861 51.53702 23.64774 1.000 72.73035 679 GLN A CA 1
ATOM 5041 C C . GLN A 1 693 ? -56.38390 50.44753 24.34076 1.000 74.78543 679 GLN A C 1
ATOM 5042 O O . GLN A 1 693 ? -56.37221 50.35529 25.57365 1.000 78.60743 679 GLN A O 1
ATOM 5048 N N . ARG A 1 694 ? -57.08346 49.61261 23.56936 1.000 75.50629 680 ARG A N 1
ATOM 5049 C CA A ARG A 1 694 ? -57.83951 48.51601 24.16425 0.500 75.09692 680 ARG A CA 1
ATOM 5050 C CA B ARG A 1 694 ? -57.83920 48.51530 24.16370 0.500 75.09739 680 ARG A CA 1
ATOM 5051 C C . ARG A 1 694 ? -56.90974 47.39950 24.62299 1.000 79.53252 680 ARG A C 1
ATOM 5052 O O . ARG A 1 694 ? -57.06035 46.86717 25.72909 1.000 92.05756 680 ARG A O 1
ATOM 5067 N N . LEU A 1 695 ? -55.94139 47.02937 23.77956 1.000 76.88735 681 LEU A N 1
ATOM 5068 C CA . LEU A 1 695 ? -54.98862 45.98944 24.15338 1.000 72.76281 681 LEU A CA 1
ATOM 5069 C C . LEU A 1 695 ? -54.16260 46.41159 25.36119 1.000 73.02027 681 LEU A C 1
ATOM 5070 O O . LEU A 1 695 ? -53.82429 45.58156 26.21272 1.000 71.16028 681 LEU A O 1
ATOM 5075 N N . ALA A 1 696 ? -53.83309 47.70243 25.45566 1.000 74.45631 682 ALA A N 1
ATOM 5076 C CA . ALA A 1 696 ? -53.06982 48.18749 26.59981 1.000 73.99548 682 ALA A CA 1
ATOM 5077 C C . ALA A 1 696 ? -53.86216 48.07353 27.89460 1.000 80.76479 682 ALA A C 1
ATOM 5078 O O . ALA A 1 696 ? -53.27383 47.88396 28.96533 1.000 84.45901 682 ALA A O 1
ATOM 5080 N N . THR A 1 697 ? -55.18956 48.18272 27.81791 1.000 85.43175 683 THR A N 1
ATOM 5081 C CA . THR A 1 697 ? -56.01192 48.07992 29.01802 1.000 87.22888 683 THR A CA 1
ATOM 5082 C C . THR A 1 697 ? -56.00348 46.66169 29.57616 1.000 90.93231 683 THR A C 1
ATOM 5083 O O . THR A 1 697 ? -55.95862 46.46922 30.79720 1.000 102.67207 683 THR A O 1
ATOM 5087 N N . GLN A 1 698 ? -56.02626 45.65661 28.70108 1.000 88.33287 684 GLN A N 1
ATOM 5088 C CA . GLN A 1 698 ? -56.16089 44.27013 29.12501 1.000 94.99854 684 GLN A CA 1
ATOM 5089 C C . GLN A 1 698 ? -54.86337 43.47416 29.05483 1.000 92.74021 684 GLN A C 1
ATOM 5090 O O . GLN A 1 698 ? -54.84792 42.31709 29.48726 1.000 98.12585 684 GLN A O 1
ATOM 5096 N N . TYR A 1 699 ? -53.78758 44.04573 28.53349 1.000 89.55917 685 TYR A N 1
ATOM 5097 C CA . TYR A 1 699 ? -52.54248 43.28592 28.45715 1.000 86.80804 685 TYR A CA 1
ATOM 5098 C C . TYR A 1 699 ? -51.36475 43.98871 29.11596 1.000 88.79071 685 TYR A C 1
ATOM 5099 O O . TYR A 1 699 ? -50.56044 43.32907 29.77884 1.000 92.58324 685 TYR A O 1
ATOM 5108 N N . GLY A 1 700 ? -51.23732 45.29227 28.95182 1.000 81.52687 686 GLY A N 1
ATOM 5109 C CA . GLY A 1 700 ? -50.14721 46.02996 29.55952 1.000 81.98515 686 GLY A CA 1
ATOM 5110 C C . GLY A 1 700 ? -49.80986 47.27240 28.76407 1.000 81.76674 686 GLY A C 1
ATOM 5111 O O . GLY A 1 700 ? -50.18054 47.43274 27.60328 1.000 77.69468 686 GLY A O 1
ATOM 5112 N N . SER A 1 701 ? -49.06176 48.17113 29.40864 1.000 80.71061 687 SER A N 1
ATOM 5113 C CA . SER A 1 701 ? -48.73392 49.46375 28.81757 1.000 79.73886 687 SER A CA 1
ATOM 5114 C C . SER A 1 701 ? -47.80318 49.36058 27.61545 1.000 80.56572 687 SER A C 1
ATOM 5115 O O . SER A 1 701 ? -47.53824 50.38371 26.97578 1.000 81.07429 687 SER A O 1
ATOM 5118 N N . ARG A 1 702 ? -47.29377 48.16923 27.29484 1.000 72.55698 688 ARG A N 1
ATOM 5119 C CA . ARG A 1 702 ? -46.47361 48.02597 26.09860 1.000 65.58101 688 ARG A CA 1
ATOM 5120 C C . ARG A 1 702 ? -47.28447 48.22360 24.82473 1.000 70.24012 688 ARG A C 1
ATOM 5121 O O . ARG A 1 702 ? -46.70848 48.54958 23.78151 1.000 78.09919 688 ARG A O 1
ATOM 5129 N N . PHE A 1 703 ? -48.60140 48.04039 24.88840 1.000 73.40009 689 PHE A N 1
ATOM 5130 C CA . PHE A 1 703 ? -49.48948 48.29528 23.76317 1.000 70.48022 689 PHE A CA 1
ATOM 5131 C C . PHE A 1 703 ? -49.94714 49.74530 23.68486 1.000 74.50322 689 PHE A C 1
ATOM 5132 O O . PHE A 1 703 ? -50.78356 50.06568 22.83524 1.000 79.21412 689 PHE A O 1
ATOM 5140 N N . THR A 1 704 ? -49.43487 50.61862 24.54629 1.000 80.31527 690 THR A N 1
ATOM 5141 C CA . THR A 1 704 ? -49.87298 52.00782 24.54953 1.000 83.36263 690 THR A CA 1
ATOM 5142 C C . THR A 1 704 ? -49.53785 52.66256 23.21311 1.000 78.97800 690 THR A C 1
ATOM 5143 O O . THR A 1 704 ? -48.39643 52.54932 22.74312 1.000 77.16615 690 THR A O 1
ATOM 5147 N N . PRO A 1 705 ? -50.49399 53.32965 22.56676 1.000 78.98505 691 PRO A N 1
ATOM 5148 C CA . PRO A 1 705 ? -50.19843 54.00133 21.29476 1.000 73.43922 691 PRO A CA 1
ATOM 5149 C C . PRO A 1 705 ? -49.06005 54.99646 21.45185 1.000 70.16069 691 PRO A C 1
ATOM 5150 O O . PRO A 1 705 ? -49.02412 55.78093 22.40308 1.000 67.56698 691 PRO A O 1
ATOM 5154 N N . CYS A 1 706 ? -48.12170 54.95164 20.50897 1.000 70.02920 692 CYS A N 1
ATOM 5155 C CA . CYS A 1 706 ? -46.91964 55.75803 20.62245 1.000 71.50038 692 CYS A CA 1
ATOM 5156 C C . CYS A 1 706 ? -47.26720 57.24423 20.55196 1.000 72.01502 692 CYS A C 1
ATOM 5157 O O . CYS A 1 706 ? -48.36656 57.64428 20.15986 1.000 64.76512 692 CYS A O 1
ATOM 5160 N N . GLU A 1 707 ? -46.29167 58.06518 20.94248 1.000 86.30091 693 GLU A N 1
ATOM 5161 C CA . GLU A 1 707 ? -46.53303 59.49391 21.10633 1.000 89.95447 693 GLU A CA 1
ATOM 5162 C C . GLU A 1 707 ? -46.89704 60.15641 19.78202 1.000 90.70369 693 GLU A C 1
ATOM 5163 O O . GLU A 1 707 ? -47.71258 61.08442 19.74768 1.000 94.49855 693 GLU A O 1
ATOM 5169 N N . ARG A 1 708 ? -46.30945 59.68994 18.67904 1.000 89.88982 694 ARG A N 1
ATOM 5170 C CA . ARG A 1 708 ? -46.60615 60.28546 17.38137 1.000 87.65935 694 ARG A CA 1
ATOM 5171 C C . ARG A 1 708 ? -47.96023 59.83122 16.85111 1.000 81.91391 694 ARG A C 1
ATOM 5172 O O . ARG A 1 708 ? -48.64490 60.59621 16.16054 1.000 77.51149 694 ARG A O 1
ATOM 5180 N N . LEU A 1 709 ? -48.37383 58.60664 17.18107 1.000 80.16531 695 LEU A N 1
ATOM 5181 C CA . LEU A 1 709 ? -49.54681 58.02734 16.53586 1.000 76.67271 695 LEU A CA 1
ATOM 5182 C C . LEU A 1 709 ? -50.83854 58.67289 17.02659 1.000 82.13831 695 LEU A C 1
ATOM 5183 O O . LEU A 1 709 ? -51.77529 58.86692 16.24243 1.000 81.47191 695 LEU A O 1
ATOM 5188 N N . VAL A 1 710 ? -50.91210 59.01631 18.31502 1.000 87.60938 696 VAL A N 1
ATOM 5189 C CA . VAL A 1 710 ? -52.11610 59.66923 18.82109 1.000 94.84955 696 VAL A CA 1
ATOM 5190 C C . VAL A 1 710 ? -52.28050 61.05066 18.20135 1.000 96.14890 696 VAL A C 1
ATOM 5191 O O . VAL A 1 710 ? -53.40750 61.53361 18.03611 1.000 99.90499 696 VAL A O 1
ATOM 5195 N N . GLU A 1 711 ? -51.17341 61.70618 17.84352 1.000 95.05793 697 GLU A N 1
ATOM 5196 C CA . GLU A 1 711 ? -51.26540 62.98133 17.14054 1.000 96.35472 697 GLU A CA 1
ATOM 5197 C C . GLU A 1 711 ? -51.87987 62.79973 15.75912 1.000 95.43909 697 GLU A C 1
ATOM 5198 O O . GLU A 1 711 ? -52.70728 63.61139 15.32810 1.000 98.63919 697 GLU A O 1
ATOM 5204 N N . MET A 1 712 ? -51.49099 61.73566 15.05312 1.000 89.85247 698 MET A N 1
ATOM 5205 C CA . MET A 1 712 ? -52.09076 61.45208 13.75505 1.000 85.46586 698 MET A CA 1
ATOM 5206 C C . MET A 1 712 ? -53.53925 61.00731 13.89463 1.000 84.46259 698 MET A C 1
ATOM 5207 O O . MET A 1 712 ? -54.36451 61.30575 13.02419 1.000 81.78893 698 MET A O 1
ATOM 5212 N N . GLY A 1 713 ? -53.86503 60.29486 14.97422 1.000 83.47054 699 GLY A N 1
ATOM 5213 C CA . GLY A 1 713 ? -55.23834 59.86621 15.17567 1.000 81.20146 699 GLY A CA 1
ATOM 5214 C C . GLY A 1 713 ? -56.15627 61.01015 15.55985 1.000 82.86391 699 GLY A C 1
ATOM 5215 O O . GLY A 1 713 ? -57.31441 61.05681 15.13611 1.000 86.29267 699 GLY A O 1
ATOM 5216 N N . ALA A 1 714 ? -55.65547 61.94668 16.37004 1.000 83.39475 700 ALA A N 1
ATOM 5217 C CA . ALA A 1 714 ? -56.45578 63.11007 16.73553 1.000 88.44900 700 ALA A CA 1
ATOM 5218 C C . ALA A 1 714 ? -56.75386 63.98211 15.52448 1.000 96.76638 700 ALA A C 1
ATOM 5219 O O . ALA A 1 714 ? -57.80874 64.62442 15.46402 1.000 103.04982 700 ALA A O 1
ATOM 5221 N N . ARG A 1 715 ? -55.84690 64.01377 14.55624 1.000 96.56286 701 ARG A N 1
ATOM 5222 C CA . ARG A 1 715 ? -56.02745 64.75754 13.32421 1.000 100.18637 701 ARG A CA 1
ATOM 5223 C C . ARG A 1 715 ? -56.39468 63.78973 12.20046 1.000 104.88699 701 ARG A C 1
ATOM 5224 O O . ARG A 1 715 ? -56.76288 62.63519 12.43806 1.000 106.80532 701 ARG A O 1
ATOM 5232 N N . GLY A 1 716 ? -56.30211 64.25946 10.96047 1.000 109.83342 702 GLY A N 1
ATOM 5233 C CA . GLY A 1 716 ? -56.58603 63.41205 9.82028 1.000 110.44358 702 GLY A CA 1
ATOM 5234 C C . GLY A 1 716 ? -55.33644 63.04651 9.04904 1.000 110.28169 702 GLY A C 1
ATOM 5235 O O . GLY A 1 716 ? -55.37666 62.89351 7.82480 1.000 113.04703 702 GLY A O 1
ATOM 5236 N N . GLU A 1 717 ? -54.21948 62.89853 9.75429 1.000 105.70911 703 GLU A N 1
ATOM 5237 C CA . GLU A 1 717 ? -52.94645 62.67853 9.08431 1.000 104.86523 703 GLU A CA 1
ATOM 5238 C C . GLU A 1 717 ? -52.83179 61.24428 8.58408 1.000 96.52073 703 GLU A C 1
ATOM 5239 O O . GLU A 1 717 ? -53.32356 60.30312 9.21334 1.000 92.41114 703 GLU A O 1
ATOM 5245 N N . SER A 1 718 ? -52.17851 61.08687 7.43596 1.000 94.26568 704 SER A N 1
ATOM 5246 C CA . SER A 1 718 ? -51.82874 59.78490 6.89331 1.000 86.75937 704 SER A CA 1
ATOM 5247 C C . SER A 1 718 ? -50.33369 59.76145 6.60877 1.000 80.45059 704 SER A C 1
ATOM 5248 O O . SER A 1 718 ? -49.68419 60.80555 6.50930 1.000 73.36159 704 SER A O 1
ATOM 5251 N N . PHE A 1 719 ? -49.78689 58.55129 6.48337 1.000 81.02167 705 PHE A N 1
ATOM 5252 C CA . PHE A 1 719 ? -48.35497 58.41892 6.23650 1.000 78.19883 705 PHE A CA 1
ATOM 5253 C C . PHE A 1 719 ? -48.00229 58.71651 4.78409 1.000 79.04708 705 PHE A C 1
ATOM 5254 O O . PHE A 1 719 ? -46.94031 59.28459 4.50594 1.000 81.90808 705 PHE A O 1
ATOM 5262 N N . TRP A 1 720 ? -48.87185 58.34318 3.85079 1.000 83.60863 706 TRP A N 1
ATOM 5263 C CA . TRP A 1 720 ? -48.68607 58.62564 2.43332 1.000 91.89785 706 TRP A CA 1
ATOM 5264 C C . TRP A 1 720 ? -49.71303 59.67343 2.02347 1.000 105.57051 706 TRP A C 1
ATOM 5265 O O . TRP A 1 720 ? -50.91882 59.46574 2.19805 1.000 100.82191 706 TRP A O 1
ATOM 5276 N N . LYS A 1 721 ? -49.23050 60.79384 1.48007 1.000 126.24862 707 LYS A N 1
ATOM 5277 C CA . LYS A 1 721 ? -50.05904 61.99119 1.35709 1.000 150.24445 707 LYS A CA 1
ATOM 5278 C C . LYS A 1 721 ? -51.22721 61.77840 0.40002 1.000 171.14932 707 LYS A C 1
ATOM 5279 O O . LYS A 1 721 ? -52.39053 61.95950 0.77746 1.000 174.90183 707 LYS A O 1
ATOM 5285 N N . THR A 1 722 ? -50.94210 61.41151 -0.84961 1.000 190.24022 708 THR A N 1
ATOM 5286 C CA . THR A 1 722 ? -52.01781 61.13034 -1.79411 1.000 200.44734 708 THR A CA 1
ATOM 5287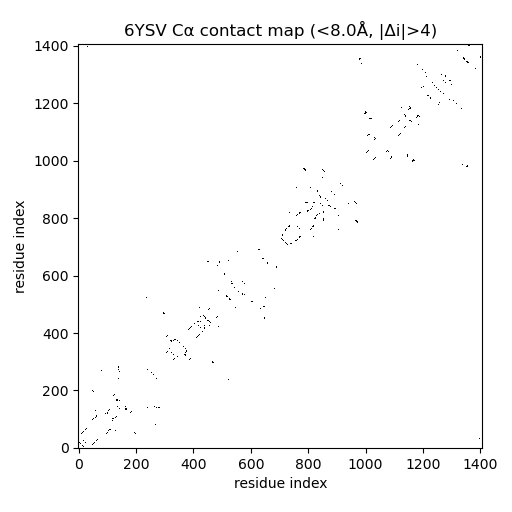 C C . THR A 1 722 ? -52.83724 59.94629 -1.29551 1.000 203.36667 708 THR A C 1
ATOM 5288 O O . THR A 1 722 ? -52.36124 58.80651 -1.29178 1.000 205.83769 708 THR A O 1
ATOM 5292 N N . THR A 1 723 ? -54.06385 60.21255 -0.86001 1.000 197.93508 709 THR A N 1
ATOM 5293 C CA . THR A 1 723 ? -54.88133 59.21845 -0.18443 1.000 190.36110 709 THR A CA 1
ATOM 5294 C C . THR A 1 723 ? -55.79231 58.49061 -1.17031 1.000 183.74530 709 THR A C 1
ATOM 5295 O O . THR A 1 723 ? -55.95433 58.88762 -2.32705 1.000 188.86428 709 THR A O 1
ATOM 5299 N N . ALA A 1 724 ? -56.39287 57.40663 -0.68906 1.000 172.31853 710 ALA A N 1
ATOM 5300 C CA . ALA A 1 724 ? -57.30742 56.60492 -1.49071 1.000 166.67819 710 ALA A CA 1
ATOM 5301 C C . ALA A 1 724 ? -58.28334 55.84163 -0.59967 1.000 160.08899 710 ALA A C 1
ATOM 5302 O O . ALA A 1 724 ? -58.38433 54.61726 -0.68043 1.000 156.52517 710 ALA A O 1
ATOM 5304 N N . MET B 1 17 ? -15.68314 71.42627 -30.69402 1.000 210.68439 3 MET B N 1
ATOM 5305 C CA . MET B 1 17 ? -16.34009 72.67660 -31.05563 1.000 205.68356 3 MET B CA 1
ATOM 5306 C C . MET B 1 17 ? -15.78378 73.84121 -30.24360 1.000 202.81815 3 MET B C 1
ATOM 5307 O O . MET B 1 17 ? -14.60337 73.85951 -29.89424 1.000 207.14804 3 MET B O 1
ATOM 5309 N N . THR B 1 18 ? -16.64227 74.81592 -29.95080 1.000 195.67290 4 THR B N 1
ATOM 5310 C CA . THR B 1 18 ? -16.26108 75.98463 -29.17273 1.000 192.05567 4 THR B CA 1
ATOM 5311 C C . THR B 1 18 ? -17.33757 76.27314 -28.13806 1.000 189.76544 4 THR B C 1
ATOM 5312 O O . THR B 1 18 ? -18.50992 75.93900 -28.32927 1.000 190.93080 4 THR B O 1
ATOM 5316 N N . SER B 1 19 ? -16.92664 76.89670 -27.03739 1.000 188.18833 5 SER B N 1
ATOM 5317 C CA . SER B 1 19 ? -17.88064 77.31464 -26.02437 1.000 182.32945 5 SER B CA 1
ATOM 5318 C C . SER B 1 19 ? -18.77263 78.42770 -26.56788 1.000 172.66742 5 SER B C 1
ATOM 5319 O O . SER B 1 19 ? -18.40606 79.16310 -27.48877 1.000 172.59208 5 SER B O 1
ATOM 5322 N N . ALA B 1 20 ? -19.96578 78.54384 -25.98110 1.000 156.79668 6 ALA B N 1
ATOM 5323 C CA . ALA B 1 20 ? -20.92447 79.53579 -26.45483 1.000 146.27850 6 ALA B CA 1
ATOM 5324 C C . ALA B 1 20 ? -20.44689 80.95913 -26.19545 1.000 138.91262 6 ALA B C 1
ATOM 5325 O O . ALA B 1 20 ? -20.85354 81.88695 -26.90374 1.000 133.39376 6 ALA B O 1
ATOM 5327 N N . PHE B 1 21 ? -19.59074 81.15234 -25.19538 1.000 136.10633 7 PHE B N 1
ATOM 5328 C CA . PHE B 1 21 ? -19.09775 82.47182 -24.81819 1.000 138.35778 7 PHE B CA 1
ATOM 5329 C C . PHE B 1 21 ? -17.57701 82.43950 -24.83325 1.000 143.02901 7 PHE B C 1
ATOM 5330 O O . PHE B 1 21 ? -16.96719 81.60174 -24.16091 1.000 149.02652 7 PHE B O 1
ATOM 5338 N N . THR B 1 22 ? -16.96729 83.34133 -25.59912 1.000 141.30274 8 THR B N 1
ATOM 5339 C CA . THR B 1 22 ? -15.51727 83.41266 -25.72492 1.000 143.14183 8 THR B CA 1
ATOM 5340 C C . THR B 1 22 ? -15.02860 84.76145 -25.21581 1.000 139.15617 8 THR B C 1
ATOM 5341 O O . THR B 1 22 ? -15.53095 85.80909 -25.63622 1.000 137.04917 8 THR B O 1
ATOM 5345 N N . LEU B 1 23 ? -14.04682 84.72819 -24.31900 1.000 138.11998 9 LEU B N 1
ATOM 5346 C CA . LEU B 1 23 ? -13.51516 85.91846 -23.67051 1.000 133.98774 9 LEU B CA 1
ATOM 5347 C C . LEU B 1 23 ? -12.23382 86.37509 -24.35722 1.000 138.60612 9 LEU B C 1
ATOM 5348 O O . LEU B 1 23 ? -11.36518 85.55995 -24.68136 1.000 144.90568 9 LEU B O 1
ATOM 5353 N N . ASN B 1 24 ? -12.12159 87.68528 -24.57322 1.000 136.17078 10 ASN B N 1
ATOM 5354 C CA . ASN B 1 24 ? -10.93884 88.28167 -25.18134 1.000 137.73250 10 ASN B CA 1
ATOM 5355 C C . ASN B 1 24 ? -10.68442 89.63928 -24.54663 1.000 135.89128 10 ASN B C 1
ATOM 5356 O O . ASN B 1 24 ? -11.60401 90.45440 -24.43514 1.000 134.95797 10 ASN B O 1
ATOM 5361 N N . VAL B 1 25 ? -9.44087 89.88025 -24.14006 1.000 139.06826 11 VAL B N 1
ATOM 5362 C CA . VAL B 1 25 ? -9.03634 91.13230 -23.50903 1.000 138.02712 11 VAL B CA 1
ATOM 5363 C C . VAL B 1 25 ? -8.15731 91.89384 -24.49146 1.000 143.03589 11 VAL B C 1
ATOM 5364 O O . VAL B 1 25 ? -7.12588 91.37837 -24.94054 1.000 146.50952 11 VAL B O 1
ATOM 5368 N N . ARG B 1 26 ? -8.56045 93.11783 -24.82431 1.000 144.79152 12 ARG B N 1
ATOM 5369 C CA . ARG B 1 26 ? -7.78964 93.94970 -25.73867 1.000 149.66981 12 ARG B CA 1
ATOM 5370 C C . ARG B 1 26 ? -6.67862 94.65811 -24.96331 1.000 158.26534 12 ARG B C 1
ATOM 5371 O O . ARG B 1 26 ? -6.45185 94.40233 -23.77746 1.000 160.13922 12 ARG B O 1
ATOM 5379 N N . LEU B 1 27 ? -5.97224 95.57229 -25.63108 1.000 164.24593 13 LEU B N 1
ATOM 5380 C CA . LEU B 1 27 ? -4.82270 96.22839 -25.01999 1.000 171.23463 13 LEU B CA 1
ATOM 5381 C C . LEU B 1 27 ? -5.20739 97.38161 -24.10253 1.000 176.13847 13 LEU B C 1
ATOM 5382 O O . LEU B 1 27 ? -4.40317 97.76335 -23.24551 1.000 180.48097 13 LEU B O 1
ATOM 5387 N N . ASP B 1 28 ? -6.40541 97.94557 -24.25573 1.000 176.88798 14 ASP B N 1
ATOM 5388 C CA . ASP B 1 28 ? -6.87828 98.99141 -23.35726 1.000 181.20069 14 ASP B CA 1
ATOM 5389 C C . ASP B 1 28 ? -7.45612 98.43717 -22.06015 1.000 178.00243 14 ASP B C 1
ATOM 5390 O O . ASP B 1 28 ? -8.14867 99.17148 -21.34378 1.000 178.45816 14 ASP B O 1
ATOM 5395 N N . ASN B 1 29 ? -7.18117 97.16717 -21.75279 1.000 175.91147 15 ASN B N 1
ATOM 5396 C CA . ASN B 1 29 ? -7.71441 96.49751 -20.56543 1.000 171.30849 15 ASN B CA 1
ATOM 5397 C C . ASN B 1 29 ? -9.24065 96.54932 -20.53912 1.000 162.43445 15 ASN B C 1
ATOM 5398 O O . ASN B 1 29 ? -9.85680 96.81439 -19.50518 1.000 165.31224 15 ASN B O 1
ATOM 5403 N N . ILE B 1 30 ? -9.85299 96.30148 -21.69335 1.000 154.09347 16 ILE B N 1
ATOM 5404 C CA . ILE B 1 30 ? -11.29875 96.16047 -21.82061 1.000 144.59717 16 ILE B CA 1
ATOM 5405 C C . ILE B 1 30 ? -11.56569 94.81003 -22.47137 1.000 141.71877 16 ILE B C 1
ATOM 5406 O O . ILE B 1 30 ? -11.13627 94.56614 -23.60582 1.000 140.87673 16 ILE B O 1
ATOM 5411 N N . ALA B 1 31 ? -12.26044 93.93189 -21.75238 1.000 141.57596 17 ALA B N 1
ATOM 5412 C CA . ALA B 1 31 ? -12.43648 92.54894 -22.17678 1.000 145.09521 17 ALA B CA 1
ATOM 5413 C C . ALA B 1 31 ? -13.68093 92.41769 -23.04514 1.000 149.15164 17 ALA B C 1
ATOM 5414 O O . ALA B 1 31 ? -14.79042 92.73547 -22.60471 1.000 147.85613 17 ALA B O 1
ATOM 5416 N N . VAL B 1 32 ? -13.49506 91.94146 -24.27082 1.000 157.94515 18 VAL B N 1
ATOM 5417 C CA . VAL B 1 32 ? -14.60486 91.60651 -25.15431 1.000 157.84451 18 VAL B CA 1
ATOM 5418 C C . VAL B 1 32 ? -14.98921 90.15542 -24.90100 1.000 155.07460 18 VAL B C 1
ATOM 5419 O O . VAL B 1 32 ? -14.18486 89.24405 -25.12446 1.000 161.69358 18 VAL B O 1
ATOM 5423 N N . ILE B 1 33 ? -16.20917 89.93789 -24.42305 1.000 143.35803 19 ILE B N 1
ATOM 5424 C CA . ILE B 1 33 ? -16.75655 88.59633 -24.26724 1.000 136.51948 19 ILE B CA 1
ATOM 5425 C C . ILE B 1 33 ? -17.71384 88.36517 -25.43308 1.000 133.86685 19 ILE B C 1
ATOM 5426 O O . ILE B 1 33 ? -18.78933 88.97035 -25.50903 1.000 131.39496 19 ILE B O 1
ATOM 5431 N N . THR B 1 34 ? -17.30629 87.50363 -26.36203 1.000 133.60802 20 THR B N 1
ATOM 5432 C CA . THR B 1 34 ? -18.04908 87.27368 -27.59394 1.000 131.50947 20 THR B CA 1
ATOM 5433 C C . THR B 1 34 ? -19.06291 86.15522 -27.39357 1.000 128.86597 20 THR B C 1
ATOM 5434 O O . THR B 1 34 ? -18.73746 85.10429 -26.83069 1.000 129.90650 20 THR B O 1
ATOM 5438 N N . ILE B 1 35 ? -20.28863 86.39204 -27.85181 1.000 128.42921 21 ILE B N 1
ATOM 5439 C CA . ILE B 1 35 ? -21.37143 85.41925 -27.78357 1.000 128.58703 21 ILE B CA 1
ATOM 5440 C C . ILE B 1 35 ? -21.51270 84.78101 -29.15395 1.000 138.10414 21 ILE B C 1
ATOM 5441 O O . ILE B 1 35 ? -21.53079 85.48010 -30.17382 1.000 139.15777 21 ILE B O 1
ATOM 5446 N N . ASP B 1 36 ? -21.58878 83.45656 -29.18035 1.000 146.23013 22 ASP B N 1
ATOM 5447 C CA . ASP B 1 36 ? -21.79349 82.71962 -30.42305 1.000 147.43370 22 ASP B CA 1
ATOM 5448 C C . ASP B 1 36 ? -22.10323 81.28451 -30.04485 1.000 143.37433 22 ASP B C 1
ATOM 5449 O O . ASP B 1 36 ? -21.29984 80.63364 -29.37041 1.000 146.78451 22 ASP B O 1
ATOM 5454 N N . VAL B 1 37 ? -23.26549 80.80175 -30.46507 1.000 137.50129 23 VAL B N 1
ATOM 5455 C CA . VAL B 1 37 ? -23.65453 79.41393 -30.24118 1.000 138.13166 23 VAL B CA 1
ATOM 5456 C C . VAL B 1 37 ? -23.37714 78.63759 -31.52248 1.000 143.37047 23 VAL B C 1
ATOM 5457 O O . VAL B 1 37 ? -23.63667 79.14060 -32.62734 1.000 146.70469 23 VAL B O 1
ATOM 5461 N N . PRO B 1 38 ? -22.81707 77.43048 -31.42564 1.000 145.08353 24 PRO B N 1
ATOM 5462 C CA . PRO B 1 38 ? -22.59346 76.62681 -32.63602 1.000 149.37986 24 PRO B CA 1
ATOM 5463 C C . PRO B 1 38 ? -23.86674 76.02777 -33.20262 1.000 152.52826 24 PRO B C 1
ATOM 5464 O O . PRO B 1 38 ? -23.85919 75.57004 -34.35238 1.000 153.57206 24 PRO B O 1
ATOM 5468 N N . GLY B 1 39 ? -24.95955 76.02863 -32.43887 1.000 155.60195 25 GLY B N 1
ATOM 5469 C CA . GLY B 1 39 ? -26.15989 75.33864 -32.87964 1.000 161.13110 25 GLY B CA 1
ATOM 5470 C C . GLY B 1 39 ? -26.84591 76.02031 -34.04865 1.000 164.09845 25 GLY B C 1
ATOM 5471 O O . GLY B 1 39 ? -27.12544 75.38785 -35.07115 1.000 166.60318 25 GLY B O 1
ATOM 5472 N N . GLU B 1 40 ? -27.13020 77.31348 -33.91963 1.000 166.22286 26 GLU B N 1
ATOM 5473 C CA . GLU B 1 40 ? -27.97018 77.97873 -34.90687 1.000 170.61380 26 GLU B CA 1
ATOM 5474 C C . GLU B 1 40 ? -27.65178 79.46865 -34.94133 1.000 167.90294 26 GLU B C 1
ATOM 5475 O O . GLU B 1 40 ? -26.79456 79.96583 -34.20556 1.000 165.06894 26 GLU B O 1
ATOM 5481 N N . LYS B 1 41 ? -28.37484 80.17965 -35.81236 1.000 158.64631 27 LYS B N 1
ATOM 5482 C CA . LYS B 1 41 ? -28.16845 81.61253 -35.98966 1.000 146.68938 27 LYS B CA 1
ATOM 5483 C C . LYS B 1 41 ? -28.70423 82.40972 -34.80804 1.000 141.73596 27 LYS B C 1
ATOM 5484 O O . LYS B 1 41 ? -28.18212 83.48680 -34.50054 1.000 143.16764 27 LYS B O 1
ATOM 5490 N N . MET B 1 42 ? -29.74196 81.91027 -34.14424 1.000 137.15899 28 MET B N 1
ATOM 5491 C CA . MET B 1 42 ? -30.27617 82.54834 -32.94897 1.000 133.84102 28 MET B CA 1
ATOM 5492 C C . MET B 1 42 ? -29.61152 81.92937 -31.72539 1.000 132.55849 28 MET B C 1
ATOM 5493 O O . MET B 1 42 ? -29.77288 80.73217 -31.46340 1.000 133.91713 28 MET B O 1
ATOM 5498 N N . ASN B 1 43 ? -28.85664 82.74313 -30.98521 1.000 129.89375 29 ASN B N 1
ATOM 5499 C CA . ASN B 1 43 ? -28.12782 82.27406 -29.80690 1.000 127.05601 29 ASN B CA 1
ATOM 5500 C C . ASN B 1 43 ? -29.09011 82.19797 -28.62117 1.000 121.40319 29 ASN B C 1
ATOM 5501 O O . ASN B 1 43 ? -29.04596 82.99359 -27.68023 1.000 120.83079 29 ASN B O 1
ATOM 5506 N N . THR B 1 44 ? -29.98246 81.21282 -28.68552 1.000 118.61210 30 THR B N 1
ATOM 5507 C CA . THR B 1 44 ? -30.93916 81.00646 -27.60770 1.000 115.48247 30 THR B CA 1
ATOM 5508 C C . THR B 1 44 ? -30.20754 80.63185 -26.32575 1.000 115.48640 30 THR B C 1
ATOM 5509 O O . THR B 1 44 ? -29.42602 79.67545 -26.30294 1.000 119.20160 30 THR B O 1
ATOM 5513 N N . LEU B 1 45 ? -30.45276 81.39529 -25.26330 1.000 113.04673 31 LEU B N 1
ATOM 5514 C CA . LEU B 1 45 ? -29.78550 81.15151 -23.99045 1.000 114.75979 31 LEU B CA 1
ATOM 5515 C C . LEU B 1 45 ? -30.18509 79.78786 -23.44301 1.000 117.11608 31 LEU B C 1
ATOM 5516 O O . LEU B 1 45 ? -31.37086 79.51668 -23.22980 1.000 116.55557 31 LEU B O 1
ATOM 5521 N N . LYS B 1 46 ? -29.19437 78.93059 -23.21697 1.000 120.60200 32 LYS B N 1
ATOM 5522 C CA . LYS B 1 46 ? -29.42530 77.56961 -22.76311 1.000 123.65314 32 LYS B CA 1
ATOM 5523 C C . LYS B 1 46 ? -28.81876 77.36512 -21.38122 1.000 126.17484 32 LYS B C 1
ATOM 5524 O O . LYS B 1 46 ? -27.89114 78.06957 -20.97308 1.000 126.86517 32 LYS B O 1
ATOM 5530 N N . ALA B 1 47 ? -29.36238 76.38169 -20.65966 1.000 129.17563 33 ALA B N 1
ATOM 5531 C CA . ALA B 1 47 ? -28.86275 76.06695 -19.32697 1.000 135.52558 33 ALA B CA 1
ATOM 5532 C C . ALA B 1 47 ? -27.45685 75.48386 -19.35831 1.000 143.53569 33 ALA B C 1
ATOM 5533 O O . ALA B 1 47 ? -26.75722 75.53200 -18.34093 1.000 147.53803 33 ALA B O 1
ATOM 5535 N N . GLU B 1 48 ? -27.03006 74.93529 -20.49816 1.000 147.10911 34 GLU B N 1
ATOM 5536 C CA . GLU B 1 48 ? -25.67994 74.39138 -20.59868 1.000 153.09689 34 GLU B CA 1
ATOM 5537 C C . GLU B 1 48 ? -24.63377 75.49577 -20.51729 1.000 152.10204 34 GLU B C 1
ATOM 5538 O O . GLU B 1 48 ? -23.57002 75.30918 -19.91489 1.000 153.83880 34 GLU B O 1
ATOM 5544 N N . PHE B 1 49 ? -24.91887 76.65305 -21.11535 1.000 150.98611 35 PHE B N 1
ATOM 5545 C CA . PHE B 1 49 ? -23.98491 77.77083 -21.11398 1.000 145.54778 35 PHE B CA 1
ATOM 5546 C C . PHE B 1 49 ? -23.93890 78.50879 -19.78314 1.000 142.40098 35 PHE B C 1
ATOM 5547 O O . PHE B 1 49 ? -23.10755 79.40959 -19.62496 1.000 140.69598 35 PHE B O 1
ATOM 5549 N N . ALA B 1 50 ? -24.80720 78.15757 -18.83110 1.000 141.62495 36 ALA B N 1
ATOM 5550 C CA . ALA B 1 50 ? -24.77624 78.81227 -17.52756 1.000 140.97771 36 ALA B CA 1
ATOM 5551 C C . ALA B 1 50 ? -23.47121 78.52248 -16.79838 1.000 145.05188 36 ALA B C 1
ATOM 5552 O O . ALA B 1 50 ? -22.92729 79.39488 -16.11212 1.000 145.27034 36 ALA B O 1
ATOM 5554 N N . SER B 1 51 ? -22.95037 77.30158 -16.93702 1.000 149.07141 37 SER B N 1
ATOM 5555 C CA . SER B 1 51 ? -21.66905 76.97776 -16.32072 1.000 158.81454 37 SER B CA 1
ATOM 5556 C C . SER B 1 51 ? -20.51906 77.70065 -17.00946 1.000 158.81091 37 SER B C 1
ATOM 5557 O O . SER B 1 51 ? -19.50738 78.00597 -16.36768 1.000 162.36478 37 SER B O 1
ATOM 5560 N N . GLN B 1 52 ? -20.65533 77.98482 -18.30639 1.000 153.17403 38 GLN B N 1
ATOM 5561 C CA . GLN B 1 52 ? -19.60298 78.69458 -19.02584 1.000 150.13380 38 GLN B CA 1
ATOM 5562 C C . GLN B 1 52 ? -19.52104 80.14927 -18.58190 1.000 146.18986 38 GLN B C 1
ATOM 5563 O O . GLN B 1 52 ? -18.42993 80.66964 -18.32125 1.000 149.56882 38 GLN B O 1
ATOM 5569 N N . VAL B 1 53 ? -20.67032 80.82296 -18.49040 1.000 140.21168 39 VAL B N 1
ATOM 5570 C CA . VAL B 1 53 ? -20.66925 82.24237 -18.15327 1.000 135.69395 39 VAL B CA 1
ATOM 5571 C C . VAL B 1 53 ? -20.25500 82.46003 -16.70360 1.000 138.95649 39 VAL B C 1
ATOM 5572 O O . VAL B 1 53 ? -19.66711 83.49585 -16.37136 1.000 138.71315 39 VAL B O 1
ATOM 5576 N N . ARG B 1 54 ? -20.54531 81.50232 -15.81846 1.000 143.85125 40 ARG B N 1
ATOM 5577 C CA . ARG B 1 54 ? -20.06153 81.60655 -14.44578 1.000 148.80459 40 ARG B CA 1
ATOM 5578 C C . ARG B 1 54 ? -18.56252 81.35436 -14.36719 1.000 153.00317 40 ARG B C 1
ATOM 5579 O O . ARG B 1 54 ? -17.88806 81.89724 -13.48460 1.000 157.52559 40 ARG B O 1
ATOM 5587 N N . ALA B 1 55 ? -18.02511 80.54176 -15.27964 1.000 154.06286 41 ALA B N 1
ATOM 5588 C CA . ALA B 1 55 ? -16.58243 80.34069 -15.32873 1.000 157.37062 41 ALA B CA 1
ATOM 5589 C C . ALA B 1 55 ? -15.87115 81.54423 -15.93139 1.000 152.86980 41 ALA B C 1
ATOM 5590 O O . ALA B 1 55 ? -14.71482 81.81313 -15.58958 1.000 160.14260 41 ALA B O 1
ATOM 5592 N N . ILE B 1 56 ? -16.54177 82.28081 -16.81780 1.000 143.73800 42 ILE B N 1
ATOM 5593 C CA . ILE B 1 56 ? -15.91012 83.42840 -17.46023 1.000 139.51572 42 ILE B CA 1
ATOM 5594 C C . ILE B 1 56 ? -15.87442 84.62867 -16.52223 1.000 141.97112 42 ILE B C 1
ATOM 5595 O O . ILE B 1 56 ? -14.86376 85.33687 -16.44470 1.000 145.94212 42 ILE B O 1
ATOM 5600 N N . ILE B 1 57 ? -16.96491 84.87614 -15.79213 1.000 140.46637 43 ILE B N 1
ATOM 5601 C CA . ILE B 1 57 ? -17.01568 86.04731 -14.92180 1.000 138.74879 43 ILE B CA 1
ATOM 5602 C C . ILE B 1 57 ? -16.01137 85.91694 -13.78383 1.000 149.76817 43 ILE B C 1
ATOM 5603 O O . ILE B 1 57 ? -15.38698 86.90316 -13.37671 1.000 151.11100 43 ILE B O 1
ATOM 5608 N N . LYS B 1 58 ? -15.82602 84.70285 -13.26128 1.000 161.95221 44 LYS B N 1
ATOM 5609 C CA . LYS B 1 58 ? -14.91777 84.52310 -12.13576 1.000 172.63128 44 LYS B CA 1
ATOM 5610 C C . LYS B 1 58 ? -13.46077 84.50224 -12.57848 1.000 178.74114 44 LYS B C 1
ATOM 5611 O O . LYS B 1 58 ? -12.57171 84.81658 -11.77901 1.000 185.47278 44 LYS B O 1
ATOM 5617 N N . GLN B 1 59 ? -13.19507 84.13873 -13.83573 1.000 171.19828 45 GLN B N 1
ATOM 5618 C CA . GLN B 1 59 ? -11.84706 84.29555 -14.37148 1.000 169.28324 45 GLN B CA 1
ATOM 5619 C C . GLN B 1 59 ? -11.47376 85.76837 -14.48116 1.000 163.94695 45 GLN B C 1
ATOM 5620 O O . GLN B 1 59 ? -10.34912 86.15655 -14.14361 1.000 166.85173 45 GLN B O 1
ATOM 5626 N N . LEU B 1 60 ? -12.40535 86.60482 -14.94527 1.000 155.15493 46 LEU B N 1
ATOM 5627 C CA . LEU B 1 60 ? -12.16608 88.04149 -14.98309 1.000 152.06186 46 LEU B CA 1
ATOM 5628 C C . LEU B 1 60 ? -12.36252 88.69528 -13.62242 1.000 158.41600 46 LEU B C 1
ATOM 5629 O O . LEU B 1 60 ? -11.84083 89.79244 -13.39789 1.000 161.95023 46 LEU B O 1
ATOM 5634 N N . ARG B 1 61 ? -13.10807 88.05549 -12.71712 1.000 160.79066 47 ARG B N 1
ATOM 5635 C CA . ARG B 1 61 ? -13.25076 88.59410 -11.36828 1.000 167.71748 47 ARG B CA 1
ATOM 5636 C C . ARG B 1 61 ? -11.91842 88.57844 -10.63169 1.000 177.48595 47 ARG B C 1
ATOM 5637 O O . ARG B 1 61 ? -11.59441 89.52146 -9.90047 1.000 181.50741 47 ARG B O 1
ATOM 5645 N N . GLU B 1 62 ? -11.13234 87.51810 -10.81474 1.000 182.63569 48 GLU B N 1
ATOM 5646 C CA . GLU B 1 62 ? -9.79462 87.43363 -10.22901 1.000 191.80039 48 GLU B CA 1
ATOM 5647 C C . GLU B 1 62 ? -8.77529 87.96527 -11.23764 1.000 195.18210 48 GLU B C 1
ATOM 5648 O O . GLU B 1 62 ? -7.93249 87.24578 -11.77712 1.000 197.88321 48 GLU B O 1
ATOM 5654 N N . ASN B 1 63 ? -8.87936 89.26857 -11.49090 1.000 195.15729 49 ASN B N 1
ATOM 5655 C CA . ASN B 1 63 ? -7.99408 89.94467 -12.42957 1.000 196.78821 49 ASN B CA 1
ATOM 5656 C C . ASN B 1 63 ? -7.57022 91.29281 -11.86208 1.000 198.87269 49 ASN B C 1
ATOM 5657 O O . ASN B 1 63 ? -6.37966 91.53247 -11.63442 1.000 205.08180 49 ASN B O 1
ATOM 5662 N N . LYS B 1 64 ? -8.54595 92.17992 -11.65126 1.000 195.67770 50 LYS B N 1
ATOM 5663 C CA . LYS B 1 64 ? -8.35701 93.49568 -11.04253 1.000 196.95563 50 LYS B CA 1
ATOM 5664 C C . LYS B 1 64 ? -7.47781 94.41265 -11.89009 1.000 199.39691 50 LYS B C 1
ATOM 5665 O O . LYS B 1 64 ? -7.31562 95.59464 -11.56943 1.000 202.92156 50 LYS B O 1
ATOM 5671 N N . GLU B 1 65 ? -6.90674 93.88560 -12.97096 1.000 198.80316 51 GLU B N 1
ATOM 5672 C CA . GLU B 1 65 ? -6.28032 94.71548 -13.98890 1.000 196.81036 51 GLU B CA 1
ATOM 5673 C C . GLU B 1 65 ? -7.25551 95.10480 -15.08877 1.000 191.46192 51 GLU B C 1
ATOM 5674 O O . GLU B 1 65 ? -6.95460 96.00738 -15.87766 1.000 191.05497 51 GLU B O 1
ATOM 5676 N N . LEU B 1 66 ? -8.41133 94.45040 -15.14740 1.000 174.56614 52 LEU B N 1
ATOM 5677 C CA . LEU B 1 66 ? -9.42083 94.73383 -16.15334 1.000 162.81207 52 LEU B CA 1
ATOM 5678 C C . LEU B 1 66 ? -10.19416 95.99696 -15.79329 1.000 164.96001 52 LEU B C 1
ATOM 5679 O O . LEU B 1 66 ? -10.35767 96.33973 -14.61883 1.000 167.36732 52 LEU B O 1
ATOM 5684 N N . ARG B 1 67 ? -10.67220 96.68873 -16.82047 1.000 164.91700 53 ARG B N 1
ATOM 5685 C CA . ARG B 1 67 ? -11.36154 97.96326 -16.65803 1.000 168.67631 53 ARG B CA 1
ATOM 5686 C C . ARG B 1 67 ? -12.78155 97.95381 -17.19799 1.000 178.35130 53 ARG B C 1
ATOM 5687 O O . ARG B 1 67 ? -13.67379 98.54495 -16.58212 1.000 178.97455 53 ARG B O 1
ATOM 5695 N N . GLY B 1 68 ? -13.02012 97.29895 -18.33374 1.000 190.58375 54 GLY B N 1
ATOM 5696 C CA . GLY B 1 68 ? -14.34670 97.25449 -18.91209 1.000 188.97935 54 GLY B CA 1
ATOM 5697 C C . GLY B 1 68 ? -14.60211 95.91866 -19.58124 1.000 190.81287 54 GLY B C 1
ATOM 5698 O O . GLY B 1 68 ? -13.67536 95.18344 -19.93046 1.000 193.53918 54 GLY B O 1
ATOM 5699 N N . VAL B 1 69 ? -15.88665 95.61260 -19.74887 1.000 168.02736 55 VAL B N 1
ATOM 5700 C CA . VAL B 1 69 ? -16.32731 94.39720 -20.42425 1.000 151.57941 55 VAL B CA 1
ATOM 5701 C C . VAL B 1 69 ? -17.53775 94.73097 -21.28390 1.000 144.54666 55 VAL B C 1
ATOM 5702 O O . VAL B 1 69 ? -18.41307 95.49779 -20.86990 1.000 145.89794 55 VAL B O 1
ATOM 5706 N N . VAL B 1 70 ? -17.58240 94.16101 -22.48817 1.000 138.25582 56 VAL B N 1
ATOM 5707 C CA . VAL B 1 70 ? -18.66248 94.41209 -23.43336 1.000 131.94225 56 VAL B CA 1
ATOM 5708 C C . VAL B 1 70 ? -19.12126 93.09225 -24.03731 1.000 127.38282 56 VAL B C 1
ATOM 5709 O O . VAL B 1 70 ? -18.32528 92.17212 -24.24885 1.000 129.60820 56 VAL B O 1
ATOM 5713 N N . PHE B 1 71 ? -20.41891 93.00836 -24.32038 1.000 121.09937 57 PHE B N 1
ATOM 5714 C CA . PHE B 1 71 ? -21.02511 91.82947 -24.92297 1.000 116.52599 57 PHE B CA 1
ATOM 5715 C C . PHE B 1 71 ? -21.32033 92.08556 -26.39513 1.000 117.90004 57 PHE B C 1
ATOM 5716 O O . PHE B 1 71 ? -21.80275 93.16005 -26.76461 1.000 116.48455 57 PHE B O 1
ATOM 5724 N N . VAL B 1 72 ? -21.03050 91.09024 -27.23142 1.000 120.56490 58 VAL B N 1
ATOM 5725 C CA . VAL B 1 72 ? -21.27604 91.16436 -28.66822 1.000 120.84960 58 VAL B CA 1
ATOM 5726 C C . VAL B 1 72 ? -21.81508 89.82055 -29.13837 1.000 122.79123 58 VAL B C 1
ATOM 5727 O O . VAL B 1 72 ? -21.41697 88.76759 -28.62941 1.000 124.02243 58 VAL B O 1
ATOM 5731 N N . SER B 1 73 ? -22.71533 89.85666 -30.12171 1.000 125.14633 59 SER B N 1
ATOM 5732 C CA . SER B 1 73 ? -23.41997 88.65497 -30.54927 1.000 130.17666 59 SER B CA 1
ATOM 5733 C C . SER B 1 73 ? -22.75034 87.93139 -31.70774 1.000 136.41134 59 SER B C 1
ATOM 5734 O O . SER B 1 73 ? -23.01397 86.73956 -31.90179 1.000 140.60321 59 SER B O 1
ATOM 5737 N N . ALA B 1 74 ? -21.94109 88.62740 -32.50851 1.000 136.40595 60 ALA B N 1
ATOM 5738 C CA . ALA B 1 74 ? -21.16590 88.01884 -33.58800 1.000 139.06943 60 ALA B CA 1
ATOM 5739 C C . ALA B 1 74 ? -22.00691 87.18753 -34.55421 1.000 138.50427 60 ALA B C 1
ATOM 5740 O O . ALA B 1 74 ? -21.45819 86.45009 -35.37959 1.000 140.44991 60 ALA B O 1
ATOM 5742 N N . LYS B 1 75 ? -23.33063 87.29204 -34.46088 1.000 135.98545 61 LYS B N 1
ATOM 5743 C CA . LYS B 1 75 ? -24.24678 86.59135 -35.35251 1.000 134.09609 61 LYS B CA 1
ATOM 5744 C C . LYS B 1 75 ? -25.08015 87.62712 -36.09367 1.000 134.43914 61 LYS B C 1
ATOM 5745 O O . LYS B 1 75 ? -25.75336 88.44965 -35.44869 1.000 134.45495 61 LYS B O 1
ATOM 5751 N N . PRO B 1 76 ? -25.08309 87.62033 -37.42969 1.000 136.04602 62 PRO B N 1
ATOM 5752 C CA . PRO B 1 76 ? -25.54206 88.80678 -38.17441 1.000 136.57433 62 PRO B CA 1
ATOM 5753 C C . PRO B 1 76 ? -27.01898 89.13026 -38.01946 1.000 134.47618 62 PRO B C 1
ATOM 5754 O O . PRO B 1 76 ? -27.40061 90.28695 -38.23867 1.000 135.09452 62 PRO B O 1
ATOM 5758 N N . ASP B 1 77 ? -27.86191 88.16844 -37.65166 1.000 134.58046 63 ASP B N 1
ATOM 5759 C CA . ASP B 1 77 ? -29.30255 88.37923 -37.68042 1.000 133.57184 63 ASP B CA 1
ATOM 5760 C C . ASP B 1 77 ? -29.91679 88.62931 -36.30939 1.000 128.84255 63 ASP B C 1
ATOM 5761 O O . ASP B 1 77 ? -31.10924 88.94293 -36.23712 1.000 126.51707 63 ASP B O 1
ATOM 5763 N N . ASN B 1 78 ? -29.15020 88.50894 -35.22777 1.000 126.60713 64 ASN B N 1
ATOM 5764 C CA . ASN B 1 78 ? -29.73805 88.61906 -33.89994 1.000 127.61573 64 ASN B CA 1
ATOM 5765 C C . ASN B 1 78 ? -28.65721 88.89114 -32.86796 1.000 124.61235 64 ASN B C 1
ATOM 5766 O O . ASN B 1 78 ? -27.46859 88.66538 -33.10660 1.000 126.26634 64 ASN B O 1
ATOM 5771 N N . PHE B 1 79 ? -29.09621 89.38556 -31.70925 1.000 119.74703 65 PHE B N 1
ATOM 5772 C CA . PHE B 1 79 ? -28.22806 89.49742 -30.54038 1.000 115.78909 65 PHE B CA 1
ATOM 5773 C C . PHE B 1 79 ? -28.37547 88.24216 -29.68907 1.000 117.75385 65 PHE B C 1
ATOM 5774 O O . PHE B 1 79 ? -27.49573 87.37635 -29.68775 1.000 119.68064 65 PHE B O 1
ATOM 5782 N N . ILE B 1 80 ? -29.48796 88.14026 -28.96619 1.000 117.14679 66 ILE B N 1
ATOM 5783 C CA . ILE B 1 80 ? -29.85990 86.92702 -28.24730 1.000 114.94928 66 ILE B CA 1
ATOM 5784 C C . ILE B 1 80 ? -31.35148 86.70276 -28.44803 1.000 113.68182 66 ILE B C 1
ATOM 5785 O O . ILE B 1 80 ? -32.15894 87.60566 -28.20323 1.000 108.85200 66 ILE B O 1
ATOM 5790 N N . ALA B 1 81 ? -31.71682 85.49963 -28.89447 1.000 118.75396 67 ALA B N 1
ATOM 5791 C CA . ALA B 1 81 ? -33.12102 85.20204 -29.15629 1.000 120.34668 67 ALA B CA 1
ATOM 5792 C C . ALA B 1 81 ? -33.92590 85.12406 -27.86574 1.000 122.29967 67 ALA B C 1
ATOM 5793 O O . ALA B 1 81 ? -35.06819 85.59432 -27.81021 1.000 121.14233 67 ALA B O 1
ATOM 5795 N N . GLY B 1 82 ? -33.35030 84.53425 -26.82243 1.000 128.75560 68 GLY B N 1
ATOM 5796 C CA . GLY B 1 82 ? -34.05358 84.33307 -25.57173 1.000 131.17392 68 GLY B CA 1
ATOM 5797 C C . GLY B 1 82 ? -33.73962 82.98045 -24.96970 1.000 136.83839 68 GLY B C 1
ATOM 5798 O O . GLY B 1 82 ? -32.91317 82.23965 -25.50774 1.000 140.26091 68 GLY B O 1
ATOM 5799 N N . ALA B 1 83 ? -34.38492 82.64275 -23.85782 1.000 136.18590 69 ALA B N 1
ATOM 5800 C CA . ALA B 1 83 ? -34.14243 81.35543 -23.22483 1.000 141.17982 69 ALA B CA 1
ATOM 5801 C C . ALA B 1 83 ? -34.68127 80.22045 -24.08927 1.000 141.54769 69 ALA B C 1
ATOM 5802 O O . ALA B 1 83 ? -35.67708 80.36963 -24.80288 1.000 138.79747 69 ALA B O 1
ATOM 5804 N N . ASP B 1 84 ? -34.00432 79.07648 -24.02327 1.000 144.38676 70 ASP B N 1
ATOM 5805 C CA . ASP B 1 84 ? -34.42665 77.91415 -24.79163 1.000 146.64988 70 ASP B CA 1
ATOM 5806 C C . ASP B 1 84 ? -35.75292 77.38232 -24.26335 1.000 148.13933 70 ASP B C 1
ATOM 5807 O O . ASP B 1 84 ? -35.95404 77.25532 -23.05242 1.000 146.63305 70 ASP B O 1
ATOM 5812 N N . ILE B 1 85 ? -36.66289 77.06901 -25.18726 1.000 150.48970 71 ILE B N 1
ATOM 5813 C CA . ILE B 1 85 ? -37.99438 76.61193 -24.80469 1.000 149.24110 71 ILE B CA 1
ATOM 5814 C C . ILE B 1 85 ? -37.98780 75.16863 -24.31334 1.000 153.38594 71 ILE B C 1
ATOM 5815 O O . ILE B 1 85 ? -38.92051 74.75579 -23.61237 1.000 151.56848 71 ILE B O 1
ATOM 5820 N N . ASN B 1 86 ? -36.95430 74.39208 -24.64809 1.000 160.17639 72 ASN B N 1
ATOM 5821 C CA . ASN B 1 86 ? -36.92315 72.98693 -24.25241 1.000 166.88569 72 ASN B CA 1
ATOM 5822 C C . ASN B 1 86 ? -36.75254 72.83369 -22.74603 1.000 166.19110 72 ASN B C 1
ATOM 5823 O O . ASN B 1 86 ? -37.30645 71.90516 -22.14537 1.000 168.41712 72 ASN B O 1
ATOM 5828 N N . MET B 1 87 ? -35.98467 73.73041 -22.12140 1.000 162.64347 73 MET B N 1
ATOM 5829 C CA . MET B 1 87 ? -35.73593 73.62846 -20.68644 1.000 161.75088 73 MET B CA 1
ATOM 5830 C C . MET B 1 87 ? -37.02943 73.73319 -19.88893 1.000 153.64262 73 MET B C 1
ATOM 5831 O O . MET B 1 87 ? -37.23324 72.98996 -18.92196 1.000 155.65980 73 MET B O 1
ATOM 5836 N N . ILE B 1 88 ? -37.91620 74.64999 -20.27935 1.000 139.76717 74 ILE B N 1
ATOM 5837 C CA . ILE B 1 88 ? -39.19329 74.78695 -19.58711 1.000 134.50948 74 ILE B CA 1
ATOM 5838 C C . ILE B 1 88 ? -40.07890 73.57752 -19.86144 1.000 139.24134 74 ILE B C 1
ATOM 5839 O O . ILE B 1 88 ? -40.81002 73.11174 -18.97859 1.000 141.48550 74 ILE B O 1
ATOM 5844 N N . GLY B 1 89 ? -40.01796 73.04129 -21.08177 1.000 142.81815 75 GLY B N 1
ATOM 5845 C CA . GLY B 1 89 ? -40.84675 71.89528 -21.41782 1.000 148.35935 75 GLY B CA 1
ATOM 5846 C C . GLY B 1 89 ? -40.47694 70.64873 -20.63676 1.000 156.94183 75 GLY B C 1
ATOM 5847 O O . GLY B 1 89 ? -41.34652 69.84796 -20.28217 1.000 161.85502 75 GLY B O 1
ATOM 5848 N N . ASN B 1 90 ? -39.18805 70.46610 -20.35557 1.000 158.01139 76 ASN B N 1
ATOM 5849 C CA . ASN B 1 90 ? -38.72090 69.30509 -19.59753 1.000 161.05035 76 ASN B CA 1
ATOM 5850 C C . ASN B 1 90 ? -38.59634 69.64814 -18.11120 1.000 156.32591 76 ASN B C 1
ATOM 5851 O O . ASN B 1 90 ? -37.55078 69.48861 -17.48209 1.000 159.70136 76 ASN B O 1
ATOM 5856 N N . CYS B 1 91 ? -39.70465 70.13428 -17.55533 1.000 148.66358 77 CYS B N 1
ATOM 5857 C CA . CYS B 1 91 ? -39.81894 70.42806 -16.12956 1.000 146.04157 77 CYS B CA 1
ATOM 5858 C C . CYS B 1 91 ? -41.07922 69.75102 -15.61068 1.000 147.50515 77 CYS B C 1
ATOM 5859 O O . CYS B 1 91 ? -42.19323 70.14744 -15.96844 1.000 146.93845 77 CYS B O 1
ATOM 5862 N N . LYS B 1 92 ? -40.90311 68.73182 -14.76767 1.000 150.50158 78 LYS B N 1
ATOM 5863 C CA . LYS B 1 92 ? -42.04886 67.96549 -14.28917 1.000 152.69179 78 LYS B CA 1
ATOM 5864 C C . LYS B 1 92 ? -42.84088 68.74592 -13.24728 1.000 146.11172 78 LYS B C 1
ATOM 5865 O O . LYS B 1 92 ? -44.07722 68.72254 -13.25343 1.000 145.80967 78 LYS B O 1
ATOM 5871 N N . THR B 1 93 ? -42.15046 69.44032 -12.34721 1.000 140.80562 79 THR B N 1
ATOM 5872 C CA . THR B 1 93 ? -42.78441 70.17455 -11.26469 1.000 137.40664 79 THR B CA 1
ATOM 5873 C C . THR B 1 93 ? -42.52551 71.66722 -11.41817 1.000 127.93195 79 THR B C 1
ATOM 5874 O O . THR B 1 93 ? -41.59843 72.09305 -12.11295 1.000 127.54460 79 THR B O 1
ATOM 5878 N N . ALA B 1 94 ? -43.36933 72.46266 -10.75558 1.000 123.00651 80 ALA B N 1
ATOM 5879 C CA . ALA B 1 94 ? -43.21596 73.91220 -10.80734 1.000 120.86888 80 ALA B CA 1
ATOM 5880 C C . ALA B 1 94 ? -41.93599 74.36757 -10.12062 1.000 125.96103 80 ALA B C 1
ATOM 5881 O O . ALA B 1 94 ? -41.37268 75.40488 -10.48795 1.000 121.44586 80 ALA B O 1
ATOM 5883 N N . GLN B 1 95 ? -41.46159 73.60976 -9.12938 1.000 134.66725 81 GLN B N 1
ATOM 5884 C CA . GLN B 1 95 ? -40.23990 73.99050 -8.43045 1.000 141.04048 81 GLN B CA 1
ATOM 5885 C C . GLN B 1 95 ? -39.01052 73.79574 -9.30802 1.000 144.92671 81 GLN B C 1
ATOM 5886 O O . GLN B 1 95 ? -38.00123 74.48429 -9.11888 1.000 144.29792 81 GLN B O 1
ATOM 5892 N N . GLU B 1 96 ? -39.07244 72.86526 -10.26374 1.000 152.03000 82 GLU B N 1
ATOM 5893 C CA . GLU B 1 96 ? -38.01492 72.75938 -11.26393 1.000 155.72315 82 GLU B CA 1
ATOM 5894 C C . GLU B 1 96 ? -37.93040 74.03176 -12.09624 1.000 154.19981 82 GLU B C 1
ATOM 5895 O O . GLU B 1 96 ? -36.84607 74.59431 -12.28769 1.000 153.77373 82 GLU B O 1
ATOM 5901 N N . ALA B 1 97 ? -39.07389 74.50042 -12.60213 1.000 143.27772 83 ALA B N 1
ATOM 5902 C CA . ALA B 1 97 ? -39.09629 75.76002 -13.33572 1.000 133.13784 83 ALA B CA 1
ATOM 5903 C C . ALA B 1 97 ? -38.80829 76.94334 -12.42232 1.000 129.55852 83 ALA B C 1
ATOM 5904 O O . ALA B 1 97 ? -38.20915 77.93179 -12.86107 1.000 123.83855 83 ALA B O 1
ATOM 5906 N N . GLU B 1 98 ? -39.22513 76.86346 -11.15622 1.000 134.03047 84 GLU B N 1
ATOM 5907 C CA . GLU B 1 98 ? -38.92432 77.93334 -10.21109 1.000 137.07554 84 GLU B CA 1
ATOM 5908 C C . GLU B 1 98 ? -37.43191 77.99802 -9.91330 1.000 143.90183 84 GLU B C 1
ATOM 5909 O O . GLU B 1 98 ? -36.86977 79.08903 -9.76268 1.000 140.68503 84 GLU B O 1
ATOM 5915 N N . ALA B 1 99 ? -36.77336 76.83940 -9.82400 1.000 157.35610 85 ALA B N 1
ATOM 5916 C CA . ALA B 1 99 ? -35.32783 76.82720 -9.63058 1.000 159.70831 85 ALA B CA 1
ATOM 5917 C C . ALA B 1 99 ? -34.59285 77.26652 -10.88861 1.000 154.73866 85 ALA B C 1
ATOM 5918 O O . ALA B 1 99 ? -33.51210 77.86049 -10.79854 1.000 155.98341 85 ALA B O 1
ATOM 5920 N N . LEU B 1 100 ? -35.15693 76.98149 -12.06454 1.000 141.95827 86 LEU B N 1
ATOM 5921 C CA . LEU B 1 100 ? -34.52483 77.40448 -13.30804 1.000 135.56211 86 LEU B CA 1
ATOM 5922 C C . LEU B 1 100 ? -34.53505 78.92048 -13.44489 1.000 128.47102 86 LEU B C 1
ATOM 5923 O O . LEU B 1 100 ? -33.59982 79.49964 -14.00927 1.000 126.47026 86 LEU B O 1
ATOM 5928 N N . ALA B 1 101 ? -35.57627 79.57666 -12.92930 1.000 126.28198 87 ALA B N 1
ATOM 5929 C CA . ALA B 1 101 ? -35.61910 81.03363 -12.95575 1.000 125.39477 87 ALA B CA 1
ATOM 5930 C C . ALA B 1 101 ? -34.66050 81.63106 -11.93371 1.000 131.38568 87 ALA B C 1
ATOM 5931 O O . ALA B 1 101 ? -34.01056 82.64694 -12.20650 1.000 128.17889 87 ALA B O 1
ATOM 5933 N N . ARG B 1 102 ? -34.55734 81.01433 -10.75205 1.000 140.23150 88 ARG B N 1
ATOM 5934 C CA . ARG B 1 102 ? -33.64397 81.52120 -9.73193 1.000 142.74204 88 ARG B CA 1
ATOM 5935 C C . ARG B 1 102 ? -32.19558 81.43507 -10.19323 1.000 141.20098 88 ARG B C 1
ATOM 5936 O O . ARG B 1 102 ? -31.41004 82.36311 -9.96937 1.000 140.76505 88 ARG B O 1
ATOM 5944 N N . GLN B 1 103 ? -31.82193 80.32576 -10.83536 1.000 137.37784 89 GLN B N 1
ATOM 5945 C CA . GLN B 1 103 ? -30.45857 80.18755 -11.33657 1.000 135.92801 89 GLN B CA 1
ATOM 5946 C C . GLN B 1 103 ? -30.15993 81.22856 -12.40741 1.000 130.42153 89 GLN B C 1
ATOM 5947 O O . GLN B 1 103 ? -29.03705 81.73980 -12.49322 1.000 131.62494 89 GLN B O 1
ATOM 5953 N N . GLY B 1 104 ? -31.15698 81.56279 -13.22745 1.000 124.95406 90 GLY B N 1
ATOM 5954 C CA . GLY B 1 104 ? -30.95156 82.57914 -14.24463 1.000 121.52276 90 GLY B CA 1
ATOM 5955 C C . GLY B 1 104 ? -30.90786 83.98261 -13.67130 1.000 121.71942 90 GLY B C 1
ATOM 5956 O O . GLY B 1 104 ? -30.07446 84.79937 -14.07265 1.000 121.55048 90 GLY B O 1
ATOM 5957 N N . GLN B 1 105 ? -31.79832 84.28327 -12.72132 1.000 122.88960 91 GLN B N 1
ATOM 5958 C CA . GLN B 1 105 ? -31.84377 85.63175 -12.16513 1.000 121.65122 91 GLN B CA 1
ATOM 5959 C C . GLN B 1 105 ? -30.67743 85.89396 -11.22051 1.000 124.98863 91 GLN B C 1
ATOM 5960 O O . GLN B 1 105 ? -30.20601 87.03297 -11.12736 1.000 125.04298 91 GLN B O 1
ATOM 5966 N N . GLN B 1 106 ? -30.19656 84.86602 -10.51493 1.000 130.71838 92 GLN B N 1
ATOM 5967 C CA . GLN B 1 106 ? -29.01786 85.05576 -9.67686 1.000 138.83507 92 GLN B CA 1
ATOM 5968 C C . GLN B 1 106 ? -27.75441 85.14685 -10.52112 1.000 141.36650 92 GLN B C 1
ATOM 5969 O O . GLN B 1 106 ? -26.77097 85.76564 -10.09969 1.000 144.78208 92 GLN B O 1
ATOM 5975 N N . LEU B 1 107 ? -27.76427 84.54275 -11.71187 1.000 143.83708 93 LEU B N 1
ATOM 5976 C CA . LEU B 1 107 ? -26.66540 84.73683 -12.65060 1.000 146.90346 93 LEU B CA 1
ATOM 5977 C C . LEU B 1 107 ? -26.63794 86.16885 -13.16735 1.000 145.01851 93 LEU B C 1
ATOM 5978 O O . LEU B 1 107 ? -25.56764 86.78125 -13.26186 1.000 146.24805 93 LEU B O 1
ATOM 5983 N N . MET B 1 108 ? -27.80662 86.71779 -13.50863 1.000 142.33942 94 MET B N 1
ATOM 5984 C CA . MET B 1 108 ? -27.87525 88.12033 -13.90338 1.000 142.04315 94 MET B CA 1
ATOM 5985 C C . MET B 1 108 ? -27.51059 89.03150 -12.73927 1.000 147.73996 94 MET B C 1
ATOM 5986 O O . MET B 1 108 ? -26.87019 90.07194 -12.93105 1.000 149.37858 94 MET B O 1
ATOM 5991 N N . ALA B 1 109 ? -27.90957 88.65516 -11.52164 1.000 151.28561 95 ALA B N 1
ATOM 5992 C CA . ALA B 1 109 ? -27.51905 89.42582 -10.34633 1.000 156.24364 95 ALA B CA 1
ATOM 5993 C C . ALA B 1 109 ? -26.02074 89.31852 -10.09310 1.000 158.86036 95 ALA B C 1
ATOM 5994 O O . ALA B 1 109 ? -25.38608 90.29239 -9.67111 1.000 162.48255 95 ALA B O 1
ATOM 5996 N N . GLU B 1 110 ? -25.43890 88.14139 -10.34121 1.000 158.68353 96 GLU B N 1
ATOM 5997 C CA . GLU B 1 110 ? -23.98962 87.99844 -10.24209 1.000 158.30353 96 GLU B CA 1
ATOM 5998 C C . GLU B 1 110 ? -23.28172 88.88502 -11.25771 1.000 150.48288 96 GLU B C 1
ATOM 5999 O O . GLU B 1 110 ? -22.22744 89.46116 -10.96445 1.000 151.99701 96 GLU B O 1
ATOM 6005 N N . ILE B 1 111 ? -23.84752 89.00511 -12.45984 1.000 143.45832 97 ILE B N 1
ATOM 6006 C CA . ILE B 1 111 ? -23.26311 89.87556 -13.47411 1.000 136.89905 97 ILE B CA 1
ATOM 6007 C C . ILE B 1 111 ? -23.43377 91.33942 -13.08572 1.000 139.94736 97 ILE B C 1
ATOM 6008 O O . ILE B 1 111 ? -22.54990 92.16897 -13.33547 1.000 141.29890 97 ILE B O 1
ATOM 6013 N N . HIS B 1 112 ? -24.55579 91.67615 -12.44290 1.000 142.32050 98 HIS B N 1
ATOM 6014 C CA . HIS B 1 112 ? -24.85189 93.06606 -12.11216 1.000 147.92780 98 HIS B CA 1
ATOM 6015 C C . HIS B 1 112 ? -23.84691 93.67650 -11.14321 1.000 157.19896 98 HIS B C 1
ATOM 6016 O O . HIS B 1 112 ? -23.85146 94.90085 -10.97014 1.000 158.86159 98 HIS B O 1
ATOM 6023 N N . ALA B 1 113 ? -23.00194 92.86723 -10.50473 1.000 166.38318 99 ALA B N 1
ATOM 6024 C CA . ALA B 1 113 ? -21.91370 93.40586 -9.70028 1.000 174.52617 99 ALA B CA 1
ATOM 6025 C C . ALA B 1 113 ? -21.08211 94.36775 -10.53642 1.000 180.32092 99 ALA B C 1
ATOM 6026 O O . ALA B 1 113 ? -20.68464 94.04872 -11.66059 1.000 179.63243 99 ALA B O 1
ATOM 6028 N N . LEU B 1 114 ? -20.82563 95.55483 -9.98435 1.000 188.22957 100 LEU B N 1
ATOM 6029 C CA . LEU B 1 114 ? -20.22989 96.66417 -10.72618 1.000 189.22822 100 LEU B CA 1
ATOM 6030 C C . LEU B 1 114 ? -18.88863 97.07319 -10.11856 1.000 194.08340 100 LEU B C 1
ATOM 6031 O O . LEU B 1 114 ? -18.77859 98.12979 -9.48110 1.000 198.42998 100 LEU B O 1
ATOM 6036 N N . PRO B 1 115 ? -17.84636 96.25185 -10.28396 1.000 182.34118 101 PRO B N 1
ATOM 6037 C CA . PRO B 1 115 ? -16.48036 96.77109 -10.18763 1.000 181.63764 101 PRO B CA 1
ATOM 6038 C C . PRO B 1 115 ? -15.92172 97.14044 -11.54909 1.000 171.89547 101 PRO B C 1
ATOM 6039 O O . PRO B 1 115 ? -14.85430 97.76530 -11.62449 1.000 176.46507 101 PRO B O 1
ATOM 6043 N N . ILE B 1 116 ? -16.63325 96.77395 -12.61234 1.000 158.96049 102 ILE B N 1
ATOM 6044 C CA . ILE B 1 116 ? -16.20263 96.95470 -13.99144 1.000 153.14097 102 ILE B CA 1
ATOM 6045 C C . ILE B 1 116 ? -17.43229 97.31116 -14.81473 1.000 150.81761 102 ILE B C 1
ATOM 6046 O O . ILE B 1 116 ? -18.47574 96.66107 -14.69170 1.000 151.27002 102 ILE B O 1
ATOM 6051 N N . GLN B 1 117 ? -17.31708 98.34776 -15.63972 1.000 150.28319 103 GLN B N 1
ATOM 6052 C CA . GLN B 1 117 ? -18.43209 98.82465 -16.45580 1.000 148.20175 103 GLN B CA 1
ATOM 6053 C C . GLN B 1 117 ? -18.77526 97.77162 -17.50278 1.000 145.55661 103 GLN B C 1
ATOM 6054 O O . GLN B 1 117 ? -18.05968 97.60733 -18.49303 1.000 145.85220 103 GLN B O 1
ATOM 6060 N N . VAL B 1 118 ? -19.87458 97.04853 -17.29058 1.000 142.49701 104 VAL B N 1
ATOM 6061 C CA . VAL B 1 118 ? -20.35147 96.04588 -18.23811 1.000 136.17453 104 VAL B CA 1
ATOM 6062 C C . VAL B 1 118 ? -21.44969 96.66880 -19.08961 1.000 137.76741 104 VAL B C 1
ATOM 6063 O O . VAL B 1 118 ? -22.35266 97.33659 -18.56830 1.000 138.77454 104 VAL B O 1
ATOM 6067 N N . ILE B 1 119 ? -21.35773 96.47482 -20.40343 1.000 140.05401 105 ILE B N 1
ATOM 6068 C CA . ILE B 1 119 ? -22.24952 97.11146 -21.36659 1.000 138.84417 105 ILE B CA 1
ATOM 6069 C C . ILE B 1 119 ? -22.52053 96.12685 -22.49569 1.000 136.22840 105 ILE B C 1
ATOM 6070 O O . ILE B 1 119 ? -21.61624 95.41181 -22.93851 1.000 140.78855 105 ILE B O 1
ATOM 6075 N N . ALA B 1 120 ? -23.76829 96.08299 -22.95661 1.000 120.24125 106 ALA B N 1
ATOM 6076 C CA . ALA B 1 120 ? -24.18571 95.15989 -24.00401 1.000 110.72495 106 ALA B CA 1
ATOM 6077 C C . ALA B 1 120 ? -24.28637 95.90075 -25.33212 1.000 107.50640 106 ALA B C 1
ATOM 6078 O O . ALA B 1 120 ? -25.11490 96.80543 -25.48230 1.000 108.41438 106 ALA B O 1
ATOM 6080 N N . ALA B 1 121 ? -23.44402 95.51598 -26.28891 1.000 105.82078 107 ALA B N 1
ATOM 6081 C CA . ALA B 1 121 ? -23.51426 96.03456 -27.65114 1.000 104.78485 107 ALA B CA 1
ATOM 6082 C C . ALA B 1 121 ? -24.48376 95.16085 -28.43793 1.000 100.77269 107 ALA B C 1
ATOM 6083 O O . ALA B 1 121 ? -24.15231 94.02969 -28.80797 1.000 100.31288 107 ALA B O 1
ATOM 6085 N N . ILE B 1 122 ? -25.67835 95.68421 -28.69525 1.000 99.79657 108 ILE B N 1
ATOM 6086 C CA . ILE B 1 122 ? -26.78321 94.90027 -29.23305 1.000 97.13652 108 ILE B CA 1
ATOM 6087 C C . ILE B 1 122 ? -26.91543 95.16433 -30.72559 1.000 100.88364 108 ILE B C 1
ATOM 6088 O O . ILE B 1 122 ? -27.00060 96.32044 -31.15801 1.000 100.19216 108 ILE B O 1
ATOM 6093 N N . HIS B 1 123 ? -26.92943 94.09067 -31.51218 1.000 103.76818 109 HIS B N 1
ATOM 6094 C CA . HIS B 1 123 ? -27.25669 94.15355 -32.92963 1.000 103.91966 109 HIS B CA 1
ATOM 6095 C C . HIS B 1 123 ? -28.16944 92.98360 -33.25432 1.000 104.28320 109 HIS B C 1
ATOM 6096 O O . HIS B 1 123 ? -27.82745 91.83203 -32.97095 1.000 103.37603 109 HIS B O 1
ATOM 6103 N N . GLY B 1 124 ? -29.32310 93.27805 -33.83700 1.000 109.36499 110 GLY B N 1
ATOM 6104 C CA . GLY B 1 124 ? -30.29374 92.24721 -34.13322 1.000 109.11056 110 GLY B CA 1
ATOM 6105 C C . GLY B 1 124 ? -31.29779 92.06039 -33.01477 1.000 108.49177 110 GLY B C 1
ATOM 6106 O O . GLY B 1 124 ? -31.43133 92.87591 -32.09692 1.000 103.55509 110 GLY B O 1
ATOM 6107 N N . ALA B 1 125 ? -32.01649 90.94386 -33.10030 1.000 105.22936 111 ALA B N 1
ATOM 6108 C CA . ALA B 1 125 ? -33.07240 90.65315 -32.14052 1.000 101.24225 111 ALA B CA 1
ATOM 6109 C C . ALA B 1 125 ? -32.50033 90.44608 -30.74338 1.000 98.91243 111 ALA B C 1
ATOM 6110 O O . ALA B 1 125 ? -31.50212 89.74480 -30.55814 1.000 99.39935 111 ALA B O 1
ATOM 6112 N N . CYS B 1 126 ? -33.15190 91.06770 -29.74861 1.000 98.72485 112 CYS B N 1
ATOM 6113 C CA . CYS B 1 126 ? -32.75130 90.98311 -28.34118 1.000 102.54926 112 CYS B CA 1
ATOM 6114 C C . CYS B 1 126 ? -34.03128 90.79638 -27.52174 1.000 104.60986 112 CYS B C 1
ATOM 6115 O O . CYS B 1 126 ? -34.59225 91.74752 -26.97272 1.000 105.17942 112 CYS B O 1
ATOM 6118 N N . LEU B 1 127 ? -34.49380 89.55090 -27.44081 1.000 107.39135 113 LEU B N 1
ATOM 6119 C CA . LEU B 1 127 ? -35.76889 89.22286 -26.82224 1.000 106.22682 113 LEU B CA 1
ATOM 6120 C C . LEU B 1 127 ? -35.56796 88.30116 -25.62688 1.000 105.38932 113 LEU B C 1
ATOM 6121 O O . LEU B 1 127 ? -34.58956 87.55111 -25.55596 1.000 110.26736 113 LEU B O 1
ATOM 6126 N N . GLY B 1 128 ? -36.51182 88.36749 -24.68997 1.000 100.60306 114 GLY B N 1
ATOM 6127 C CA . GLY B 1 128 ? -36.52103 87.43538 -23.57258 1.000 100.72718 114 GLY B CA 1
ATOM 6128 C C . GLY B 1 128 ? -35.29183 87.57964 -22.69915 1.000 98.40466 114 GLY B C 1
ATOM 6129 O O . GLY B 1 128 ? -34.95366 88.67342 -22.23304 1.000 96.76582 114 GLY B O 1
ATOM 6130 N N . GLY B 1 129 ? -34.60920 86.45465 -22.47037 1.000 100.05504 115 GLY B N 1
ATOM 6131 C CA . GLY B 1 129 ? -33.40092 86.47967 -21.66427 1.000 104.58197 115 GLY B CA 1
ATOM 6132 C C . GLY B 1 129 ? -32.32648 87.38583 -22.22932 1.000 110.30432 115 GLY B C 1
ATOM 6133 O O . GLY B 1 129 ? -31.47725 87.88538 -21.48639 1.000 112.25514 115 GLY B O 1
ATOM 6134 N N . GLY B 1 130 ? -32.34533 87.61048 -23.54472 1.000 113.74479 116 GLY B N 1
ATOM 6135 C CA . GLY B 1 130 ? -31.40496 88.54794 -24.13637 1.000 116.63077 116 GLY B CA 1
ATOM 6136 C C . GLY B 1 130 ? -31.59892 89.95919 -23.62023 1.000 115.14821 116 GLY B C 1
ATOM 6137 O O . GLY B 1 130 ? -30.63519 90.64827 -23.27688 1.000 118.02775 116 GLY B O 1
ATOM 6138 N N . LEU B 1 131 ? -32.85300 90.41143 -23.56196 1.000 112.16980 117 LEU B N 1
ATOM 6139 C CA . LEU B 1 131 ? -33.13088 91.69951 -22.93860 1.000 110.81730 117 LEU B CA 1
ATOM 6140 C C . LEU B 1 131 ? -32.88689 91.63771 -21.43706 1.000 109.58846 117 LEU B C 1
ATOM 6141 O O . LEU B 1 131 ? -32.37807 92.59662 -20.84646 1.000 109.78656 117 LEU B O 1
ATOM 6146 N N . GLU B 1 132 ? -33.22918 90.51040 -20.80657 1.000 109.52133 118 GLU B N 1
ATOM 6147 C CA . GLU B 1 132 ? -32.96694 90.35016 -19.37977 1.000 111.65823 118 GLU B CA 1
ATOM 6148 C C . GLU B 1 132 ? -31.47348 90.40586 -19.08376 1.000 113.34133 118 GLU B C 1
ATOM 6149 O O . GLU B 1 132 ? -31.05655 90.95308 -18.05600 1.000 117.46948 118 GLU B O 1
ATOM 6155 N N . LEU B 1 133 ? -30.65058 89.84585 -19.97319 1.000 110.21496 119 LEU B N 1
ATOM 6156 C CA . LEU B 1 133 ? -29.20594 89.95965 -19.80444 1.000 109.40094 119 LEU B CA 1
ATOM 6157 C C . LEU B 1 133 ? -28.73684 91.38180 -20.08393 1.000 107.71626 119 LEU B C 1
ATOM 6158 O O . LEU B 1 133 ? -27.82060 91.88161 -19.42069 1.000 110.44533 119 LEU B O 1
ATOM 6163 N N . ALA B 1 134 ? -29.35620 92.05022 -21.06032 1.000 103.35944 120 ALA B N 1
ATOM 6164 C CA . ALA B 1 134 ? -29.00685 93.43776 -21.34227 1.000 102.29907 120 ALA B CA 1
ATOM 6165 C C . ALA B 1 134 ? -29.46084 94.36881 -20.22580 1.000 105.26708 120 ALA B C 1
ATOM 6166 O O . ALA B 1 134 ? -28.83533 95.41068 -19.99825 1.000 108.21196 120 ALA B O 1
ATOM 6168 N N . LEU B 1 135 ? -30.54222 94.01666 -19.52401 1.000 105.22940 121 LEU B N 1
ATOM 6169 C CA . LEU B 1 135 ? -30.98686 94.82891 -18.39631 1.000 105.85700 121 LEU B CA 1
ATOM 6170 C C . LEU B 1 135 ? -29.99276 94.78014 -17.24430 1.000 113.28355 121 LEU B C 1
ATOM 6171 O O . LEU B 1 135 ? -29.85609 95.76108 -16.50438 1.000 117.21514 121 LEU B O 1
ATOM 6176 N N . ALA B 1 136 ? -29.29531 93.65378 -17.07490 1.000 117.09050 122 ALA B N 1
ATOM 6177 C CA . ALA B 1 136 ? -28.30524 93.55072 -16.00894 1.000 124.60244 122 ALA B CA 1
ATOM 6178 C C . ALA B 1 136 ? -27.12101 94.47645 -16.25106 1.000 128.04776 122 ALA B C 1
ATOM 6179 O O . ALA B 1 136 ? -26.52626 94.98318 -15.29261 1.000 133.69580 122 ALA B O 1
ATOM 6181 N N . CYS B 1 137 ? -26.76587 94.70808 -17.51171 1.000 125.74151 123 CYS B N 1
ATOM 6182 C CA . CYS B 1 137 ? -25.67850 95.62113 -17.82631 1.000 129.19789 123 CYS B CA 1
ATOM 6183 C C . CYS B 1 137 ? -26.06724 97.05344 -17.48049 1.000 129.81211 123 CYS B C 1
ATOM 6184 O O . CYS B 1 137 ? -27.23794 97.43820 -17.54265 1.000 130.80222 123 CYS B O 1
ATOM 6187 N N . HIS B 1 138 ? -25.06556 97.84656 -17.11003 1.000 130.38624 124 HIS B N 1
ATOM 6188 C CA . HIS B 1 138 ? -25.28288 99.23487 -16.72746 1.000 132.56860 124 HIS B CA 1
ATOM 6189 C C . HIS B 1 138 ? -25.29726 100.18220 -17.92048 1.000 131.16966 124 HIS B C 1
ATOM 6190 O O . HIS B 1 138 ? -25.65500 101.35294 -17.75747 1.000 134.63732 124 HIS B O 1
ATOM 6197 N N . GLY B 1 139 ? -24.92027 99.70599 -19.09720 1.000 127.25891 125 GLY B N 1
ATOM 6198 C CA . GLY B 1 139 ? -25.02026 100.49736 -20.30817 1.000 124.71054 125 GLY B CA 1
ATOM 6199 C C . GLY B 1 139 ? -25.46027 99.62316 -21.46073 1.000 119.77819 125 GLY B C 1
ATOM 6200 O O . GLY B 1 139 ? -25.24414 98.40951 -21.46403 1.000 116.55113 125 GLY B O 1
ATOM 6201 N N . ARG B 1 140 ? -26.09385 100.25494 -22.44566 1.000 118.92761 126 ARG B N 1
ATOM 6202 C CA . ARG B 1 140 ? -26.62484 99.54029 -23.59735 1.000 113.63305 126 ARG B CA 1
ATOM 6203 C C . ARG B 1 140 ? -26.46454 100.38866 -24.84786 1.000 112.97247 126 ARG B C 1
ATOM 6204 O O . ARG B 1 140 ? -26.73188 101.59284 -24.82999 1.000 114.55123 126 ARG B O 1
ATOM 6212 N N . VAL B 1 141 ? -26.03095 99.75025 -25.93250 1.000 111.33545 127 VAL B N 1
ATOM 6213 C CA . VAL B 1 141 ? -25.84332 100.41320 -27.21850 1.000 114.72061 127 VAL B CA 1
ATOM 6214 C C . VAL B 1 141 ? -26.36746 99.47839 -28.30225 1.000 114.51159 127 VAL B C 1
ATOM 6215 O O . VAL B 1 141 ? -25.81574 98.39134 -28.50885 1.000 112.75861 127 VAL B O 1
ATOM 6219 N N . CYS B 1 142 ? -27.42899 99.89095 -28.98561 1.000 117.64223 128 CYS B N 1
ATOM 6220 C CA . CYS B 1 142 ? -28.02333 99.11904 -30.06475 1.000 122.48588 128 CYS B CA 1
ATOM 6221 C C . CYS B 1 142 ? -27.70755 99.78126 -31.40264 1.000 125.62414 128 CYS B C 1
ATOM 6222 O O . CYS B 1 142 ? -27.06774 100.83467 -31.47011 1.000 128.37961 128 CYS B O 1
ATOM 6225 N N . THR B 1 143 ? -28.16322 99.14744 -32.47863 1.000 125.25604 129 THR B N 1
ATOM 6226 C CA . THR B 1 143 ? -27.90217 99.61003 -33.83108 1.000 128.76379 129 THR B CA 1
ATOM 6227 C C . THR B 1 143 ? -29.18028 100.12176 -34.47979 1.000 134.31961 129 THR B C 1
ATOM 6228 O O . THR B 1 143 ? -30.28682 99.70456 -34.13057 1.000 135.06037 129 THR B O 1
ATOM 6232 N N . ASP B 1 144 ? -29.01065 101.02374 -35.44488 1.000 139.30611 130 ASP B N 1
ATOM 6233 C CA . ASP B 1 144 ? -30.09365 101.53861 -36.28242 1.000 141.99972 130 ASP B CA 1
ATOM 6234 C C . ASP B 1 144 ? -30.59512 100.51833 -37.29821 1.000 137.88027 130 ASP B C 1
ATOM 6235 O O . ASP B 1 144 ? -31.42633 100.86341 -38.15080 1.000 140.99416 130 ASP B O 1
ATOM 6240 N N . ASP B 1 145 ? -30.10188 99.28940 -37.22106 1.000 128.52656 131 ASP B N 1
ATOM 6241 C CA . ASP B 1 145 ? -30.52574 98.24578 -38.14387 1.000 122.11962 131 ASP B CA 1
ATOM 6242 C C . ASP B 1 145 ? -31.97579 97.86722 -37.86136 1.000 116.60799 131 ASP B C 1
ATOM 6243 O O . ASP B 1 145 ? -32.34415 97.67477 -36.69620 1.000 113.58277 131 ASP B O 1
ATOM 6248 N N . PRO B 1 146 ? -32.82736 97.76549 -38.88546 1.000 116.27124 132 PRO B N 1
ATOM 6249 C CA . PRO B 1 146 ? -34.21657 97.33871 -38.64558 1.000 114.23712 132 PRO B CA 1
ATOM 6250 C C . PRO B 1 146 ? -34.33254 95.96033 -38.01705 1.000 113.53446 132 PRO B C 1
ATOM 6251 O O . PRO B 1 146 ? -35.37596 95.65167 -37.42805 1.000 109.28122 132 PRO B O 1
ATOM 6255 N N . LYS B 1 147 ? -33.29980 95.12072 -38.12497 1.000 117.98516 133 LYS B N 1
ATOM 6256 C CA . LYS B 1 147 ? -33.31802 93.81943 -37.46790 1.000 118.87591 133 LYS B CA 1
ATOM 6257 C C . LYS B 1 147 ? -33.18654 93.93260 -35.95465 1.000 115.55427 133 LYS B C 1
ATOM 6258 O O . LYS B 1 147 ? -33.56218 92.99604 -35.24139 1.000 109.19159 133 LYS B O 1
ATOM 6264 N N . THR B 1 148 ? -32.66397 95.04934 -35.45192 1.000 115.54037 134 THR B N 1
ATOM 6265 C CA . THR B 1 148 ? -32.45615 95.22465 -34.01960 1.000 111.63183 134 THR B CA 1
ATOM 6266 C C . THR B 1 148 ? -33.78186 95.54211 -33.33859 1.000 108.31242 134 THR B C 1
ATOM 6267 O O . THR B 1 148 ? -34.38944 96.58560 -33.60202 1.000 112.00055 134 THR B O 1
ATOM 6271 N N . VAL B 1 149 ? -34.22859 94.64123 -32.46453 1.000 102.29614 135 VAL B N 1
ATOM 6272 C CA . VAL B 1 149 ? -35.46670 94.81334 -31.71593 1.000 97.86156 135 VAL B CA 1
ATOM 6273 C C . VAL B 1 149 ? -35.22348 94.40956 -30.26881 1.000 95.96870 135 VAL B C 1
ATOM 6274 O O . VAL B 1 149 ? -34.36018 93.57835 -29.97155 1.000 98.73919 135 VAL B O 1
ATOM 6278 N N . LEU B 1 150 ? -35.99457 95.00903 -29.36384 1.000 93.19264 136 LEU B N 1
ATOM 6279 C CA . LEU B 1 150 ? -35.88605 94.74088 -27.93589 1.000 92.40742 136 LEU B CA 1
ATOM 6280 C C . LEU B 1 150 ? -37.27904 94.53685 -27.36144 1.000 90.76717 136 LEU B C 1
ATOM 6281 O O . LEU B 1 150 ? -38.18055 95.34231 -27.61408 1.000 85.67391 136 LEU B O 1
ATOM 6286 N N . GLY B 1 151 ? -37.45101 93.46884 -26.59218 1.000 93.43358 137 GLY B N 1
ATOM 6287 C CA . GLY B 1 151 ? -38.74160 93.18547 -25.98955 1.000 94.93710 137 GLY B CA 1
ATOM 6288 C C . GLY B 1 151 ? -38.64861 91.98800 -25.07077 1.000 95.14798 137 GLY B C 1
ATOM 6289 O O . GLY B 1 151 ? -37.61488 91.31719 -24.98281 1.000 93.46447 137 GLY B O 1
ATOM 6290 N N . LEU B 1 152 ? -39.75838 91.73133 -24.37864 1.000 98.80604 138 LEU B N 1
ATOM 6291 C CA . LEU B 1 152 ? -39.88339 90.60311 -23.45665 1.000 97.08668 138 LEU B CA 1
ATOM 6292 C C . LEU B 1 152 ? -41.17840 89.87061 -23.77894 1.000 94.80576 138 LEU B C 1
ATOM 6293 O O . LEU B 1 152 ? -42.22406 90.13067 -23.16732 1.000 97.94801 138 LEU B O 1
ATOM 6298 N N . PRO B 1 153 ? -41.14781 88.94455 -24.74096 1.000 91.21766 139 PRO B N 1
ATOM 6299 C CA . PRO B 1 153 ? -42.38542 88.28097 -25.16854 1.000 92.41385 139 PRO B CA 1
ATOM 6300 C C . PRO B 1 153 ? -42.69465 87.01193 -24.38975 1.000 92.33773 139 PRO B C 1
ATOM 6301 O O . PRO B 1 153 ? -43.36370 86.11394 -24.91091 1.000 94.21387 139 PRO B O 1
ATOM 6305 N N . GLU B 1 154 ? -42.21905 86.92053 -23.14522 1.000 93.47343 140 GLU B N 1
ATOM 6306 C CA . GLU B 1 154 ? -42.47892 85.72852 -22.34556 1.000 97.46934 140 GLU B CA 1
ATOM 6307 C C . GLU B 1 154 ? -43.95224 85.57540 -21.99268 1.000 95.34231 140 GLU B C 1
ATOM 6308 O O . GLU B 1 154 ? -44.38895 84.46159 -21.68411 1.000 96.34289 140 GLU B O 1
ATOM 6314 N N . VAL B 1 155 ? -44.72531 86.66279 -22.03187 1.000 92.98658 141 VAL B N 1
ATOM 6315 C CA . VAL B 1 155 ? -46.14933 86.56602 -21.73319 1.000 89.24369 141 VAL B CA 1
ATOM 6316 C C . VAL B 1 155 ? -46.88569 85.83036 -22.84658 1.000 91.63819 141 VAL B C 1
ATOM 6317 O O . VAL B 1 155 ? -47.91925 85.19594 -22.60330 1.000 93.54336 141 VAL B O 1
ATOM 6321 N N . GLN B 1 156 ? -46.36909 85.88511 -24.07679 1.000 93.71634 142 GLN B N 1
ATOM 6322 C CA . GLN B 1 156 ? -47.04137 85.22856 -25.19114 1.000 94.57828 142 GLN B CA 1
ATOM 6323 C C . GLN B 1 156 ? -46.92494 83.71262 -25.11777 1.000 94.75186 142 GLN B C 1
ATOM 6324 O O . GLN B 1 156 ? -47.65500 83.00968 -25.82511 1.000 96.15896 142 GLN B O 1
ATOM 6330 N N . LEU B 1 157 ? -46.02631 83.19669 -24.27982 1.000 94.11216 143 LEU B N 1
ATOM 6331 C CA . LEU B 1 157 ? -45.92065 81.77012 -24.01482 1.000 94.59629 143 LEU B CA 1
ATOM 6332 C C . LEU B 1 157 ? -46.61909 81.37427 -22.71846 1.000 95.00537 143 LEU B C 1
ATOM 6333 O O . LEU B 1 157 ? -46.40064 80.26783 -22.21302 1.000 98.38611 143 LEU B O 1
ATOM 6338 N N . GLY B 1 158 ? -47.45653 82.25498 -22.17463 1.000 91.98629 144 GLY B N 1
ATOM 6339 C CA . GLY B 1 158 ? -48.09282 82.00536 -20.89756 1.000 91.07193 144 GLY B CA 1
ATOM 6340 C C . GLY B 1 158 ? -47.17850 82.12816 -19.70346 1.000 90.34617 144 GLY B C 1
ATOM 6341 O O . GLY B 1 158 ? -47.55841 81.71349 -18.60472 1.000 95.02461 144 GLY B O 1
ATOM 6342 N N . LEU B 1 159 ? -45.98409 82.68885 -19.88290 1.000 85.67639 145 LEU B N 1
ATOM 6343 C CA . LEU B 1 159 ? -44.97214 82.80784 -18.85121 1.000 83.36875 145 LEU B CA 1
ATOM 6344 C C . LEU B 1 159 ? -44.77342 84.28626 -18.50618 1.000 85.12332 145 LEU B C 1
ATOM 6345 O O . LEU B 1 159 ? -45.69263 85.10100 -18.70380 1.000 84.30103 145 LEU B O 1
ATOM 6350 N N . LEU B 1 160 ? -43.59285 84.62653 -18.00086 1.000 86.29553 146 LEU B N 1
ATOM 6351 C CA . LEU B 1 160 ? -43.21369 85.99942 -17.70355 1.000 87.14467 146 LEU B CA 1
ATOM 6352 C C . LEU B 1 160 ? -41.69711 86.05388 -17.60749 1.000 92.97011 146 LEU B C 1
ATOM 6353 O O . LEU B 1 160 ? -41.04971 85.01290 -17.44054 1.000 95.17556 146 LEU B O 1
ATOM 6358 N N . PRO B 1 161 ? -41.09593 87.24488 -17.74090 1.000 96.98628 147 PRO B N 1
ATOM 6359 C CA . PRO B 1 161 ? -39.64407 87.35697 -17.54290 1.000 102.85368 147 PRO B CA 1
ATOM 6360 C C . PRO B 1 161 ? -39.21093 86.78597 -16.20275 1.000 112.52550 147 PRO B C 1
ATOM 6361 O O . PRO B 1 161 ? -39.67630 87.23572 -15.15145 1.000 117.98467 147 PRO B O 1
ATOM 6365 N N . GLY B 1 162 ? -38.33588 85.78342 -16.23097 1.000 114.21546 148 GLY B N 1
ATOM 6366 C CA . GLY B 1 162 ? -37.94167 85.09554 -15.01780 1.000 117.17529 148 GLY B CA 1
ATOM 6367 C C . GLY B 1 162 ? -36.46930 85.21471 -14.68507 1.000 118.91346 148 GLY B C 1
ATOM 6368 O O . GLY B 1 162 ? -35.89116 84.31051 -14.07475 1.000 122.47290 148 GLY B O 1
ATOM 6369 N N . SER B 1 163 ? -35.84956 86.32531 -15.07815 1.000 116.44126 149 SER B N 1
ATOM 6370 C CA . SER B 1 163 ? -34.44457 86.58008 -14.77793 1.000 115.99655 149 SER B CA 1
ATOM 6371 C C . SER B 1 163 ? -34.23624 88.04512 -14.42228 1.000 116.66095 149 SER B C 1
ATOM 6372 O O . SER B 1 163 ? -33.25252 88.66995 -14.83221 1.000 119.72623 149 SER B O 1
ATOM 6375 N N . GLY B 1 164 ? -35.16257 88.61261 -13.65229 1.000 114.55648 150 GLY B N 1
ATOM 6376 C CA . GLY B 1 164 ? -35.05780 89.98575 -13.21029 1.000 115.95897 150 GLY B CA 1
ATOM 6377 C C . GLY B 1 164 ? -35.72623 91.00938 -14.10073 1.000 116.83483 150 GLY B C 1
ATOM 6378 O O . GLY B 1 164 ? -35.72087 92.19891 -13.75754 1.000 118.42259 150 GLY B O 1
ATOM 6379 N N . GLY B 1 165 ? -36.30183 90.59245 -15.23080 1.000 115.14361 151 GLY B N 1
ATOM 6380 C CA . GLY B 1 165 ? -36.95898 91.53171 -16.12250 1.000 113.36535 151 GLY B CA 1
ATOM 6381 C C . GLY B 1 165 ? -38.19948 92.17533 -15.54033 1.000 116.81802 151 GLY B C 1
ATOM 6382 O O . GLY B 1 165 ? -38.62306 93.22966 -16.02561 1.000 116.61298 151 GLY B O 1
ATOM 6383 N N . THR B 1 166 ? -38.79053 91.56762 -14.51014 1.000 119.72951 152 THR B N 1
ATOM 6384 C CA . THR B 1 166 ? -39.98531 92.12459 -13.88967 1.000 115.09193 152 THR B CA 1
ATOM 6385 C C . THR B 1 166 ? -39.67907 93.28925 -12.95751 1.000 114.47839 152 THR B C 1
ATOM 6386 O O . THR B 1 166 ? -40.59532 94.04140 -12.60934 1.000 116.31811 152 THR B O 1
ATOM 6390 N N . GLN B 1 167 ? -38.42647 93.45307 -12.54358 1.000 109.97036 153 GLN B N 1
ATOM 6391 C CA . GLN B 1 167 ? -38.02694 94.56343 -11.68668 1.000 109.32326 153 GLN B CA 1
ATOM 6392 C C . GLN B 1 167 ? -37.04435 95.51368 -12.34957 1.000 105.97161 153 GLN B C 1
ATOM 6393 O O . GLN B 1 167 ? -37.13443 96.72627 -12.14107 1.000 102.47948 153 GLN B O 1
ATOM 6399 N N . ARG B 1 168 ? -36.10566 94.99860 -13.14770 1.000 108.65193 154 ARG B N 1
ATOM 6400 C CA . ARG B 1 168 ? -35.10253 95.86607 -13.75661 1.000 109.50341 154 ARG B CA 1
ATOM 6401 C C . ARG B 1 168 ? -35.69821 96.74914 -14.84565 1.000 108.58546 154 ARG B C 1
ATOM 6402 O O . ARG B 1 168 ? -35.23242 97.87601 -15.04815 1.000 111.03720 154 ARG B O 1
ATOM 6410 N N . LEU B 1 169 ? -36.71762 96.26629 -15.55128 1.000 106.01729 155 LEU B N 1
ATOM 6411 C CA . LEU B 1 169 ? -37.33049 97.04799 -16.61926 1.000 105.70901 155 LEU B CA 1
ATOM 6412 C C . LEU B 1 169 ? -38.20860 98.17287 -16.06996 1.000 107.70849 155 LEU B C 1
ATOM 6413 O O . LEU B 1 169 ? -38.13849 99.29678 -16.58455 1.000 109.53262 155 LEU B O 1
ATOM 6418 N N . PRO B 1 170 ? -39.05261 97.93485 -15.05234 1.000 106.26148 156 PRO B N 1
ATOM 6419 C CA . PRO B 1 170 ? -39.81874 99.06415 -14.49349 1.000 106.23694 156 PRO B CA 1
ATOM 6420 C C . PRO B 1 170 ? -38.94612 100.14955 -13.88854 1.000 109.33579 156 PRO B C 1
ATOM 6421 O O . PRO B 1 170 ? -39.24098 101.33930 -14.05721 1.000 110.82734 156 PRO B O 1
ATOM 6425 N N . ARG B 1 171 ? -37.87445 99.77582 -13.18983 1.000 111.24080 157 ARG B N 1
ATOM 6426 C CA . ARG B 1 171 ? -37.00323 100.76140 -12.56096 1.000 113.00335 157 ARG B CA 1
ATOM 6427 C C . ARG B 1 171 ? -36.11117 101.49086 -13.55562 1.000 117.00281 157 ARG B C 1
ATOM 6428 O O . ARG B 1 171 ? -35.37919 102.39957 -13.14745 1.000 121.06297 157 ARG B O 1
ATOM 6430 N N . LEU B 1 172 ? -36.15570 101.13111 -14.83591 1.000 113.80434 158 LEU B N 1
ATOM 6431 C CA . LEU B 1 172 ? -35.28734 101.71721 -15.85085 1.000 115.48111 158 LEU B CA 1
ATOM 6432 C C . LEU B 1 172 ? -35.99918 102.70168 -16.76509 1.000 120.35462 158 LEU B C 1
ATOM 6433 O O . LEU B 1 172 ? -35.45427 103.76919 -17.05152 1.000 122.98943 158 LEU B O 1
ATOM 6438 N N . ILE B 1 173 ? -37.20654 102.37909 -17.23087 1.000 122.80366 159 ILE B N 1
ATOM 6439 C CA . ILE B 1 173 ? -37.91050 103.23181 -18.18296 1.000 121.23980 159 ILE B CA 1
ATOM 6440 C C . ILE B 1 173 ? -39.29431 103.58565 -17.65369 1.000 120.63611 159 ILE B C 1
ATOM 6441 O O . ILE B 1 173 ? -40.15066 104.07119 -18.40218 1.000 118.75236 159 ILE B O 1
ATOM 6446 N N . GLY B 1 174 ? -39.52317 103.35088 -16.36730 1.000 120.53169 160 GLY B N 1
ATOM 6447 C CA . GLY B 1 174 ? -40.79719 103.64306 -15.74544 1.000 120.86765 160 GLY B CA 1
ATOM 6448 C C . GLY B 1 174 ? -41.68669 102.41510 -15.64919 1.000 118.06180 160 GLY B C 1
ATOM 6449 O O . GLY B 1 174 ? -41.41901 101.35628 -16.22212 1.000 116.37560 160 GLY B O 1
ATOM 6450 N N . VAL B 1 175 ? -42.77902 102.57753 -14.90215 1.000 117.47757 161 VAL B N 1
ATOM 6451 C CA . VAL B 1 175 ? -43.69125 101.46288 -14.66744 1.000 114.13188 161 VAL B CA 1
ATOM 6452 C C . VAL B 1 175 ? -44.68213 101.31396 -15.81666 1.000 111.02724 161 VAL B C 1
ATOM 6453 O O . VAL B 1 175 ? -44.94322 100.19925 -16.28274 1.000 103.30693 161 VAL B O 1
ATOM 6457 N N . SER B 1 176 ? -45.23851 102.42790 -16.29904 1.000 116.29538 162 SER B N 1
ATOM 6458 C CA . SER B 1 176 ? -46.27739 102.35853 -17.32234 1.000 116.32039 162 SER B CA 1
ATOM 6459 C C . SER B 1 176 ? -45.73865 101.79676 -18.63255 1.000 115.93600 162 SER B C 1
ATOM 6460 O O . SER B 1 176 ? -46.39578 100.96956 -19.27556 1.000 114.42726 162 SER B O 1
ATOM 6463 N N . THR B 1 177 ? -44.54804 102.23409 -19.04688 1.000 117.04425 163 THR B N 1
ATOM 6464 C CA . THR B 1 177 ? -43.96544 101.71670 -20.28059 1.000 115.12556 163 THR B CA 1
ATOM 6465 C C . THR B 1 177 ? -43.54954 100.25917 -20.12512 1.000 108.53605 163 THR B C 1
ATOM 6466 O O . THR B 1 177 ? -43.75428 99.44832 -21.03669 1.000 106.71519 163 THR B O 1
ATOM 6470 N N . ALA B 1 178 ? -42.97045 99.90597 -18.97502 1.000 105.41376 164 ALA B N 1
ATOM 6471 C CA . ALA B 1 178 ? -42.55965 98.52409 -18.75189 1.000 99.55491 164 ALA B CA 1
ATOM 6472 C C . ALA B 1 178 ? -43.75998 97.58804 -18.72757 1.000 96.20624 164 ALA B C 1
ATOM 6473 O O . ALA B 1 178 ? -43.70163 96.48159 -19.27551 1.000 94.88902 164 ALA B O 1
ATOM 6475 N N . LEU B 1 179 ? -44.85975 98.01580 -18.10018 1.000 94.33896 165 LEU B N 1
ATOM 6476 C CA . LEU B 1 179 ? -46.05577 97.17992 -18.05230 1.000 91.10553 165 LEU B CA 1
ATOM 6477 C C . LEU B 1 179 ? -46.54789 96.83564 -19.45147 1.000 93.87088 165 LEU B C 1
ATOM 6478 O O . LEU B 1 179 ? -47.00713 95.71447 -19.69633 1.000 92.84769 165 LEU B O 1
ATOM 6483 N N . GLU B 1 180 ? -46.45476 97.78431 -20.38590 1.000 96.74853 166 GLU B N 1
ATOM 6484 C CA . GLU B 1 180 ? -46.86455 97.50130 -21.75636 1.000 99.33217 166 GLU B CA 1
ATOM 6485 C C . GLU B 1 180 ? -45.95946 96.46481 -22.40868 1.000 100.37686 166 GLU B C 1
ATOM 6486 O O . GLU B 1 180 ? -46.41756 95.68843 -23.25453 1.000 106.18557 166 GLU B O 1
ATOM 6492 N N . MET B 1 181 ? -44.68126 96.43053 -22.02819 1.000 98.05539 167 MET B N 1
ATOM 6493 C CA . MET B 1 181 ? -43.76301 95.45987 -22.61197 1.000 94.75164 167 MET B CA 1
ATOM 6494 C C . MET B 1 181 ? -43.94781 94.07367 -22.00677 1.000 91.31254 167 MET B C 1
ATOM 6495 O O . MET B 1 181 ? -43.83352 93.06710 -22.71423 1.000 91.58315 167 MET B O 1
ATOM 6500 N N . ILE B 1 182 ? -44.23013 93.99697 -20.70558 1.000 88.91699 168 ILE B N 1
ATOM 6501 C CA . ILE B 1 182 ? -44.38340 92.68989 -20.07662 1.000 84.61445 168 ILE B CA 1
ATOM 6502 C C . ILE B 1 182 ? -45.76825 92.11109 -20.34118 1.000 85.07904 168 ILE B C 1
ATOM 6503 O O . ILE B 1 182 ? -45.92314 90.88916 -20.43747 1.000 84.67758 168 ILE B O 1
ATOM 6508 N N . LEU B 1 183 ? -46.79079 92.96009 -20.46001 1.000 87.10217 169 LEU B N 1
ATOM 6509 C CA . LEU B 1 183 ? -48.15137 92.46320 -20.63649 1.000 89.92635 169 LEU B CA 1
ATOM 6510 C C . LEU B 1 183 ? -48.44753 92.08479 -22.08135 1.000 91.54171 169 LEU B C 1
ATOM 6511 O O . LEU B 1 183 ? -49.25030 91.17730 -22.32556 1.000 93.69491 169 LEU B O 1
ATOM 6516 N N . THR B 1 184 ? -47.82014 92.75909 -23.04624 1.000 91.10199 170 THR B N 1
ATOM 6517 C CA . THR B 1 184 ? -48.07745 92.49854 -24.45444 1.000 95.71750 170 THR B CA 1
ATOM 6518 C C . THR B 1 184 ? -46.91271 91.84760 -25.18319 1.000 95.44716 170 THR B C 1
ATOM 6519 O O . THR B 1 184 ? -47.12053 91.29093 -26.26564 1.000 92.81925 170 THR B O 1
ATOM 6523 N N . GLY B 1 185 ? -45.70557 91.89792 -24.62538 1.000 99.06650 171 GLY B N 1
ATOM 6524 C CA . GLY B 1 185 ? -44.55063 91.38438 -25.33225 1.000 98.76458 171 GLY B CA 1
ATOM 6525 C C . GLY B 1 185 ? -44.16143 92.18541 -26.55139 1.000 100.17444 171 GLY B C 1
ATOM 6526 O O . GLY B 1 185 ? -43.50210 91.65170 -27.44704 1.000 99.30990 171 GLY B O 1
ATOM 6527 N N . LYS B 1 186 ? -44.55388 93.45601 -26.61106 1.000 102.25034 172 LYS B N 1
ATOM 6528 C CA . LYS B 1 186 ? -44.25682 94.28344 -27.77098 1.000 104.43738 172 LYS B CA 1
ATOM 6529 C C . LYS B 1 186 ? -42.75724 94.52519 -27.88844 1.000 103.48492 172 LYS B C 1
ATOM 6530 O O . LYS B 1 186 ? -42.05546 94.69153 -26.88674 1.000 102.08934 172 LYS B O 1
ATOM 6536 N N . GLN B 1 187 ? -42.26941 94.54118 -29.12503 1.000 104.99128 173 GLN B N 1
ATOM 6537 C CA . GLN B 1 187 ? -40.86373 94.78743 -29.40291 1.000 106.06394 173 GLN B CA 1
ATOM 6538 C C . GLN B 1 187 ? -40.65070 96.26546 -29.70442 1.000 108.02536 173 GLN B C 1
ATOM 6539 O O . GLN B 1 187 ? -41.41030 96.86578 -30.47180 1.000 107.29188 173 GLN B O 1
ATOM 6545 N N . LEU B 1 188 ? -39.62281 96.84835 -29.09756 1.000 112.45240 174 LEU B N 1
ATOM 6546 C CA . LEU B 1 188 ? -39.28850 98.25192 -29.30046 1.000 117.62169 174 LEU B CA 1
ATOM 6547 C C . LEU B 1 188 ? -38.12119 98.36345 -30.27061 1.000 131.91280 174 LEU B C 1
ATOM 6548 O O . LEU B 1 188 ? -37.13492 97.62859 -30.15019 1.000 133.04259 174 LEU B O 1
ATOM 6553 N N . ARG B 1 189 ? -38.23327 99.28384 -31.22440 1.000 146.89063 175 ARG B N 1
ATOM 6554 C CA . ARG B 1 189 ? -37.17964 99.47941 -32.20588 1.000 154.22420 175 ARG B CA 1
ATOM 6555 C C . ARG B 1 189 ? -36.08975 100.38585 -31.63614 1.000 149.25042 175 ARG B C 1
ATOM 6556 O O . ARG B 1 189 ? -36.18365 100.88970 -30.51385 1.000 147.50635 175 ARG B O 1
ATOM 6564 N N . ALA B 1 190 ? -35.03966 100.59897 -32.43262 1.000 138.71903 176 ALA B N 1
ATOM 6565 C CA . ALA B 1 190 ? -33.84465 101.27717 -31.93735 1.000 132.41051 176 ALA B CA 1
ATOM 6566 C C . ALA B 1 190 ? -34.14556 102.70865 -31.51053 1.000 126.81649 176 ALA B C 1
ATOM 6567 O O . ALA B 1 190 ? -33.75718 103.13673 -30.41720 1.000 124.36403 176 ALA B O 1
ATOM 6569 N N . LYS B 1 191 ? -34.83205 103.46868 -32.36635 1.000 125.28266 177 LYS B N 1
ATOM 6570 C CA . LYS B 1 191 ? -35.08274 104.87399 -32.06264 1.000 128.34770 177 LYS B CA 1
ATOM 6571 C C . LYS B 1 191 ? -36.00613 105.02429 -30.85980 1.000 130.82486 177 LYS B C 1
ATOM 6572 O O . LYS B 1 191 ? -35.78607 105.89144 -30.00605 1.000 135.48973 177 LYS B O 1
ATOM 6578 N N . GLN B 1 192 ? -37.04080 104.18563 -30.77019 1.000 127.83081 178 GLN B N 1
ATOM 6579 C CA . GLN B 1 192 ? -37.95100 104.25099 -29.63371 1.000 125.45803 178 GLN B CA 1
ATOM 6580 C C . GLN B 1 192 ? -37.33924 103.67115 -28.36536 1.000 115.18864 178 GLN B C 1
ATOM 6581 O O . GLN B 1 192 ? -37.75475 104.04978 -27.26524 1.000 117.10505 178 GLN B O 1
ATOM 6587 N N . ALA B 1 193 ? -36.36739 102.76356 -28.48870 1.000 110.97897 179 ALA B N 1
ATOM 6588 C CA . ALA B 1 193 ? -35.68133 102.26373 -27.30228 1.000 107.89929 179 ALA B CA 1
ATOM 6589 C C . ALA B 1 193 ? -34.75661 103.31733 -26.70848 1.000 113.68488 179 ALA B C 1
ATOM 6590 O O . ALA B 1 193 ? -34.46184 103.27724 -25.50863 1.000 115.06666 179 ALA B O 1
ATOM 6592 N N . LEU B 1 194 ? -34.29295 104.26353 -27.52693 1.000 116.83292 180 LEU B N 1
ATOM 6593 C CA . LEU B 1 194 ? -33.42023 105.32124 -27.03118 1.000 121.18967 180 LEU B CA 1
ATOM 6594 C C . LEU B 1 194 ? -34.20743 106.40375 -26.30380 1.000 125.50491 180 LEU B C 1
ATOM 6595 O O . LEU B 1 194 ? -33.74261 106.93556 -25.28937 1.000 131.12143 180 LEU B O 1
ATOM 6600 N N . LYS B 1 195 ? -35.39743 106.74150 -26.80698 1.000 125.45130 181 LYS B N 1
ATOM 6601 C CA . LYS B 1 195 ? -36.18344 107.80958 -26.19730 1.000 130.34982 181 LYS B CA 1
ATOM 6602 C C . LYS B 1 195 ? -36.62913 107.43551 -24.79008 1.000 127.92286 181 LYS B C 1
ATOM 6603 O O . LYS B 1 195 ? -36.63927 108.28059 -23.88738 1.000 128.57780 181 LYS B O 1
ATOM 6609 N N . LEU B 1 196 ? -37.00044 106.17345 -24.58323 1.000 123.84016 182 LEU B N 1
ATOM 6610 C CA . LEU B 1 196 ? -37.45165 105.71624 -23.27687 1.000 122.81321 182 LEU B CA 1
ATOM 6611 C C . LEU B 1 196 ? -36.30939 105.49779 -22.29514 1.000 125.07481 182 LEU B C 1
ATOM 6612 O O . LEU B 1 196 ? -36.56695 105.34477 -21.09635 1.000 127.46692 182 LEU B O 1
ATOM 6617 N N . GLY B 1 197 ? -35.06469 105.48917 -22.76470 1.000 124.25887 183 GLY B N 1
ATOM 6618 C CA . GLY B 1 197 ? -33.92904 105.22066 -21.91253 1.000 121.42968 183 GLY B CA 1
ATOM 6619 C C . GLY B 1 197 ? -33.53615 103.76433 -21.81615 1.000 118.08040 183 GLY B C 1
ATOM 6620 O O . GLY B 1 197 ? -32.56962 103.44860 -21.11031 1.000 118.70735 183 GLY B O 1
ATOM 6621 N N . LEU B 1 198 ? -34.25441 102.86812 -22.49820 1.000 115.98883 184 LEU B N 1
ATOM 6622 C CA . LEU B 1 198 ? -33.90041 101.45202 -22.47683 1.000 113.15614 184 LEU B CA 1
ATOM 6623 C C . LEU B 1 198 ? -32.49736 101.23224 -23.02731 1.000 118.77463 184 LEU B C 1
ATOM 6624 O O . LEU B 1 198 ? -31.69559 100.49470 -22.44314 1.000 118.53667 184 LEU B O 1
ATOM 6629 N N . VAL B 1 199 ? -32.18421 101.86437 -24.15386 1.000 126.97347 185 VAL B N 1
ATOM 6630 C CA . VAL B 1 199 ? -30.83510 101.86612 -24.70232 1.000 132.60522 185 VAL B CA 1
ATOM 6631 C C . VAL B 1 199 ? -30.23076 103.24135 -24.45591 1.000 138.24510 185 VAL B C 1
ATOM 6632 O O . VAL B 1 199 ? -30.94517 104.23976 -24.30738 1.000 141.52553 185 VAL B O 1
ATOM 6636 N N . ASP B 1 200 ? -28.90195 103.28879 -24.39478 1.000 140.26501 186 ASP B N 1
ATOM 6637 C CA . ASP B 1 200 ? -28.19847 104.52895 -24.10095 1.000 143.09236 186 ASP B CA 1
ATOM 6638 C C . ASP B 1 200 ? -27.65369 105.22369 -25.34179 1.000 146.23751 186 ASP B C 1
ATOM 6639 O O . ASP B 1 200 ? -27.30095 106.40543 -25.26108 1.000 151.32111 186 ASP B O 1
ATOM 6644 N N . ASP B 1 201 ? -27.58209 104.53227 -26.47843 1.000 145.91841 187 ASP B N 1
ATOM 6645 C CA . ASP B 1 201 ? -27.06610 105.13233 -27.70083 1.000 145.06767 187 ASP B CA 1
ATOM 6646 C C . ASP B 1 201 ? -27.39405 104.22648 -28.87846 1.000 137.14421 187 ASP B C 1
ATOM 6647 O O . ASP B 1 201 ? -27.37541 103.00020 -28.74665 1.000 135.85014 187 ASP B O 1
ATOM 6652 N N . VAL B 1 202 ? -27.69335 104.83971 -30.02162 1.000 131.78362 188 VAL B N 1
ATOM 6653 C CA . VAL B 1 202 ? -27.88866 104.13266 -31.28203 1.000 125.98969 188 VAL B CA 1
ATOM 6654 C C . VAL B 1 202 ? -26.69646 104.43011 -32.18106 1.000 128.36232 188 VAL B C 1
ATOM 6655 O O . VAL B 1 202 ? -26.25910 105.58191 -32.28937 1.000 131.38597 188 VAL B O 1
ATOM 6659 N N . VAL B 1 203 ? -26.16815 103.39165 -32.82121 1.000 127.51845 189 VAL B N 1
ATOM 6660 C CA . VAL B 1 203 ? -24.89569 103.49992 -33.53181 1.000 129.43799 189 VAL B CA 1
ATOM 6661 C C . VAL B 1 203 ? -24.86408 102.51132 -34.69337 1.000 132.77678 189 VAL B C 1
ATOM 6662 O O . VAL B 1 203 ? -25.34179 101.37668 -34.55002 1.000 130.41677 189 VAL B O 1
ATOM 6666 N N . PRO B 1 204 ? -24.33486 102.89723 -35.85731 1.000 140.39165 190 PRO B N 1
ATOM 6667 C CA . PRO B 1 204 ? -24.21671 101.94898 -36.97192 1.000 142.27156 190 PRO B CA 1
ATOM 6668 C C . PRO B 1 204 ? -23.41863 100.70846 -36.59339 1.000 140.89907 190 PRO B C 1
ATOM 6669 O O . PRO B 1 204 ? -22.66267 100.68836 -35.61960 1.000 142.94478 190 PRO B O 1
ATOM 6673 N N . HIS B 1 205 ? -23.59708 99.65770 -37.39944 1.000 139.65834 191 HIS B N 1
ATOM 6674 C CA . HIS B 1 205 ? -22.99933 98.36222 -37.08953 1.000 137.46622 191 HIS B CA 1
ATOM 6675 C C . HIS B 1 205 ? -21.47713 98.40088 -37.16181 1.000 138.70276 191 HIS B C 1
ATOM 6676 O O . HIS B 1 205 ? -20.80807 97.63870 -36.45460 1.000 137.88259 191 HIS B O 1
ATOM 6683 N N . SER B 1 206 ? -20.91226 99.26947 -38.00356 1.000 138.96368 192 SER B N 1
ATOM 6684 C CA . SER B 1 206 ? -19.45845 99.34467 -38.11423 1.000 139.08677 192 SER B CA 1
ATOM 6685 C C . SER B 1 206 ? -18.83607 99.92721 -36.85053 1.000 138.01515 192 SER B C 1
ATOM 6686 O O . SER B 1 206 ? -17.82938 99.41055 -36.35164 1.000 139.91130 192 SER B O 1
ATOM 6689 N N . ILE B 1 207 ? -19.42292 101.00370 -36.31843 1.000 135.12844 193 ILE B N 1
ATOM 6690 C CA . ILE B 1 207 ? -18.92997 101.62811 -35.09224 1.000 134.63130 193 ILE B CA 1
ATOM 6691 C C . ILE B 1 207 ? -19.53004 100.99072 -33.84231 1.000 128.79556 193 ILE B C 1
ATOM 6692 O O . ILE B 1 207 ? -19.01466 101.21706 -32.73589 1.000 128.61938 193 ILE B O 1
ATOM 6697 N N . LEU B 1 208 ? -20.56747 100.15838 -33.99190 1.000 125.35143 194 LEU B N 1
ATOM 6698 C CA . LEU B 1 208 ? -21.25513 99.51653 -32.87263 1.000 120.48740 194 LEU B CA 1
ATOM 6699 C C . LEU B 1 208 ? -20.29732 99.02384 -31.79035 1.000 121.66754 194 LEU B C 1
ATOM 6700 O O . LEU B 1 208 ? -20.41896 99.39835 -30.61842 1.000 120.65652 194 LEU B O 1
ATOM 6705 N N . LEU B 1 209 ? -19.33835 98.17656 -32.16791 1.000 125.89671 195 LEU B N 1
ATOM 6706 C CA . LEU B 1 209 ? -18.35224 97.70933 -31.19886 1.000 127.40833 195 LEU B CA 1
ATOM 6707 C C . LEU B 1 209 ? -17.44360 98.84742 -30.75341 1.000 135.36972 195 LEU B C 1
ATOM 6708 O O . LEU B 1 209 ? -17.18492 99.01721 -29.55606 1.000 134.73069 195 LEU B O 1
ATOM 6713 N N . GLU B 1 210 ? -16.95077 99.64199 -31.70549 1.000 145.38677 196 GLU B N 1
ATOM 6714 C CA . GLU B 1 210 ? -16.10162 100.77568 -31.36465 1.000 155.74653 196 GLU B CA 1
ATOM 6715 C C . GLU B 1 210 ? -16.84841 101.86015 -30.60130 1.000 162.09377 196 GLU B C 1
ATOM 6716 O O . GLU B 1 210 ? -16.20377 102.74897 -30.03529 1.000 165.00938 196 GLU B O 1
ATOM 6722 N N . ALA B 1 211 ? -18.17955 101.81309 -30.57411 1.000 166.33440 197 ALA B N 1
ATOM 6723 C CA . ALA B 1 211 ? -18.95359 102.67378 -29.69192 1.000 166.99709 197 ALA B CA 1
ATOM 6724 C C . ALA B 1 211 ? -19.20662 102.03623 -28.33489 1.000 161.45057 197 ALA B C 1
ATOM 6725 O O . ALA B 1 211 ? -19.43109 102.75784 -27.35633 1.000 162.20359 197 ALA B O 1
ATOM 6727 N N . ALA B 1 212 ? -19.16978 100.70414 -28.25528 1.000 151.93033 198 ALA B N 1
ATOM 6728 C CA . ALA B 1 212 ? -19.36167 100.01833 -26.98255 1.000 148.21826 198 ALA B CA 1
ATOM 6729 C C . ALA B 1 212 ? -18.12685 100.12558 -26.09682 1.000 146.00605 198 ALA B C 1
ATOM 6730 O O . ALA B 1 212 ? -18.24668 100.31226 -24.88131 1.000 146.22273 198 ALA B O 1
ATOM 6732 N N . VAL B 1 213 ? -16.93513 100.01047 -26.68671 1.000 145.13315 199 VAL B N 1
ATOM 6733 C CA . VAL B 1 213 ? -15.70810 100.13859 -25.90745 1.000 150.10728 199 VAL B CA 1
ATOM 6734 C C . VAL B 1 213 ? -15.56124 101.55298 -25.35734 1.000 156.85440 199 VAL B C 1
ATOM 6735 O O . VAL B 1 213 ? -15.03861 101.74445 -24.25188 1.000 158.42756 199 VAL B O 1
ATOM 6739 N N . GLU B 1 214 ? -16.02822 102.56047 -26.10064 1.000 162.08135 200 GLU B N 1
ATOM 6740 C CA . GLU B 1 214 ? -15.96189 103.93810 -25.61930 1.000 169.80479 200 GLU B CA 1
ATOM 6741 C C . GLU B 1 214 ? -16.75125 104.10751 -24.32723 1.000 169.82003 200 GLU B C 1
ATOM 6742 O O . GLU B 1 214 ? -16.26681 104.71071 -23.36283 1.000 171.27863 200 GLU B O 1
ATOM 6748 N N . LEU B 1 215 ? -17.97618 103.57803 -24.29096 1.000 167.56325 201 LEU B N 1
ATOM 6749 C CA . LEU B 1 215 ? -18.80547 103.71722 -23.09909 1.000 164.03828 201 LEU B CA 1
ATOM 6750 C C . LEU B 1 215 ? -18.28561 102.86971 -21.94441 1.000 167.37249 201 LEU B C 1
ATOM 6751 O O . LEU B 1 215 ? -18.50365 103.21649 -20.77784 1.000 169.22222 201 LEU B O 1
ATOM 6756 N N . ALA B 1 216 ? -17.60194 101.76178 -22.24242 1.000 170.76421 202 ALA B N 1
ATOM 6757 C CA . ALA B 1 216 ? -17.05894 100.91562 -21.18609 1.000 174.40175 202 ALA B CA 1
ATOM 6758 C C . ALA B 1 216 ? -15.93563 101.59746 -20.41662 1.000 180.20321 202 ALA B C 1
ATOM 6759 O O . ALA B 1 216 ? -15.62445 101.17723 -19.29708 1.000 182.46055 202 ALA B O 1
ATOM 6761 N N . LYS B 1 217 ? -15.32152 102.63456 -20.98852 1.000 184.64379 203 LYS B N 1
ATOM 6762 C CA . LYS B 1 217 ? -14.27065 103.36680 -20.29474 1.000 186.07989 203 LYS B CA 1
ATOM 6763 C C . LYS B 1 217 ? -14.81901 104.45429 -19.38139 1.000 183.71011 203 LYS B C 1
ATOM 6764 O O . LYS B 1 217 ? -14.08356 104.95053 -18.52113 1.000 190.49808 203 LYS B O 1
ATOM 6766 N N . LYS B 1 218 ? -16.08399 104.83161 -19.54508 1.000 167.64038 204 LYS B N 1
ATOM 6767 C CA . LYS B 1 218 ? -16.68073 105.87411 -18.72793 1.000 158.42894 204 LYS B CA 1
ATOM 6768 C C . LYS B 1 218 ? -17.04990 105.33120 -17.34841 1.000 149.27383 204 LYS B C 1
ATOM 6769 O O . LYS B 1 218 ? -17.05032 104.12124 -17.10337 1.000 147.40563 204 LYS B O 1
ATOM 6771 N N . GLU B 1 219 ? -17.36726 106.25504 -16.44300 1.000 143.84054 205 GLU B N 1
ATOM 6772 C CA . GLU B 1 219 ? -17.74603 105.93330 -15.06686 1.000 137.42128 205 GLU B CA 1
ATOM 6773 C C . GLU B 1 219 ? -16.68901 105.08311 -14.36627 1.000 136.16490 205 GLU B C 1
ATOM 6774 O O . GLU B 1 219 ? -16.90854 104.59055 -13.25953 1.000 134.80981 205 GLU B O 1
ATOM 6776 N N . ARG B 1 229 ? -41.80731 111.71920 -14.71426 1.000 163.12562 215 ARG B N 1
ATOM 6777 C CA . ARG B 1 229 ? -43.07234 112.38260 -14.42036 1.000 165.96482 215 ARG B CA 1
ATOM 6778 C C . ARG B 1 229 ? -43.59157 111.97450 -13.04625 1.000 165.31862 215 ARG B C 1
ATOM 6779 O O . ARG B 1 229 ? -44.30683 110.98223 -12.91485 1.000 162.46678 215 ARG B O 1
ATOM 6781 N N . GLU B 1 230 ? -43.23198 112.75178 -12.02352 1.000 167.04487 216 GLU B N 1
ATOM 6782 C CA . GLU B 1 230 ? -43.59954 112.42364 -10.65176 1.000 166.40187 216 GLU B CA 1
ATOM 6783 C C . GLU B 1 230 ? -45.04529 112.76388 -10.31642 1.000 165.32727 216 GLU B C 1
ATOM 6784 O O . GLU B 1 230 ? -45.51308 112.38517 -9.23702 1.000 171.22965 216 GLU B O 1
ATOM 6790 N N . ARG B 1 231 ? -45.75660 113.47236 -11.19675 1.000 162.08137 217 ARG B N 1
ATOM 6791 C CA . ARG B 1 231 ? -47.14486 113.82478 -10.91256 1.000 158.29807 217 ARG B CA 1
ATOM 6792 C C . ARG B 1 231 ? -48.00665 112.57685 -10.77346 1.000 150.23412 217 ARG B C 1
ATOM 6793 O O . ARG B 1 231 ? -48.77666 112.44067 -9.81587 1.000 147.96401 217 ARG B O 1
ATOM 6795 N N . ILE B 1 232 ? -47.88748 111.65073 -11.72753 1.000 146.78883 218 ILE B N 1
ATOM 6796 C CA . ILE B 1 232 ? -48.62755 110.39852 -11.69011 1.000 146.17785 218 ILE B CA 1
ATOM 6797 C C . ILE B 1 232 ? -47.78504 109.24920 -11.16225 1.000 149.75831 218 ILE B C 1
ATOM 6798 O O . ILE B 1 232 ? -48.29525 108.13173 -11.00660 1.000 148.91288 218 ILE B O 1
ATOM 6803 N N . LEU B 1 233 ? -46.50299 109.48378 -10.89012 1.000 159.21107 219 LEU B N 1
ATOM 6804 C CA . LEU B 1 233 ? -45.64163 108.47811 -10.28517 1.000 161.67168 219 LEU B CA 1
ATOM 6805 C C . LEU B 1 233 ? -45.54147 108.65162 -8.77596 1.000 166.77816 219 LEU B C 1
ATOM 6806 O O . LEU B 1 233 ? -44.49757 108.35602 -8.18484 1.000 165.59517 219 LEU B O 1
ATOM 6811 N N . ALA B 1 234 ? -46.60758 109.13710 -8.14311 1.000 174.24173 220 ALA B N 1
ATOM 6812 C CA . ALA B 1 234 ? -46.62083 109.24383 -6.69320 1.000 184.02599 220 ALA B CA 1
ATOM 6813 C C . ALA B 1 234 ? -46.39497 107.87057 -6.07858 1.000 186.40713 220 ALA B C 1
ATOM 6814 O O . ALA B 1 234 ? -47.04941 106.89406 -6.45878 1.000 184.15849 220 ALA B O 1
ATOM 6816 N N . GLY B 1 235 ? -45.44344 107.80282 -5.14593 1.000 193.48685 221 GLY B N 1
ATOM 6817 C CA . GLY B 1 235 ? -45.05760 106.57672 -4.48453 1.000 187.15086 221 GLY B CA 1
ATOM 6818 C C . GLY B 1 235 ? -46.19678 105.63875 -4.13555 1.000 178.48191 221 GLY B C 1
ATOM 6819 O O . GLY B 1 235 ? -46.12301 104.43410 -4.39414 1.000 178.30502 221 GLY B O 1
ATOM 6820 N N . PRO B 1 236 ? -47.25841 106.14930 -3.51647 1.000 162.01321 222 PRO B N 1
ATOM 6821 C CA . PRO B 1 236 ? -48.42466 105.29069 -3.29039 1.000 153.73375 222 PRO B CA 1
ATOM 6822 C C . PRO B 1 236 ? -49.56526 105.55147 -4.26499 1.000 143.05490 222 PRO B C 1
ATOM 6823 O O . PRO B 1 236 ? -49.96190 104.64752 -5.00728 1.000 137.72348 222 PRO B O 1
ATOM 6827 N N . LEU B 1 237 ? -50.08152 106.78303 -4.28874 1.000 140.59349 223 LEU B N 1
ATOM 6828 C CA . LEU B 1 237 ? -51.34783 107.04447 -4.96832 1.000 135.46157 223 LEU B CA 1
ATOM 6829 C C . LEU B 1 237 ? -51.21706 106.92423 -6.48343 1.000 137.60356 223 LEU B C 1
ATOM 6830 O O . LEU B 1 237 ? -52.10891 106.37989 -7.14814 1.000 136.07241 223 LEU B O 1
ATOM 6835 N N . GLY B 1 238 ? -50.12249 107.43825 -7.04875 1.000 142.72641 224 GLY B N 1
ATOM 6836 C CA . GLY B 1 238 ? -49.93997 107.35820 -8.48993 1.000 137.27966 224 GLY B CA 1
ATOM 6837 C C . GLY B 1 238 ? -49.78124 105.93275 -8.98458 1.000 128.13182 224 GLY B C 1
ATOM 6838 O O . GLY B 1 238 ? -50.38557 105.53924 -9.98664 1.000 126.55706 224 GLY B O 1
ATOM 6839 N N . ARG B 1 239 ? -48.96471 105.13940 -8.29010 1.000 126.37353 225 ARG B N 1
ATOM 6840 C CA . ARG B 1 239 ? -48.81321 103.73468 -8.65576 1.000 118.53002 225 ARG B CA 1
ATOM 6841 C C . ARG B 1 239 ? -50.11317 102.96396 -8.45048 1.000 114.99710 225 ARG B C 1
ATOM 6842 O O . ARG B 1 239 ? -50.48567 102.13182 -9.28693 1.000 110.21345 225 ARG B O 1
ATOM 6850 N N . ALA B 1 240 ? -50.81962 103.22648 -7.34690 1.000 115.75762 226 ALA B N 1
ATOM 6851 C CA . ALA B 1 240 ? -52.07169 102.52051 -7.08407 1.000 114.90220 226 ALA B CA 1
ATOM 6852 C C . ALA B 1 240 ? -53.10150 102.80742 -8.17038 1.000 106.69426 226 ALA B C 1
ATOM 6853 O O . ALA B 1 240 ? -53.78570 101.89618 -8.64958 1.000 101.07005 226 ALA B O 1
ATOM 6855 N N . LEU B 1 241 ? -53.22869 104.07778 -8.56660 1.000 105.79088 227 LEU B N 1
ATOM 6856 C CA . LEU B 1 241 ? -54.09893 104.42770 -9.68559 1.000 106.03890 227 LEU B CA 1
ATOM 6857 C C . LEU B 1 241 ? -53.65475 103.72782 -10.96485 1.000 106.75106 227 LEU B C 1
ATOM 6858 O O . LEU B 1 241 ? -54.48453 103.20709 -11.72005 1.000 104.03029 227 LEU B O 1
ATOM 6863 N N . LEU B 1 242 ? -52.34429 103.70217 -11.21807 1.000 108.64531 228 LEU B N 1
ATOM 6864 C CA . LEU B 1 242 ? -51.82205 103.08451 -12.43196 1.000 108.19674 228 LEU B CA 1
ATOM 6865 C C . LEU B 1 242 ? -52.16364 101.59919 -12.48371 1.000 108.73195 228 LEU B C 1
ATOM 6866 O O . LEU B 1 242 ? -52.77169 101.12259 -13.45012 1.000 107.91868 228 LEU B O 1
ATOM 6871 N N . PHE B 1 243 ? -51.79260 100.85229 -11.43884 1.000 110.51919 229 PHE B N 1
ATOM 6872 C CA . PHE B 1 243 ? -52.06113 99.41636 -11.41303 1.000 106.81823 229 PHE B CA 1
ATOM 6873 C C . PHE B 1 243 ? -53.55334 99.10909 -11.40493 1.000 98.96441 229 PHE B C 1
ATOM 6874 O O . PHE B 1 243 ? -53.97329 98.09568 -11.97377 1.000 93.70257 229 PHE B O 1
ATOM 6882 N N . LYS B 1 244 ? -54.36571 99.95502 -10.76888 1.000 99.15059 230 LYS B N 1
ATOM 6883 C CA . LYS B 1 244 ? -55.80868 99.73723 -10.80066 1.000 101.24182 230 LYS B CA 1
ATOM 6884 C C . LYS B 1 244 ? -56.36219 99.92776 -12.20686 1.000 98.98611 230 LYS B C 1
ATOM 6885 O O . LYS B 1 244 ? -57.22138 99.15754 -12.65205 1.000 96.40986 230 LYS B O 1
ATOM 6891 N N . MET B 1 245 ? -55.87993 100.94530 -12.92336 1.000 99.66519 231 MET B N 1
ATOM 6892 C CA . MET B 1 245 ? -56.37573 101.19515 -14.27143 1.000 100.38695 231 MET B CA 1
ATOM 6893 C C . MET B 1 245 ? -55.80169 100.19811 -15.27126 1.000 100.08077 231 MET B C 1
ATOM 6894 O O . MET B 1 245 ? -56.51337 99.74422 -16.17458 1.000 100.77570 231 MET B O 1
ATOM 6899 N N . VAL B 1 246 ? -54.52053 99.84841 -15.12979 1.000 99.44128 232 VAL B N 1
ATOM 6900 C CA . VAL B 1 246 ? -53.94321 98.80470 -15.97178 1.000 97.15059 232 VAL B CA 1
ATOM 6901 C C . VAL B 1 246 ? -54.60620 97.46503 -15.68255 1.000 98.90907 232 VAL B C 1
ATOM 6902 O O . VAL B 1 246 ? -54.89618 96.68846 -16.60101 1.000 96.58951 232 VAL B O 1
ATOM 6906 N N . GLY B 1 247 ? -54.86427 97.17691 -14.40509 1.000 104.36360 233 GLY B N 1
ATOM 6907 C CA . GLY B 1 247 ? -55.53404 95.93455 -14.05824 1.000 102.43605 233 GLY B CA 1
ATOM 6908 C C . GLY B 1 247 ? -56.91855 95.82796 -14.66707 1.000 100.32084 233 GLY B C 1
ATOM 6909 O O . GLY B 1 247 ? -57.29998 94.77547 -15.18271 1.000 100.49900 233 GLY B O 1
ATOM 6910 N N . LYS B 1 248 ? -57.68819 96.91795 -14.62138 1.000 99.73058 234 LYS B N 1
ATOM 6911 C CA . LYS B 1 248 ? -59.01268 96.90967 -15.23398 1.000 100.04603 234 LYS B CA 1
ATOM 6912 C C . LYS B 1 248 ? -58.91993 96.83716 -16.75304 1.000 99.69733 234 LYS B C 1
ATOM 6913 O O . LYS B 1 248 ? -59.70079 96.12436 -17.39497 1.000 102.60430 234 LYS B O 1
ATOM 6919 N N . LYS B 1 249 ? -57.97301 97.56977 -17.34399 1.000 101.24123 235 LYS B N 1
ATOM 6920 C CA . LYS B 1 249 ? -57.83899 97.58657 -18.79775 1.000 101.52615 235 LYS B CA 1
ATOM 6921 C C . LYS B 1 249 ? -57.48022 96.20699 -19.33517 1.000 95.95806 235 LYS B C 1
ATOM 6922 O O . LYS B 1 249 ? -58.13740 95.69212 -20.24729 1.000 91.21929 235 LYS B O 1
ATOM 6928 N N . THR B 1 250 ? -56.43586 95.59078 -18.77789 1.000 98.51101 236 THR B N 1
ATOM 6929 C CA . THR B 1 250 ? -55.98786 94.29834 -19.28533 1.000 102.63131 236 THR B CA 1
ATOM 6930 C C . THR B 1 250 ? -57.00599 93.20252 -18.99696 1.000 104.19435 236 THR B C 1
ATOM 6931 O O . THR B 1 250 ? -57.21836 92.31572 -19.83141 1.000 106.07042 236 THR B O 1
ATOM 6935 N N . GLU B 1 251 ? -57.64896 93.24921 -17.82590 1.000 106.44002 237 GLU B N 1
ATOM 6936 C CA . GLU B 1 251 ? -58.62097 92.21775 -17.47273 1.000 108.95754 237 GLU B CA 1
ATOM 6937 C C . GLU B 1 251 ? -59.77820 92.18964 -18.46285 1.000 107.47908 237 GLU B C 1
ATOM 6938 O O . GLU B 1 251 ? -60.26635 91.11406 -18.82872 1.000 106.90614 237 GLU B O 1
ATOM 6944 N N . HIS B 1 252 ? -60.22960 93.36361 -18.91017 1.000 108.46779 238 HIS B N 1
ATOM 6945 C CA . HIS B 1 252 ? -61.27069 93.41110 -19.93031 1.000 110.72588 238 HIS B CA 1
ATOM 6946 C C . HIS B 1 252 ? -60.77230 92.87067 -21.26407 1.000 106.54993 238 HIS B C 1
ATOM 6947 O O . HIS B 1 252 ? -61.54238 92.25283 -22.00815 1.000 105.31748 238 HIS B O 1
ATOM 6954 N N . LYS B 1 253 ? -59.49446 93.08765 -21.58132 1.000 104.45786 239 LYS B N 1
ATOM 6955 C CA . LYS B 1 253 ? -58.94329 92.59343 -22.83722 1.000 102.29809 239 LYS B CA 1
ATOM 6956 C C . LYS B 1 253 ? -58.59448 91.11240 -22.76790 1.000 101.70540 239 LYS B C 1
ATOM 6957 O O . LYS B 1 253 ? -58.69218 90.41076 -23.78087 1.000 102.28798 239 LYS B O 1
ATOM 6959 N N . THR B 1 254 ? -58.19243 90.62053 -21.59547 1.000 99.85599 240 THR B N 1
ATOM 6960 C CA . THR B 1 254 ? -57.79966 89.22565 -21.44735 1.000 98.61650 240 THR B CA 1
ATOM 6961 C C . THR B 1 254 ? -58.93873 88.32875 -20.98247 1.000 98.15555 240 THR B C 1
ATOM 6962 O O . THR B 1 254 ? -58.82362 87.10235 -21.09364 1.000 99.07708 240 THR B O 1
ATOM 6966 N N . GLN B 1 255 ? -60.02589 88.90682 -20.46734 1.000 95.01349 241 GLN B N 1
ATOM 6967 C CA . GLN B 1 255 ? -61.17756 88.16548 -19.95393 1.000 92.26518 241 GLN B CA 1
ATOM 6968 C C . GLN B 1 255 ? -60.79421 87.17773 -18.85572 1.000 91.74378 241 GLN B C 1
ATOM 6969 O O . GLN B 1 255 ? -61.51687 86.20603 -18.61143 1.000 94.37392 241 GLN B O 1
ATOM 6975 N N . GLY B 1 256 ? -59.66613 87.40738 -18.18535 1.000 88.70441 242 GLY B N 1
ATOM 6976 C CA . GLY B 1 256 ? -59.19708 86.52475 -17.13835 1.000 87.90251 242 GLY B CA 1
ATOM 6977 C C . GLY B 1 256 ? -58.72860 85.16173 -17.59548 1.000 87.89606 242 GLY B C 1
ATOM 6978 O O . GLY B 1 256 ? -58.34518 84.34441 -16.75051 1.000 88.80848 242 GLY B O 1
ATOM 6979 N N . ASN B 1 257 ? -58.73812 84.88741 -18.89946 1.000 88.56533 243 ASN B N 1
ATOM 6980 C CA . ASN B 1 257 ? -58.36658 83.57503 -19.41032 1.000 88.93783 243 ASN B CA 1
ATOM 6981 C C . ASN B 1 257 ? -56.86177 83.34419 -19.43523 1.000 84.12262 243 ASN B C 1
ATOM 6982 O O . ASN B 1 257 ? -56.43203 82.19521 -19.58477 1.000 83.35768 243 ASN B O 1
ATOM 6987 N N . TYR B 1 258 ? -56.05821 84.39390 -19.29512 1.000 84.64101 244 TYR B N 1
ATOM 6988 C CA . TYR B 1 258 ? -54.60577 84.26660 -19.30391 1.000 85.41329 244 TYR B CA 1
ATOM 6989 C C . TYR B 1 258 ? -54.07748 84.49096 -17.89483 1.000 87.81173 244 TYR B C 1
ATOM 6990 O O . TYR B 1 258 ? -54.10046 85.63222 -17.40649 1.000 89.15457 244 TYR B O 1
ATOM 6999 N N . PRO B 1 259 ? -53.59957 83.45269 -17.20265 1.000 90.68382 245 PRO B N 1
ATOM 7000 C CA . PRO B 1 259 ? -53.13442 83.64747 -15.82050 1.000 92.68853 245 PRO B CA 1
ATOM 7001 C C . PRO B 1 259 ? -51.85128 84.45167 -15.71459 1.000 91.54718 245 PRO B C 1
ATOM 7002 O O . PRO B 1 259 ? -51.58724 85.01867 -14.64694 1.000 93.17764 245 PRO B O 1
ATOM 7006 N N . ALA B 1 260 ? -51.04674 84.52067 -16.77853 1.000 90.48502 246 ALA B N 1
ATOM 7007 C CA . ALA B 1 260 ? -49.82105 85.31050 -16.72583 1.000 93.05113 246 ALA B CA 1
ATOM 7008 C C . ALA B 1 260 ? -50.11527 86.79681 -16.56827 1.000 94.64934 246 ALA B C 1
ATOM 7009 O O . ALA B 1 260 ? -49.30748 87.52677 -15.98327 1.000 92.58556 246 ALA B O 1
ATOM 7011 N N . THR B 1 261 ? -51.25787 87.26108 -17.08111 1.000 98.57782 247 THR B N 1
ATOM 7012 C CA . THR B 1 261 ? -51.65169 88.65257 -16.87910 1.000 101.89154 247 THR B CA 1
ATOM 7013 C C . THR B 1 261 ? -51.81797 88.96582 -15.39733 1.000 107.68534 247 THR B C 1
ATOM 7014 O O . THR B 1 261 ? -51.35531 90.00782 -14.91753 1.000 103.12509 247 THR B O 1
ATOM 7018 N N . GLU B 1 262 ? -52.46765 88.06742 -14.65442 1.000 117.78497 248 GLU B N 1
ATOM 7019 C CA . GLU B 1 262 ? -52.65352 88.28078 -13.22326 1.000 124.88281 248 GLU B CA 1
ATOM 7020 C C . GLU B 1 262 ? -51.32845 88.20831 -12.47438 1.000 121.69964 248 GLU B C 1
ATOM 7021 O O . GLU B 1 262 ? -51.08709 88.99486 -11.55145 1.000 123.19537 248 GLU B O 1
ATOM 7027 N N . ARG B 1 263 ? -50.45757 87.27307 -12.85948 1.000 108.65804 249 ARG B N 1
ATOM 7028 C CA . ARG B 1 263 ? -49.19896 87.08351 -12.14467 1.000 103.28169 249 ARG B CA 1
ATOM 7029 C C . ARG B 1 263 ? -48.28517 88.29311 -12.29579 1.000 99.21174 249 ARG B C 1
ATOM 7030 O O . ARG B 1 263 ? -47.70639 88.77116 -11.31358 1.000 101.26853 249 ARG B O 1
ATOM 7038 N N . ILE B 1 264 ? -48.14458 88.80207 -13.52190 1.000 93.91670 250 ILE B N 1
ATOM 7039 C CA . ILE B 1 264 ? -47.17812 89.86680 -13.78418 1.000 88.92189 250 ILE B CA 1
ATOM 7040 C C . ILE B 1 264 ? -47.52851 91.12024 -12.99184 1.000 91.82370 250 ILE B C 1
ATOM 7041 O O . ILE B 1 264 ? -46.66424 91.73247 -12.35335 1.000 96.28784 250 ILE B O 1
ATOM 7046 N N . LEU B 1 265 ? -48.80279 91.52093 -13.02134 1.000 90.40766 251 LEU B N 1
ATOM 7047 C CA . LEU B 1 265 ? -49.21767 92.72596 -12.30753 1.000 90.86301 251 LEU B CA 1
ATOM 7048 C C . LEU B 1 265 ? -48.94767 92.62036 -10.81164 1.000 98.31853 251 LEU B C 1
ATOM 7049 O O . LEU B 1 265 ? -48.61617 93.62369 -10.16977 1.000 100.64807 251 LEU B O 1
ATOM 7054 N N . GLU B 1 266 ? -49.07467 91.42214 -10.23956 1.000 102.98384 252 GLU B N 1
ATOM 7055 C CA . GLU B 1 266 ? -48.76620 91.24797 -8.82537 1.000 108.99682 252 GLU B CA 1
ATOM 7056 C C . GLU B 1 266 ? -47.26666 91.16807 -8.57606 1.000 109.46206 252 GLU B C 1
ATOM 7057 O O . GLU B 1 266 ? -46.80199 91.56619 -7.50311 1.000 110.24570 252 GLU B O 1
ATOM 7063 N N . VAL B 1 267 ? -46.49943 90.66210 -9.54403 1.000 109.24996 253 VAL B N 1
ATOM 7064 C CA . VAL B 1 267 ? -45.05551 90.53550 -9.36129 1.000 111.19698 253 VAL B CA 1
ATOM 7065 C C . VAL B 1 267 ? -44.38560 91.90325 -9.41832 1.000 114.16638 253 VAL B C 1
ATOM 7066 O O . VAL B 1 267 ? -43.55989 92.24481 -8.56360 1.000 122.89481 253 VAL B O 1
ATOM 7070 N N . VAL B 1 268 ? -44.73272 92.70981 -10.42370 1.000 110.11833 254 VAL B N 1
ATOM 7071 C CA . VAL B 1 268 ? -44.10901 94.02123 -10.56803 1.000 111.03096 254 VAL B CA 1
ATOM 7072 C C . VAL B 1 268 ? -44.56506 94.99534 -9.48915 1.000 118.72037 254 VAL B C 1
ATOM 7073 O O . VAL B 1 268 ? -43.84279 95.94962 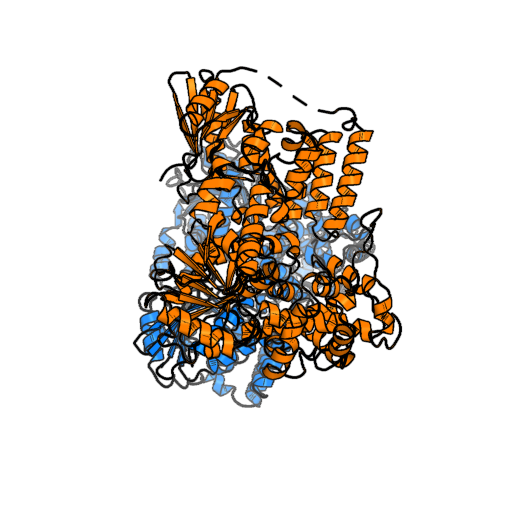-9.17921 1.000 123.24864 254 VAL B O 1
ATOM 7077 N N . GLU B 1 269 ? -45.74557 94.78409 -8.90196 1.000 118.60927 255 GLU B N 1
ATOM 7078 C CA . GLU B 1 269 ? -46.20886 95.67772 -7.84486 1.000 123.21722 255 GLU B CA 1
ATOM 7079 C C . GLU B 1 269 ? -45.51204 95.38490 -6.52228 1.000 127.25759 255 GLU B C 1
ATOM 7080 O O . GLU B 1 269 ? -45.18192 96.31232 -5.77545 1.000 130.99651 255 GLU B O 1
ATOM 7086 N N . THR B 1 270 ? -45.28701 94.10500 -6.21215 1.000 126.56328 256 THR B N 1
ATOM 7087 C CA . THR B 1 270 ? -44.55916 93.76271 -4.99483 1.000 123.83937 256 THR B CA 1
ATOM 7088 C C . THR B 1 270 ? -43.09315 94.16463 -5.08808 1.000 117.66167 256 THR B C 1
ATOM 7089 O O . THR B 1 270 ? -42.46034 94.43732 -4.06181 1.000 120.24466 256 THR B O 1
ATOM 7093 N N . GLY B 1 271 ? -42.53773 94.20691 -6.30103 1.000 110.75710 257 GLY B N 1
ATOM 7094 C CA . GLY B 1 271 ? -41.16017 94.63720 -6.45904 1.000 106.96375 257 GLY B CA 1
ATOM 7095 C C . GLY B 1 271 ? -40.96745 96.12025 -6.21872 1.000 105.90538 257 GLY B C 1
ATOM 7096 O O . GLY B 1 271 ? -39.89304 96.54703 -5.78552 1.000 107.52059 257 GLY B O 1
ATOM 7097 N N . LEU B 1 272 ? -41.99439 96.92342 -6.49139 1.000 126.13365 258 LEU B N 1
ATOM 7098 C CA . LEU B 1 272 ? -41.94399 98.36322 -6.28205 1.000 128.29507 258 LEU B CA 1
ATOM 7099 C C . LEU B 1 272 ? -42.55962 98.78509 -4.95437 1.000 132.82543 258 LEU B C 1
ATOM 7100 O O . LEU B 1 272 ? -42.76608 99.98197 -4.73158 1.000 134.70864 258 LEU B O 1
ATOM 7105 N N . ALA B 1 273 ? -42.85537 97.83414 -4.06945 1.000 136.10430 259 ALA B N 1
ATOM 7106 C CA . ALA B 1 273 ? -43.45361 98.15548 -2.78015 1.000 142.54319 259 ALA B CA 1
ATOM 7107 C C . ALA B 1 273 ? -42.77713 97.38196 -1.65662 1.000 149.31776 259 ALA B C 1
ATOM 7108 O O . ALA B 1 273 ? -42.48808 97.94246 -0.59457 1.000 154.98323 259 ALA B O 1
ATOM 7110 N N . GLN B 1 274 ? -42.52040 96.09384 -1.88218 1.000 152.09869 260 GLN B N 1
ATOM 7111 C CA . GLN B 1 274 ? -41.92922 95.21843 -0.87825 1.000 161.46625 260 GLN B CA 1
ATOM 7112 C C . GLN B 1 274 ? -40.46182 94.91799 -1.17275 1.000 169.99617 260 GLN B C 1
ATOM 7113 O O . GLN B 1 274 ? -39.95672 93.85036 -0.81763 1.000 170.40991 260 GLN B O 1
ATOM 7119 N N . GLY B 1 275 ? -39.77006 95.84755 -1.81858 1.000 178.67670 261 GLY B N 1
ATOM 7120 C CA . GLY B 1 275 ? -38.36572 95.68326 -2.12170 1.000 179.30052 261 GLY B CA 1
ATOM 7121 C C . GLY B 1 275 ? -38.12394 94.78690 -3.32423 1.000 176.02091 261 GLY B C 1
ATOM 7122 O O . GLY B 1 275 ? -38.96139 93.97877 -3.72348 1.000 173.51617 261 GLY B O 1
ATOM 7123 N N . THR B 1 276 ? -36.93578 94.94371 -3.91162 1.000 171.68837 262 THR B N 1
ATOM 7124 C CA . THR B 1 276 ? -36.56562 94.13497 -5.06723 1.000 166.46388 262 THR B CA 1
ATOM 7125 C C . THR B 1 276 ? -36.01989 92.77226 -4.66108 1.000 166.86376 262 THR B C 1
ATOM 7126 O O . THR B 1 276 ? -36.11270 91.81697 -5.44035 1.000 165.38395 262 THR B O 1
ATOM 7130 N N . SER B 1 277 ? -35.44816 92.66215 -3.45878 1.000 169.50798 263 SER B N 1
ATOM 7131 C CA . SER B 1 277 ? -34.95037 91.37106 -2.99332 1.000 168.52523 263 SER B CA 1
ATOM 7132 C C . SER B 1 277 ? -36.09333 90.38941 -2.77095 1.000 167.37543 263 SER B C 1
ATOM 7133 O O . SER B 1 277 ? -35.96080 89.19535 -3.06653 1.000 165.60039 263 SER B O 1
ATOM 7136 N N . SER B 1 278 ? -37.22190 90.87406 -2.25058 1.000 169.04945 264 SER B N 1
ATOM 7137 C CA . SER B 1 278 ? -38.41424 90.05168 -2.08937 1.000 162.99168 264 SER B CA 1
ATOM 7138 C C . SER B 1 278 ? -39.25218 89.96591 -3.35663 1.000 157.61668 264 SER B C 1
ATOM 7139 O O . SER B 1 278 ? -40.10226 89.07500 -3.46061 1.000 155.32311 264 SER B O 1
ATOM 7142 N N . GLY B 1 279 ? -39.04013 90.87171 -4.31463 1.000 152.28725 265 GLY B N 1
ATOM 7143 C CA . GLY B 1 279 ? -39.76293 90.79494 -5.57075 1.000 143.32398 265 GLY B CA 1
ATOM 7144 C C . GLY B 1 279 ? -39.19528 89.77533 -6.53289 1.000 136.41819 265 GLY B C 1
ATOM 7145 O O . GLY B 1 279 ? -39.94289 89.17627 -7.31255 1.000 133.17124 265 GLY B O 1
ATOM 7146 N N . TYR B 1 280 ? -37.87599 89.56461 -6.50213 1.000 133.76502 266 TYR B N 1
ATOM 7147 C CA . TYR B 1 280 ? -37.27379 88.53414 -7.34188 1.000 125.76457 266 TYR B CA 1
ATOM 7148 C C . TYR B 1 280 ? -37.74428 87.14334 -6.94067 1.000 125.59050 266 TYR B C 1
ATOM 7149 O O . TYR B 1 280 ? -37.79786 86.23921 -7.78213 1.000 124.93303 266 TYR B O 1
ATOM 7158 N N . ASP B 1 281 ? -38.08684 86.95167 -5.66486 1.000 128.45597 267 ASP B N 1
ATOM 7159 C CA . ASP B 1 281 ? -38.58530 85.65436 -5.22172 1.000 131.54579 267 ASP B CA 1
ATOM 7160 C C . ASP B 1 281 ? -40.00053 85.40634 -5.72797 1.000 132.65152 267 ASP B C 1
ATOM 7161 O O . ASP B 1 281 ? -40.34972 84.27406 -6.08205 1.000 131.73647 267 ASP B O 1
ATOM 7166 N N . ALA B 1 282 ? -40.83061 86.45190 -5.76721 1.000 133.70397 268 ALA B N 1
ATOM 7167 C CA . ALA B 1 282 ? -42.17271 86.30622 -6.31937 1.000 130.67058 268 ALA B CA 1
ATOM 7168 C C . ALA B 1 282 ? -42.13507 86.09139 -7.82586 1.000 128.42115 268 ALA B C 1
ATOM 7169 O O . ALA B 1 282 ? -43.02369 85.43410 -8.37988 1.000 125.29472 268 ALA B O 1
ATOM 7171 N N . GLU B 1 283 ? -41.12047 86.63684 -8.50008 1.000 125.80033 269 GLU B N 1
ATOM 7172 C CA . GLU B 1 283 ? -40.97325 86.42154 -9.93584 1.000 120.66712 269 GLU B CA 1
ATOM 7173 C C . GLU B 1 283 ? -40.70593 84.95362 -10.24330 1.000 119.13967 269 GLU B C 1
ATOM 7174 O O . GLU B 1 283 ? -41.34695 84.36257 -11.12020 1.000 115.57266 269 GLU B O 1
ATOM 7180 N N . ALA B 1 284 ? -39.75636 84.34740 -9.52655 1.000 123.17612 270 ALA B N 1
ATOM 7181 C CA . ALA B 1 284 ? -39.45075 82.93789 -9.74629 1.000 123.09445 270 ALA B CA 1
ATOM 7182 C C . ALA B 1 284 ? -40.61541 82.04878 -9.33068 1.000 124.33230 270 ALA B C 1
ATOM 7183 O O . ALA B 1 284 ? -40.91762 81.05791 -10.00613 1.000 119.91201 270 ALA B O 1
ATOM 7185 N N . ARG B 1 285 ? -41.27869 82.38466 -8.22063 1.000 130.79376 271 ARG B N 1
ATOM 7186 C CA . ARG B 1 285 ? -42.45108 81.62303 -7.80179 1.000 132.64197 271 ARG B CA 1
ATOM 7187 C C . ARG B 1 285 ? -43.55522 81.69828 -8.84763 1.000 125.84729 271 ARG B C 1
ATOM 7188 O O . ARG B 1 285 ? -44.21719 80.69449 -9.13733 1.000 123.87620 271 ARG B O 1
ATOM 7196 N N . ALA B 1 286 ? -43.76505 82.88092 -9.43011 1.000 117.22152 272 ALA B N 1
ATOM 7197 C CA . ALA B 1 286 ? -44.74716 83.00817 -10.49979 1.000 112.90879 272 ALA B CA 1
ATOM 7198 C C . ALA B 1 286 ? -44.30312 82.27307 -11.75683 1.000 109.30430 272 ALA B C 1
ATOM 7199 O O . ALA B 1 286 ? -45.14376 81.74474 -12.49187 1.000 105.83847 272 ALA B O 1
ATOM 7201 N N . PHE B 1 287 ? -42.99431 82.22073 -12.01565 1.000 109.58900 273 PHE B N 1
ATOM 7202 C CA . PHE B 1 287 ? -42.50342 81.53496 -13.20659 1.000 106.93637 273 PHE B CA 1
ATOM 7203 C C . PHE B 1 287 ? -42.74399 80.03344 -13.12000 1.000 111.00901 273 PHE B C 1
ATOM 7204 O O . PHE B 1 287 ? -43.02389 79.38515 -14.13483 1.000 109.87286 273 PHE B O 1
ATOM 7212 N N . GLY B 1 288 ? -42.64169 79.46371 -11.91869 1.000 117.40466 274 GLY B N 1
ATOM 7213 C CA . GLY B 1 288 ? -42.84972 78.03199 -11.77453 1.000 121.67180 274 GLY B CA 1
ATOM 7214 C C . GLY B 1 288 ? -44.29760 77.63118 -11.98461 1.000 121.66652 274 GLY B C 1
ATOM 7215 O O . GLY B 1 288 ? -44.59408 76.69724 -12.73532 1.000 119.69445 274 GLY B O 1
ATOM 7216 N N . GLU B 1 289 ? -45.22105 78.33488 -11.32531 1.000 124.66216 275 GLU B N 1
ATOM 7217 C CA . GLU B 1 289 ? -46.63389 77.99670 -11.45625 1.000 127.00621 275 GLU B CA 1
ATOM 7218 C C . GLU B 1 289 ? -47.17429 78.35124 -12.83610 1.000 122.93384 275 GLU B C 1
ATOM 7219 O O . GLU B 1 289 ? -48.09327 77.68605 -13.32745 1.000 125.87348 275 GLU B O 1
ATOM 7225 N N . LEU B 1 290 ? -46.62224 79.38466 -13.47762 1.000 112.39728 276 LEU B N 1
ATOM 7226 C CA . LEU B 1 290 ? -47.03911 79.70172 -14.83938 1.000 104.38858 276 LEU B CA 1
ATOM 7227 C C . LEU B 1 290 ? -46.48050 78.70355 -15.84356 1.000 99.82953 276 LEU B C 1
ATOM 7228 O O . LEU B 1 290 ? -47.08540 78.48656 -16.89790 1.000 94.96953 276 LEU B O 1
ATOM 7233 N N . ALA B 1 291 ? -45.33475 78.08946 -15.54156 1.000 100.33284 277 ALA B N 1
ATOM 7234 C CA . ALA B 1 291 ? -44.76984 77.09686 -16.44702 1.000 99.25933 277 ALA B CA 1
ATOM 7235 C C . ALA B 1 291 ? -45.54168 75.78605 -16.42127 1.000 101.13172 277 ALA B C 1
ATOM 7236 O O . ALA B 1 291 ? -45.38557 74.97083 -17.33648 1.000 102.76645 277 ALA B O 1
ATOM 7238 N N . MET B 1 292 ? -46.37119 75.56810 -15.40163 1.000 104.51091 278 MET B N 1
ATOM 7239 C CA . MET B 1 292 ? -47.12537 74.33296 -15.26370 1.000 106.72054 278 MET B CA 1
ATOM 7240 C C . MET B 1 292 ? -48.61238 74.49787 -15.54078 1.000 101.74766 278 MET B C 1
ATOM 7241 O O . MET B 1 292 ? -49.33641 73.49613 -15.54798 1.000 98.42780 278 MET B O 1
ATOM 7246 N N . THR B 1 293 ? -49.08463 75.72072 -15.76998 1.000 101.96548 279 THR B N 1
ATOM 7247 C CA . THR B 1 293 ? -50.49727 75.93373 -16.03175 1.000 103.86707 279 THR B CA 1
ATOM 7248 C C . THR B 1 293 ? -50.86217 75.39788 -17.41740 1.000 102.35974 279 THR B C 1
ATOM 7249 O O . THR B 1 293 ? -50.02870 75.38589 -18.32806 1.000 106.50663 279 THR B O 1
ATOM 7253 N N . PRO B 1 294 ? -52.09634 74.91502 -17.59434 1.000 98.07634 280 PRO B N 1
ATOM 7254 C CA . PRO B 1 294 ? -52.49995 74.41492 -18.91855 1.000 97.25014 280 PRO B CA 1
ATOM 7255 C C . PRO B 1 294 ? -52.54712 75.48904 -19.99041 1.000 97.37512 280 PRO B C 1
ATOM 7256 O O . PRO B 1 294 ? -52.45993 75.15307 -21.17808 1.000 101.61042 280 PRO B O 1
ATOM 7260 N N . GLN B 1 295 ? -52.68492 76.76429 -19.61906 1.000 92.12256 281 GLN B N 1
ATOM 7261 C CA . GLN B 1 295 ? -52.66566 77.82206 -20.62336 1.000 87.97202 281 GLN B CA 1
ATOM 7262 C C . GLN B 1 295 ? -51.28482 77.97963 -21.24591 1.000 84.29553 281 GLN B C 1
ATOM 7263 O O . GLN B 1 295 ? -51.17590 78.32485 -22.42769 1.000 82.55846 281 GLN B O 1
ATOM 7269 N N . SER B 1 296 ? -50.22438 77.72767 -20.47644 1.000 83.77226 282 SER B N 1
ATOM 7270 C CA . SER B 1 296 ? -48.87416 77.89568 -21.00297 1.000 86.96874 282 SER B CA 1
ATOM 7271 C C . SER B 1 296 ? -48.51731 76.77960 -21.97609 1.000 90.76310 282 SER B C 1
ATOM 7272 O O . SER B 1 296 ? -47.97991 77.03763 -23.05934 1.000 91.59113 282 SER B O 1
ATOM 7275 N N . GLN B 1 297 ? -48.80349 75.52783 -21.60582 1.000 91.84632 283 GLN B N 1
ATOM 7276 C CA . GLN B 1 297 ? -48.48537 74.41408 -22.49351 1.000 99.22933 283 GLN B CA 1
ATOM 7277 C C . GLN B 1 297 ? -49.28378 74.48712 -23.78799 1.000 92.11790 283 GLN B C 1
ATOM 7278 O O . GLN B 1 297 ? -48.84523 73.96316 -24.81825 1.000 89.44006 283 GLN B O 1
ATOM 7284 N N . ALA B 1 298 ? -50.45123 75.13188 -23.75867 1.000 88.19408 284 ALA B N 1
ATOM 7285 C CA . ALA B 1 298 ? -51.21502 75.33347 -24.98329 1.000 87.28019 284 ALA B CA 1
ATOM 7286 C C . ALA B 1 298 ? -50.64647 76.48206 -25.80641 1.000 88.49358 284 ALA B C 1
ATOM 7287 O O . ALA B 1 298 ? -50.60262 76.40358 -27.03922 1.000 89.61317 284 ALA B O 1
ATOM 7289 N N . LEU B 1 299 ? -50.20691 77.55430 -25.14306 1.000 88.76445 285 LEU B N 1
ATOM 7290 C CA . LEU B 1 299 ? -49.58128 78.65963 -25.86130 1.000 87.64592 285 LEU B CA 1
ATOM 7291 C C . LEU B 1 299 ? -48.22965 78.25001 -26.43249 1.000 90.35190 285 LEU B C 1
ATOM 7292 O O . LEU B 1 299 ? -47.86112 78.67471 -27.53379 1.000 89.75703 285 LEU B O 1
ATOM 7297 N N . ARG B 1 300 ? -47.47627 77.42475 -25.70070 1.000 91.57828 286 ARG B N 1
ATOM 7298 C CA . ARG B 1 300 ? -46.22447 76.90702 -26.24139 1.000 92.38385 286 ARG B CA 1
ATOM 7299 C C . ARG B 1 300 ? -46.47431 75.90633 -27.36157 1.000 90.48913 286 ARG B C 1
ATOM 7300 O O . ARG B 1 300 ? -45.61514 75.72545 -28.23223 1.000 93.18474 286 ARG B O 1
ATOM 7308 N N . SER B 1 301 ? -47.63603 75.24723 -27.35441 1.000 87.72636 287 SER B N 1
ATOM 7309 C CA . SER B 1 301 ? -47.98014 74.34334 -28.44688 1.000 88.51038 287 SER B CA 1
ATOM 7310 C C . SER B 1 301 ? -48.19894 75.10965 -29.74464 1.000 84.07076 287 SER B C 1
ATOM 7311 O O . SER B 1 301 ? -47.77952 74.65925 -30.81726 1.000 80.30946 287 SER B O 1
ATOM 7314 N N . ILE B 1 302 ? -48.85643 76.26908 -29.66720 1.000 84.36641 288 ILE B N 1
ATOM 7315 C CA . ILE B 1 302 ? -49.01916 77.10728 -30.84964 1.000 88.20703 288 ILE B CA 1
ATOM 7316 C C . ILE B 1 302 ? -47.67247 77.65151 -31.30530 1.000 92.90865 288 ILE B C 1
ATOM 7317 O O . ILE B 1 302 ? -47.43016 77.80357 -32.50911 1.000 91.88702 288 ILE B O 1
ATOM 7322 N N . PHE B 1 303 ? -46.77420 77.94423 -30.36272 1.000 96.69877 289 PHE B N 1
ATOM 7323 C CA . PHE B 1 303 ? -45.44369 78.42358 -30.72397 1.000 96.82876 289 PHE B CA 1
ATOM 7324 C C . PHE B 1 303 ? -44.67397 77.36313 -31.50097 1.000 94.66060 289 PHE B C 1
ATOM 7325 O O . PHE B 1 303 ? -44.07693 77.65185 -32.54468 1.000 91.20463 289 PHE B O 1
ATOM 7333 N N . PHE B 1 304 ? -44.67204 76.12488 -31.00001 1.000 95.17408 290 PHE B N 1
ATOM 7334 C CA . PHE B 1 304 ? -43.99107 75.04400 -31.70533 1.000 94.57917 290 PHE B CA 1
ATOM 7335 C C . PHE B 1 304 ? -44.63149 74.78186 -33.06168 1.000 87.73288 290 PHE B C 1
ATOM 7336 O O . PHE B 1 304 ? -43.93237 74.51034 -34.04433 1.000 89.20278 290 PHE B O 1
ATOM 7344 N N . ALA B 1 305 ? -45.96163 74.86346 -33.13675 1.000 83.34975 291 ALA B N 1
ATOM 7345 C CA . ALA B 1 305 ? -46.64274 74.63125 -34.40517 1.000 80.05010 291 ALA B CA 1
ATOM 7346 C C . ALA B 1 305 ? -46.42577 75.78005 -35.38130 1.000 83.28361 291 ALA B C 1
ATOM 7347 O O . ALA B 1 305 ? -46.42088 75.56328 -36.59848 1.000 84.51802 291 ALA B O 1
ATOM 7349 N N . SER B 1 306 ? -46.24372 77.00105 -34.87438 1.000 83.44096 292 SER B N 1
ATOM 7350 C CA . SER B 1 306 ? -46.04591 78.14448 -35.75907 1.000 86.17000 292 SER B CA 1
ATOM 7351 C C . SER B 1 306 ? -44.67787 78.08803 -36.42853 1.000 93.07539 292 SER B C 1
ATOM 7352 O O . SER B 1 306 ? -44.55831 78.30769 -37.63978 1.000 90.85163 292 SER B O 1
ATOM 7355 N N . THR B 1 307 ? -43.63027 77.79445 -35.65382 1.000 95.94181 293 THR B N 1
ATOM 7356 C CA . THR B 1 307 ? -42.30103 77.65754 -36.23930 1.000 100.23830 293 THR B CA 1
ATOM 7357 C C . THR B 1 307 ? -42.19297 76.40001 -37.09098 1.000 98.09466 293 THR B C 1
ATOM 7358 O O . THR B 1 307 ? -41.44908 76.38386 -38.07828 1.000 101.96801 293 THR B O 1
ATOM 7362 N N . ASP B 1 308 ? -42.92172 75.34171 -36.72780 1.000 92.50640 294 ASP B N 1
ATOM 7363 C CA . ASP B 1 308 ? -42.91563 74.12849 -37.53703 1.000 91.95069 294 ASP B CA 1
ATOM 7364 C C . ASP B 1 308 ? -43.58112 74.35794 -38.88764 1.000 91.90679 294 ASP B C 1
ATOM 7365 O O . ASP B 1 308 ? -43.21548 73.71190 -39.87624 1.000 93.89371 294 ASP B O 1
ATOM 7370 N N . VAL B 1 309 ? -44.55227 75.26983 -38.94917 1.000 90.44911 295 VAL B N 1
ATOM 7371 C CA . VAL B 1 309 ? -45.18909 75.60506 -40.21814 1.000 88.68115 295 VAL B CA 1
ATOM 7372 C C . VAL B 1 309 ? -44.27914 76.49010 -41.06180 1.000 93.07173 295 VAL B C 1
ATOM 7373 O O . VAL B 1 309 ? -44.20335 76.33242 -42.28605 1.000 88.20572 295 VAL B O 1
ATOM 7377 N N . LYS B 1 310 ? -43.56312 77.42046 -40.42299 1.000 102.58955 296 LYS B N 1
ATOM 7378 C CA . LYS B 1 310 ? -42.70374 78.33733 -41.16609 1.000 109.96572 296 LYS B CA 1
ATOM 7379 C C . LYS B 1 310 ? -41.57849 77.60226 -41.88489 1.000 109.18742 296 LYS B C 1
ATOM 7380 O O . LYS B 1 310 ? -41.15225 78.02639 -42.96533 1.000 111.83551 296 LYS B O 1
ATOM 7386 N N . LYS B 1 311 ? -41.09136 76.50324 -41.31437 1.000 106.46012 297 LYS B N 1
ATOM 7387 C CA . LYS B 1 311 ? -40.04539 75.70511 -41.94005 1.000 108.83668 297 LYS B CA 1
ATOM 7388 C C . LYS B 1 311 ? -40.59297 74.61713 -42.85498 1.000 107.89853 297 LYS B C 1
ATOM 7389 O O . LYS B 1 311 ? -39.80492 73.87082 -43.44506 1.000 110.91395 297 LYS B O 1
ATOM 7395 N N . ASP B 1 312 ? -41.91317 74.51008 -42.99089 1.000 103.79723 298 ASP B N 1
ATOM 7396 C CA . ASP B 1 312 ? -42.51527 73.47031 -43.81499 1.000 104.01606 298 ASP B CA 1
ATOM 7397 C C . ASP B 1 312 ? -42.76282 74.00149 -45.21969 1.000 102.51227 298 ASP B C 1
ATOM 7398 O O . ASP B 1 312 ? -43.51461 74.97273 -45.37708 1.000 105.90151 298 ASP B O 1
ATOM 7403 N N . PRO B 1 313 ? -42.16698 73.41461 -46.25140 1.000 101.19238 299 PRO B N 1
ATOM 7404 C CA . PRO B 1 313 ? -42.49233 73.81074 -47.62297 1.000 97.68180 299 PRO B CA 1
ATOM 7405 C C . PRO B 1 313 ? -43.74753 73.10163 -48.11565 1.000 95.15495 299 PRO B C 1
ATOM 7406 O O . PRO B 1 313 ? -44.21939 72.12545 -47.53158 1.000 97.94115 299 PRO B O 1
ATOM 7410 N N . GLY B 1 314 ? -44.28776 73.61972 -49.21912 1.000 90.06540 300 GLY B N 1
ATOM 7411 C CA . GLY B 1 314 ? -45.45594 72.99156 -49.81480 1.000 90.21811 300 GLY B CA 1
ATOM 7412 C C . GLY B 1 314 ? -45.14361 71.62103 -50.38556 1.000 94.27525 300 GLY B C 1
ATOM 7413 O O . GLY B 1 314 ? -45.88940 70.66052 -50.17456 1.000 92.49109 300 GLY B O 1
ATOM 7414 N N . SER B 1 315 ? -44.03425 71.51269 -51.11275 1.000 98.34550 301 SER B N 1
ATOM 7415 C CA . SER B 1 315 ? -43.59498 70.24726 -51.68070 1.000 102.67277 301 SER B CA 1
ATOM 7416 C C . SER B 1 315 ? -42.07785 70.27252 -51.79562 1.000 110.91545 301 SER B C 1
ATOM 7417 O O . SER B 1 315 ? -41.43907 71.31194 -51.61239 1.000 113.45161 301 SER B O 1
ATOM 7420 N N . ASP B 1 316 ? -41.49944 69.10836 -52.10218 1.000 117.72126 302 ASP B N 1
ATOM 7421 C CA . ASP B 1 316 ? -40.05024 69.02020 -52.24390 1.000 127.75402 302 ASP B CA 1
ATOM 7422 C C . ASP B 1 316 ? -39.53260 69.69476 -53.50715 1.000 125.70018 302 ASP B C 1
ATOM 7423 O O . ASP B 1 316 ? -38.32118 69.91327 -53.61421 1.000 130.14210 302 ASP B O 1
ATOM 7428 N N . ALA B 1 317 ? -40.40289 70.02342 -54.45692 1.000 121.87221 303 ALA B N 1
ATOM 7429 C CA . ALA B 1 317 ? -39.94733 70.65449 -55.68617 1.000 121.26539 303 ALA B CA 1
ATOM 7430 C C . ALA B 1 317 ? -39.41681 72.05715 -55.39463 1.000 116.56162 303 ALA B C 1
ATOM 7431 O O . ALA B 1 317 ? -39.98392 72.77679 -54.56650 1.000 111.88888 303 ALA B O 1
ATOM 7433 N N . PRO B 1 318 ? -38.33125 72.47244 -56.05284 1.000 114.23750 304 PRO B N 1
ATOM 7434 C CA . PRO B 1 318 ? -37.81415 73.81837 -55.82016 1.000 112.98481 304 PRO B CA 1
ATOM 7435 C C . PRO B 1 318 ? -38.74021 74.85998 -56.41454 1.000 111.67647 304 PRO B C 1
ATOM 7436 O O . PRO B 1 318 ? -39.35660 74.63584 -57.47168 1.000 113.30923 304 PRO B O 1
ATOM 7440 N N . PRO B 1 319 ? -38.87422 76.01945 -55.77498 1.000 106.53000 305 PRO B N 1
ATOM 7441 C CA . PRO B 1 319 ? -39.81849 77.02751 -56.26343 1.000 102.27309 305 PRO B CA 1
ATOM 7442 C C . PRO B 1 319 ? -39.32300 77.70854 -57.53015 1.000 101.31792 305 PRO B C 1
ATOM 7443 O O . PRO B 1 319 ? -38.13026 77.73049 -57.84177 1.000 105.32180 305 PRO B O 1
ATOM 7447 N N . ALA B 1 320 ? -40.27693 78.26966 -58.26573 1.000 98.81849 306 ALA B N 1
ATOM 7448 C CA . ALA B 1 320 ? -39.98914 79.03086 -59.46750 1.000 99.32611 306 ALA B CA 1
ATOM 7449 C C . ALA B 1 320 ? -39.51288 80.43427 -59.10261 1.000 105.84103 306 ALA B C 1
ATOM 7450 O O . ALA B 1 320 ? -39.71325 80.89172 -57.97434 1.000 110.24822 306 ALA B O 1
ATOM 7452 N N . PRO B 1 321 ? -38.85757 81.13294 -60.03377 1.000 109.16502 307 PRO B N 1
ATOM 7453 C CA . PRO B 1 321 ? -38.43067 82.50873 -59.75120 1.000 110.90413 307 PRO B CA 1
ATOM 7454 C C . PRO B 1 321 ? -39.60470 83.40032 -59.37379 1.000 108.63393 307 PRO B C 1
ATOM 7455 O O . PRO B 1 321 ? -40.72029 83.24819 -59.87614 1.000 108.89136 307 PRO B O 1
ATOM 7459 N N . LEU B 1 322 ? -39.33570 84.34065 -58.47183 1.000 108.79273 308 LEU B N 1
ATOM 7460 C CA . LEU B 1 322 ? -40.33694 85.25041 -57.92315 1.000 105.58548 308 LEU B CA 1
ATOM 7461 C C . LEU B 1 322 ? -39.87728 86.69391 -58.07579 1.000 106.57754 308 LEU B C 1
ATOM 7462 O O . LEU B 1 322 ? -39.87800 87.48209 -57.12785 1.000 107.97032 308 LEU B O 1
ATOM 7467 N N . ASN B 1 323 ? -39.47897 87.05839 -59.29602 1.000 106.33992 309 ASN B N 1
ATOM 7468 C CA . ASN B 1 323 ? -38.91744 88.38351 -59.53489 1.000 109.32933 309 ASN B CA 1
ATOM 7469 C C . ASN B 1 323 ? -39.99697 89.45932 -59.58585 1.000 108.03424 309 ASN B C 1
ATOM 7470 O O . ASN B 1 323 ? -39.77127 90.58718 -59.13317 1.000 110.13507 309 ASN B O 1
ATOM 7475 N N . SER B 1 324 ? -41.16952 89.13569 -60.12746 1.000 104.40437 310 SER B N 1
ATOM 7476 C CA . SER B 1 324 ? -42.24364 90.10929 -60.25970 1.000 103.61111 310 SER B CA 1
ATOM 7477 C C . SER B 1 324 ? -43.58454 89.39944 -60.15368 1.000 97.37717 310 SER B C 1
ATOM 7478 O O . SER B 1 324 ? -43.73406 88.26850 -60.62379 1.000 95.08922 310 SER B O 1
ATOM 7481 N N . VAL B 1 325 ? -44.55502 90.06871 -59.53198 1.000 91.68358 311 VAL B N 1
ATOM 7482 C CA . VAL B 1 325 ? -45.90153 89.53324 -59.39741 1.000 92.39875 311 VAL B CA 1
ATOM 7483 C C . VAL B 1 325 ? -46.89034 90.52615 -59.99588 1.000 94.28236 311 VAL B C 1
ATOM 7484 O O . VAL B 1 325 ? -46.59909 91.71295 -60.16633 1.000 98.81892 311 VAL B O 1
ATOM 7488 N N . GLY B 1 326 ? -48.07113 90.01707 -60.32264 1.000 88.47257 312 GLY B N 1
ATOM 7489 C CA . GLY B 1 326 ? -49.14379 90.84707 -60.83086 1.000 83.95116 312 GLY B CA 1
ATOM 7490 C C . GLY B 1 326 ? -50.43315 90.56484 -60.09032 1.000 79.09954 312 GLY B C 1
ATOM 7491 O O . GLY B 1 326 ? -50.63724 89.48120 -59.54454 1.000 77.44106 312 GLY B O 1
ATOM 7492 N N . ILE B 1 327 ? -51.30906 91.56625 -60.07551 1.000 77.78744 313 ILE B N 1
ATOM 7493 C CA . ILE B 1 327 ? -52.56848 91.49578 -59.34492 1.000 77.41515 313 ILE B CA 1
ATOM 7494 C C . ILE B 1 327 ? -53.69465 91.94953 -60.26046 1.000 79.89451 313 ILE B C 1
ATOM 7495 O O . ILE B 1 327 ? -53.62707 93.03709 -60.84398 1.000 87.50591 313 ILE B O 1
ATOM 7500 N N . LEU B 1 328 ? -54.72824 91.12100 -60.37967 1.000 75.07078 314 LEU B N 1
ATOM 7501 C CA . LEU B 1 328 ? -55.89377 91.42716 -61.19808 1.000 75.01355 314 LEU B CA 1
ATOM 7502 C C . LEU B 1 328 ? -57.01412 91.93918 -60.30137 1.000 78.48527 314 LEU B C 1
ATOM 7503 O O . LEU B 1 328 ? -57.47682 91.22089 -59.40813 1.000 77.77038 314 LEU B O 1
ATOM 7508 N N . GLY B 1 329 ? -57.44508 93.17499 -60.54076 1.000 80.73099 315 GLY B N 1
ATOM 7509 C CA . GLY B 1 329 ? -58.57165 93.73493 -59.82424 1.000 84.01105 315 GLY B CA 1
ATOM 7510 C C . GLY B 1 329 ? -58.18904 94.60821 -58.64994 1.000 91.31400 315 GLY B C 1
ATOM 7511 O O . GLY B 1 329 ? -57.57729 94.13862 -57.68549 1.000 91.67715 315 GLY B O 1
ATOM 7512 N N . GLY B 1 330 ? -58.54816 95.88808 -58.72471 1.000 98.73306 316 GLY B N 1
ATOM 7513 C CA . GLY B 1 330 ? -58.32068 96.80962 -57.62912 1.000 103.15131 316 GLY B CA 1
ATOM 7514 C C . GLY B 1 330 ? -59.52542 96.95718 -56.72546 1.000 111.49383 316 GLY B C 1
ATOM 7515 O O . GLY B 1 330 ? -59.79316 98.04810 -56.21303 1.000 114.72974 316 GLY B O 1
ATOM 7516 N N . GLY B 1 331 ? -60.25920 95.86294 -56.51654 1.000 117.94039 317 GLY B N 1
ATOM 7517 C CA . GLY B 1 331 ? -61.47216 95.89495 -55.72245 1.000 127.71760 317 GLY B CA 1
ATOM 7518 C C . GLY B 1 331 ? -61.17107 95.90096 -54.24091 1.000 141.96749 317 GLY B C 1
ATOM 7519 O O . GLY B 1 331 ? -62.03953 95.59023 -53.42010 1.000 141.73879 317 GLY B O 1
ATOM 7520 N N . LEU B 1 332 ? -59.91051 96.20311 -53.91964 1.000 154.09735 318 LEU B N 1
ATOM 7521 C CA . LEU B 1 332 ? -59.37112 96.49484 -52.59365 1.000 152.52649 318 LEU B CA 1
ATOM 7522 C C . LEU B 1 332 ? -58.92897 95.25668 -51.82584 1.000 148.25226 318 LEU B C 1
ATOM 7523 O O . LEU B 1 332 ? -58.11001 95.36466 -50.90582 1.000 150.38550 318 LEU B O 1
ATOM 7528 N N . MET B 1 333 ? -59.44272 94.07879 -52.18004 1.000 130.13286 319 MET B N 1
ATOM 7529 C CA . MET B 1 333 ? -58.72224 92.86968 -51.80017 1.000 118.39770 319 MET B CA 1
ATOM 7530 C C . MET B 1 333 ? -57.34675 92.85348 -52.45675 1.000 114.26053 319 MET B C 1
ATOM 7531 O O . MET B 1 333 ? -56.36231 92.42844 -51.84451 1.000 113.30524 319 MET B O 1
ATOM 7536 N N . GLY B 1 334 ? -57.25435 93.34356 -53.69668 1.000 109.31763 320 GLY B N 1
ATOM 7537 C CA . GLY B 1 334 ? -55.97272 93.37087 -54.38089 1.000 103.42514 320 GLY B CA 1
ATOM 7538 C C . GLY B 1 334 ? -55.11145 94.54599 -53.96914 1.000 102.01076 320 GLY B C 1
ATOM 7539 O O . GLY B 1 334 ? -53.87904 94.47296 -54.03653 1.000 101.99994 320 GLY B O 1
ATOM 7540 N N . GLY B 1 335 ? -55.74260 95.64043 -53.53632 1.000 100.81738 321 GLY B N 1
ATOM 7541 C CA . GLY B 1 335 ? -54.98374 96.77150 -53.02836 1.000 100.33914 321 GLY B CA 1
ATOM 7542 C C . GLY B 1 335 ? -54.11959 96.41018 -51.83555 1.000 97.68768 321 GLY B C 1
ATOM 7543 O O . GLY B 1 335 ? -52.95526 96.81164 -51.75583 1.000 98.99683 321 GLY B O 1
ATOM 7544 N N . GLY B 1 336 ? -54.67558 95.64846 -50.89190 1.000 93.66495 322 GLY B N 1
ATOM 7545 C CA . GLY B 1 336 ? -53.87783 95.19235 -49.76392 1.000 92.65451 322 GLY B CA 1
ATOM 7546 C C . GLY B 1 336 ? -52.81079 94.19467 -50.17399 1.000 96.15856 322 GLY B C 1
ATOM 7547 O O . GLY B 1 336 ? -51.66727 94.26284 -49.71077 1.000 105.06115 322 GLY B O 1
ATOM 7548 N N . ILE B 1 337 ? -53.17173 93.25059 -51.04901 1.000 91.26909 323 ILE B N 1
ATOM 7549 C CA . ILE B 1 337 ? -52.20618 92.25767 -51.51639 1.000 87.99564 323 ILE B CA 1
ATOM 7550 C C . ILE B 1 337 ? -51.01554 92.93486 -52.18233 1.000 91.84589 323 ILE B C 1
ATOM 7551 O O . ILE B 1 337 ? -49.87982 92.45463 -52.08028 1.000 93.43190 323 ILE B O 1
ATOM 7556 N N . ALA B 1 338 ? -51.24364 94.06676 -52.85248 1.000 93.88711 324 ALA B N 1
ATOM 7557 C CA . ALA B 1 338 ? -50.13027 94.81950 -53.42180 1.000 96.14058 324 ALA B CA 1
ATOM 7558 C C . ALA B 1 338 ? -49.23445 95.38722 -52.32977 1.000 102.41604 324 ALA B C 1
ATOM 7559 O O . ALA B 1 338 ? -48.00377 95.34429 -52.44253 1.000 106.49024 324 ALA B O 1
ATOM 7561 N N . TYR B 1 339 ? -49.83554 95.92112 -51.26472 1.000 101.61028 325 TYR B N 1
ATOM 7562 C CA . TYR B 1 339 ? -49.04923 96.46651 -50.16403 1.000 102.96697 325 TYR B CA 1
ATOM 7563 C C . TYR B 1 339 ? -48.23895 95.37859 -49.46937 1.000 94.93884 325 TYR B C 1
ATOM 7564 O O . TYR B 1 339 ? -47.06917 95.58889 -49.12749 1.000 96.29732 325 TYR B O 1
ATOM 7573 N N . VAL B 1 340 ? -48.84091 94.20605 -49.25446 1.000 85.28612 326 VAL B N 1
ATOM 7574 C CA . VAL B 1 340 ? -48.14382 93.15073 -48.52546 1.000 84.32853 326 VAL B CA 1
ATOM 7575 C C . VAL B 1 340 ? -47.08333 92.49509 -49.40117 1.000 88.00505 326 VAL B C 1
ATOM 7576 O O . VAL B 1 340 ? -46.08006 91.98032 -48.89099 1.000 93.66616 326 VAL B O 1
ATOM 7580 N N . THR B 1 341 ? -47.26714 92.51357 -50.72310 1.000 85.87249 327 THR B N 1
ATOM 7581 C CA . THR B 1 341 ? -46.28077 91.92874 -51.62309 1.000 85.26347 327 THR B CA 1
ATOM 7582 C C . THR B 1 341 ? -45.13528 92.88640 -51.92757 1.000 93.28177 327 THR B C 1
ATOM 7583 O O . THR B 1 341 ? -44.03465 92.43495 -52.26077 1.000 93.41480 327 THR B O 1
ATOM 7587 N N . ALA B 1 342 ? -45.36286 94.19334 -51.81178 1.000 95.82893 328 ALA B N 1
ATOM 7588 C CA . ALA B 1 342 ? -44.31160 95.17417 -52.05968 1.000 96.38629 328 ALA B CA 1
ATOM 7589 C C . ALA B 1 342 ? -43.52575 95.49037 -50.79135 1.000 108.97216 328 ALA B C 1
ATOM 7590 O O . ALA B 1 342 ? -42.30566 95.31032 -50.74928 1.000 116.35765 328 ALA B O 1
ATOM 7592 N N . CYS B 1 343 ? -44.21381 95.96802 -49.75327 1.000 112.68873 329 CYS B N 1
ATOM 7593 C CA . CYS B 1 343 ? -43.52176 96.41468 -48.54894 1.000 120.88005 329 CYS B CA 1
ATOM 7594 C C . CYS B 1 343 ? -42.96119 95.23740 -47.76041 1.000 120.99603 329 CYS B C 1
ATOM 7595 O O . CYS B 1 343 ? -41.78408 95.23532 -47.38108 1.000 125.80255 329 CYS B O 1
ATOM 7598 N N . LYS B 1 344 ? -43.78862 94.22321 -47.50495 1.000 110.87472 330 LYS B N 1
ATOM 7599 C CA . LYS B 1 344 ? -43.35905 93.12389 -46.64908 1.000 107.07166 330 LYS B CA 1
ATOM 7600 C C . LYS B 1 344 ? -42.54068 92.08146 -47.40118 1.000 106.25917 330 LYS B C 1
ATOM 7601 O O . LYS B 1 344 ? -41.66828 91.44179 -46.80333 1.000 113.22032 330 LYS B O 1
ATOM 7607 N N . ALA B 1 345 ? -42.79238 91.89575 -48.69722 1.000 97.06507 331 ALA B N 1
ATOM 7608 C CA . ALA B 1 345 ? -42.08102 90.88306 -49.46578 1.000 88.81148 331 ALA B CA 1
ATOM 7609 C C . ALA B 1 345 ? -40.98031 91.44967 -50.35181 1.000 91.63352 331 ALA B C 1
ATOM 7610 O O . ALA B 1 345 ? -40.12338 90.68458 -50.80743 1.000 94.41392 331 ALA B O 1
ATOM 7612 N N . GLY B 1 346 ? -40.97846 92.75577 -50.60593 1.000 90.36574 332 GLY B N 1
ATOM 7613 C CA . GLY B 1 346 ? -39.93336 93.35469 -51.41543 1.000 88.49525 332 GLY B CA 1
ATOM 7614 C C . GLY B 1 346 ? -39.92654 92.91825 -52.86275 1.000 92.57594 332 GLY B C 1
ATOM 7615 O O . GLY B 1 346 ? -38.85321 92.80581 -53.46329 1.000 103.25214 332 GLY B O 1
ATOM 7616 N N . ILE B 1 347 ? -41.09617 92.67072 -53.44270 1.000 88.27934 333 ILE B N 1
ATOM 7617 C CA . ILE B 1 347 ? -41.22523 92.20611 -54.81747 1.000 88.85920 333 ILE B CA 1
ATOM 7618 C C . ILE B 1 347 ? -42.04466 93.23632 -55.58179 1.000 89.58794 333 ILE B C 1
ATOM 7619 O O . ILE B 1 347 ? -43.10428 93.64487 -55.10341 1.000 85.15268 333 ILE B O 1
ATOM 7624 N N . PRO B 1 348 ? -41.59772 93.68843 -56.75414 1.000 92.15727 334 PRO B N 1
ATOM 7625 C CA . PRO B 1 348 ? -42.38498 94.66871 -57.51645 1.000 94.71845 334 PRO B CA 1
ATOM 7626 C C . PRO B 1 348 ? -43.69112 94.06126 -58.00998 1.000 93.96302 334 PRO B C 1
ATOM 7627 O O . PRO B 1 348 ? -43.71436 92.94699 -58.53743 1.000 92.84278 334 PRO B O 1
ATOM 7631 N N . VAL B 1 349 ? -44.78276 94.80473 -57.83245 1.000 95.39492 335 VAL B N 1
ATOM 7632 C CA . VAL B 1 349 ? -46.11314 94.34019 -58.20240 1.000 92.72260 335 VAL B CA 1
ATOM 7633 C C . VAL B 1 349 ? -46.71433 95.30067 -59.21946 1.000 90.38982 335 VAL B C 1
ATOM 7634 O O . VAL B 1 349 ? -46.36283 96.48405 -59.27621 1.000 91.15735 335 VAL B O 1
ATOM 7638 N N . ARG B 1 350 ? -47.62380 94.77245 -60.03657 1.000 90.41334 336 ARG B N 1
ATOM 7639 C CA . ARG B 1 350 ? -48.38286 95.55722 -61.00160 1.000 91.06314 336 ARG B CA 1
ATOM 7640 C C . ARG B 1 350 ? -49.85257 95.19214 -60.87426 1.000 85.88222 336 ARG B C 1
ATOM 7641 O O . ARG B 1 350 ? -50.20950 94.01150 -60.93940 1.000 78.48367 336 ARG B O 1
ATOM 7649 N N . ILE B 1 351 ? -50.69787 96.20129 -60.68924 1.000 90.96120 337 ILE B N 1
ATOM 7650 C CA . ILE B 1 351 ? -52.13350 96.00969 -60.52392 1.000 94.82837 337 ILE B CA 1
ATOM 7651 C C . ILE B 1 351 ? -52.81377 96.23294 -61.86633 1.000 103.39503 337 ILE B C 1
ATOM 7652 O O . ILE B 1 351 ? -52.60815 97.26872 -62.51187 1.000 114.18514 337 ILE B O 1
ATOM 7657 N N . LYS B 1 352 ? -53.62188 95.26437 -62.28759 1.000 100.10595 338 LYS B N 1
ATOM 7658 C CA . LYS B 1 352 ? -54.38107 95.34788 -63.52753 1.000 95.64114 338 LYS B CA 1
ATOM 7659 C C . LYS B 1 352 ? -55.86532 95.43509 -63.20547 1.000 91.56578 338 LYS B C 1
ATOM 7660 O O . LYS B 1 352 ? -56.38675 94.62195 -62.43488 1.000 86.75788 338 LYS B O 1
ATOM 7662 N N . ASP B 1 353 ? -56.53893 96.41833 -63.79653 1.000 94.27544 339 ASP B N 1
ATOM 7663 C CA . ASP B 1 353 ? -57.97143 96.58782 -63.60723 1.000 97.22411 339 ASP B CA 1
ATOM 7664 C C . ASP B 1 353 ? -58.51478 97.40906 -64.76605 1.000 99.75148 339 ASP B C 1
ATOM 7665 O O . ASP B 1 353 ? -57.90792 98.40654 -65.16336 1.000 108.18923 339 ASP B O 1
ATOM 7670 N N . ILE B 1 354 ? -59.65803 96.97802 -65.30690 1.000 95.09024 340 ILE B N 1
ATOM 7671 C CA . ILE B 1 354 ? -60.29074 97.71199 -66.40066 1.000 93.98838 340 ILE B CA 1
ATOM 7672 C C . ILE B 1 354 ? -60.96685 98.98777 -65.93006 1.000 95.57013 340 ILE B C 1
ATOM 7673 O O . ILE B 1 354 ? -61.30565 99.84022 -66.76060 1.000 96.26309 340 ILE B O 1
ATOM 7678 N N . ASN B 1 355 ? -61.17288 99.14376 -64.62175 1.000 98.20065 341 ASN B N 1
ATOM 7679 C CA . ASN B 1 355 ? -61.74071 100.36164 -64.06651 1.000 104.78102 341 ASN B CA 1
ATOM 7680 C C . ASN B 1 355 ? -60.62007 101.20083 -63.47516 1.000 111.34565 341 ASN B C 1
ATOM 7681 O O . ASN B 1 355 ? -60.02135 100.79226 -62.46791 1.000 111.92724 341 ASN B O 1
ATOM 7686 N N . PRO B 1 356 ? -60.29106 102.35764 -64.05541 1.000 115.56105 342 PRO B N 1
ATOM 7687 C CA . PRO B 1 356 ? -59.21931 103.18405 -63.47596 1.000 119.96055 342 PRO B CA 1
ATOM 7688 C C . PRO B 1 356 ? -59.52009 103.65982 -62.06634 1.000 123.80287 342 PRO B C 1
ATOM 7689 O O . PRO B 1 356 ? -58.58696 103.85234 -61.27643 1.000 130.29642 342 PRO B O 1
ATOM 7693 N N . GLN B 1 357 ? -60.79708 103.85536 -61.72491 1.000 120.82615 343 GLN B N 1
ATOM 7694 C CA . GLN B 1 357 ? -61.14440 104.26849 -60.36923 1.000 115.04884 343 GLN B CA 1
ATOM 7695 C C . GLN B 1 357 ? -60.77989 103.19892 -59.34897 1.000 110.63037 343 GLN B C 1
ATOM 7696 O O . GLN B 1 357 ? -60.43839 103.52225 -58.20549 1.000 113.16475 343 GLN B O 1
ATOM 7698 N N . GLY B 1 358 ? -60.84679 101.92437 -59.73896 1.000 106.10636 344 GLY B N 1
ATOM 7699 C CA . GLY B 1 358 ? -60.41432 100.86436 -58.84651 1.000 101.05792 344 GLY B CA 1
ATOM 7700 C C . GLY B 1 358 ? -58.91096 100.81785 -58.66853 1.000 99.21861 344 GLY B C 1
ATOM 7701 O O . GLY B 1 358 ? -58.41969 100.37299 -57.62699 1.000 98.21804 344 GLY B O 1
ATOM 7702 N N . ILE B 1 359 ? -58.16071 101.27201 -59.67390 1.000 98.47731 345 ILE B N 1
ATOM 7703 C CA . ILE B 1 359 ? -56.70643 101.31666 -59.55596 1.000 97.35837 345 ILE B CA 1
ATOM 7704 C C . ILE B 1 359 ? -56.28413 102.44392 -58.62249 1.000 100.78575 345 ILE B C 1
ATOM 7705 O O . ILE B 1 359 ? -55.43513 102.25792 -57.74268 1.000 102.06396 345 ILE B O 1
ATOM 7710 N N . ASN B 1 360 ? -56.87108 103.63105 -58.79942 1.000 103.84366 346 ASN B N 1
ATOM 7711 C CA . ASN B 1 360 ? -56.58493 104.73652 -57.89139 1.000 106.99533 346 ASN B CA 1
ATOM 7712 C C . ASN B 1 360 ? -56.99977 104.40382 -56.46531 1.000 112.91761 346 ASN B C 1
ATOM 7713 O O . ASN B 1 360 ? -56.36808 104.86820 -55.50927 1.000 115.91648 346 ASN B O 1
ATOM 7715 N N . HIS B 1 361 ? -58.05247 103.59976 -56.30315 1.000 114.76562 347 HIS B N 1
ATOM 7716 C CA . HIS B 1 361 ? -58.45481 103.16609 -54.97043 1.000 120.28737 347 HIS B CA 1
ATOM 7717 C C . HIS B 1 361 ? -57.45244 102.17541 -54.39070 1.000 120.89688 347 HIS B C 1
ATOM 7718 O O . HIS B 1 361 ? -57.20097 102.17350 -53.17985 1.000 119.48310 347 HIS B O 1
ATOM 7725 N N . ALA B 1 362 ? -56.86709 101.32792 -55.24094 1.000 123.49125 348 ALA B N 1
ATOM 7726 C CA . ALA B 1 362 ? -55.88183 100.36307 -54.76370 1.000 122.10395 348 ALA B CA 1
ATOM 7727 C C . ALA B 1 362 ? -54.55838 101.04117 -54.43247 1.000 123.94209 348 ALA B C 1
ATOM 7728 O O . ALA B 1 362 ? -53.89209 100.67159 -53.45828 1.000 127.23041 348 ALA B O 1
ATOM 7730 N N . LEU B 1 363 ? -54.15835 102.03318 -55.23223 1.000 123.11251 349 LEU B N 1
ATOM 7731 C CA . LEU B 1 363 ? -52.92667 102.75812 -54.94105 1.000 118.25871 349 LEU B CA 1
ATOM 7732 C C . LEU B 1 363 ? -53.07513 103.64331 -53.71030 1.000 119.73540 349 LEU B C 1
ATOM 7733 O O . LEU B 1 363 ? -52.09110 103.88522 -53.00187 1.000 120.49181 349 LEU B O 1
ATOM 7738 N N . LYS B 1 364 ? -54.28868 104.13237 -53.43854 1.000 119.40909 350 LYS B N 1
ATOM 7739 C CA . LYS B 1 364 ? -54.49962 104.96477 -52.25798 1.000 123.50499 350 LYS B CA 1
ATOM 7740 C C . LYS B 1 364 ? -54.38047 104.14905 -50.97644 1.000 123.94685 350 LYS B C 1
ATOM 7741 O O . LYS B 1 364 ? -53.82796 104.63074 -49.98005 1.000 127.59955 350 LYS B O 1
ATOM 7747 N N . TYR B 1 365 ? -54.89288 102.91397 -50.97989 1.000 123.35875 351 TYR B N 1
ATOM 7748 C CA . TYR B 1 365 ? -54.78186 102.07041 -49.79385 1.000 126.54009 351 TYR B CA 1
ATOM 7749 C C . TYR B 1 365 ? -53.32463 101.82744 -49.43120 1.000 128.89537 351 TYR B C 1
ATOM 7750 O O . TYR B 1 365 ? -52.95934 101.83854 -48.24974 1.000 128.72035 351 TYR B O 1
ATOM 7759 N N . SER B 1 366 ? -52.47749 101.60058 -50.43496 1.000 129.93384 352 SER B N 1
ATOM 7760 C CA . SER B 1 366 ? -51.05737 101.41628 -50.16719 1.000 129.32569 352 SER B CA 1
ATOM 7761 C C . SER B 1 366 ? -50.42472 102.71721 -49.68977 1.000 135.87356 352 SER B C 1
ATOM 7762 O O . SER B 1 366 ? -49.67708 102.72961 -48.70603 1.000 138.44333 352 SER B O 1
ATOM 7765 N N . TRP B 1 367 ? -50.73155 103.82826 -50.36622 1.000 138.98784 353 TRP B N 1
ATOM 7766 C CA . TRP B 1 367 ? -50.18107 105.12079 -49.96747 1.000 141.41818 353 TRP B CA 1
ATOM 7767 C C . TRP B 1 367 ? -50.59396 105.48978 -48.54772 1.000 140.83093 353 TRP B C 1
ATOM 7768 O O . TRP B 1 367 ? -49.76862 105.96262 -47.75851 1.000 139.64057 353 TRP B O 1
ATOM 7779 N N . ASP B 1 368 ? -51.86669 105.27881 -48.20225 1.000 143.40160 354 ASP B N 1
ATOM 7780 C CA . ASP B 1 368 ? -52.35678 105.70669 -46.89539 1.000 145.88437 354 ASP B CA 1
ATOM 7781 C C . ASP B 1 368 ? -51.74380 104.89992 -45.75797 1.000 151.69392 354 ASP B C 1
ATOM 7782 O O . ASP B 1 368 ? -51.65028 105.39901 -44.63088 1.000 155.30301 354 ASP B O 1
ATOM 7787 N N . GLN B 1 369 ? -51.32226 103.66321 -46.02469 1.000 156.13352 355 GLN B N 1
ATOM 7788 C CA . GLN B 1 369 ? -50.79974 102.81270 -44.95943 1.000 163.29101 355 GLN B CA 1
ATOM 7789 C C . GLN B 1 369 ? -49.38849 103.22664 -44.55126 1.000 167.76146 355 GLN B C 1
ATOM 7790 O O . GLN B 1 369 ? -49.13515 103.53238 -43.38130 1.000 172.27260 355 GLN B O 1
ATOM 7796 N N . LEU B 1 370 ? -48.45218 103.23962 -45.50377 1.000 166.91769 356 LEU B N 1
ATOM 7797 C CA . LEU B 1 370 ? -47.07253 103.57784 -45.16291 1.000 161.27533 356 LEU B CA 1
ATOM 7798 C C . LEU B 1 370 ? -46.93770 105.04827 -44.78369 1.000 164.12943 356 LEU B C 1
ATOM 7799 O O . LEU B 1 370 ? -46.24051 105.38141 -43.81807 1.000 170.04845 356 LEU B O 1
ATOM 7804 N N . GLU B 1 371 ? -47.60322 105.94354 -45.51828 1.000 161.20791 357 GLU B N 1
ATOM 7805 C CA . GLU B 1 371 ? -47.63833 107.34156 -45.10461 1.000 159.82523 357 GLU B CA 1
ATOM 7806 C C . GLU B 1 371 ? -48.42873 107.53202 -43.81789 1.000 157.32801 357 GLU B C 1
ATOM 7807 O O . GLU B 1 371 ? -48.30972 108.58442 -43.18234 1.000 160.76665 357 GLU B O 1
ATOM 7809 N N . GLY B 1 372 ? -49.23100 106.54386 -43.42518 1.000 151.72353 358 GLY B N 1
ATOM 7810 C CA . GLY B 1 372 ? -49.92340 106.58607 -42.15317 1.000 150.43943 358 GLY B CA 1
ATOM 7811 C C . GLY B 1 372 ? -48.96334 106.49974 -40.98573 1.000 152.09574 358 GLY B C 1
ATOM 7812 O O . GLY B 1 372 ? -48.95820 107.37118 -40.11145 1.000 158.47069 358 GLY B O 1
ATOM 7813 N N . LYS B 1 373 ? -48.14252 105.44853 -40.96000 1.000 148.35412 359 LYS B N 1
ATOM 7814 C CA . LYS B 1 373 ? -47.07809 105.31634 -39.96514 1.000 145.61102 359 LYS B CA 1
ATOM 7815 C C . LYS B 1 373 ? -45.89610 106.16485 -40.43026 1.000 147.04715 359 LYS B C 1
ATOM 7816 O O . LYS B 1 373 ? -44.87534 105.67185 -40.91731 1.000 148.02104 359 LYS B O 1
ATOM 7822 N N . VAL B 1 374 ? -46.04674 107.48092 -40.26841 1.000 148.19419 360 VAL B N 1
ATOM 7823 C CA . VAL B 1 374 ? -45.08026 108.41464 -40.83736 1.000 149.51139 360 VAL B CA 1
ATOM 7824 C C . VAL B 1 374 ? -43.87462 108.58849 -39.91737 1.000 159.22946 360 VAL B C 1
ATOM 7825 O O . VAL B 1 374 ? -42.73858 108.71305 -40.38778 1.000 162.84992 360 VAL B O 1
ATOM 7829 N N . ARG B 1 375 ? -44.08829 108.58897 -38.59922 1.000 163.86308 361 ARG B N 1
ATOM 7830 C CA . ARG B 1 375 ? -42.97039 108.66255 -37.66677 1.000 169.71381 361 ARG B CA 1
ATOM 7831 C C . ARG B 1 375 ? -42.27844 107.31978 -37.49099 1.000 172.32465 361 ARG B C 1
ATOM 7832 O O . ARG B 1 375 ? -41.12679 107.28077 -37.04395 1.000 173.36328 361 ARG B O 1
ATOM 7834 N N . ARG B 1 376 ? -42.95184 106.22794 -37.84352 1.000 173.92643 362 ARG B N 1
ATOM 7835 C CA . ARG B 1 376 ? -42.43396 104.87920 -37.67952 1.000 176.39533 362 ARG B CA 1
ATOM 7836 C C . ARG B 1 376 ? -41.78144 104.33871 -38.94538 1.000 175.87256 362 ARG B C 1
ATOM 7837 O O . ARG B 1 376 ? -41.45704 103.14853 -39.00134 1.000 175.94421 362 ARG B O 1
ATOM 7845 N N . ARG B 1 377 ? -41.58552 105.17807 -39.96004 1.000 176.57604 363 ARG B N 1
ATOM 7846 C CA . ARG B 1 377 ? -41.00074 104.74234 -41.21833 1.000 175.90151 363 ARG B CA 1
ATOM 7847 C C . ARG B 1 377 ? -40.00664 105.78711 -41.70469 1.000 179.62034 363 ARG B C 1
ATOM 7848 O O . ARG B 1 377 ? -40.04642 106.95129 -41.29871 1.000 181.93441 363 ARG B O 1
ATOM 7850 N N . HIS B 1 378 ? -39.10778 105.35090 -42.58528 1.000 178.88200 364 HIS B N 1
ATOM 7851 C CA . HIS B 1 378 ? -38.13024 106.23337 -43.21356 1.000 179.72411 364 HIS B CA 1
ATOM 7852 C C . HIS B 1 378 ? -38.73900 106.77834 -44.50079 1.000 178.10238 364 HIS B C 1
ATOM 7853 O O . HIS B 1 378 ? -39.01510 106.01797 -45.43574 1.000 175.76058 364 HIS B O 1
ATOM 7855 N N . LEU B 1 379 ? -38.94012 108.09878 -44.55153 1.000 180.39212 365 LEU B N 1
ATOM 7856 C CA . LEU B 1 379 ? -39.68089 108.72674 -45.64202 1.000 179.77950 365 LEU B CA 1
ATOM 7857 C C . LEU B 1 379 ? -38.90882 108.67735 -46.95489 1.000 185.24047 365 LEU B C 1
ATOM 7858 O O . LEU B 1 379 ? -39.41976 109.10190 -47.99688 1.000 185.13975 365 LEU B O 1
ATOM 7863 N N . LYS B 1 380 ? -37.67965 108.17046 -46.91051 1.000 191.13071 366 LYS B N 1
ATOM 7864 C CA . LYS B 1 380 ? -36.93192 107.85398 -48.11910 1.000 192.67061 366 LYS B CA 1
ATOM 7865 C C . LYS B 1 380 ? -37.28923 106.48736 -48.68627 1.000 189.92101 366 LYS B C 1
ATOM 7866 O O . LYS B 1 380 ? -36.98397 106.21261 -49.85351 1.000 190.46971 366 LYS B O 1
ATOM 7868 N N . ALA B 1 381 ? -37.92454 105.62911 -47.88828 1.000 187.70785 367 ALA B N 1
ATOM 7869 C CA . ALA B 1 381 ? -38.35210 104.30339 -48.31860 1.000 184.42613 367 ALA B CA 1
ATOM 7870 C C . ALA B 1 381 ? -39.85456 104.21059 -48.53362 1.000 181.97818 367 ALA B C 1
ATOM 7871 O O . ALA B 1 381 ? -40.29840 103.76968 -49.59721 1.000 178.03646 367 ALA B O 1
ATOM 7873 N N . SER B 1 382 ? -40.65308 104.62405 -47.54533 1.000 184.84001 368 SER B N 1
ATOM 7874 C CA . SER B 1 382 ? -42.10283 104.49628 -47.65937 1.000 185.18324 368 SER B CA 1
ATOM 7875 C C . SER B 1 382 ? -42.64900 105.34598 -48.79927 1.000 187.96214 368 SER B C 1
ATOM 7876 O O . SER B 1 382 ? -43.54301 104.91125 -49.53424 1.000 185.50601 368 SER B O 1
ATOM 7878 N N . GLU B 1 383 ? -42.12618 106.56034 -48.96361 1.000 195.39079 369 GLU B N 1
ATOM 7879 C CA . GLU B 1 383 ? -42.60812 107.44167 -50.01791 1.000 200.30095 369 GLU B CA 1
ATOM 7880 C C . GLU B 1 383 ? -41.91414 107.20352 -51.35164 1.000 204.45066 369 GLU B C 1
ATOM 7881 O O . GLU B 1 383 ? -42.42007 107.65565 -52.38462 1.000 205.74769 369 GLU B O 1
ATOM 7887 N N . ARG B 1 384 ? -40.78203 106.50015 -51.36046 1.000 200.37299 370 ARG B N 1
ATOM 7888 C CA . ARG B 1 384 ? -40.00663 106.35868 -52.58651 1.000 196.54968 370 ARG B CA 1
ATOM 7889 C C . ARG B 1 384 ? -39.67651 104.90612 -52.91085 1.000 186.72385 370 ARG B C 1
ATOM 7890 O O . ARG B 1 384 ? -40.40990 104.24912 -53.65694 1.000 185.29469 370 ARG B O 1
ATOM 7892 N N . ASP B 1 385 ? -38.57610 104.39961 -52.34715 1.000 180.35963 371 ASP B N 1
ATOM 7893 C CA . ASP B 1 385 ? -38.00056 103.14330 -52.82171 1.000 175.34640 371 ASP B CA 1
ATOM 7894 C C . ASP B 1 385 ? -38.93058 101.95912 -52.58195 1.000 166.76059 371 ASP B C 1
ATOM 7895 O O . ASP B 1 385 ? -39.11403 101.11772 -53.46938 1.000 166.65554 371 ASP B O 1
ATOM 7897 N N . LYS B 1 386 ? -39.52582 101.87209 -51.39205 1.000 159.71402 372 LYS B N 1
ATOM 7898 C CA . LYS B 1 386 ? -40.28099 100.67609 -51.03333 1.000 152.39089 372 LYS B CA 1
ATOM 7899 C C . LYS B 1 386 ? -41.63807 100.60760 -51.72553 1.000 152.67159 372 LYS B C 1
ATOM 7900 O O . LYS B 1 386 ? -42.13873 99.50749 -51.98513 1.000 149.43158 372 LYS B O 1
ATOM 7906 N N . GLN B 1 387 ? -42.24108 101.75242 -52.04354 1.000 157.46996 373 GLN B N 1
ATOM 7907 C CA . GLN B 1 387 ? -43.62073 101.79894 -52.51842 1.000 152.80386 373 GLN B CA 1
ATOM 7908 C C . GLN B 1 387 ? -43.70153 102.10585 -54.00947 1.000 155.42111 373 GLN B C 1
ATOM 7909 O O . GLN B 1 387 ? -44.13007 101.25282 -54.79048 1.000 151.26748 373 GLN B O 1
ATOM 7915 N N . LEU B 1 388 ? -43.30444 103.31030 -54.42796 1.000 163.47405 374 LEU B N 1
ATOM 7916 C CA . LEU B 1 388 ? -43.57878 103.75595 -55.79109 1.000 172.46121 374 LEU B CA 1
ATOM 7917 C C . LEU B 1 388 ? -42.84653 102.90643 -56.82315 1.000 181.80096 374 LEU B C 1
ATOM 7918 O O . LEU B 1 388 ? -43.42480 102.53955 -57.85282 1.000 187.52080 374 LEU B O 1
ATOM 7920 N N . ALA B 1 389 ? -41.57792 102.57997 -56.56771 1.000 188.56777 375 ALA B N 1
ATOM 7921 C CA . ALA B 1 389 ? -40.81010 101.80906 -57.54021 1.000 188.21102 375 ALA B CA 1
ATOM 7922 C C . ALA B 1 389 ? -41.31476 100.37680 -57.65720 1.000 182.07776 375 ALA B C 1
ATOM 7923 O O . ALA B 1 389 ? -41.13714 99.74399 -58.70425 1.000 188.73304 375 ALA B O 1
ATOM 7925 N N . LEU B 1 390 ? -41.94638 99.85134 -56.60688 1.000 157.09261 376 LEU B N 1
ATOM 7926 C CA . LEU B 1 390 ? -42.38732 98.46352 -56.59733 1.000 135.35834 376 LEU B CA 1
ATOM 7927 C C . LEU B 1 390 ? -43.88072 98.29474 -56.84171 1.000 123.87587 376 LEU B C 1
ATOM 7928 O O . LEU B 1 390 ? -44.30879 97.19453 -57.20603 1.000 126.45407 376 LEU B O 1
ATOM 7933 N N . ILE B 1 391 ? -44.68099 99.34064 -56.65477 1.000 114.35433 377 ILE B N 1
ATOM 7934 C CA . ILE B 1 391 ? -46.12191 99.27929 -56.87161 1.000 109.39716 377 ILE B CA 1
ATOM 7935 C C . ILE B 1 391 ? -46.48341 100.19543 -58.03036 1.000 111.00519 377 ILE B C 1
ATOM 7936 O O . ILE B 1 391 ? -46.13144 101.38144 -58.03029 1.000 115.87418 377 ILE B O 1
ATOM 7941 N N . SER B 1 392 ? -47.18479 99.64129 -59.01549 1.000 108.34049 378 SER B N 1
ATOM 7942 C CA . SER B 1 392 ? -47.66923 100.40555 -60.15283 1.000 110.08302 378 SER B CA 1
ATOM 7943 C C . SER B 1 392 ? -48.96158 99.77127 -60.64318 1.000 111.76393 378 SER B C 1
ATOM 7944 O O . SER B 1 392 ? -49.25994 98.61284 -60.34215 1.000 108.54716 378 SER B O 1
ATOM 7947 N N . GLY B 1 393 ? -49.73051 100.54564 -61.39393 1.000 117.62700 379 GLY B N 1
ATOM 7948 C CA . GLY B 1 393 ? -51.00768 100.07830 -61.89901 1.000 119.88839 379 GLY B CA 1
ATOM 7949 C C . GLY B 1 393 ? -51.21990 100.51856 -63.33021 1.000 127.30645 379 GLY B C 1
ATOM 7950 O O . GLY B 1 393 ? -50.68300 101.53438 -63.77752 1.000 136.40591 379 GLY B O 1
ATOM 7951 N N . THR B 1 394 ? -52.01916 99.73450 -64.05029 1.000 116.89826 380 THR B N 1
ATOM 7952 C CA . THR B 1 394 ? -52.32540 100.03260 -65.44158 1.000 115.67234 380 THR B CA 1
ATOM 7953 C C . THR B 1 394 ? -53.60715 99.31487 -65.83519 1.000 116.06296 380 THR B C 1
ATOM 7954 O O . THR B 1 394 ? -53.94761 98.26880 -65.27540 1.000 115.40016 380 THR B O 1
ATOM 7958 N N . THR B 1 395 ? -54.31779 99.89851 -66.79940 1.000 115.29523 381 THR B N 1
ATOM 7959 C CA . THR B 1 395 ? -55.49564 99.26214 -67.37130 1.000 108.22817 381 THR B CA 1
ATOM 7960 C C . THR B 1 395 ? -55.16505 98.40381 -68.58268 1.000 107.69202 381 THR B C 1
ATOM 7961 O O . THR B 1 395 ? -55.96938 97.54123 -68.95348 1.000 111.96177 381 THR B O 1
ATOM 7965 N N . ASP B 1 396 ? -54.00667 98.61919 -69.20080 1.000 107.70292 382 ASP B N 1
ATOM 7966 C CA . ASP B 1 396 ? -53.56680 97.82802 -70.33582 1.000 111.52163 382 ASP B CA 1
ATOM 7967 C C . ASP B 1 396 ? -52.80451 96.59713 -69.84912 1.000 113.89650 382 ASP B C 1
ATOM 7968 O O . ASP B 1 396 ? -52.63408 96.36985 -68.64904 1.000 112.19021 382 ASP B O 1
ATOM 7973 N N . TYR B 1 397 ? -52.33967 95.78729 -70.79832 1.000 121.13671 383 TYR B N 1
ATOM 7974 C CA . TYR B 1 397 ? -51.47940 94.65465 -70.48208 1.000 124.82223 383 TYR B CA 1
ATOM 7975 C C . TYR B 1 397 ? -50.05335 94.95912 -70.92043 1.000 133.30230 383 TYR B C 1
ATOM 7976 O O . TYR B 1 397 ? -49.44572 94.19179 -71.67402 1.000 134.01724 383 TYR B O 1
ATOM 7985 N N . ARG B 1 398 ? -49.51595 96.08390 -70.44515 1.000 140.58182 384 ARG B N 1
ATOM 7986 C CA . ARG B 1 398 ? -48.20290 96.53948 -70.88976 1.000 146.81682 384 ARG B CA 1
ATOM 7987 C C . ARG B 1 398 ? -47.08517 95.70886 -70.26920 1.000 144.04778 384 ARG B C 1
ATOM 7988 O O . ARG B 1 398 ? -46.30932 95.05875 -70.97923 1.000 148.80411 384 ARG B O 1
ATOM 7996 N N . GLY B 1 399 ? -46.98518 95.71965 -68.94213 1.000 135.89631 385 GLY B N 1
ATOM 7997 C CA . GLY B 1 399 ? -45.85618 95.10455 -68.27137 1.000 127.38243 385 GLY B CA 1
ATOM 7998 C C . GLY B 1 399 ? -46.12536 93.74268 -67.66562 1.000 114.36767 385 GLY B C 1
ATOM 7999 O O . GLY B 1 399 ? -45.42782 93.32661 -66.73576 1.000 108.30849 385 GLY B O 1
ATOM 8000 N N . PHE B 1 400 ? -47.12702 93.03408 -68.18179 1.000 109.04073 386 PHE B N 1
ATOM 8001 C CA . PHE B 1 400 ? -47.46104 91.69888 -67.70669 1.000 103.43836 386 PHE B CA 1
ATOM 8002 C C . PHE B 1 400 ? -46.88261 90.60110 -68.58820 1.000 102.71339 386 PHE B C 1
ATOM 8003 O O . PHE B 1 400 ? -47.25595 89.43470 -68.43298 1.000 97.43055 386 PHE B O 1
ATOM 8011 N N . ALA B 1 401 ? -45.97188 90.94512 -69.50086 1.000 106.62688 387 ALA B N 1
ATOM 8012 C CA . ALA B 1 401 ? -45.44119 89.94988 -70.42489 1.000 106.43411 387 ALA B CA 1
ATOM 8013 C C . ALA B 1 401 ? -44.49087 88.97942 -69.73579 1.000 108.34468 387 ALA B C 1
ATOM 8014 O O . ALA B 1 401 ? -44.37539 87.82457 -70.16135 1.000 108.98086 387 ALA B O 1
ATOM 8016 N N . HIS B 1 402 ? -43.80692 89.41742 -68.67702 1.000 108.93780 388 HIS B N 1
ATOM 8017 C CA . HIS B 1 402 ? -42.80280 88.58895 -68.01959 1.000 107.28778 388 HIS B CA 1
ATOM 8018 C C . HIS B 1 402 ? -43.06130 88.47202 -66.52218 1.000 102.97133 388 HIS B C 1
ATOM 8019 O O . HIS B 1 402 ? -42.12087 88.32030 -65.73784 1.000 100.50634 388 HIS B O 1
ATOM 8026 N N . ARG B 1 403 ? -44.32360 88.53647 -66.10540 1.000 101.46782 389 ARG B N 1
ATOM 8027 C CA . ARG B 1 403 ? -44.63702 88.40766 -64.68821 1.000 97.59823 389 ARG B CA 1
ATOM 8028 C C . ARG B 1 403 ? -44.48310 86.95787 -64.24866 1.000 95.51153 389 ARG B C 1
ATOM 8029 O O . ARG B 1 403 ? -44.93607 86.03742 -64.93410 1.000 91.81094 389 ARG B O 1
ATOM 8037 N N . ASP B 1 404 ? -43.83260 86.75654 -63.10242 1.000 98.71548 390 ASP B N 1
ATOM 8038 C CA . ASP B 1 404 ? -43.57536 85.40609 -62.61751 1.000 100.01987 390 ASP B CA 1
ATOM 8039 C C . ASP B 1 404 ? -44.81375 84.77135 -61.99926 1.000 94.21804 390 ASP B C 1
ATOM 8040 O O . ASP B 1 404 ? -44.96745 83.54597 -62.05126 1.000 92.55871 390 ASP B O 1
ATOM 8045 N N . LEU B 1 405 ? -45.70034 85.57728 -61.41981 1.000 91.67042 391 LEU B N 1
ATOM 8046 C CA . LEU B 1 405 ? -46.89881 85.06852 -60.77094 1.000 83.14478 391 LEU B CA 1
ATOM 8047 C C . LEU B 1 405 ? -47.97212 86.14577 -60.81559 1.000 83.63727 391 LEU B C 1
ATOM 8048 O O . LEU B 1 405 ? -47.67466 87.34027 -60.74408 1.000 84.20523 391 LEU B O 1
ATOM 8053 N N . ILE B 1 406 ? -49.22423 85.71410 -60.94194 1.000 82.16364 392 ILE B N 1
ATOM 8054 C CA . ILE B 1 406 ? -50.36541 86.61982 -60.98278 1.000 82.32924 392 ILE B CA 1
ATOM 8055 C C . ILE B 1 406 ? -51.35904 86.19289 -59.91233 1.000 82.01625 392 ILE B C 1
ATOM 8056 O O . ILE B 1 406 ? -51.75180 85.02236 -59.85469 1.000 81.67334 392 ILE B O 1
ATOM 8061 N N . ILE B 1 407 ? -51.75647 87.13681 -59.06519 1.000 78.74085 393 ILE B N 1
ATOM 8062 C CA . ILE B 1 407 ? -52.76656 86.90818 -58.03905 1.000 75.12367 393 ILE B CA 1
ATOM 8063 C C . ILE B 1 407 ? -54.08076 87.49081 -58.54371 1.000 74.97057 393 ILE B C 1
ATOM 8064 O O . ILE B 1 407 ? -54.22090 88.71143 -58.67845 1.000 76.82740 393 ILE B O 1
ATOM 8069 N N . GLU B 1 408 ? -55.04212 86.61365 -58.82606 1.000 73.26634 394 GLU B N 1
ATOM 8070 C CA . GLU B 1 408 ? -56.37000 87.02018 -59.26983 1.000 76.52209 394 GLU B CA 1
ATOM 8071 C C . GLU B 1 408 ? -57.23840 87.31867 -58.05206 1.000 73.53247 394 GLU B C 1
ATOM 8072 O O . GLU B 1 408 ? -57.39175 86.46801 -57.16801 1.000 71.06249 394 GLU B O 1
ATOM 8078 N N . ALA B 1 409 ? -57.80866 88.53642 -58.00830 1.000 71.15792 395 ALA B N 1
ATOM 8079 C CA . ALA B 1 409 ? -58.62466 89.00953 -56.89547 1.000 71.25825 395 ALA B CA 1
ATOM 8080 C C . ALA B 1 409 ? -59.81341 89.80656 -57.45964 1.000 76.33265 395 ALA B C 1
ATOM 8081 O O . ALA B 1 409 ? -59.95250 91.00405 -57.24148 1.000 85.56800 395 ALA B O 1
ATOM 8083 N N . VAL B 1 410 ? -60.67353 89.13349 -58.22833 1.000 71.44185 396 VAL B N 1
ATOM 8084 C CA . VAL B 1 410 ? -61.85807 89.76384 -58.80933 1.000 72.97418 396 VAL B CA 1
ATOM 8085 C C . VAL B 1 410 ? -63.12913 89.16128 -58.22579 1.000 72.03569 396 VAL B C 1
ATOM 8086 O O . VAL B 1 410 ? -63.08995 88.38351 -57.26376 1.000 74.46260 396 VAL B O 1
ATOM 8090 N N . PHE B 1 411 ? -64.25684 89.50176 -58.84653 1.000 71.40595 397 PHE B N 1
ATOM 8091 C CA . PHE B 1 411 ? -65.56485 89.10392 -58.35733 1.000 69.31338 397 PHE B CA 1
ATOM 8092 C C . PHE B 1 411 ? -65.68905 87.58879 -58.34384 1.000 72.54299 397 PHE B C 1
ATOM 8093 O O . PHE B 1 411 ? -65.09469 86.88750 -59.16831 1.000 70.10204 397 PHE B O 1
ATOM 8101 N N . GLU B 1 412 ? -66.43903 87.08745 -57.36516 1.000 79.38325 398 GLU B N 1
ATOM 8102 C CA . GLU B 1 412 ? -66.60839 85.65266 -57.18165 1.000 89.02668 398 GLU B CA 1
ATOM 8103 C C . GLU B 1 412 ? -67.56343 85.11448 -58.23815 1.000 93.05663 398 GLU B C 1
ATOM 8104 O O . GLU B 1 412 ? -68.76779 84.98137 -58.00201 1.000 101.25772 398 GLU B O 1
ATOM 8110 N N . ASN B 1 413 ? -67.02603 84.80791 -59.41276 1.000 82.75850 399 ASN B N 1
ATOM 8111 C CA . ASN B 1 413 ? -67.80959 84.20833 -60.48159 1.000 75.81156 399 ASN B CA 1
ATOM 8112 C C . ASN B 1 413 ? -66.91465 83.25759 -61.25912 1.000 73.90129 399 ASN B C 1
ATOM 8113 O O . ASN B 1 413 ? -65.83570 83.65200 -61.71168 1.000 76.13844 399 ASN B O 1
ATOM 8118 N N . LEU B 1 414 ? -67.36581 82.00857 -61.40450 1.000 69.02525 400 LEU B N 1
ATOM 8119 C CA . LEU B 1 414 ? -66.54489 80.99005 -62.05420 1.000 68.32470 400 LEU B CA 1
ATOM 8120 C C . LEU B 1 414 ? -66.23845 81.36598 -63.49758 1.000 72.87080 400 LEU B C 1
ATOM 8121 O O . LEU B 1 414 ? -65.08415 81.30400 -63.93539 1.000 71.56601 400 LEU B O 1
ATOM 8126 N N . GLU B 1 415 ? -67.26542 81.75893 -64.25462 1.000 75.48812 401 GLU B N 1
ATOM 8127 C CA . GLU B 1 415 ? -67.05967 82.10404 -65.65688 1.000 71.40868 401 GLU B CA 1
ATOM 8128 C C . GLU B 1 415 ? -66.17287 83.33292 -65.80590 1.000 72.64467 401 GLU B C 1
ATOM 8129 O O . GLU B 1 415 ? -65.44742 83.45804 -66.79912 1.000 77.32940 401 GLU B O 1
ATOM 8135 N N . LEU B 1 416 ? -66.21364 84.24651 -64.83359 1.000 73.74303 402 LEU B N 1
ATOM 8136 C CA . LEU B 1 416 ? -65.32757 85.40494 -64.87263 1.000 68.85606 402 LEU B CA 1
ATOM 8137 C C . LEU B 1 416 ? -63.88135 85.00216 -64.61581 1.000 70.34101 402 LEU B C 1
ATOM 8138 O O . LEU B 1 416 ? -62.96838 85.46948 -65.30686 1.000 71.56278 402 LEU B O 1
ATOM 8143 N N . LYS B 1 417 ? -63.65205 84.13592 -63.62618 1.000 67.60714 403 LYS B N 1
ATOM 8144 C CA . LYS B 1 417 ? -62.28775 83.73031 -63.30915 1.000 66.06347 403 LYS B CA 1
ATOM 8145 C C . LYS B 1 417 ? -61.69805 82.83810 -64.39319 1.000 67.53221 403 LYS B C 1
ATOM 8146 O O . LYS B 1 417 ? -60.48735 82.88475 -64.63676 1.000 70.69496 403 LYS B O 1
ATOM 8152 N N . GLN B 1 418 ? -62.52689 82.02371 -65.05173 1.000 68.66140 404 GLN B N 1
ATOM 8153 C CA . GLN B 1 418 ? -62.03296 81.22047 -66.16611 1.000 67.84284 404 GLN B CA 1
ATOM 8154 C C . GLN B 1 418 ? -61.54840 82.10702 -67.30557 1.000 69.95365 404 GLN B C 1
ATOM 8155 O O . GLN B 1 418 ? -60.55903 81.78704 -67.97556 1.000 68.25841 404 GLN B O 1
ATOM 8161 N N . GLN B 1 419 ? -62.23365 83.22914 -67.53831 1.000 70.28263 405 GLN B N 1
ATOM 8162 C CA . GLN B 1 419 ? -61.75470 84.19829 -68.51669 1.000 71.45527 405 GLN B CA 1
ATOM 8163 C C . GLN B 1 419 ? -60.43236 84.81584 -68.08220 1.000 74.92769 405 GLN B C 1
ATOM 8164 O O . GLN B 1 419 ? -59.61273 85.19008 -68.92897 1.000 80.14658 405 GLN B O 1
ATOM 8170 N N . MET B 1 420 ? -60.19979 84.91704 -66.77121 1.000 75.74480 406 MET B N 1
ATOM 8171 C CA . MET B 1 420 ? -58.95670 85.50761 -66.28701 1.000 78.40244 406 MET B CA 1
ATOM 8172 C C . MET B 1 420 ? -57.76184 84.60468 -66.56876 1.000 80.12420 406 MET B C 1
ATOM 8173 O O . MET B 1 420 ? -56.69190 85.09029 -66.95440 1.000 83.44460 406 MET B O 1
ATOM 8178 N N . VAL B 1 421 ? -57.91758 83.29043 -66.38373 1.000 77.29270 407 VAL B N 1
ATOM 8179 C CA . VAL B 1 421 ? -56.81480 82.38715 -66.69857 1.000 77.16319 407 VAL B CA 1
ATOM 8180 C C . VAL B 1 421 ? -56.56014 82.36801 -68.19930 1.000 77.16533 407 VAL B C 1
ATOM 8181 O O . VAL B 1 421 ? -55.44353 82.07566 -68.64351 1.000 75.46012 407 VAL B O 1
ATOM 8185 N N . ALA B 1 422 ? -57.57761 82.68600 -69.00322 1.000 76.18985 408 ALA B N 1
ATOM 8186 C CA . ALA B 1 422 ? -57.37482 82.78366 -70.44303 1.000 74.62989 408 ALA B CA 1
ATOM 8187 C C . ALA B 1 422 ? -56.63221 84.06282 -70.80279 1.000 83.01142 408 ALA B C 1
ATOM 8188 O O . ALA B 1 422 ? -55.80744 84.07139 -71.72413 1.000 89.33024 408 ALA B O 1
ATOM 8190 N N . GLU B 1 423 ? -56.90861 85.15351 -70.08362 1.000 80.16125 409 GLU B N 1
ATOM 8191 C CA . GLU B 1 423 ? -56.19987 86.40205 -70.33813 1.000 82.13574 409 GLU B CA 1
ATOM 8192 C C . GLU B 1 423 ? -54.76907 86.35024 -69.82028 1.000 78.55242 409 GLU B C 1
ATOM 8193 O O . GLU B 1 423 ? -53.87569 86.96776 -70.41098 1.000 78.91350 409 GLU B O 1
ATOM 8199 N N . VAL B 1 424 ? -54.53086 85.62583 -68.72569 1.000 79.24516 410 VAL B N 1
ATOM 8200 C CA . VAL B 1 424 ? -53.17601 85.51049 -68.19435 1.000 85.24151 410 VAL B CA 1
ATOM 8201 C C . VAL B 1 424 ? -52.31635 84.64952 -69.11153 1.000 89.21473 410 VAL B C 1
ATOM 8202 O O . VAL B 1 424 ? -51.18123 85.01108 -69.44444 1.000 91.28762 410 VAL B O 1
ATOM 8206 N N . GLU B 1 425 ? -52.84847 83.50488 -69.54636 1.000 87.03248 411 GLU B N 1
ATOM 8207 C CA . GLU B 1 425 ? -52.11424 82.64989 -70.47440 1.000 86.49552 411 GLU B CA 1
ATOM 8208 C C . GLU B 1 425 ? -51.82879 83.33870 -71.80261 1.000 86.56459 411 GLU B C 1
ATOM 8209 O O . GLU B 1 425 ? -50.85664 82.98053 -72.47716 1.000 89.05530 411 GLU B O 1
ATOM 8215 N N . GLN B 1 426 ? -52.64734 84.31800 -72.19072 1.000 82.15039 412 GLN B N 1
ATOM 8216 C CA . GLN B 1 426 ? -52.47135 85.03841 -73.44888 1.000 83.34153 412 GLN B CA 1
ATOM 8217 C C . GLN B 1 426 ? -51.49258 86.20162 -73.33564 1.000 85.97189 412 GLN B C 1
ATOM 8218 O O . GLN B 1 426 ? -50.67339 86.40327 -74.23679 1.000 93.78869 412 GLN B O 1
ATOM 8224 N N . ASN B 1 427 ? -51.55958 86.97424 -72.25131 1.000 80.83641 413 ASN B N 1
ATOM 8225 C CA . ASN B 1 427 ? -50.79541 88.20934 -72.13050 1.000 89.13112 413 ASN B CA 1
ATOM 8226 C C . ASN B 1 427 ? -49.58356 88.08983 -71.21603 1.000 95.90674 413 ASN B C 1
ATOM 8227 O O . ASN B 1 427 ? -48.89039 89.08893 -71.00028 1.000 100.67263 413 ASN B O 1
ATOM 8232 N N . CYS B 1 428 ? -49.30797 86.90863 -70.67733 1.000 94.69974 414 CYS B N 1
ATOM 8233 C CA . CYS B 1 428 ? -48.14512 86.69226 -69.82787 1.000 91.47622 414 CYS B CA 1
ATOM 8234 C C . CYS B 1 428 ? -47.27048 85.59522 -70.43389 1.000 93.44858 414 CYS B C 1
ATOM 8235 O O . CYS B 1 428 ? -47.49523 85.13895 -71.55831 1.000 94.77205 414 CYS B O 1
ATOM 8238 N N . ALA B 1 429 ? -46.26242 85.17485 -69.67529 1.000 96.50702 415 ALA B N 1
ATOM 8239 C CA . ALA B 1 429 ? -45.37431 84.11063 -70.11077 1.000 100.16069 415 ALA B CA 1
ATOM 8240 C C . ALA B 1 429 ? -46.06435 82.75587 -69.96171 1.000 100.89349 415 ALA B C 1
ATOM 8241 O O . ALA B 1 429 ? -47.20368 82.65149 -69.49849 1.000 105.55293 415 ALA B O 1
ATOM 8243 N N . ALA B 1 430 ? -45.36381 81.69934 -70.36319 1.000 100.58907 416 ALA B N 1
ATOM 8244 C CA . ALA B 1 430 ? -45.89079 80.34454 -70.28255 1.000 98.93120 416 ALA B CA 1
ATOM 8245 C C . ALA B 1 430 ? -45.58353 79.66539 -68.95488 1.000 93.26614 416 ALA B C 1
ATOM 8246 O O . ALA B 1 430 ? -45.99167 78.51706 -68.75450 1.000 90.20911 416 ALA B O 1
ATOM 8248 N N . HIS B 1 431 ? -44.87958 80.33989 -68.04793 1.000 92.86112 417 HIS B N 1
ATOM 8249 C CA . HIS B 1 431 ? -44.52534 79.77379 -66.75476 1.000 88.62671 417 HIS B CA 1
ATOM 8250 C C . HIS B 1 431 ? -45.20411 80.48128 -65.59160 1.000 87.12265 417 HIS B C 1
ATOM 8251 O O . HIS B 1 431 ? -45.01202 80.07433 -64.44045 1.000 87.37676 417 HIS B O 1
ATOM 8258 N N . THR B 1 432 ? -45.98627 81.52394 -65.85666 1.000 85.55165 418 THR B N 1
ATOM 8259 C CA . THR B 1 432 ? -46.56197 82.32195 -64.78392 1.000 88.32053 418 THR B CA 1
ATOM 8260 C C . THR B 1 432 ? -47.58065 81.51316 -63.99345 1.000 88.72144 418 THR B C 1
ATOM 8261 O O . THR B 1 432 ? -48.31484 80.69065 -64.54792 1.000 88.71087 418 THR B O 1
ATOM 8265 N N . ILE B 1 433 ? -47.62327 81.75722 -62.69055 1.000 87.91257 419 ILE B N 1
ATOM 8266 C CA . ILE B 1 433 ? -48.54570 81.06925 -61.79821 1.000 83.86933 419 ILE B CA 1
ATOM 8267 C C . ILE B 1 433 ? -49.80663 81.90849 -61.65115 1.000 77.10649 419 ILE B C 1
ATOM 8268 O O . ILE B 1 433 ? -49.73534 83.12426 -61.43431 1.000 75.70118 419 ILE B O 1
ATOM 8273 N N . PHE B 1 434 ? -50.96254 81.26263 -61.78257 1.000 72.33013 420 PHE B N 1
ATOM 8274 C CA . PHE B 1 434 ? -52.25848 81.91635 -61.62074 1.000 70.91586 420 PHE B CA 1
ATOM 8275 C C . PHE B 1 434 ? -52.78007 81.57043 -60.22998 1.000 66.82232 420 PHE B C 1
ATOM 8276 O O . PHE B 1 434 ? -53.34165 80.49349 -60.01508 1.000 63.69540 420 PHE B O 1
ATOM 8284 N N . ALA B 1 435 ? -52.58892 82.48615 -59.28360 1.000 69.76180 421 ALA B N 1
ATOM 8285 C CA . ALA B 1 435 ? -53.03211 82.30183 -57.90602 1.000 72.81110 421 ALA B CA 1
ATOM 8286 C C . ALA B 1 435 ? -54.40341 82.94901 -57.74713 1.000 74.30347 421 ALA B C 1
ATOM 8287 O O . ALA B 1 435 ? -54.52809 84.17691 -57.80010 1.000 73.80094 421 ALA B O 1
ATOM 8289 N N . SER B 1 436 ? -55.42819 82.12271 -57.55156 1.000 77.00831 422 SER B N 1
ATOM 8290 C CA . SER B 1 436 ? -56.79864 82.60022 -57.42540 1.000 80.67460 422 SER B CA 1
ATOM 8291 C C . SER B 1 436 ? -57.12971 82.87027 -55.96353 1.000 81.00772 422 SER B C 1
ATOM 8292 O O . SER B 1 436 ? -56.94227 82.00084 -55.10611 1.000 84.60178 422 SER B O 1
ATOM 8295 N N . ASN B 1 437 ? -57.62469 84.07201 -55.68607 1.000 78.95590 423 ASN B N 1
ATOM 8296 C CA . ASN B 1 437 ? -58.05489 84.44373 -54.33839 1.000 77.40279 423 ASN B CA 1
ATOM 8297 C C . ASN B 1 437 ? -59.56649 84.27100 -54.19879 1.000 77.47720 423 ASN B C 1
ATOM 8298 O O . ASN B 1 437 ? -60.32318 85.21645 -53.97439 1.000 80.26553 423 ASN B O 1
ATOM 8303 N N . THR B 1 438 ? -59.99911 83.02491 -54.34272 1.000 79.56025 424 THR B N 1
ATOM 8304 C CA . THR B 1 438 ? -61.40679 82.66828 -54.26745 1.000 81.62865 424 THR B CA 1
ATOM 8305 C C . THR B 1 438 ? -61.71190 81.99357 -52.93594 1.000 82.01380 424 THR B C 1
ATOM 8306 O O . THR B 1 438 ? -60.83654 81.41514 -52.28729 1.000 87.09762 424 THR B O 1
ATOM 8310 N N . SER B 1 439 ? -62.98025 82.07964 -52.53356 1.000 78.36429 425 SER B N 1
ATOM 8311 C CA . SER B 1 439 ? -63.43597 81.51230 -51.27539 1.000 78.37705 425 SER B CA 1
ATOM 8312 C C . SER B 1 439 ? -64.59657 80.53974 -51.41677 1.000 83.54679 425 SER B C 1
ATOM 8313 O O . SER B 1 439 ? -64.82364 79.74719 -50.49607 1.000 90.18499 425 SER B O 1
ATOM 8316 N N . SER B 1 440 ? -65.32723 80.56479 -52.53398 1.000 81.11991 426 SER B N 1
ATOM 8317 C CA . SER B 1 440 ? -66.47757 79.68972 -52.72003 1.000 80.81927 426 SER B CA 1
ATOM 8318 C C . SER B 1 440 ? -66.45405 78.95098 -54.05315 1.000 81.58289 426 SER B C 1
ATOM 8319 O O . SER B 1 440 ? -67.46152 78.33527 -54.42163 1.000 86.11400 426 SER B O 1
ATOM 8322 N N . LEU B 1 441 ? -65.34124 78.99050 -54.78371 1.000 72.54942 427 LEU B N 1
ATOM 8323 C CA . LEU B 1 441 ? -65.27266 78.34355 -56.08020 1.000 65.98798 427 LEU B CA 1
ATOM 8324 C C . LEU B 1 441 ? -64.20065 77.26092 -56.08533 1.000 63.02056 427 LEU B C 1
ATOM 8325 O O . LEU B 1 441 ? -63.10913 77.46587 -55.54287 1.000 63.68905 427 LEU B O 1
ATOM 8330 N N . PRO B 1 442 ? -64.48104 76.10241 -56.67903 1.000 60.40186 428 PRO B N 1
ATOM 8331 C CA . PRO B 1 442 ? -63.46985 75.04066 -56.72846 1.000 62.46145 428 PRO B CA 1
ATOM 8332 C C . PRO B 1 442 ? -62.33040 75.40756 -57.66572 1.000 70.86613 428 PRO B C 1
ATOM 8333 O O . PRO B 1 442 ? -62.54252 75.96051 -58.74753 1.000 76.39205 428 PRO B O 1
ATOM 8337 N N . ILE B 1 443 ? -61.10721 75.09316 -57.23326 1.000 73.05179 429 ILE B N 1
ATOM 8338 C CA . ILE B 1 443 ? -59.93007 75.43676 -58.02407 1.000 70.65995 429 ILE B CA 1
ATOM 8339 C C . ILE B 1 443 ? -59.88606 74.62499 -59.31207 1.000 72.73146 429 ILE B C 1
ATOM 8340 O O . ILE B 1 443 ? -59.41706 75.11502 -60.34714 1.000 71.34436 429 ILE B O 1
ATOM 8345 N N . GLY B 1 444 ? -60.37316 73.38237 -59.27843 1.000 73.45200 430 GLY B N 1
ATOM 8346 C CA . GLY B 1 444 ? -60.37313 72.56303 -60.47804 1.000 77.91803 430 GLY B CA 1
ATOM 8347 C C . GLY B 1 444 ? -61.25829 73.11250 -61.57839 1.000 81.27875 430 GLY B C 1
ATOM 8348 O O . GLY B 1 444 ? -60.93832 72.97859 -62.76260 1.000 83.01061 430 GLY B O 1
ATOM 8349 N N . ASP B 1 445 ? -62.37878 73.73627 -61.21025 1.000 80.75128 431 ASP B N 1
ATOM 8350 C CA . ASP B 1 445 ? -63.25594 74.33164 -62.21088 1.000 84.14549 431 ASP B CA 1
ATOM 8351 C C . ASP B 1 445 ? -62.68902 75.63203 -62.76398 1.000 83.28987 431 ASP B C 1
ATOM 8352 O O . ASP B 1 445 ? -62.97325 75.98625 -63.91368 1.000 83.28058 431 ASP B O 1
ATOM 8357 N N . ILE B 1 446 ? -61.89709 76.35408 -61.96877 1.000 80.56650 432 ILE B N 1
ATOM 8358 C CA . ILE B 1 446 ? -61.22595 77.54459 -62.47982 1.000 74.18819 432 ILE B CA 1
ATOM 8359 C C . ILE B 1 446 ? -60.16640 77.15473 -63.50239 1.000 80.54666 432 ILE B C 1
ATOM 8360 O O . ILE B 1 446 ? -59.95615 77.85469 -64.50049 1.000 86.97303 432 ILE B O 1
ATOM 8365 N N . ALA B 1 447 ? -59.49387 76.02613 -63.27883 1.000 81.12751 433 ALA B N 1
ATOM 8366 C CA . ALA B 1 447 ? -58.46811 75.51900 -64.17775 1.000 81.50746 433 ALA B CA 1
ATOM 8367 C C . ALA B 1 447 ? -59.01985 74.54340 -65.20966 1.000 88.88622 433 ALA B C 1
ATOM 8368 O O . ALA B 1 447 ? -58.24401 73.80146 -65.82379 1.000 90.33683 433 ALA B O 1
ATOM 8370 N N . ALA B 1 448 ? -60.33888 74.52901 -65.41360 1.000 87.23183 434 ALA B N 1
ATOM 8371 C CA . ALA B 1 448 ? -60.94154 73.53354 -66.29395 1.000 86.53346 434 ALA B CA 1
ATOM 8372 C C . ALA B 1 448 ? -60.51399 73.73266 -67.74253 1.000 86.45482 434 ALA B C 1
ATOM 8373 O O . ALA B 1 448 ? -60.26511 72.75739 -68.46057 1.000 89.65210 434 ALA B O 1
ATOM 8375 N N . HIS B 1 449 ? -60.41685 74.98436 -68.18974 1.000 84.98848 435 HIS B N 1
ATOM 8376 C CA . HIS B 1 449 ? -60.11558 75.29284 -69.58135 1.000 85.69749 435 HIS B CA 1
ATOM 8377 C C . HIS B 1 449 ? -58.76182 75.97338 -69.74761 1.000 86.17814 435 HIS B C 1
ATOM 8378 O O . HIS B 1 449 ? -58.48496 76.54575 -70.80635 1.000 90.18238 435 HIS B O 1
ATOM 8385 N N . ALA B 1 450 ? -57.91384 75.92338 -68.72527 1.000 90.25269 436 ALA B N 1
ATOM 8386 C CA . ALA B 1 450 ? -56.58819 76.51337 -68.83099 1.000 94.12080 436 ALA B CA 1
ATOM 8387 C C . ALA B 1 450 ? -55.68803 75.64217 -69.69736 1.000 96.41683 436 ALA B C 1
ATOM 8388 O O . ALA B 1 450 ? -55.70374 74.41191 -69.59785 1.000 96.53968 436 ALA B O 1
ATOM 8390 N N . THR B 1 451 ? -54.90356 76.29142 -70.56180 1.000 99.18146 437 THR B N 1
ATOM 8391 C CA . THR B 1 451 ? -53.96371 75.55522 -71.40045 1.000 103.75926 437 THR B CA 1
ATOM 8392 C C . THR B 1 451 ? -52.90124 74.85796 -70.56192 1.000 104.49191 437 THR B C 1
ATOM 8393 O O . THR B 1 451 ? -52.43126 73.77432 -70.92790 1.000 107.65090 437 THR B O 1
ATOM 8397 N N . ARG B 1 452 ? -52.51964 75.45502 -69.43382 1.000 100.97833 438 ARG B N 1
ATOM 8398 C CA . ARG B 1 452 ? -51.52054 74.88960 -68.52962 1.000 98.42984 438 ARG B CA 1
ATOM 8399 C C . ARG B 1 452 ? -52.11963 74.81759 -67.13212 1.000 92.31283 438 ARG B C 1
ATOM 8400 O O . ARG B 1 452 ? -51.95610 75.74207 -66.32343 1.000 87.15997 438 ARG B O 1
ATOM 8408 N N . PRO B 1 453 ? -52.83092 73.73130 -66.81311 1.000 93.50507 439 PRO B N 1
ATOM 8409 C CA . PRO B 1 453 ? -53.43654 73.60932 -65.47720 1.000 92.51030 439 PRO B CA 1
ATOM 8410 C C . PRO B 1 453 ? -52.43025 73.40686 -64.35594 1.000 97.42318 439 PRO B C 1
ATOM 8411 O O . PRO B 1 453 ? -52.81465 73.51840 -63.18449 1.000 94.06444 439 PRO B O 1
ATOM 8415 N N . GLU B 1 454 ? -51.16500 73.11152 -64.66552 1.000 106.01231 440 GLU B N 1
ATOM 8416 C CA . GLU B 1 454 ? -50.17982 72.89512 -63.61238 1.000 106.66345 440 GLU B CA 1
ATOM 8417 C C . GLU B 1 454 ? -49.82862 74.17781 -62.87256 1.000 104.07969 440 GLU B C 1
ATOM 8418 O O . GLU B 1 454 ? -49.32882 74.10975 -61.74479 1.000 108.11609 440 GLU B O 1
ATOM 8424 N N . GLN B 1 455 ? -50.07988 75.33917 -63.47439 1.000 94.33287 441 GLN B N 1
ATOM 8425 C CA . GLN B 1 455 ? -49.60605 76.61067 -62.94595 1.000 86.83282 441 GLN B CA 1
ATOM 8426 C C . GLN B 1 455 ? -50.72010 77.46914 -62.36049 1.000 81.87939 441 GLN B C 1
ATOM 8427 O O . GLN B 1 455 ? -50.49759 78.65324 -62.09360 1.000 85.81654 441 GLN B O 1
ATOM 8433 N N . VAL B 1 456 ? -51.90873 76.91173 -62.15326 1.000 72.25605 442 VAL B N 1
ATOM 8434 C CA . VAL B 1 456 ? -53.01871 77.62988 -61.53768 1.000 73.69308 442 VAL B CA 1
ATOM 8435 C C . VAL B 1 456 ? -53.27543 77.02170 -60.16645 1.000 77.00320 442 VAL B C 1
ATOM 8436 O O . VAL B 1 456 ? -53.37075 75.79550 -60.02910 1.000 80.67910 442 VAL B O 1
ATOM 8440 N N . ILE B 1 457 ? -53.37160 77.88148 -59.15066 1.000 74.49604 443 ILE B N 1
ATOM 8441 C CA . ILE B 1 457 ? -53.49714 77.45741 -57.76364 1.000 70.99031 443 ILE B CA 1
ATOM 8442 C C . ILE B 1 457 ? -54.42227 78.42848 -57.04173 1.000 74.82066 443 ILE B C 1
ATOM 8443 O O . ILE B 1 457 ? -54.71720 79.52198 -57.52841 1.000 79.47962 443 ILE B O 1
ATOM 8448 N N . GLY B 1 458 ? -54.89269 78.00801 -55.86960 1.000 74.70119 444 GLY B N 1
ATOM 8449 C CA . GLY B 1 458 ? -55.70726 78.85262 -55.01560 1.000 66.60003 444 GLY B CA 1
ATOM 8450 C C . GLY B 1 458 ? -54.86585 79.45758 -53.90743 1.000 64.85242 444 GLY B C 1
ATOM 8451 O O . GLY B 1 458 ? -54.09095 78.76039 -53.24834 1.000 71.80846 444 GLY B O 1
ATOM 8452 N N . LEU B 1 459 ? -55.02288 80.76787 -53.71668 1.000 62.31259 445 LEU B N 1
ATOM 8453 C CA . LEU B 1 459 ? -54.31383 81.52082 -52.67991 1.000 67.39495 445 LEU B CA 1
ATOM 8454 C C . LEU B 1 459 ? -55.34380 82.40668 -51.98405 1.000 68.60633 445 LEU B C 1
ATOM 8455 O O . LEU B 1 459 ? -55.61847 83.52457 -52.42797 1.000 62.49035 445 LEU B O 1
ATOM 8460 N N . HIS B 1 460 ? -55.90323 81.90364 -50.88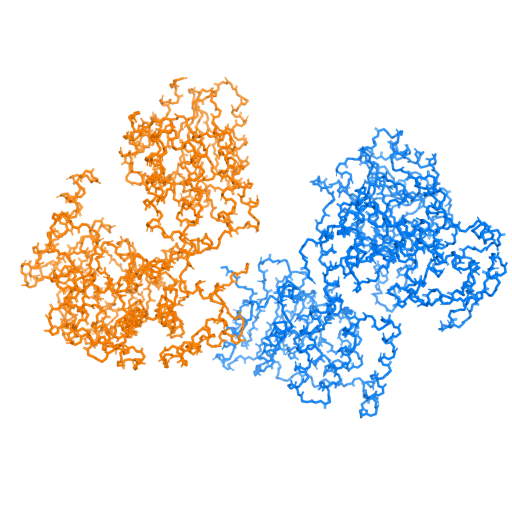665 1.000 74.70004 446 HIS B N 1
ATOM 8461 C CA . HIS B 1 460 ? -57.03218 82.53835 -50.21789 1.000 71.90358 446 HIS B CA 1
ATOM 8462 C C . HIS B 1 460 ? -56.53229 83.48148 -49.12904 1.000 71.59610 446 HIS B C 1
ATOM 8463 O O . HIS B 1 460 ? -55.83433 83.05501 -48.20269 1.000 71.15535 446 HIS B O 1
ATOM 8470 N N . PHE B 1 461 ? -56.89000 84.75646 -49.24261 1.000 74.47696 447 PHE B N 1
ATOM 8471 C CA . PHE B 1 461 ? -56.61572 85.75096 -48.21658 1.000 81.55584 447 PHE B CA 1
ATOM 8472 C C . PHE B 1 461 ? -57.88809 86.05939 -47.43361 1.000 82.66330 447 PHE B C 1
ATOM 8473 O O . PHE B 1 461 ? -58.98603 85.61782 -47.77841 1.000 83.39138 447 PHE B O 1
ATOM 8481 N N . PHE B 1 462 ? -57.72905 86.83950 -46.36725 1.000 82.67324 448 PHE B N 1
ATOM 8482 C CA . PHE B 1 462 ? -58.84320 87.22184 -45.51065 1.000 82.26176 448 PHE B CA 1
ATOM 8483 C C . PHE B 1 462 ? -58.79279 88.72006 -45.25902 1.000 85.31766 448 PHE B C 1
ATOM 8484 O O . PHE B 1 462 ? -57.73150 89.26442 -44.93878 1.000 84.72652 448 PHE B O 1
ATOM 8492 N N . SER B 1 463 ? -59.93992 89.37973 -45.40885 1.000 90.67881 449 SER B N 1
ATOM 8493 C CA . SER B 1 463 ? -60.02978 90.82291 -45.23833 1.000 97.52171 449 SER B CA 1
ATOM 8494 C C . SER B 1 463 ? -60.16033 91.17903 -43.75793 1.000 95.48885 449 SER B C 1
ATOM 8495 O O . SER B 1 463 ? -60.90541 90.52297 -43.02503 1.000 92.43262 449 SER B O 1
ATOM 8498 N N . PRO B 1 464 ? -59.44001 92.21107 -43.28802 1.000 99.20252 450 PRO B N 1
ATOM 8499 C CA . PRO B 1 464 ? -58.44882 92.95305 -44.07674 1.000 97.55695 450 PRO B CA 1
ATOM 8500 C C . PRO B 1 464 ? -57.12518 92.19972 -44.18076 1.000 96.07627 450 PRO B C 1
ATOM 8501 O O . PRO B 1 464 ? -56.75511 91.48804 -43.24888 1.000 93.49856 450 PRO B O 1
ATOM 8505 N N . VAL B 1 465 ? -56.42603 92.36417 -45.30608 1.000 102.47053 451 VAL B N 1
ATOM 8506 C CA . VAL B 1 465 ? -55.25193 91.54001 -45.58506 1.000 109.09805 451 VAL B CA 1
ATOM 8507 C C . VAL B 1 465 ? -54.16076 91.78076 -44.54908 1.000 118.19388 451 VAL B C 1
ATOM 8508 O O . VAL B 1 465 ? -53.46147 90.84806 -44.13534 1.000 119.63139 451 VAL B O 1
ATOM 8512 N N . GLU B 1 466 ? -53.99952 93.03068 -44.11106 1.000 126.08072 452 GLU B N 1
ATOM 8513 C CA . GLU B 1 466 ? -52.94460 93.35455 -43.15433 1.000 131.61928 452 GLU B CA 1
ATOM 8514 C C . GLU B 1 466 ? -53.19981 92.69583 -41.80464 1.000 125.73303 452 GLU B C 1
ATOM 8515 O O . GLU B 1 466 ? -52.29985 92.07834 -41.22280 1.000 127.99463 452 GLU B O 1
ATOM 8521 N N . LYS B 1 467 ? -54.42626 92.81605 -41.29371 1.000 120.70542 453 LYS B N 1
ATOM 8522 C CA . LYS B 1 467 ? -54.73943 92.29516 -39.96672 1.000 119.27266 453 LYS B CA 1
ATOM 8523 C C . LYS B 1 467 ? -54.60409 90.77743 -39.92094 1.000 115.41474 453 LYS B C 1
ATOM 8524 O O . LYS B 1 467 ? -53.96729 90.22585 -39.01579 1.000 116.14589 453 LYS B O 1
ATOM 8530 N N . MET B 1 468 ? -55.19705 90.08355 -40.89433 1.000 110.27246 454 MET B N 1
ATOM 8531 C CA . MET B 1 468 ? -55.21215 88.62687 -40.86109 1.000 102.85496 454 MET B CA 1
ATOM 8532 C C . MET B 1 468 ? -53.85501 88.06973 -41.28972 1.000 95.49227 454 MET B C 1
ATOM 8533 O O . MET B 1 468 ? -53.26977 88.54097 -42.26833 1.000 95.75534 454 MET B O 1
ATOM 8538 N N . PRO B 1 469 ? -53.33207 87.07423 -40.57054 1.000 89.37383 455 PRO B N 1
ATOM 8539 C CA . PRO B 1 469 ? -51.99685 86.55463 -40.88675 1.000 87.74156 455 PRO B CA 1
ATOM 8540 C C . PRO B 1 469 ? -52.01366 85.20715 -41.59395 1.000 83.10177 455 PRO B C 1
ATOM 8541 O O . PRO B 1 469 ? -50.96172 84.71334 -42.01150 1.000 87.50374 455 PRO B O 1
ATOM 8545 N N . LEU B 1 470 ? -53.18660 84.59734 -41.72961 1.000 76.07709 456 LEU B N 1
ATOM 8546 C CA . LEU B 1 470 ? -53.30586 83.25853 -42.28895 1.000 72.18502 456 LEU B CA 1
ATOM 8547 C C . LEU B 1 470 ? -53.73904 83.32498 -43.74669 1.000 72.93196 456 LEU B C 1
ATOM 8548 O O . LEU B 1 470 ? -54.55267 84.17192 -44.12684 1.000 75.91181 456 LEU B O 1
ATOM 8553 N N . VAL B 1 471 ? -53.19106 82.42426 -44.56009 1.000 72.04786 457 VAL B N 1
ATOM 8554 C CA . VAL B 1 471 ? -53.59195 82.27119 -45.95275 1.000 73.60235 457 VAL B CA 1
ATOM 8555 C C . VAL B 1 471 ? -53.82779 80.79380 -46.23135 1.000 77.42598 457 VAL B C 1
ATOM 8556 O O . VAL B 1 471 ? -53.04780 79.93646 -45.80162 1.000 77.75700 457 VAL B O 1
ATOM 8560 N N . GLU B 1 472 ? -54.91779 80.49878 -46.93454 1.000 79.22954 458 GLU B N 1
ATOM 8561 C CA . GLU B 1 472 ? -55.21405 79.14826 -47.39036 1.000 85.08093 458 GLU B CA 1
ATOM 8562 C C . GLU B 1 472 ? -54.67409 78.97789 -48.80467 1.000 89.43758 458 GLU B C 1
ATOM 8563 O O . GLU B 1 472 ? -55.06690 79.71292 -49.71720 1.000 92.84277 458 GLU B O 1
ATOM 8569 N N . ILE B 1 473 ? -53.76608 78.02446 -48.97957 1.000 84.29086 459 ILE B N 1
ATOM 8570 C CA . ILE B 1 473 ? -53.18563 77.70906 -50.27921 1.000 82.93651 459 ILE B CA 1
ATOM 8571 C C . ILE B 1 473 ? -53.83275 76.41706 -50.75973 1.000 80.62054 459 ILE B C 1
ATOM 8572 O O . ILE B 1 473 ? -53.62608 75.35059 -50.17077 1.000 82.99327 459 ILE B O 1
ATOM 8577 N N . ILE B 1 474 ? -54.62121 76.50955 -51.82574 1.000 75.95061 460 ILE B N 1
ATOM 8578 C CA . ILE B 1 474 ? -55.43933 75.39018 -52.28233 1.000 72.15325 460 ILE B CA 1
ATOM 8579 C C . ILE B 1 474 ? -54.96267 74.93496 -53.65660 1.000 74.85407 460 ILE B C 1
ATOM 8580 O O . ILE B 1 474 ? -55.23373 75.60840 -54.66234 1.000 78.35829 460 ILE B O 1
ATOM 8585 N N . PRO B 1 475 ? -54.25209 73.81268 -53.75295 1.000 73.77194 461 PRO B N 1
ATOM 8586 C CA . PRO B 1 475 ? -53.97581 73.21892 -55.06483 1.000 76.08491 461 PRO B CA 1
ATOM 8587 C C . PRO B 1 475 ? -55.11651 72.31493 -55.50565 1.000 80.48675 461 PRO B C 1
ATOM 8588 O O . PRO B 1 475 ? -55.75428 71.63521 -54.69865 1.000 83.03886 461 PRO B O 1
ATOM 8592 N N . HIS B 1 476 ? -55.38556 72.31535 -56.80956 1.000 80.09454 462 HIS B N 1
ATOM 8593 C CA . HIS B 1 476 ? -56.39654 71.42567 -57.36120 1.000 77.25482 462 HIS B CA 1
ATOM 8594 C C . HIS B 1 476 ? -55.73049 70.10873 -57.76569 1.000 79.64329 462 HIS B C 1
ATOM 8595 O O . HIS B 1 476 ? -54.57992 69.84011 -57.41152 1.000 82.38841 462 HIS B O 1
ATOM 8602 N N . ALA B 1 477 ? -56.45288 69.26572 -58.51036 1.000 85.00777 463 ALA B N 1
ATOM 8603 C CA . ALA B 1 477 ? -55.95152 67.92885 -58.82440 1.000 89.60303 463 ALA B CA 1
ATOM 8604 C C . ALA B 1 477 ? -54.67326 67.96589 -59.65598 1.000 96.24709 463 ALA B C 1
ATOM 8605 O O . ALA B 1 477 ? -53.79385 67.11578 -59.47559 1.000 104.50241 463 ALA B O 1
ATOM 8607 N N . GLY B 1 478 ? -54.54438 68.93213 -60.56352 1.000 91.89030 464 GLY B N 1
ATOM 8608 C CA . GLY B 1 478 ? -53.39883 69.00214 -61.44839 1.000 92.29361 464 GLY B CA 1
ATOM 8609 C C . GLY B 1 478 ? -52.37585 70.07408 -61.14974 1.000 89.81451 464 GLY B C 1
ATOM 8610 O O . GLY B 1 478 ? -51.52271 70.34365 -62.00610 1.000 92.87231 464 GLY B O 1
ATOM 8611 N N . THR B 1 479 ? -52.41950 70.70332 -59.97736 1.000 84.74471 465 THR B N 1
ATOM 8612 C CA . THR B 1 479 ? -51.42493 71.71215 -59.63729 1.000 86.14181 465 THR B CA 1
ATOM 8613 C C . THR B 1 479 ? -50.06883 71.05255 -59.42273 1.000 92.47610 465 THR B C 1
ATOM 8614 O O . THR B 1 479 ? -49.93896 70.12067 -58.62272 1.000 93.81414 465 THR B O 1
ATOM 8618 N N . SER B 1 480 ? -49.05979 71.53540 -60.14192 1.000 95.01376 466 SER B N 1
ATOM 8619 C CA . SER B 1 480 ? -47.72983 70.95696 -60.04818 1.000 95.51708 466 SER B CA 1
ATOM 8620 C C . SER B 1 480 ? -47.10828 71.24985 -58.68538 1.000 94.31646 466 SER B C 1
ATOM 8621 O O . SER B 1 480 ? -47.46081 72.21554 -58.00200 1.000 92.39904 466 SER B O 1
ATOM 8624 N N . ALA B 1 481 ? -46.16641 70.38835 -58.29250 1.000 92.12305 467 ALA B N 1
ATOM 8625 C CA . ALA B 1 481 ? -45.47131 70.58205 -57.02499 1.000 90.25341 467 ALA B CA 1
ATOM 8626 C C . ALA B 1 481 ? -44.63118 71.85124 -57.03735 1.000 90.94876 467 ALA B C 1
ATOM 8627 O O . ALA B 1 481 ? -44.47918 72.50537 -55.99909 1.000 87.00529 467 ALA B O 1
ATOM 8629 N N . GLN B 1 482 ? -44.07774 72.21391 -58.19699 1.000 96.51305 468 GLN B N 1
ATOM 8630 C CA . GLN B 1 482 ? -43.33162 73.46315 -58.29863 1.000 96.34996 468 GLN B CA 1
ATOM 8631 C C . GLN B 1 482 ? -44.24226 74.66315 -58.07377 1.000 92.53089 468 GLN B C 1
ATOM 8632 O O . GLN B 1 482 ? -43.85190 75.63442 -57.41588 1.000 87.18990 468 GLN B O 1
ATOM 8638 N N . THR B 1 483 ? -45.46445 74.61074 -58.60828 1.000 96.85643 469 THR B N 1
ATOM 8639 C CA . THR B 1 483 ? -46.41453 75.69684 -58.39206 1.000 94.58382 469 THR B CA 1
ATOM 8640 C C . THR B 1 483 ? -46.83504 75.77769 -56.92960 1.000 88.17516 469 THR B C 1
ATOM 8641 O O . THR B 1 483 ? -46.99638 76.87537 -56.38341 1.000 84.66255 469 THR B O 1
ATOM 8645 N N . ILE B 1 484 ? -47.01220 74.62571 -56.27937 1.000 85.08219 470 ILE B N 1
ATOM 8646 C CA . ILE B 1 484 ? -47.39682 74.61348 -54.87006 1.000 80.78662 470 ILE B CA 1
ATOM 8647 C C . ILE B 1 484 ? -46.28667 75.20800 -54.01311 1.000 86.32685 470 ILE B C 1
ATOM 8648 O O . ILE B 1 484 ? -46.52557 76.08378 -53.17365 1.000 89.95557 470 ILE B O 1
ATOM 8653 N N . ALA B 1 485 ? -45.05216 74.74096 -54.21596 1.000 87.96633 471 ALA B N 1
ATOM 8654 C CA . ALA B 1 485 ? -43.93213 75.23213 -53.42086 1.000 87.98694 471 ALA B CA 1
ATOM 8655 C C . ALA B 1 485 ? -43.64301 76.70209 -53.69430 1.000 86.18349 471 ALA B C 1
ATOM 8656 O O . ALA B 1 485 ? -43.19841 77.42180 -52.79270 1.000 86.45057 471 ALA B O 1
ATOM 8658 N N . THR B 1 486 ? -43.88648 77.16585 -54.92192 1.000 87.81399 472 THR B N 1
ATOM 8659 C CA . THR B 1 486 ? -43.62424 78.56475 -55.24370 1.000 84.97746 472 THR B CA 1
ATOM 8660 C C . THR B 1 486 ? -44.62538 79.48584 -54.55790 1.000 80.36942 472 THR B C 1
ATOM 8661 O O . THR B 1 486 ? -44.24980 80.54393 -54.03953 1.000 76.80846 472 THR B O 1
ATOM 8665 N N . THR B 1 487 ? -45.90395 79.10045 -54.54351 1.000 79.98290 473 THR B N 1
ATOM 8666 C CA . THR B 1 487 ? -46.91761 79.92673 -53.89684 1.000 79.12654 473 THR B CA 1
ATOM 8667 C C . THR B 1 487 ? -46.70953 79.99129 -52.38831 1.000 78.86520 473 THR B C 1
ATOM 8668 O O . THR B 1 487 ? -47.01895 81.01322 -51.76434 1.000 80.75939 473 THR B O 1
ATOM 8672 N N . VAL B 1 488 ? -46.18337 78.92060 -51.78895 1.000 76.19521 474 VAL B N 1
ATOM 8673 C CA . VAL B 1 488 ? -45.90765 78.93125 -50.35554 1.000 75.02305 474 VAL B CA 1
ATOM 8674 C C . VAL B 1 488 ? -44.79063 79.91606 -50.03308 1.000 80.17574 474 VAL B C 1
ATOM 8675 O O . VAL B 1 488 ? -44.85081 80.63705 -49.02921 1.000 77.33921 474 VAL B O 1
ATOM 8679 N N . LYS B 1 489 ? -43.75809 79.96790 -50.87939 1.000 83.34367 475 LYS B N 1
ATOM 8680 C CA . LYS B 1 489 ? -42.64852 80.88525 -50.63918 1.000 87.08913 475 LYS B CA 1
ATOM 8681 C C . LYS B 1 489 ? -43.11031 82.33621 -50.68209 1.000 86.94526 475 LYS B C 1
ATOM 8682 O O . LYS B 1 489 ? -42.70732 83.14816 -49.84065 1.000 91.17064 475 LYS B O 1
ATOM 8688 N N . LEU B 1 490 ? -43.95614 82.68187 -51.65614 1.000 82.74937 476 LEU B N 1
ATOM 8689 C CA . LEU B 1 490 ? -44.47578 84.04340 -51.73108 1.000 81.64493 476 LEU B CA 1
ATOM 8690 C C . LEU B 1 490 ? -45.31658 84.37928 -50.50709 1.000 86.77990 476 LEU B C 1
ATOM 8691 O O . LEU B 1 490 ? -45.20620 85.47868 -49.95203 1.000 92.58822 476 LEU B O 1
ATOM 8696 N N . ALA B 1 491 ? -46.16163 83.44169 -50.07039 1.000 82.78191 477 ALA B N 1
ATOM 8697 C CA . ALA B 1 491 ? -46.99961 83.68591 -48.90125 1.000 78.59652 477 ALA B CA 1
ATOM 8698 C C . ALA B 1 491 ? -46.15534 83.92561 -47.65669 1.000 77.63504 477 ALA B C 1
ATOM 8699 O O . ALA B 1 491 ? -46.45258 84.82272 -46.85905 1.000 78.56845 477 ALA B O 1
ATOM 8701 N N . LYS B 1 492 ? -45.09507 83.13542 -47.47440 1.000 77.87244 478 LYS B N 1
ATOM 8702 C CA . LYS B 1 492 ? -44.21799 83.33727 -46.32610 1.000 80.24907 478 LYS B CA 1
ATOM 8703 C C . LYS B 1 492 ? -43.47013 84.66035 -46.42941 1.000 88.41092 478 LYS B C 1
ATOM 8704 O O . LYS B 1 492 ? -43.35314 85.39170 -45.43918 1.000 95.27845 478 LYS B O 1
ATOM 8710 N N . LYS B 1 493 ? -42.95935 84.98664 -47.61964 1.000 93.14431 479 LYS B N 1
ATOM 8711 C CA . LYS B 1 493 ? -42.28692 86.26597 -47.81415 1.000 96.85866 479 LYS B CA 1
ATOM 8712 C C . LYS B 1 493 ? -43.23242 87.44447 -47.62545 1.000 95.12081 479 LYS B C 1
ATOM 8713 O O . LYS B 1 493 ? -42.77571 88.54586 -47.30105 1.000 98.50223 479 LYS B O 1
ATOM 8719 N N . GLN B 1 494 ? -44.53458 87.23847 -47.81374 1.000 89.57586 480 GLN B N 1
ATOM 8720 C CA . GLN B 1 494 ? -45.53575 88.26923 -47.57217 1.000 86.35996 480 GLN B CA 1
ATOM 8721 C C . GLN B 1 494 ? -45.90862 88.39977 -46.09980 1.000 85.73277 480 GLN B C 1
ATOM 8722 O O . GLN B 1 494 ? -46.83733 89.14807 -45.77605 1.000 83.55376 480 GLN B O 1
ATOM 8728 N N . GLY B 1 495 ? -45.21327 87.69701 -45.20807 1.000 83.37414 481 GLY B N 1
ATOM 8729 C CA . GLY B 1 495 ? -45.53790 87.74594 -43.79735 1.000 82.05261 481 GLY B CA 1
ATOM 8730 C C . GLY B 1 495 ? -46.75686 86.94935 -43.39853 1.000 83.36704 481 GLY B C 1
ATOM 8731 O O . GLY B 1 495 ? -47.32528 87.20062 -42.33134 1.000 80.26061 481 GLY B O 1
ATOM 8732 N N . LYS B 1 496 ? -47.17677 85.99384 -44.22000 1.000 80.21823 482 LYS B N 1
ATOM 8733 C CA . LYS B 1 496 ? -48.36264 85.19396 -43.95962 1.000 76.13261 482 LYS B CA 1
ATOM 8734 C C . LYS B 1 496 ? -47.97785 83.79384 -43.49516 1.000 78.94888 482 LYS B C 1
ATOM 8735 O O . LYS B 1 496 ? -46.88600 83.29425 -43.77816 1.000 79.42936 482 LYS B O 1
ATOM 8741 N N . THR B 1 497 ? -48.90261 83.16213 -42.76823 1.000 78.61358 483 THR B N 1
ATOM 8742 C CA . THR B 1 497 ? -48.72983 81.79778 -42.29158 1.000 79.55854 483 THR B CA 1
ATOM 8743 C C . THR B 1 497 ? -49.56641 80.86974 -43.16134 1.000 83.42526 483 THR B C 1
ATOM 8744 O O . THR B 1 497 ? -50.79234 80.79884 -42.98394 1.000 87.14995 483 THR B O 1
ATOM 8748 N N . PRO B 1 498 ? -48.97066 80.14824 -44.10604 1.000 81.13929 484 PRO B N 1
ATOM 8749 C CA . PRO B 1 498 ? -49.75966 79.34526 -45.04224 1.000 80.91343 484 PRO B CA 1
ATOM 8750 C C . PRO B 1 498 ? -50.06959 77.94626 -44.53517 1.000 79.89520 484 PRO B C 1
ATOM 8751 O O . PRO B 1 498 ? -49.29199 77.31820 -43.81446 1.000 82.16597 484 PRO B O 1
ATOM 8755 N N . ILE B 1 499 ? -51.24588 77.46632 -44.93126 1.000 80.41831 485 ILE B N 1
ATOM 8756 C CA . ILE B 1 499 ? -51.64315 76.07642 -44.75246 1.000 81.08540 485 ILE B CA 1
ATOM 8757 C C . ILE B 1 499 ? -52.19976 75.57530 -46.07677 1.000 82.71380 485 ILE B C 1
ATOM 8758 O O . ILE B 1 499 ? -52.94936 76.28565 -46.75626 1.000 85.02424 485 ILE B O 1
ATOM 8763 N N . VAL B 1 500 ? -51.82262 74.35727 -46.44787 1.000 84.15911 486 VAL B N 1
ATOM 8764 C CA . VAL B 1 500 ? -52.18333 73.77367 -47.73436 1.000 84.41435 486 VAL B CA 1
ATOM 8765 C C . VAL B 1 500 ? -53.36012 72.83120 -47.52442 1.000 84.59655 486 VAL B C 1
ATOM 8766 O O . VAL B 1 500 ? -53.24381 71.82646 -46.81202 1.000 88.56041 486 VAL B O 1
ATOM 8770 N N . VAL B 1 501 ? -54.49225 73.15009 -48.14750 1.000 76.62914 487 VAL B N 1
ATOM 8771 C CA . VAL B 1 501 ? -55.72141 72.38837 -47.97333 1.000 74.51427 487 VAL B CA 1
ATOM 8772 C C . VAL B 1 501 ? -56.20907 71.89540 -49.32934 1.000 76.46018 487 VAL B C 1
ATOM 8773 O O . VAL B 1 501 ? -55.91434 72.48791 -50.37250 1.000 77.84393 487 VAL B O 1
ATOM 8777 N N . ARG B 1 502 ? -56.96433 70.79856 -49.30470 1.000 79.24761 488 ARG B N 1
ATOM 8778 C CA . ARG B 1 502 ? -57.48434 70.20037 -50.52304 1.000 85.10043 488 ARG B CA 1
ATOM 8779 C C . ARG B 1 502 ? -58.53002 71.10896 -51.17134 1.000 87.20133 488 ARG B C 1
ATOM 8780 O O . ARG B 1 502 ? -59.01977 72.07324 -50.57592 1.000 85.96410 488 ARG B O 1
ATOM 8788 N N . ASP B 1 503 ? -58.87691 70.77842 -52.41164 1.000 91.48863 489 ASP B N 1
ATOM 8789 C CA . ASP B 1 503 ? -59.85447 71.54039 -53.18487 1.000 89.86398 489 ASP B CA 1
ATOM 8790 C C . ASP B 1 503 ? -61.27991 71.09174 -52.87397 1.000 92.57002 489 ASP B C 1
ATOM 8791 O O . ASP B 1 503 ? -62.04976 70.72447 -53.76411 1.000 95.57800 489 ASP B O 1
ATOM 8796 N N . LYS B 1 504 ? -61.63295 71.10474 -51.59593 1.000 87.99509 490 LYS B N 1
ATOM 8797 C CA . LYS B 1 504 ? -62.97745 70.78971 -51.14339 1.000 83.93775 490 LYS B CA 1
ATOM 8798 C C . LYS B 1 504 ? -63.75074 72.07350 -50.86305 1.000 76.29904 490 LYS B C 1
ATOM 8799 O O . LYS B 1 504 ? -63.17356 73.12517 -50.57534 1.000 76.95479 490 LYS B O 1
ATOM 8805 N N . ALA B 1 505 ? -65.07513 71.97288 -50.95774 1.000 75.88875 491 ALA B N 1
ATOM 8806 C CA . ALA B 1 505 ? -65.92708 73.13890 -50.77233 1.000 75.56108 491 ALA B CA 1
ATOM 8807 C C . ALA B 1 505 ? -65.77531 73.70243 -49.36515 1.000 75.81630 491 ALA B C 1
ATOM 8808 O O . ALA B 1 505 ? -65.76812 72.96378 -48.37659 1.000 77.01041 491 ALA B O 1
ATOM 8810 N N . GLY B 1 506 ? -65.65010 75.02700 -49.28161 1.000 75.16988 492 GLY B N 1
ATOM 8811 C CA . GLY B 1 506 ? -65.43521 75.70293 -48.02163 1.000 75.67657 492 GLY B CA 1
ATOM 8812 C C . GLY B 1 506 ? -64.00752 75.69956 -47.52733 1.000 80.46751 492 GLY B C 1
ATOM 8813 O O . GLY B 1 506 ? -63.70365 76.42051 -46.56709 1.000 82.88449 492 GLY B O 1
ATOM 8814 N N . PHE B 1 507 ? -63.12247 74.91902 -48.15053 1.000 80.46563 493 PHE B N 1
ATOM 8815 C CA . PHE B 1 507 ? -61.71226 74.81009 -47.76401 1.000 79.35916 493 PHE B CA 1
ATOM 8816 C C . PHE B 1 507 ? -61.66439 74.35834 -46.30923 1.000 81.50669 493 PHE B C 1
ATOM 8817 O O . PHE B 1 507 ? -62.12146 73.23904 -46.01932 1.000 83.43651 493 PHE B O 1
ATOM 8825 N N . TYR B 1 508 ? -61.15187 75.15955 -45.37610 1.000 81.10350 494 TYR B N 1
ATOM 8826 C CA . TYR B 1 508 ? -61.07229 74.72051 -43.98854 1.000 80.39787 494 TYR B CA 1
ATOM 8827 C C . TYR B 1 508 ? -61.64692 75.74897 -43.02242 1.000 76.18250 494 TYR B C 1
ATOM 8828 O O . TYR B 1 508 ? -62.63018 75.47014 -42.32861 1.000 80.59483 494 TYR B O 1
ATOM 8837 N N . VAL B 1 509 ? -61.04299 76.93874 -42.96664 1.000 74.55077 495 VAL B N 1
ATOM 8838 C CA . VAL B 1 509 ? -61.39834 77.88773 -41.91537 1.000 79.83131 495 VAL B CA 1
ATOM 8839 C C . VAL B 1 509 ? -62.78994 78.46741 -42.14260 1.000 83.73096 495 VAL B C 1
ATOM 8840 O O . VAL B 1 509 ? -63.46353 78.86564 -41.18503 1.000 88.11977 495 VAL B O 1
ATOM 8844 N N . ASN B 1 510 ? -63.25088 78.52353 -43.39452 1.000 82.83281 496 ASN B N 1
ATOM 8845 C CA . ASN B 1 510 ? -64.61899 78.95938 -43.64880 1.000 80.64857 496 ASN B CA 1
ATOM 8846 C C . ASN B 1 510 ? -65.60939 77.81414 -43.49749 1.000 75.62588 496 ASN B C 1
ATOM 8847 O O . ASN B 1 510 ? -66.78123 78.04959 -43.18252 1.000 77.78831 496 ASN B O 1
ATOM 8852 N N . ARG B 1 511 ? -65.15851 76.57713 -43.71457 1.000 67.74865 497 ARG B N 1
ATOM 8853 C CA . ARG B 1 511 ? -66.03338 75.42565 -43.52910 1.000 65.43866 497 ARG B CA 1
ATOM 8854 C C . ARG B 1 511 ? -66.35754 75.21249 -42.05594 1.000 71.34020 497 ARG B C 1
ATOM 8855 O O . ARG B 1 511 ? -67.50728 74.92658 -41.70283 1.000 76.79667 497 ARG B O 1
ATOM 8863 N N . ILE B 1 512 ? -65.35925 75.35421 -41.17872 1.000 72.68242 498 ILE B N 1
ATOM 8864 C CA . ILE B 1 512 ? -65.59052 75.18018 -39.74578 1.000 75.03283 498 ILE B CA 1
ATOM 8865 C C . ILE B 1 512 ? -66.20384 76.40810 -39.09511 1.000 78.30284 498 ILE B C 1
ATOM 8866 O O . ILE B 1 512 ? -66.68573 76.31780 -37.95906 1.000 82.33996 498 ILE B O 1
ATOM 8871 N N . LEU B 1 513 ? -66.20553 77.55181 -39.77998 1.000 77.78829 499 LEU B N 1
ATOM 8872 C CA . LEU B 1 513 ? -66.79502 78.76832 -39.23767 1.000 80.83520 499 LEU B CA 1
ATOM 8873 C C . LEU B 1 513 ? -68.27698 78.90627 -39.55955 1.000 85.52599 499 LEU B C 1
ATOM 8874 O O . LEU B 1 513 ? -68.98987 79.61213 -38.83652 1.000 88.63923 499 LEU B O 1
ATOM 8879 N N . ALA B 1 514 ? -68.75623 78.24677 -40.61526 1.000 83.82090 500 ALA B N 1
ATOM 8880 C CA . ALA B 1 514 ? -70.15556 78.39793 -41.01125 1.000 84.37352 500 ALA B CA 1
ATOM 8881 C C . ALA B 1 514 ? -71.13247 77.88598 -39.95872 1.000 86.03821 500 ALA B C 1
ATOM 8882 O O . ALA B 1 514 ? -72.05245 78.63822 -39.59233 1.000 89.90298 500 ALA B O 1
ATOM 8884 N N . PRO B 1 515 ? -71.01631 76.65720 -39.43392 1.000 83.58910 501 PRO B N 1
ATOM 8885 C CA . PRO B 1 515 ? -71.93883 76.25021 -38.36206 1.000 82.90491 501 PRO B CA 1
ATOM 8886 C C . PRO B 1 515 ? -71.72322 77.01769 -37.07335 1.000 83.86171 501 PRO B C 1
ATOM 8887 O O . PRO B 1 515 ? -72.65324 77.11385 -36.26320 1.000 88.37416 501 PRO B O 1
ATOM 8891 N N . TYR B 1 516 ? -70.52451 77.56527 -36.86298 1.000 82.79278 502 TYR B N 1
ATOM 8892 C CA . TYR B 1 516 ? -70.26939 78.40325 -35.69791 1.000 81.19515 502 TYR B CA 1
ATOM 8893 C C . TYR B 1 516 ? -71.06516 79.70088 -35.75704 1.000 83.67630 502 TYR B C 1
ATOM 8894 O O . TYR B 1 516 ? -71.43171 80.25024 -34.71213 1.000 85.93879 502 TYR B O 1
ATOM 8903 N N . ILE B 1 517 ? -71.34375 80.19964 -36.95845 1.000 87.02165 503 ILE B N 1
ATOM 8904 C CA . ILE B 1 517 ? -72.12000 81.42572 -37.11533 1.000 88.33811 503 ILE B CA 1
ATOM 8905 C C . ILE B 1 517 ? -73.60627 81.12581 -37.26582 1.000 92.92383 503 ILE B C 1
ATOM 8906 O O . ILE B 1 517 ? -74.44754 81.85451 -36.73346 1.000 97.68504 503 ILE B O 1
ATOM 8911 N N . ASN B 1 518 ? -73.95101 80.05314 -37.98496 1.000 93.24630 504 ASN B N 1
ATOM 8912 C CA . ASN B 1 518 ? -75.35311 79.66723 -38.11011 1.000 97.12685 504 ASN B CA 1
ATOM 8913 C C . ASN B 1 518 ? -75.96550 79.34002 -36.75622 1.000 98.90192 504 ASN B C 1
ATOM 8914 O O . ASN B 1 518 ? -77.16038 79.57359 -36.54199 1.000 99.49850 504 ASN B O 1
ATOM 8919 N N . GLU B 1 519 ? -75.16687 78.80368 -35.83213 1.000 99.23569 505 GLU B N 1
ATOM 8920 C CA . GLU B 1 519 ? -75.68315 78.49630 -34.50407 1.000 100.28593 505 GLU B CA 1
ATOM 8921 C C . GLU B 1 519 ? -75.95042 79.76819 -33.70923 1.000 101.83165 505 GLU B C 1
ATOM 8922 O O . GLU B 1 519 ? -76.96130 79.86362 -33.00424 1.000 107.93368 505 GLU B O 1
ATOM 8928 N N . ALA B 1 520 ? -75.05967 80.75797 -33.81409 1.000 96.37860 506 ALA B N 1
ATOM 8929 C CA . ALA B 1 520 ? -75.26247 82.01345 -33.09764 1.000 98.28027 506 ALA B CA 1
ATOM 8930 C C . ALA B 1 520 ? -76.48153 82.76006 -33.62407 1.000 102.42171 506 ALA B C 1
ATOM 8931 O O . ALA B 1 520 ? -77.23560 83.35648 -32.84632 1.000 108.29336 506 ALA B O 1
ATOM 8933 N N . ILE B 1 521 ? -76.69022 82.74017 -34.94194 1.000 98.87687 507 ILE B N 1
ATOM 8934 C CA . ILE B 1 521 ? -77.87088 83.37824 -35.51273 1.000 97.67342 507 ILE B CA 1
ATOM 8935 C C . ILE B 1 521 ? -79.13032 82.60695 -35.14185 1.000 99.75911 507 ILE B C 1
ATOM 8936 O O . ILE B 1 521 ? -80.19762 83.20199 -34.94497 1.000 102.42334 507 ILE B O 1
ATOM 8941 N N . ARG B 1 522 ? -79.02937 81.28037 -35.02397 1.000 98.90517 508 ARG B N 1
ATOM 8942 C CA . ARG B 1 522 ? -80.20304 80.47063 -34.71583 1.000 102.80818 508 ARG B CA 1
ATOM 8943 C C . ARG B 1 522 ? -80.76792 80.79563 -33.33959 1.000 107.18116 508 ARG B C 1
ATOM 8944 O O . ARG B 1 522 ? -81.98210 80.69671 -33.12908 1.000 110.47566 508 ARG B O 1
ATOM 8952 N N . MET B 1 523 ? -79.91229 81.18919 -32.39375 1.000 106.49605 509 MET B N 1
ATOM 8953 C CA . MET B 1 523 ? -80.40337 81.52680 -31.06277 1.000 111.84006 509 MET B CA 1
ATOM 8954 C C . MET B 1 523 ? -81.13192 82.86353 -31.05749 1.000 117.38260 509 MET B C 1
ATOM 8955 O O . MET B 1 523 ? -82.00958 83.08434 -30.21505 1.000 120.52621 509 MET B O 1
ATOM 8960 N N . LEU B 1 524 ? -80.78345 83.76526 -31.97924 1.000 116.43172 510 LEU B N 1
ATOM 8961 C CA . LEU B 1 524 ? -81.57821 84.97606 -32.15432 1.000 117.74830 510 LEU B CA 1
ATOM 8962 C C . LEU B 1 524 ? -83.00089 84.63071 -32.56899 1.000 120.77259 510 LEU B C 1
ATOM 8963 O O . LEU B 1 524 ? -83.96242 85.25714 -32.10788 1.000 125.62160 510 LEU B O 1
ATOM 8968 N N . THR B 1 525 ? -83.15169 83.63429 -33.44505 1.000 117.18178 511 THR B N 1
ATOM 8969 C CA . THR B 1 525 ? -84.47799 83.12253 -33.76720 1.000 117.90210 511 THR B CA 1
ATOM 8970 C C . THR B 1 525 ? -85.13628 82.49604 -32.54486 1.000 118.44195 511 THR B C 1
ATOM 8971 O O . THR B 1 525 ? -86.36586 82.52201 -32.41700 1.000 120.29519 511 THR B O 1
ATOM 8975 N N . GLN B 1 526 ? -84.33623 81.94466 -31.63161 1.000 117.03647 512 GLN B N 1
ATOM 8976 C CA . GLN B 1 526 ? -84.83299 81.32817 -30.41052 1.000 118.90418 512 GLN B CA 1
ATOM 8977 C C . GLN B 1 526 ? -84.97066 82.32310 -29.26111 1.000 124.99307 512 GLN B C 1
ATOM 8978 O O . GLN B 1 526 ? -85.00405 81.91032 -28.09602 1.000 126.90122 512 GLN B O 1
ATOM 8984 N N . GLY B 1 527 ? -85.04079 83.61779 -29.56147 1.000 128.07152 513 GLY B N 1
ATOM 8985 C CA . GLY B 1 527 ? -85.32714 84.60938 -28.54346 1.000 132.45563 513 GLY B CA 1
ATOM 8986 C C . GLY B 1 527 ? -84.16254 85.01428 -27.66977 1.000 133.32130 513 GLY B C 1
ATOM 8987 O O . GLY B 1 527 ? -84.37439 85.42584 -26.52472 1.000 137.51556 513 GLY B O 1
ATOM 8988 N N . GLU B 1 528 ? -82.93684 84.91664 -28.17110 1.000 131.56292 514 GLU B N 1
ATOM 8989 C CA . GLU B 1 528 ? -81.76124 85.33348 -27.42235 1.000 131.56746 514 GLU B CA 1
ATOM 8990 C C . GLU B 1 528 ? -81.31021 86.72293 -27.86007 1.000 133.00939 514 GLU B C 1
ATOM 8991 O O . GLU B 1 528 ? -81.73337 87.25143 -28.89056 1.000 136.73862 514 GLU B O 1
ATOM 8997 N N . ARG B 1 529 ? -80.43553 87.31459 -27.05201 1.000 128.71193 515 ARG B N 1
ATOM 8998 C CA . ARG B 1 529 ? -79.92192 88.65512 -27.28923 1.000 122.70166 515 ARG B CA 1
ATOM 8999 C C . ARG B 1 529 ? -78.48274 88.58950 -27.78219 1.000 115.40917 515 ARG B C 1
ATOM 9000 O O . ARG B 1 529 ? -77.70294 87.73648 -27.34596 1.000 113.28502 515 ARG B O 1
ATOM 9008 N N . VAL B 1 530 ? -78.14069 89.50047 -28.69619 1.000 112.31417 516 VAL B N 1
ATOM 9009 C CA . VAL B 1 530 ? -76.80381 89.51531 -29.28281 1.000 108.00544 516 VAL B CA 1
ATOM 9010 C C . VAL B 1 530 ? -75.76056 89.90292 -28.24324 1.000 109.89823 516 VAL B C 1
ATOM 9011 O O . VAL B 1 530 ? -74.64709 89.36397 -28.23294 1.000 111.94127 516 VAL B O 1
ATOM 9015 N N . GLU B 1 531 ? -76.09491 90.85009 -27.36177 1.000 109.44839 517 GLU B N 1
ATOM 9016 C CA . GLU B 1 531 ? -75.15735 91.25319 -26.31865 1.000 112.08928 517 GLU B CA 1
ATOM 9017 C C . GLU B 1 531 ? -74.81524 90.09001 -25.39871 1.000 111.33960 517 GLU B C 1
ATOM 9018 O O . GLU B 1 531 ? -73.73227 90.06588 -24.80358 1.000 109.41832 517 GLU B O 1
ATOM 9024 N N . HIS B 1 532 ? -75.72015 89.11801 -25.27340 1.000 114.04711 518 HIS B N 1
ATOM 9025 C CA . HIS B 1 532 ? -75.45104 87.94321 -24.45572 1.000 113.57210 518 HIS B CA 1
ATOM 9026 C C . HIS B 1 532 ? -74.68011 86.88039 -25.22723 1.000 105.42630 518 HIS B C 1
ATOM 9027 O O . HIS B 1 532 ? -73.90880 86.12368 -24.62755 1.000 104.02073 518 HIS B O 1
ATOM 9034 N N . ILE B 1 533 ? -74.86633 86.81313 -26.54677 1.000 99.44211 519 ILE B N 1
ATOM 9035 C CA . ILE B 1 533 ? -74.16536 85.81449 -27.34830 1.000 94.90901 519 ILE B CA 1
ATOM 9036 C C . ILE B 1 533 ? -72.70181 86.20083 -27.52234 1.000 99.06701 519 ILE B C 1
ATOM 9037 O O . ILE B 1 533 ? -71.79662 85.40396 -27.24900 1.000 96.12116 519 ILE B O 1
ATOM 9042 N N . ASP B 1 534 ? -72.44806 87.43017 -27.97969 1.000 107.35492 520 ASP B N 1
ATOM 9043 C CA . ASP B 1 534 ? -71.07474 87.85808 -28.23022 1.000 111.73779 520 ASP B CA 1
ATOM 9044 C C . ASP B 1 534 ? -70.25037 87.86554 -26.94880 1.000 112.38710 520 ASP B C 1
ATOM 9045 O O . ASP B 1 534 ? -69.10109 87.40978 -26.94043 1.000 114.77492 520 ASP B O 1
ATOM 9050 N N . ALA B 1 535 ? -70.82063 88.37149 -25.85288 1.000 107.86153 521 ALA B N 1
ATOM 9051 C CA . ALA B 1 535 ? -70.09798 88.39548 -24.58671 1.000 102.99580 521 ALA B CA 1
ATOM 9052 C C . ALA B 1 535 ? -69.82438 86.99799 -24.04704 1.000 98.59516 521 ALA B C 1
ATOM 9053 O O . ALA B 1 535 ? -68.88470 86.82343 -23.26397 1.000 100.13120 521 ALA B O 1
ATOM 9055 N N . ALA B 1 536 ? -70.61722 86.00216 -24.44705 1.000 94.28832 522 ALA B N 1
ATOM 9056 C CA . ALA B 1 536 ? -70.40009 84.64240 -23.96697 1.000 91.96529 522 ALA B CA 1
ATOM 9057 C C . ALA B 1 536 ? -69.21509 83.98388 -24.66140 1.000 91.20311 522 ALA B C 1
ATOM 9058 O O . ALA B 1 536 ? -68.47794 83.21226 -24.03771 1.000 92.80493 522 ALA B O 1
ATOM 9060 N N . LEU B 1 537 ? -69.01600 84.27288 -25.94663 1.000 90.08868 523 LEU B N 1
ATOM 9061 C CA . LEU B 1 537 ? -67.92212 83.67191 -26.69649 1.000 90.28748 523 LEU B CA 1
ATOM 9062 C C . LEU B 1 537 ? -66.64126 84.49212 -26.64630 1.000 89.77891 523 LEU B C 1
ATOM 9063 O O . LEU B 1 537 ? -65.56225 83.94225 -26.89576 1.000 87.44532 523 LEU B O 1
ATOM 9068 N N . VAL B 1 538 ? -66.72937 85.78689 -26.33534 1.000 89.51866 524 VAL B N 1
ATOM 9069 C CA . VAL B 1 538 ? -65.52214 86.54783 -26.03181 1.000 87.68752 524 VAL B CA 1
ATOM 9070 C C . VAL B 1 538 ? -64.93071 86.08173 -24.70800 1.000 91.17329 524 VAL B C 1
ATOM 9071 O O . VAL B 1 538 ? -63.70800 85.95731 -24.56527 1.000 93.45812 524 VAL B O 1
ATOM 9075 N N . LYS B 1 539 ? -65.78969 85.80498 -23.72276 1.000 93.80429 525 LYS B N 1
ATOM 9076 C CA . LYS B 1 539 ? -65.32477 85.21220 -22.47389 1.000 94.31425 525 LYS B CA 1
ATOM 9077 C C . LYS B 1 539 ? -64.77257 83.81019 -22.69668 1.000 90.10872 525 LYS B C 1
ATOM 9078 O O . LYS B 1 539 ? -63.88669 83.36819 -21.95578 1.000 90.62164 525 LYS B O 1
ATOM 9084 N N . PHE B 1 540 ? -65.27463 83.10180 -23.71194 1.000 87.48406 526 PHE B N 1
ATOM 9085 C CA . PHE B 1 540 ? -64.74367 81.77950 -24.02320 1.000 83.54894 526 PHE B CA 1
ATOM 9086 C C . PHE B 1 540 ? -63.31411 81.85699 -24.54365 1.000 78.67714 526 PHE B C 1
ATOM 9087 O O . PHE B 1 540 ? -62.52843 80.92749 -24.32764 1.000 71.63392 526 PHE B O 1
ATOM 9095 N N . GLY B 1 541 ? -62.95944 82.94309 -25.22789 1.000 83.70601 527 GLY B N 1
ATOM 9096 C CA . GLY B 1 541 ? -61.60034 83.11744 -25.70161 1.000 85.65073 527 GLY B CA 1
ATOM 9097 C C . GLY B 1 541 ? -61.47881 83.81768 -27.03976 1.000 83.91099 527 GLY B C 1
ATOM 9098 O O . GLY B 1 541 ? -60.38770 84.25591 -27.41640 1.000 84.03676 527 GLY B O 1
ATOM 9099 N N . PHE B 1 542 ? -62.58598 83.92910 -27.76850 1.000 83.06054 528 PHE B N 1
ATOM 9100 C CA . PHE B 1 542 ? -62.55156 84.56839 -29.07274 1.000 83.27845 528 PHE B CA 1
ATOM 9101 C C . PHE B 1 542 ? -62.39161 86.08140 -28.92542 1.000 89.63735 528 PHE B C 1
ATOM 9102 O O . PHE B 1 542 ? -62.87845 86.67608 -27.96022 1.000 94.58171 528 PHE B O 1
ATOM 9110 N N . PRO B 1 543 ? -61.70288 86.72787 -29.87065 1.000 91.40512 529 PRO B N 1
ATOM 9111 C CA . PRO B 1 543 ? -61.53450 88.18672 -29.78346 1.000 94.21753 529 PRO B CA 1
ATOM 9112 C C . PRO B 1 543 ? -62.81189 88.95941 -30.04886 1.000 96.80073 529 PRO B C 1
ATOM 9113 O O . PRO B 1 543 ? -62.93139 90.10167 -29.58850 1.000 95.87978 529 PRO B O 1
ATOM 9117 N N . VAL B 1 544 ? -63.76516 88.37966 -30.77185 1.000 99.98779 530 VAL B N 1
ATOM 9118 C CA . VAL B 1 544 ? -64.99315 89.07342 -31.14322 1.000 99.68185 530 VAL B CA 1
ATOM 9119 C C . VAL B 1 544 ? -66.09471 88.03676 -31.31909 1.000 101.26806 530 VAL B C 1
ATOM 9120 O O . VAL B 1 544 ? -65.85201 86.93379 -31.81832 1.000 100.59209 530 VAL B O 1
ATOM 9124 N N . GLY B 1 545 ? -67.30649 88.39149 -30.89120 1.000 101.77100 531 GLY B N 1
ATOM 9125 C CA . GLY B 1 545 ? -68.44469 87.50847 -30.98427 1.000 99.56360 531 GLY B CA 1
ATOM 9126 C C . GLY B 1 545 ? -68.76546 87.13213 -32.41666 1.000 95.62215 531 GLY B C 1
ATOM 9127 O O . GLY B 1 545 ? -68.35785 87.81038 -33.36460 1.000 95.18224 531 GLY B O 1
ATOM 9128 N N . PRO B 1 546 ? -69.50652 86.03387 -32.60038 1.000 95.01455 532 PRO B N 1
ATOM 9129 C CA . PRO B 1 546 ? -69.80030 85.58078 -33.97358 1.000 94.54199 532 PRO B CA 1
ATOM 9130 C C . PRO B 1 546 ? -70.65471 86.56694 -34.75018 1.000 96.61079 532 PRO B C 1
ATOM 9131 O O . PRO B 1 546 ? -70.36221 86.86022 -35.91680 1.000 96.59768 532 PRO B O 1
ATOM 9135 N N . ILE B 1 547 ? -71.69989 87.10618 -34.12373 1.000 101.59782 533 ILE B N 1
ATOM 9136 C CA . ILE B 1 547 ? -72.59214 88.02650 -34.81790 1.000 106.68548 533 ILE B CA 1
ATOM 9137 C C . ILE B 1 547 ? -71.88709 89.34731 -35.10398 1.000 111.99059 533 ILE B C 1
ATOM 9138 O O . ILE B 1 547 ? -72.05657 89.93684 -36.17950 1.000 115.13308 533 ILE B O 1
ATOM 9143 N N . GLN B 1 548 ? -71.08224 89.83175 -34.15519 1.000 114.73312 534 GLN B N 1
ATOM 9144 C CA . GLN B 1 548 ? -70.28931 91.03139 -34.40514 1.000 113.98675 534 GLN B CA 1
ATOM 9145 C C . GLN B 1 548 ? -69.25934 90.78794 -35.50066 1.000 112.23469 534 GLN B C 1
ATOM 9146 O O . GLN B 1 548 ? -69.04808 91.64522 -36.36669 1.000 119.01662 534 GLN B O 1
ATOM 9152 N N . LEU B 1 549 ? -68.60265 89.62461 -35.47453 1.000 107.92037 535 LEU B N 1
ATOM 9153 C CA . LEU B 1 549 ? -67.69895 89.26036 -36.56101 1.000 102.95418 535 LEU B CA 1
ATOM 9154 C C . LEU B 1 549 ? -68.44373 89.18947 -37.88689 1.000 103.04713 535 LEU B C 1
ATOM 9155 O O . LEU B 1 549 ? -67.92216 89.61020 -38.92662 1.000 103.15958 535 LEU B O 1
ATOM 9160 N N . LEU B 1 550 ? -69.66870 88.65893 -37.86792 1.000 102.18512 536 LEU B N 1
ATOM 9161 C CA . LEU B 1 550 ? -70.49688 88.66358 -39.06733 1.000 103.58553 536 LEU B CA 1
ATOM 9162 C C . LEU B 1 550 ? -70.86300 90.08438 -39.47355 1.000 107.35114 536 LEU B C 1
ATOM 9163 O O . LEU B 1 550 ? -71.07285 90.35929 -40.66034 1.000 109.52505 536 LEU B O 1
ATOM 9168 N N . ASP B 1 551 ? -70.93338 90.99973 -38.50518 1.000 108.24795 537 ASP B N 1
ATOM 9169 C CA . ASP B 1 551 ? -71.18730 92.40221 -38.80746 1.000 113.77360 537 ASP B CA 1
ATOM 9170 C C . ASP B 1 551 ? -69.92468 93.11751 -39.27264 1.000 118.20601 537 ASP B C 1
ATOM 9171 O O . ASP B 1 551 ? -70.00551 94.03565 -40.09639 1.000 122.97122 537 ASP B O 1
ATOM 9176 N N . GLU B 1 552 ? -68.75734 92.70795 -38.77201 1.000 118.29033 538 GLU B N 1
ATOM 9177 C CA . GLU B 1 552 ? -67.50679 93.34498 -39.17458 1.000 118.06316 538 GLU B CA 1
ATOM 9178 C C . GLU B 1 552 ? -67.17031 93.02898 -40.62728 1.000 115.50316 538 GLU B C 1
ATOM 9179 O O . GLU B 1 552 ? -67.01551 93.93494 -41.45473 1.000 117.57796 538 GLU B O 1
ATOM 9185 N N . VAL B 1 553 ? -67.05260 91.73963 -40.95691 1.000 114.21803 539 VAL B N 1
ATOM 9186 C CA . VAL B 1 553 ? -66.67526 91.34334 -42.31019 1.000 113.43952 539 VAL B CA 1
ATOM 9187 C C . VAL B 1 553 ? -67.79828 91.61658 -43.30354 1.000 116.66174 539 VAL B C 1
ATOM 9188 O O . VAL B 1 553 ? -67.55074 91.67532 -44.51489 1.000 118.69117 539 VAL B O 1
ATOM 9192 N N . GLY B 1 554 ? -69.01694 91.79838 -42.82546 1.000 116.71330 540 GLY B N 1
ATOM 9193 C CA . GLY B 1 554 ? -70.13581 92.10459 -43.69929 1.000 115.10128 540 GLY B CA 1
ATOM 9194 C C . GLY B 1 554 ? -71.16439 90.99215 -43.65742 1.000 114.32517 540 GLY B C 1
ATOM 9195 O O . GLY B 1 554 ? -70.81938 89.80463 -43.66186 1.000 110.39802 540 GLY B O 1
ATOM 9196 N N . ILE B 1 555 ? -72.44362 91.37792 -43.60927 1.000 112.70149 541 ILE B N 1
ATOM 9197 C CA . ILE B 1 555 ? -73.51304 90.38740 -43.55192 1.000 109.78320 541 ILE B CA 1
ATOM 9198 C C . ILE B 1 555 ? -73.58247 89.60020 -44.85442 1.000 111.85384 541 ILE B C 1
ATOM 9199 O O . ILE B 1 555 ? -73.80051 88.38267 -44.85036 1.000 112.75333 541 ILE B O 1
ATOM 9204 N N . ASP B 1 556 ? -73.40131 90.28031 -45.98823 1.000 115.25704 542 ASP B N 1
ATOM 9205 C CA . ASP B 1 556 ? -73.44460 89.59851 -47.27684 1.000 117.72508 542 ASP B CA 1
ATOM 9206 C C . ASP B 1 556 ? -72.20565 88.73839 -47.48865 1.000 113.55147 542 ASP B C 1
ATOM 9207 O O . ASP B 1 556 ? -72.29557 87.63695 -48.04330 1.000 109.77912 542 ASP B O 1
ATOM 9212 N N . THR B 1 557 ? -71.04262 89.21988 -47.04512 1.000 116.04297 543 THR B N 1
ATOM 9213 C CA . THR B 1 557 ? -69.79670 88.49854 -47.28583 1.000 115.97253 543 THR B CA 1
ATOM 9214 C C . THR B 1 557 ? -69.74292 87.19996 -46.48929 1.000 118.13860 543 THR B C 1
ATOM 9215 O O . THR B 1 557 ? -69.37228 86.14808 -47.02292 1.000 113.00345 543 THR B O 1
ATOM 9219 N N . GLY B 1 558 ? -70.11026 87.25223 -45.21174 1.000 125.20940 544 GLY B N 1
ATOM 9220 C CA . GLY B 1 558 ? -70.02843 86.09344 -44.34715 1.000 124.04063 544 GLY B CA 1
ATOM 9221 C C . GLY B 1 558 ? -71.09424 85.04005 -44.53818 1.000 120.20005 544 GLY B C 1
ATOM 9222 O O . GLY B 1 558 ? -71.04154 83.99957 -43.87645 1.000 120.85921 544 GLY B O 1
ATOM 9223 N N . THR B 1 559 ? -72.06529 85.26902 -45.42325 1.000 115.39294 545 THR B N 1
ATOM 9224 C CA . THR B 1 559 ? -73.13859 84.31377 -45.65160 1.000 113.11368 545 THR B CA 1
ATOM 9225 C C . THR B 1 559 ? -73.17940 83.75596 -47.06674 1.000 111.83648 545 THR B C 1
ATOM 9226 O O . THR B 1 559 ? -73.98920 82.86038 -47.33194 1.000 115.01910 545 THR B O 1
ATOM 9230 N N . LYS B 1 560 ? -72.33958 84.25018 -47.97927 1.000 108.22766 546 LYS B N 1
ATOM 9231 C CA . LYS B 1 560 ? -72.33378 83.73173 -49.34200 1.000 108.44234 546 LYS B CA 1
ATOM 9232 C C . LYS B 1 560 ? -71.83736 82.29172 -49.41180 1.000 108.33302 546 LYS B C 1
ATOM 9233 O O . LYS B 1 560 ? -72.19859 81.57055 -50.34742 1.000 108.41825 546 LYS B O 1
ATOM 9235 N N . ILE B 1 561 ? -71.02278 81.86035 -48.44344 1.000 106.26642 547 ILE B N 1
ATOM 9236 C CA . ILE B 1 561 ? -70.51939 80.48911 -48.42005 1.000 102.83450 547 ILE B CA 1
ATOM 9237 C C . ILE B 1 561 ? -71.55936 79.49151 -47.93794 1.000 101.54898 547 ILE B C 1
ATOM 9238 O O . ILE B 1 561 ? -71.38627 78.28156 -48.13844 1.000 103.41954 547 ILE B O 1
ATOM 9243 N N . ILE B 1 562 ? -72.64838 79.96265 -47.32459 1.000 102.11470 548 ILE B N 1
ATOM 9244 C CA . ILE B 1 562 ? -73.65432 79.04290 -46.78532 1.000 101.27833 548 ILE B CA 1
ATOM 9245 C C . ILE B 1 562 ? -74.31761 78.20508 -47.87413 1.000 100.29857 548 ILE B C 1
ATOM 9246 O O . ILE B 1 562 ? -74.39890 76.97661 -47.71056 1.000 95.96676 548 ILE B O 1
ATOM 9251 N N . PRO B 1 563 ? -74.81307 78.77512 -48.98167 1.000 101.14511 549 PRO B N 1
ATOM 9252 C CA . PRO B 1 563 ? -75.41150 77.91465 -50.01716 1.000 99.56868 549 PRO B CA 1
ATOM 9253 C C . PRO B 1 563 ? -74.42369 76.94899 -50.64742 1.000 96.62148 549 PRO B C 1
ATOM 9254 O O . PRO B 1 563 ? -74.82872 75.87176 -51.10274 1.000 102.61173 549 PRO B O 1
ATOM 9258 N N . VAL B 1 564 ? -73.13726 77.29973 -50.68856 1.000 86.47372 550 VAL B N 1
ATOM 9259 C CA . VAL B 1 564 ? -72.14486 76.40289 -51.27180 1.000 83.06824 550 VAL B CA 1
ATOM 9260 C C . VAL B 1 564 ? -71.93029 75.18883 -50.37683 1.000 81.70240 550 VAL B C 1
ATOM 9261 O O . VAL B 1 564 ? -71.75433 74.06438 -50.86202 1.000 81.78689 550 VAL B O 1
ATOM 9265 N N . LEU B 1 565 ? -71.95060 75.39072 -49.05904 1.000 81.52105 551 LEU B N 1
ATOM 9266 C CA . LEU B 1 565 ? -71.72648 74.29310 -48.12805 1.000 82.57178 551 LEU B CA 1
ATOM 9267 C C . LEU B 1 565 ? -72.95557 73.41359 -47.94296 1.000 82.09338 551 LEU B C 1
ATOM 9268 O O . LEU B 1 565 ? -72.81002 72.24216 -47.57681 1.000 78.14185 551 LEU B O 1
ATOM 9273 N N . GLU B 1 566 ? -74.15700 73.94396 -48.18449 1.000 85.73149 552 GLU B N 1
ATOM 9274 C CA . GLU B 1 566 ? -75.35235 73.11110 -48.10027 1.000 91.22083 552 GLU B CA 1
ATOM 9275 C C . GLU B 1 566 ? -75.40321 72.10786 -49.24504 1.000 89.23235 552 GLU B C 1
ATOM 9276 O O . GLU B 1 566 ? -75.82481 70.96091 -49.05585 1.000 85.61024 552 GLU B O 1
ATOM 9282 N N . ALA B 1 567 ? -74.97699 72.52099 -50.44036 1.000 87.96448 553 ALA B N 1
ATOM 9283 C CA . ALA B 1 567 ? -74.98177 71.62043 -51.58556 1.000 88.68800 553 ALA B CA 1
ATOM 9284 C C . ALA B 1 567 ? -73.86684 70.58893 -51.51430 1.000 85.12271 553 ALA B C 1
ATOM 9285 O O . ALA B 1 567 ? -73.98134 69.52536 -52.13276 1.000 90.60123 553 ALA B O 1
ATOM 9287 N N . ALA B 1 568 ? -72.79831 70.87409 -50.77528 1.000 79.60566 554 ALA B N 1
ATOM 9288 C CA . ALA B 1 568 ? -71.66298 69.96605 -50.70906 1.000 81.61854 554 ALA B CA 1
ATOM 9289 C C . ALA B 1 568 ? -71.76301 68.97564 -49.55931 1.000 84.38861 554 ALA B C 1
ATOM 9290 O O . ALA B 1 568 ? -71.31428 67.83185 -49.69766 1.000 85.87025 554 ALA B O 1
ATOM 9292 N N . TYR B 1 569 ? -72.34724 69.37974 -48.43062 1.000 84.61289 555 TYR B N 1
ATOM 9293 C CA . TYR B 1 569 ? -72.35902 68.54136 -47.24199 1.000 88.35801 555 TYR B CA 1
ATOM 9294 C C . TYR B 1 569 ? -73.73900 68.31686 -46.63827 1.000 92.79442 555 TYR B C 1
ATOM 9295 O O . TYR B 1 569 ? -73.84776 67.53399 -45.68829 1.000 92.42956 555 TYR B O 1
ATOM 9304 N N . GLY B 1 570 ? -74.78207 68.96163 -47.14324 1.000 98.25552 556 GLY B N 1
ATOM 9305 C CA . GLY B 1 570 ? -76.13984 68.70401 -46.70540 1.000 102.55991 556 GLY B CA 1
ATOM 9306 C C . GLY B 1 570 ? -76.68513 69.81645 -45.82712 1.000 104.26340 556 GLY B C 1
ATOM 9307 O O . GLY B 1 570 ? -76.08787 70.88501 -45.66993 1.000 102.27631 556 GLY B O 1
ATOM 9308 N N . GLU B 1 571 ? -77.85286 69.53908 -45.23996 1.000 109.67094 557 GLU B N 1
ATOM 9309 C CA . GLU B 1 571 ? -78.53109 70.49053 -44.36506 1.000 112.33048 557 GLU B CA 1
ATOM 9310 C C . GLU B 1 571 ? -77.81655 70.69629 -43.03648 1.000 106.93233 557 GLU B C 1
ATOM 9311 O O . GLU B 1 571 ? -78.32150 71.44922 -42.19604 1.000 102.94697 557 GLU B O 1
ATOM 9317 N N . ARG B 1 572 ? -76.67199 70.04368 -42.82097 1.000 104.19274 558 ARG B N 1
ATOM 9318 C CA . ARG B 1 572 ? -75.89170 70.28544 -41.61260 1.000 96.64103 558 ARG B CA 1
ATOM 9319 C C . ARG B 1 572 ? -75.38783 71.72223 -41.55535 1.000 94.13454 558 ARG B C 1
ATOM 9320 O O . ARG B 1 572 ? -75.19534 72.27170 -40.46439 1.000 92.18341 558 ARG B O 1
ATOM 9328 N N . PHE B 1 573 ? -75.18446 72.34852 -42.71337 1.000 94.73050 559 PHE B N 1
ATOM 9329 C CA . PHE B 1 573 ? -74.76287 73.73905 -42.80141 1.000 92.34028 559 PHE B CA 1
ATOM 9330 C C . PHE B 1 573 ? -75.93097 74.69893 -42.98645 1.000 98.71597 559 PHE B C 1
ATOM 9331 O O . PHE B 1 573 ? -75.70930 75.87753 -43.28224 1.000 98.40436 559 PHE B O 1
ATOM 9339 N N . SER B 1 574 ? -77.16363 74.22895 -42.82001 1.000 106.14878 560 SER B N 1
ATOM 9340 C CA . SER B 1 574 ? -78.32740 75.06725 -43.06829 1.000 108.03455 560 SER B CA 1
ATOM 9341 C C . SER B 1 574 ? -78.52542 76.06167 -41.92970 1.000 108.17719 560 SER B C 1
ATOM 9342 O O . SER B 1 574 ? -78.50127 75.68949 -40.75248 1.000 109.69889 560 SER B O 1
ATOM 9345 N N . ALA B 1 575 ? -78.70833 77.32668 -42.28855 1.000 105.08154 561 ALA B N 1
ATOM 9346 C CA . ALA B 1 575 ? -79.05813 78.37585 -41.34420 1.000 104.89476 561 ALA B CA 1
ATOM 9347 C C . ALA B 1 575 ? -80.56396 78.36369 -41.10863 1.000 107.79654 561 ALA B C 1
ATOM 9348 O O . ALA B 1 575 ? -81.29599 77.61174 -41.75541 1.000 108.20414 561 ALA B O 1
ATOM 9350 N N . PRO B 1 576 ? -81.07114 79.17816 -40.16017 1.000 110.27153 562 PRO B N 1
ATOM 9351 C CA . PRO B 1 576 ? -82.52948 79.33056 -40.04515 1.000 116.71019 562 PRO B CA 1
ATOM 9352 C C . PRO B 1 576 ? -83.17189 79.74706 -41.36089 1.000 124.36365 562 PRO B C 1
ATOM 9353 O O . PRO B 1 576 ? -82.50049 80.29628 -42.24084 1.000 125.04982 562 PRO B O 1
ATOM 9357 N N . ALA B 1 577 ? -84.47499 79.49052 -41.49120 1.000 131.39284 563 ALA B N 1
ATOM 9358 C CA . ALA B 1 577 ? -85.19128 79.55446 -42.76212 1.000 138.87258 563 ALA B CA 1
ATOM 9359 C C . ALA B 1 577 ? -84.94294 80.83503 -43.55153 1.000 143.36944 563 ALA B C 1
ATOM 9360 O O . ALA B 1 577 ? -84.27805 80.80587 -44.59248 1.000 144.47102 563 ALA B O 1
ATOM 9362 N N . ASN B 1 578 ? -85.47163 81.95897 -43.07701 1.000 148.07301 564 ASN B N 1
ATOM 9363 C CA . ASN B 1 578 ? -85.45336 83.20158 -43.83950 1.000 149.87579 564 ASN B CA 1
ATOM 9364 C C . ASN B 1 578 ? -84.88331 84.34588 -43.01602 1.000 146.90589 564 ASN B C 1
ATOM 9365 O O . ASN B 1 578 ? -85.37589 85.47626 -43.06694 1.000 151.79711 564 ASN B O 1
ATOM 9370 N N . VAL B 1 579 ? -83.82903 84.07699 -42.24739 1.000 140.89235 565 VAL B N 1
ATOM 9371 C CA . VAL B 1 579 ? -83.17778 85.14470 -41.49606 1.000 136.66136 565 VAL B CA 1
ATOM 9372 C C . VAL B 1 579 ? -82.23963 85.93953 -42.39576 1.000 131.56909 565 VAL B C 1
ATOM 9373 O O . VAL B 1 579 ? -82.31906 87.17124 -42.46660 1.000 131.00135 565 VAL B O 1
ATOM 9377 N N . VAL B 1 580 ? -81.34381 85.24794 -43.10423 1.000 129.33800 566 VAL B N 1
ATOM 9378 C CA . VAL B 1 580 ? -80.40002 85.93621 -43.97685 1.000 128.56895 566 VAL B CA 1
ATOM 9379 C C . VAL B 1 580 ? -81.10910 86.47799 -45.21166 1.000 130.59423 566 VAL B C 1
ATOM 9380 O O . VAL B 1 580 ? -80.68357 87.48543 -45.78977 1.000 131.65070 566 VAL B O 1
ATOM 9384 N N . SER B 1 581 ? -82.20596 85.84029 -45.62683 1.000 133.28299 567 SER B N 1
ATOM 9385 C CA . SER B 1 581 ? -82.96259 86.34518 -46.76651 1.000 133.89240 567 SER B CA 1
ATOM 9386 C C . SER B 1 581 ? -83.72677 87.61481 -46.41427 1.000 138.38794 567 SER B C 1
ATOM 9387 O O . SER B 1 581 ? -83.96033 88.45800 -47.28767 1.000 141.54282 567 SER B O 1
ATOM 9390 N N . SER B 1 582 ? -84.11736 87.77231 -45.14761 1.000 139.77259 568 SER B N 1
ATOM 9391 C CA . SER B 1 582 ? -84.87287 88.95232 -44.74116 1.000 139.48086 568 SER B CA 1
ATOM 9392 C C . SER B 1 582 ? -83.95694 90.12483 -44.41233 1.000 140.06376 568 SER B C 1
ATOM 9393 O O . SER B 1 582 ? -84.25804 91.26858 -44.77214 1.000 142.50497 568 SER B O 1
ATOM 9396 N N . ILE B 1 583 ? -82.83937 89.86328 -43.72969 1.000 139.35890 569 ILE B N 1
ATOM 9397 C CA . ILE B 1 583 ? -81.94507 90.94883 -43.34084 1.000 141.15841 569 ILE B CA 1
ATOM 9398 C C . ILE B 1 583 ? -81.26333 91.55282 -44.56352 1.000 144.19385 569 ILE B C 1
ATOM 9399 O O . ILE B 1 583 ? -80.92973 92.74433 -44.57114 1.000 149.10189 569 ILE B O 1
ATOM 9404 N N . LEU B 1 584 ? -81.05603 90.75962 -45.61733 1.000 141.57722 570 LEU B N 1
ATOM 9405 C CA . LEU B 1 584 ? -80.51867 91.30766 -46.85669 1.000 138.54429 570 LEU B CA 1
ATOM 9406 C C . LEU B 1 584 ? -81.59212 92.01480 -47.67323 1.000 139.38974 570 LEU B C 1
ATOM 9407 O O . LEU B 1 584 ? -81.28457 92.96813 -48.39737 1.000 140.32519 570 LEU B O 1
ATOM 9412 N N . ASN B 1 585 ? -82.84558 91.56132 -47.57785 1.000 138.67891 571 ASN B N 1
ATOM 9413 C CA . ASN B 1 585 ? -83.94132 92.28390 -48.21316 1.000 138.61219 571 ASN B CA 1
ATOM 9414 C C . ASN B 1 585 ? -84.11951 93.66200 -47.59679 1.000 137.44081 571 ASN B C 1
ATOM 9415 O O . ASN B 1 585 ? -84.51460 94.60814 -48.28698 1.000 140.33179 571 ASN B O 1
ATOM 9417 N N . ASP B 1 586 ? -83.84112 93.79106 -46.29896 1.000 134.47463 572 ASP B N 1
ATOM 9418 C CA . ASP B 1 586 ? -83.84915 95.09777 -45.65939 1.000 141.56764 572 ASP B CA 1
ATOM 9419 C 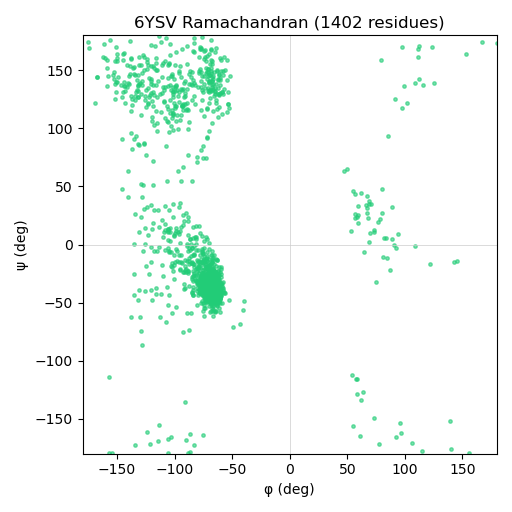C . ASP B 1 586 ? -82.61905 95.91947 -46.02484 1.000 157.06836 572 ASP B C 1
ATOM 9420 O O . ASP B 1 586 ? -82.61405 97.13025 -45.77905 1.000 172.17193 572 ASP B O 1
ATOM 9425 N N . ASP B 1 587 ? -81.58630 95.28307 -46.59466 1.000 146.10689 573 ASP B N 1
ATOM 9426 C CA . ASP B 1 587 ? -80.36370 95.91588 -47.10045 1.000 149.54181 573 ASP B CA 1
ATOM 9427 C C . ASP B 1 587 ? -79.39478 96.22203 -45.96029 1.000 156.88559 573 ASP B C 1
ATOM 9428 O O . ASP B 1 587 ? -78.85126 97.32683 -45.86363 1.000 168.05605 573 ASP B O 1
ATOM 9433 N N . ARG B 1 588 ? -79.16801 95.23768 -45.09638 1.000 148.93361 574 ARG B N 1
ATOM 9434 C CA . ARG B 1 588 ? -78.31761 95.38030 -43.92099 1.000 138.97518 574 ARG B CA 1
ATOM 9435 C C . ARG B 1 588 ? -77.00734 94.63810 -44.15824 1.000 136.80526 574 ARG B C 1
ATOM 9436 O O . ARG B 1 588 ? -77.00803 93.41738 -44.34918 1.000 134.55787 574 ARG B O 1
ATOM 9444 N N . LYS B 1 589 ? -75.88867 95.37135 -44.13782 1.000 137.42374 575 LYS B N 1
ATOM 9445 C CA . LYS B 1 589 ? -74.60920 94.79713 -44.54408 1.000 134.79299 575 LYS B CA 1
ATOM 9446 C C . LYS B 1 589 ? -73.49614 95.02794 -43.52529 1.000 136.84542 575 LYS B C 1
ATOM 9447 O O . LYS B 1 589 ? -72.31673 94.99382 -43.89326 1.000 136.17698 575 LYS B O 1
ATOM 9453 N N . GLY B 1 590 ? -73.83513 95.25483 -42.25677 1.000 143.75112 576 GLY B N 1
ATOM 9454 C CA . GLY B 1 590 ? -72.80958 95.38166 -41.23596 1.000 149.32598 576 GLY B CA 1
ATOM 9455 C C . GLY B 1 590 ? -72.03880 96.69111 -41.31378 1.000 153.33386 576 GLY B C 1
ATOM 9456 O O . GLY B 1 590 ? -72.55647 97.72917 -41.73241 1.000 154.30031 576 GLY B O 1
ATOM 9457 N N . ARG B 1 591 ? -70.76928 96.62900 -40.90008 1.000 154.87541 577 ARG B N 1
ATOM 9458 C CA . ARG B 1 591 ? -69.91990 97.81458 -40.87495 1.000 152.63700 577 ARG B CA 1
ATOM 9459 C C . ARG B 1 591 ? -69.62433 98.36040 -42.26498 1.000 150.21023 577 ARG B C 1
ATOM 9460 O O . ARG B 1 591 ? -69.07374 99.46082 -42.37335 1.000 154.00388 577 ARG B O 1
ATOM 9468 N N . LYS B 1 592 ? -69.98162 97.63044 -43.32260 1.000 146.51924 578 LYS B N 1
ATOM 9469 C CA . LYS B 1 592 ? -69.74446 98.11867 -44.67617 1.000 144.77042 578 LYS B CA 1
ATOM 9470 C C . LYS B 1 592 ? -70.74103 99.20804 -45.05499 1.000 150.49593 578 LYS B C 1
ATOM 9471 O O . LYS B 1 592 ? -70.35043 100.28620 -45.51834 1.000 157.59002 578 LYS B O 1
ATOM 9477 N N . ASN B 1 593 ? -72.03340 98.95151 -44.85742 1.000 148.53466 579 ASN B N 1
ATOM 9478 C CA . ASN B 1 593 ? -73.06486 99.83982 -45.37793 1.000 149.92826 579 ASN B CA 1
ATOM 9479 C C . ASN B 1 593 ? -73.63754 100.79113 -44.33593 1.000 150.28377 579 ASN B C 1
ATOM 9480 O O . ASN B 1 593 ? -74.07146 101.89027 -44.69645 1.000 151.68590 579 ASN B O 1
ATOM 9485 N N . GLY B 1 594 ? -73.65892 100.40890 -43.06123 1.000 151.69926 580 GLY B N 1
ATOM 9486 C CA . GLY B 1 594 ? -74.09105 101.28584 -41.99071 1.000 155.37847 580 GLY B CA 1
ATOM 9487 C C . GLY B 1 594 ? -75.25583 100.77728 -41.16696 1.000 156.88796 580 GLY B C 1
ATOM 9488 O O . GLY B 1 594 ? -75.48528 101.29421 -40.06306 1.000 160.61493 580 GLY B O 1
ATOM 9489 N N . ARG B 1 595 ? -76.00573 99.78891 -41.65049 1.000 154.21769 581 ARG B N 1
ATOM 9490 C CA . ARG B 1 595 ? -77.17292 99.32896 -40.91266 1.000 155.87514 581 ARG B CA 1
ATOM 9491 C C . ARG B 1 595 ? -77.06829 97.86525 -40.51521 1.000 151.68833 581 ARG B C 1
ATOM 9492 O O . ARG B 1 595 ? -77.99391 97.08766 -40.76176 1.000 152.83442 581 ARG B O 1
ATOM 9500 N N . GLY B 1 596 ? -75.96181 97.47574 -39.89856 1.000 146.75366 582 GLY B N 1
ATOM 9501 C CA . GLY B 1 596 ? -75.78767 96.10274 -39.48493 1.000 140.29596 582 GLY B CA 1
ATOM 9502 C C . GLY B 1 596 ? -76.60156 95.76841 -38.24822 1.000 138.09983 582 GLY B C 1
ATOM 9503 O O . GLY B 1 596 ? -77.53384 96.47273 -37.85832 1.000 139.75281 582 GLY B O 1
ATOM 9504 N N . PHE B 1 597 ? -76.23629 94.63986 -37.62834 1.000 133.27796 583 PHE B N 1
ATOM 9505 C CA . PHE B 1 597 ? -76.83751 94.26034 -36.35172 1.000 131.14986 583 PHE B CA 1
ATOM 9506 C C . PHE B 1 597 ? -76.73158 95.40338 -35.35338 1.000 137.79248 583 PHE B C 1
ATOM 9507 O O . PHE B 1 597 ? -77.71119 95.77626 -34.69745 1.000 143.63353 583 PHE B O 1
ATOM 9515 N N . TYR B 1 598 ? -75.53953 95.97673 -35.24014 1.000 137.93119 584 TYR B N 1
ATOM 9516 C CA . TYR B 1 598 ? -75.30711 97.18711 -34.47007 1.000 143.11968 584 TYR B CA 1
ATOM 9517 C C . TYR B 1 598 ? -74.13316 97.92213 -35.09179 1.000 147.67081 584 TYR B C 1
ATOM 9518 O O . TYR B 1 598 ? -73.13990 97.30384 -35.48285 1.000 148.71988 584 TYR B O 1
ATOM 9527 N N . LEU B 1 599 ? -74.26210 99.23875 -35.19562 1.000 149.31526 585 LEU B N 1
ATOM 9528 C CA . LEU B 1 599 ? -73.26841 100.03379 -35.89711 1.000 146.40129 585 LEU B CA 1
ATOM 9529 C C . LEU B 1 599 ? -73.32685 101.47128 -35.39984 1.000 147.82669 585 LEU B C 1
ATOM 9530 O O . LEU B 1 599 ? -74.13432 101.82519 -34.53664 1.000 147.39088 585 LEU B O 1
ATOM 9535 N N . TYR B 1 600 ? -72.46476 102.30188 -35.97843 1.000 147.87270 586 TYR B N 1
ATOM 9536 C CA . TYR B 1 600 ? -72.24669 103.66571 -35.53178 1.000 151.26322 586 TYR B CA 1
ATOM 9537 C C . TYR B 1 600 ? -73.39834 104.58115 -35.93232 1.000 153.05716 586 TYR B C 1
ATOM 9538 O O . TYR B 1 600 ? -74.17016 104.29847 -36.85199 1.000 149.95447 586 TYR B O 1
ATOM 9547 N N . GLY B 1 601 ? -73.49206 105.70297 -35.22310 1.000 159.39000 587 GLY B N 1
ATOM 9548 C CA . GLY B 1 601 ? -74.40330 106.77535 -35.56790 1.000 165.27359 587 GLY B CA 1
ATOM 9549 C C . GLY B 1 601 ? -73.68539 108.10978 -35.61150 1.000 170.26245 587 GLY B C 1
ATOM 9550 O O . GLY B 1 601 ? -73.41721 108.64176 -36.69291 1.000 171.64467 587 GLY B O 1
ATOM 9551 N N . GLN B 1 602 ? -73.35315 108.65446 -34.44264 1.000 174.00721 588 GLN B N 1
ATOM 9552 C CA . GLN B 1 602 ? -72.62602 109.91202 -34.33517 1.000 181.22659 588 GLN B CA 1
ATOM 9553 C C . GLN B 1 602 ? -71.27405 109.66295 -33.67982 1.000 188.12611 588 GLN B C 1
ATOM 9554 O O . GLN B 1 602 ? -71.17890 108.91528 -32.70137 1.000 191.05914 588 GLN B O 1
ATOM 9556 N N . LYS B 1 603 ? -70.23066 110.29544 -34.22832 1.000 194.16537 589 LYS B N 1
ATOM 9557 C CA . LYS B 1 603 ? -68.88062 110.13763 -33.68925 1.000 193.71080 589 LYS B CA 1
ATOM 9558 C C . LYS B 1 603 ? -68.79357 110.63278 -32.25124 1.000 203.31493 589 LYS B C 1
ATOM 9559 O O . LYS B 1 603 ? -68.14131 110.00656 -31.40656 1.000 201.72230 589 LYS B O 1
ATOM 9565 N N . GLY B 1 604 ? -69.43791 111.75882 -31.95798 1.000 214.98850 590 GLY B N 1
ATOM 9566 C CA . GLY B 1 604 ? -69.33802 112.34411 -30.63094 1.000 219.66043 590 GLY B CA 1
ATOM 9567 C C . GLY B 1 604 ? -70.09451 111.51501 -29.61032 1.000 221.58539 590 GLY B C 1
ATOM 9568 O O . GLY B 1 604 ? -71.23141 111.09181 -29.85229 1.000 225.15713 590 GLY B O 1
ATOM 9569 N N . ARG B 1 605 ? -69.45674 111.27137 -28.46238 1.000 212.79946 591 ARG B N 1
ATOM 9570 C CA . ARG B 1 605 ? -70.05193 110.51105 -27.36114 1.000 205.04447 591 ARG B CA 1
ATOM 9571 C C . ARG B 1 605 ? -70.53208 109.13641 -27.82430 1.000 197.28956 591 ARG B C 1
ATOM 9572 O O . ARG B 1 605 ? -71.64125 108.70515 -27.50054 1.000 196.16081 591 ARG B O 1
ATOM 9574 N N . LYS B 1 606 ? -69.68529 108.44093 -28.58869 1.000 192.40797 592 LYS B N 1
ATOM 9575 C CA . LYS B 1 606 ? -70.06606 107.14092 -29.13628 1.000 184.98959 592 LYS B CA 1
ATOM 9576 C C . LYS B 1 606 ? -70.34407 106.13188 -28.02676 1.000 184.21654 592 LYS B C 1
ATOM 9577 O O . LYS B 1 606 ? -71.33608 105.39447 -28.07768 1.000 183.14500 592 LYS B O 1
ATOM 9579 N N . SER B 1 607 ? -69.47216 106.08602 -27.01645 1.000 185.67094 593 SER B N 1
ATOM 9580 C CA . SER B 1 607 ? -69.60244 105.19782 -25.86189 1.000 184.74294 593 SER B CA 1
ATOM 9581 C C . SER B 1 607 ? -69.59266 103.72549 -26.25849 1.000 182.58435 593 SER B C 1
ATOM 9582 O O . SER B 1 607 ? -69.19141 103.37443 -27.37348 1.000 183.66102 593 SER B O 1
ATOM 9585 N N . LYS B 1 608 ? -70.01984 102.86216 -25.33815 1.000 170.43068 594 LYS B N 1
ATOM 9586 C CA . LYS B 1 608 ? -70.01762 101.42783 -25.58797 1.000 158.47148 594 LYS B CA 1
ATOM 9587 C C . LYS B 1 608 ? -70.94323 101.08086 -26.74649 1.000 157.54435 594 LYS B C 1
ATOM 9588 O O . LYS B 1 608 ? -72.01485 101.67160 -26.90711 1.000 160.87997 594 LYS B O 1
ATOM 9594 N N . LYS B 1 609 ? -70.51494 100.12020 -27.56271 1.000 153.41010 595 LYS B N 1
ATOM 9595 C CA . LYS B 1 609 ? -71.30628 99.70138 -28.71164 1.000 152.44185 595 LYS B CA 1
ATOM 9596 C C . LYS B 1 609 ? -72.62949 99.10652 -28.25324 1.000 154.62465 595 LYS B C 1
ATOM 9597 O O . LYS B 1 609 ? -72.65661 98.08174 -27.56459 1.000 153.65030 595 LYS B O 1
ATOM 9603 N N . GLN B 1 610 ? -73.72402 99.75759 -28.62932 1.000 159.46499 596 GLN B N 1
ATOM 9604 C CA . GLN B 1 610 ? -75.06535 99.29729 -28.31435 1.000 159.83254 596 GLN B CA 1
ATOM 9605 C C . GLN B 1 610 ? -75.73582 98.76844 -29.57382 1.000 153.46176 596 GLN B C 1
ATOM 9606 O O . GLN B 1 610 ? -75.36427 99.11917 -30.69711 1.000 152.96379 596 GLN B O 1
ATOM 9612 N N . VAL B 1 611 ? -76.73479 97.91683 -29.37479 1.000 150.56479 597 VAL B N 1
ATOM 9613 C CA . VAL B 1 611 ? -77.36622 97.20313 -30.47695 1.000 144.21354 597 VAL B CA 1
ATOM 9614 C C . VAL B 1 611 ? -78.53767 98.01849 -31.00411 1.000 149.27839 597 VAL B C 1
ATOM 9615 O O . VAL B 1 611 ? -79.47583 98.32696 -30.26100 1.000 154.46225 597 VAL B O 1
ATOM 9619 N N . ASP B 1 612 ? -78.48059 98.36728 -32.28934 1.000 148.78502 598 ASP B N 1
ATOM 9620 C CA . ASP B 1 612 ? -79.62817 98.93068 -32.98522 1.000 151.58612 598 ASP B CA 1
ATOM 9621 C C . ASP B 1 612 ? -80.75478 97.90576 -32.89673 1.000 152.64575 598 ASP B C 1
ATOM 9622 O O . ASP B 1 612 ? -80.64751 96.80584 -33.45586 1.000 149.92810 598 ASP B O 1
ATOM 9627 N N . PRO B 1 613 ? -81.82886 98.20945 -32.16337 1.000 155.17870 599 PRO B N 1
ATOM 9628 C CA . PRO B 1 613 ? -82.81724 97.17938 -31.82277 1.000 152.31171 599 PRO B CA 1
ATOM 9629 C C . PRO B 1 613 ? -83.82276 96.87823 -32.91991 1.000 149.19163 599 PRO B C 1
ATOM 9630 O O . PRO B 1 613 ? -84.70090 96.03440 -32.70867 1.000 150.57517 599 PRO B O 1
ATOM 9634 N N . ALA B 1 614 ? -83.72785 97.53462 -34.07714 1.000 151.98173 600 ALA B N 1
ATOM 9635 C CA . ALA B 1 614 ? -84.61643 97.21784 -35.18702 1.000 154.00059 600 ALA B CA 1
ATOM 9636 C C . ALA B 1 614 ? -84.41248 95.80540 -35.71574 1.000 153.75333 600 ALA B C 1
ATOM 9637 O O . ALA B 1 614 ? -85.24549 95.32790 -36.49316 1.000 152.92091 600 ALA B O 1
ATOM 9639 N N . ILE B 1 615 ? -83.33556 95.12793 -35.31383 1.000 153.55680 601 ILE B N 1
ATOM 9640 C CA . ILE B 1 615 ? -83.09820 93.77159 -35.79261 1.000 150.97025 601 ILE B CA 1
ATOM 9641 C C . ILE B 1 615 ? -84.07772 92.79606 -35.14831 1.000 150.96506 601 ILE B C 1
ATOM 96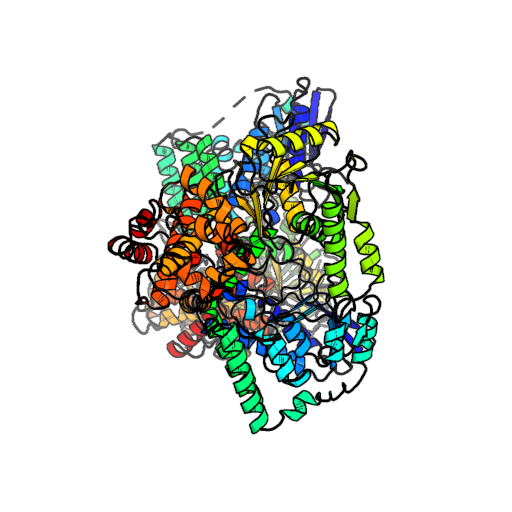42 O O . ILE B 1 615 ? -84.63730 91.92746 -35.82664 1.000 152.12459 601 ILE B O 1
ATOM 9647 N N . TYR B 1 616 ? -84.32638 92.94453 -33.84364 1.000 144.51798 602 TYR B N 1
ATOM 9648 C CA . TYR B 1 616 ? -85.15905 91.98160 -33.12516 1.000 140.07197 602 TYR B CA 1
ATOM 9649 C C . TYR B 1 616 ? -86.54772 91.79522 -33.72963 1.000 140.60589 602 TYR B C 1
ATOM 9650 O O . TYR B 1 616 ? -87.00817 90.64154 -33.78985 1.000 141.49793 602 TYR B O 1
ATOM 9659 N N . PRO B 1 617 ? -87.26741 92.83972 -34.17843 1.000 140.52336 603 PRO B N 1
ATOM 9660 C CA . PRO B 1 617 ? -88.52499 92.58347 -34.89304 1.000 141.24033 603 PRO B CA 1
ATOM 9661 C C . PRO B 1 617 ? -88.28723 92.08848 -36.31090 1.000 137.89578 603 PRO B C 1
ATOM 9662 O O . PRO B 1 617 ? -89.12585 91.37641 -36.87235 1.000 136.88908 603 PRO B O 1
ATOM 9666 N N . LEU B 1 618 ? -87.14743 92.45926 -36.89982 1.000 137.45310 604 LEU B N 1
ATOM 9667 C CA . LEU B 1 618 ? -86.85513 92.05229 -38.27136 1.000 142.21765 604 LEU B CA 1
ATOM 9668 C C . LEU B 1 618 ? -86.62044 90.54918 -38.35500 1.000 145.72541 604 LEU B C 1
ATOM 9669 O O . LEU B 1 618 ? -87.30084 89.84304 -39.10816 1.000 149.33323 604 LEU B O 1
ATOM 9674 N N . ILE B 1 619 ? -85.65557 90.03767 -37.58819 1.000 144.59106 605 ILE B N 1
ATOM 9675 C CA . ILE B 1 619 ? -85.48203 88.59428 -37.50841 1.000 145.02873 605 ILE B CA 1
ATOM 9676 C C . ILE B 1 619 ? -86.63510 87.99637 -36.71275 1.000 149.15142 605 ILE B C 1
ATOM 9677 O O . ILE B 1 619 ? -87.18863 88.62601 -35.80129 1.000 153.69569 605 ILE B O 1
ATOM 9682 N N . GLY B 1 620 ? -87.01205 86.77294 -37.06798 1.000 146.96132 606 GLY B N 1
ATOM 9683 C CA . GLY B 1 620 ? -88.14387 86.13009 -36.43309 1.000 147.93897 606 GLY B CA 1
ATOM 9684 C C . GLY B 1 620 ? -87.84678 85.58702 -35.05100 1.000 145.62425 606 GLY B C 1
ATOM 9685 O O . GLY B 1 620 ? -87.59202 84.38938 -34.89505 1.000 144.28190 606 GLY B O 1
ATOM 9686 N N . THR B 1 621 ? -87.87331 86.45407 -34.03962 1.000 144.33213 607 THR B N 1
ATOM 9687 C CA . THR B 1 621 ? -87.70074 85.99954 -32.66535 1.000 141.55269 607 THR B CA 1
ATOM 9688 C C . THR B 1 621 ? -88.86186 85.09815 -32.26271 1.000 144.28353 607 THR B C 1
ATOM 9689 O O . THR B 1 621 ? -90.03056 85.42947 -32.48497 1.000 148.31380 607 THR B O 1
ATOM 9693 N N . GLN B 1 622 ? -88.53251 83.94408 -31.68308 1.000 145.74363 608 GLN B N 1
ATOM 9694 C CA . GLN B 1 622 ? -89.53152 82.95900 -31.26877 1.000 152.35312 608 GLN B CA 1
ATOM 9695 C C . GLN B 1 622 ? -89.10827 82.43106 -29.90136 1.000 153.94108 608 GLN B C 1
ATOM 9696 O O . GLN B 1 622 ? -88.27443 81.52496 -29.81000 1.000 151.32734 608 GLN B O 1
ATOM 9702 N N . GLY B 1 623 ? -89.67522 83.00354 -28.84864 1.000 158.10352 609 GLY B N 1
ATOM 9703 C CA . GLY B 1 623 ? -89.37113 82.61983 -27.48631 1.000 158.38346 609 GLY B CA 1
ATOM 9704 C C . GLY B 1 623 ? -88.69657 83.74153 -26.72030 1.000 157.11356 609 GLY B C 1
ATOM 9705 O O . GLY B 1 623 ? -88.49117 84.84560 -27.22250 1.000 155.60900 609 GLY B O 1
ATOM 9706 N N . GLN B 1 624 ? -88.35428 83.43007 -25.47467 1.000 157.62587 610 GLN B N 1
ATOM 9707 C CA . GLN B 1 624 ? -87.68305 84.35610 -24.57499 1.000 159.40375 610 GLN B CA 1
ATOM 9708 C C . GLN B 1 624 ? -86.25930 83.88708 -24.30093 1.000 153.50018 610 GLN B C 1
ATOM 9709 O O . GLN B 1 624 ? -85.83955 82.80553 -24.72122 1.000 156.12717 610 GLN B O 1
ATOM 9715 N N . GLY B 1 625 ? -85.51424 84.72544 -23.58383 1.000 149.89619 611 GLY B N 1
ATOM 9716 C CA . GLY B 1 625 ? -84.15365 84.38513 -23.21136 1.000 144.21184 611 GLY B CA 1
ATOM 9717 C C . GLY B 1 625 ? -84.14303 83.27368 -22.18042 1.000 141.75472 611 GLY B C 1
ATOM 9718 O O . GLY B 1 625 ? -84.73809 83.41654 -21.09880 1.000 146.11247 611 GLY B O 1
ATOM 9719 N N . ARG B 1 626 ? -83.47694 82.16106 -22.49301 1.000 135.83762 612 ARG B N 1
ATOM 9720 C CA . ARG B 1 626 ? -83.50123 80.98693 -21.62495 1.000 136.18101 612 ARG B CA 1
ATOM 9721 C C . ARG B 1 626 ? -82.14260 80.33088 -21.40795 1.000 131.88766 612 ARG B C 1
ATOM 9722 O O . ARG B 1 626 ? -81.96261 79.67748 -20.37619 1.000 132.65549 612 ARG B O 1
ATOM 9730 N N . ILE B 1 627 ? -81.18205 80.46974 -22.31808 1.000 132.61988 613 ILE B N 1
ATOM 9731 C CA . ILE B 1 627 ? -79.93521 79.71287 -22.25412 1.000 131.89970 613 ILE B CA 1
ATOM 9732 C C . ILE B 1 627 ? -78.86936 80.54393 -21.55068 1.000 132.40182 613 ILE B C 1
ATOM 9733 O O . ILE B 1 627 ? -78.82765 81.77153 -21.68643 1.000 135.10119 613 ILE B O 1
ATOM 9738 N N . SER B 1 628 ? -78.00900 79.87618 -20.78206 1.000 122.16424 614 SER B N 1
ATOM 9739 C CA . SER B 1 628 ? -76.98569 80.55718 -20.00139 1.000 120.13093 614 SER B CA 1
ATOM 9740 C C . SER B 1 628 ? -75.76567 80.83557 -20.87173 1.000 115.37953 614 SER B C 1
ATOM 9741 O O . SER B 1 628 ? -75.61583 80.28428 -21.95673 1.000 113.92750 614 SER B O 1
ATOM 9744 N N . ALA B 1 629 ? -74.87984 81.69521 -20.36640 1.000 111.08264 615 ALA B N 1
ATOM 9745 C CA . ALA B 1 629 ? -73.72651 82.10965 -21.16315 1.000 103.10934 615 ALA B CA 1
ATOM 9746 C C . ALA B 1 629 ? -72.73313 80.97282 -21.42356 1.000 98.73225 615 ALA B C 1
ATOM 9747 O O . ALA B 1 629 ? -72.22875 80.88316 -22.55870 1.000 94.38275 615 ALA B O 1
ATOM 9749 N N . PRO B 1 630 ? -72.42225 80.07181 -20.48070 1.000 97.44539 616 PRO B N 1
ATOM 9750 C CA . PRO B 1 630 ? -71.46709 78.99583 -20.81487 1.000 96.95231 616 PRO B CA 1
ATOM 9751 C C . PRO B 1 630 ? -71.98141 78.00326 -21.84495 1.000 103.04726 616 PRO B C 1
ATOM 9752 O O . PRO B 1 630 ? -71.16629 77.34900 -22.50736 1.000 104.49857 616 PRO B O 1
ATOM 9756 N N . GLN B 1 631 ? -73.29727 77.86540 -22.00164 1.000 108.64951 617 GLN B N 1
ATOM 9757 C CA . GLN B 1 631 ? -73.85602 76.85587 -22.88845 1.000 112.60873 617 GLN B CA 1
ATOM 9758 C C . GLN B 1 631 ? -74.17430 77.38243 -24.28189 1.000 114.01959 617 GLN B C 1
ATOM 9759 O O . GLN B 1 631 ? -74.27038 76.58103 -25.21817 1.000 115.26361 617 GLN B O 1
ATOM 9765 N N . VAL B 1 632 ? -74.34512 78.69676 -24.45112 1.000 115.87682 618 VAL B N 1
ATOM 9766 C CA . VAL B 1 632 ? -74.46158 79.24070 -25.80216 1.000 115.86967 618 VAL B CA 1
ATOM 9767 C C . VAL B 1 632 ? -73.11103 79.19528 -26.50362 1.000 114.86030 618 VAL B C 1
ATOM 9768 O O . VAL B 1 632 ? -73.01743 78.82074 -27.67929 1.000 114.28658 618 VAL B O 1
ATOM 9772 N N . ALA B 1 633 ? -72.04305 79.56496 -25.79245 1.000 112.83637 619 ALA B N 1
ATOM 9773 C CA . ALA B 1 633 ? -70.70447 79.45983 -26.36100 1.000 108.34898 619 ALA B CA 1
ATOM 9774 C C . ALA B 1 633 ? -70.35335 78.01093 -26.66845 1.000 106.14707 619 ALA B C 1
ATOM 9775 O O . ALA B 1 633 ? -69.69083 77.72396 -27.67178 1.000 109.09190 619 ALA B O 1
ATOM 9777 N N . GLU B 1 634 ? -70.79602 77.08183 -25.81868 1.000 103.61208 620 GLU B N 1
ATOM 9778 C CA . GLU B 1 634 ? -70.53449 75.66886 -26.06895 1.000 98.27030 620 GLU B CA 1
ATOM 9779 C C . GLU B 1 634 ? -71.25380 75.18531 -27.32229 1.000 96.14603 620 GLU B C 1
ATOM 9780 O O . GLU B 1 634 ? -70.68718 74.42071 -28.11104 1.000 98.45050 620 GLU B O 1
ATOM 9786 N N . ARG B 1 635 ? -72.49730 75.62686 -27.52987 1.000 92.55560 621 ARG B N 1
ATOM 9787 C CA . ARG B 1 635 ? -73.24249 75.19851 -28.71026 1.000 91.25348 621 ARG B CA 1
ATOM 9788 C C . ARG B 1 635 ? -72.55766 75.64829 -29.99568 1.000 86.96097 621 ARG B C 1
ATOM 9789 O O . ARG B 1 635 ? -72.51019 74.89745 -30.97725 1.000 83.31865 621 ARG B O 1
ATOM 9797 N N . CYS B 1 636 ? -72.02052 76.87057 -30.01118 1.000 85.09165 622 CYS B N 1
ATOM 9798 C CA . CYS B 1 636 ? -71.32630 77.35152 -31.20116 1.000 80.80780 622 CYS B CA 1
ATOM 9799 C C . CYS B 1 636 ? -69.98301 76.65956 -31.39110 1.000 77.58925 622 CYS B C 1
ATOM 9800 O O . CYS B 1 636 ? -69.55700 76.43992 -32.53050 1.000 78.70308 622 CYS B O 1
ATOM 9803 N N . VAL B 1 637 ? -69.30743 76.30570 -30.29802 1.000 75.20676 623 VAL B N 1
ATOM 9804 C CA . VAL B 1 637 ? -67.97287 75.72614 -30.40531 1.000 74.71709 623 VAL B CA 1
ATOM 9805 C C . VAL B 1 637 ? -68.04047 74.26197 -30.82516 1.000 76.98224 623 VAL B C 1
ATOM 9806 O O . VAL B 1 637 ? -67.24815 73.81184 -31.66095 1.000 79.61832 623 VAL B O 1
ATOM 9810 N N . MET B 1 638 ? -68.98508 73.49815 -30.26641 1.000 73.43601 624 MET B N 1
ATOM 9811 C CA . MET B 1 638 ? -69.04587 72.06823 -30.56128 1.000 76.36344 624 MET B CA 1
ATOM 9812 C C . MET B 1 638 ? -69.30392 71.81364 -32.04182 1.000 73.32000 624 MET B C 1
ATOM 9813 O O . MET B 1 638 ? -68.76439 70.86093 -32.61716 1.000 67.89752 624 MET B O 1
ATOM 9818 N N . LEU B 1 639 ? -70.12784 72.65134 -32.67689 1.000 73.07399 625 LEU B N 1
ATOM 9819 C CA . LEU B 1 639 ? -70.33789 72.51628 -34.11438 1.000 73.37323 625 LEU B CA 1
ATOM 9820 C C . LEU B 1 639 ? -69.06989 72.83444 -34.89481 1.000 77.06053 625 LEU B C 1
ATOM 9821 O O . LEU B 1 639 ? -68.82803 72.24131 -35.95243 1.000 75.07733 625 LEU B O 1
ATOM 9826 N N . MET B 1 640 ? -68.25162 73.76068 -34.39183 1.000 76.45059 626 MET B N 1
ATOM 9827 C CA . MET B 1 640 ? -66.98212 74.05765 -35.04512 1.000 73.23466 626 MET B CA 1
ATOM 9828 C C . MET B 1 640 ? -65.96719 72.94776 -34.80158 1.000 77.19887 626 MET B C 1
ATOM 9829 O O . MET B 1 640 ? -65.20740 72.58407 -35.70730 1.000 79.43766 626 MET B O 1
ATOM 9834 N N . LEU B 1 641 ? -65.93851 72.39985 -33.58311 1.000 74.64070 627 LEU B N 1
ATOM 9835 C CA . LEU B 1 641 ? -65.07147 71.25946 -33.30410 1.000 71.37666 627 LEU B CA 1
ATOM 9836 C C . LEU B 1 641 ? -65.46667 70.05370 -34.14483 1.000 75.87908 627 LEU B C 1
ATOM 9837 O O . LEU B 1 641 ? -64.60610 69.27739 -34.57650 1.000 79.73337 627 LEU B O 1
ATOM 9842 N N . ASN B 1 642 ? -66.76841 69.87956 -34.38384 1.000 79.33134 628 ASN B N 1
ATOM 9843 C CA . ASN B 1 642 ? -67.23200 68.75921 -35.19423 1.000 77.85450 628 ASN B CA 1
ATOM 9844 C C . ASN B 1 642 ? -66.76280 68.89312 -36.63679 1.000 79.61102 628 ASN B C 1
ATOM 9845 O O . ASN B 1 642 ? -66.38310 67.90029 -37.26755 1.000 77.65918 628 ASN B O 1
ATOM 9850 N N . GLU B 1 643 ? -66.77820 70.11332 -37.17470 1.000 80.94950 629 GLU B N 1
ATOM 9851 C CA . GLU B 1 643 ? -66.34235 70.32251 -38.54899 1.000 80.12102 629 GLU B CA 1
ATOM 9852 C C . GLU B 1 643 ? -64.82574 70.28773 -38.67634 1.000 83.68447 629 GLU B C 1
ATOM 9853 O O . GLU B 1 643 ? -64.30585 69.89141 -39.72544 1.000 85.44674 629 GLU B O 1
ATOM 9859 N N . ALA B 1 644 ? -64.10523 70.69302 -37.62794 1.000 83.64362 630 ALA B N 1
ATOM 9860 C CA . ALA B 1 644 ? -62.64739 70.66813 -37.67900 1.000 82.59087 630 ALA B CA 1
ATOM 9861 C C . ALA B 1 644 ? -62.12045 69.24050 -37.73720 1.000 85.01189 630 ALA B C 1
ATOM 9862 O O . ALA B 1 644 ? -61.15459 68.95861 -38.45585 1.000 86.70768 630 ALA B O 1
ATOM 9864 N N . VAL B 1 645 ? -62.74232 68.32498 -36.99142 1.000 88.57423 631 VAL B N 1
ATOM 9865 C CA . VAL B 1 645 ? -62.29842 66.93573 -37.00618 1.000 92.06103 631 VAL B CA 1
ATOM 9866 C C . VAL B 1 645 ? -62.79456 66.18957 -38.23750 1.000 95.35771 631 VAL B C 1
ATOM 9867 O O . VAL B 1 645 ? -62.24402 65.13409 -38.57460 1.000 103.12010 631 VAL B O 1
ATOM 9871 N N . ARG B 1 646 ? -63.82314 66.70129 -38.91889 1.000 91.93022 632 ARG B N 1
ATOM 9872 C CA . ARG B 1 646 ? -64.20081 66.12391 -40.20377 1.000 89.15485 632 ARG B CA 1
ATOM 9873 C C . ARG B 1 646 ? -63.18186 66.46214 -41.28268 1.000 82.79576 632 ARG B C 1
ATOM 9874 O O . ARG B 1 646 ? -62.94190 65.65045 -42.18340 1.000 83.57574 632 ARG B O 1
ATOM 9882 N N . CYS B 1 647 ? -62.57645 67.65025 -41.20938 1.000 77.85384 633 CYS B N 1
ATOM 9883 C CA . CYS B 1 647 ? -61.59792 68.04652 -42.21642 1.000 79.52797 633 CYS B CA 1
ATOM 9884 C C . CYS B 1 647 ? -60.32138 67.22278 -42.10423 1.000 82.67350 633 CYS B C 1
ATOM 9885 O O . CYS B 1 647 ? -59.72933 66.84562 -43.12222 1.000 83.40116 633 CYS B O 1
ATOM 9888 N N . VAL B 1 648 ? -59.87968 66.93340 -40.87791 1.000 83.55384 634 VAL B N 1
ATOM 9889 C CA . VAL B 1 648 ? -58.67501 66.12757 -40.71179 1.000 86.91122 634 VAL B CA 1
ATOM 9890 C C . VAL B 1 648 ? -58.94210 64.67920 -41.10299 1.000 86.54327 634 VAL B C 1
ATOM 9891 O O . VAL B 1 648 ? -58.02451 63.96263 -41.52215 1.000 86.83965 634 VAL B O 1
ATOM 9895 N N . ASP B 1 649 ? -60.19317 64.22598 -40.99134 1.000 83.95166 635 ASP B N 1
ATOM 9896 C CA . ASP B 1 649 ? -60.53290 62.87707 -41.42923 1.000 85.46757 635 ASP B CA 1
ATOM 9897 C C . ASP B 1 649 ? -60.72751 62.82092 -42.93924 1.000 86.53359 635 ASP B C 1
ATOM 9898 O O . ASP B 1 649 ? -60.30359 61.85773 -43.58739 1.000 89.35633 635 ASP B O 1
ATOM 9903 N N . GLU B 1 650 ? -61.36209 63.84385 -43.51439 1.000 87.55065 636 GLU B N 1
ATOM 9904 C CA . GLU B 1 650 ? -61.45493 63.97622 -44.96350 1.000 88.12558 636 GLU B CA 1
ATOM 9905 C C . GLU B 1 650 ? -60.14509 64.41963 -45.59686 1.000 90.74633 636 GLU B C 1
ATOM 9906 O O . GLU B 1 650 ? -60.10740 64.62204 -46.81618 1.000 92.88962 636 GLU B O 1
ATOM 9912 N N . GLN B 1 651 ? -59.08642 64.57850 -44.80132 1.000 92.68656 637 GLN B N 1
ATOM 9913 C CA . GLN B 1 651 ? -57.76921 65.01002 -45.26288 1.000 90.25700 637 GLN B CA 1
ATOM 9914 C C . GLN B 1 651 ? -57.80770 66.37099 -45.94789 1.000 84.15100 637 GLN B C 1
ATOM 9915 O O . GLN B 1 651 ? -56.93317 66.68173 -46.76306 1.000 87.00294 637 GLN B O 1
ATOM 9921 N N . VAL B 1 652 ? -58.81228 67.19252 -45.63172 1.000 79.06685 638 VAL B N 1
ATOM 9922 C CA . VAL B 1 652 ? -58.82373 68.56759 -46.12167 1.000 73.42820 638 VAL B CA 1
ATOM 9923 C C . VAL B 1 652 ? -57.60188 69.31406 -45.60539 1.000 72.25012 638 VAL B C 1
ATOM 9924 O O . VAL B 1 652 ? -56.96585 70.07913 -46.33813 1.000 72.48204 638 VAL B O 1
ATOM 9928 N N . ILE B 1 653 ? -57.25193 69.09760 -44.34332 1.000 69.63221 639 ILE B N 1
ATOM 9929 C CA . ILE B 1 653 ? -55.99755 69.57364 -43.77658 1.000 67.41395 639 ILE B CA 1
ATOM 9930 C C . ILE B 1 653 ? -55.03459 68.39845 -43.70240 1.000 73.25652 639 ILE B C 1
ATOM 9931 O O . ILE B 1 653 ? -55.43865 67.24737 -43.49735 1.000 75.02522 639 ILE B O 1
ATOM 9936 N N . ARG B 1 654 ? -53.74273 68.68798 -43.87483 1.000 74.06598 640 ARG B N 1
ATOM 9937 C CA . ARG B 1 654 ? -52.75202 67.61768 -43.93028 1.000 78.01753 640 ARG B CA 1
ATOM 9938 C C . ARG B 1 654 ? -52.49962 66.99637 -42.56243 1.000 78.04258 640 ARG B C 1
ATOM 9939 O O . ARG B 1 654 ? -52.17811 65.80552 -42.47766 1.000 83.09567 640 ARG B O 1
ATOM 9947 N N . SER B 1 655 ? -52.63694 67.77071 -41.48949 1.000 74.66470 641 SER B N 1
ATOM 9948 C CA . SER B 1 655 ? -52.38509 67.25826 -40.14913 1.000 78.58456 641 SER B CA 1
ATOM 9949 C C . SER B 1 655 ? -53.14777 68.10405 -39.14030 1.000 79.30711 641 SER B C 1
ATOM 9950 O O . SER B 1 655 ? -53.78183 69.10371 -39.48603 1.000 79.20565 641 SER B O 1
ATOM 9953 N N . VAL B 1 656 ? -53.07075 67.68604 -37.87416 1.000 78.06610 642 VAL B N 1
ATOM 9954 C CA . VAL B 1 656 ? -53.67594 68.46478 -36.80296 1.000 81.17495 642 VAL B CA 1
ATOM 9955 C C . VAL B 1 656 ? -52.90449 69.75095 -36.54858 1.000 84.09535 642 VAL B C 1
ATOM 9956 O O . VAL B 1 656 ? -53.45512 70.69496 -35.97006 1.000 83.19237 642 VAL B O 1
ATOM 9960 N N . ARG B 1 657 ? -51.63787 69.81350 -36.96620 1.000 85.06655 643 ARG B N 1
ATOM 9961 C CA . ARG B 1 657 ? -50.86530 71.04223 -36.81566 1.000 78.74400 643 ARG B CA 1
ATOM 9962 C C . ARG B 1 657 ? -51.45111 72.15959 -37.66893 1.000 73.98065 643 ARG B C 1
ATOM 9963 O O . ARG B 1 657 ? -51.67600 73.27520 -37.18555 1.000 72.48538 643 ARG B O 1
ATOM 9971 N N . ASP B 1 658 ? -51.70418 71.87513 -38.94916 1.000 75.37485 644 ASP B N 1
ATOM 9972 C CA . ASP B 1 658 ? -52.32997 72.86541 -39.81773 1.000 77.55920 644 ASP B CA 1
ATOM 9973 C C . ASP B 1 658 ? -53.74691 73.19136 -39.36439 1.000 84.84353 644 ASP B C 1
ATOM 9974 O O . ASP B 1 658 ? -54.21713 74.31692 -39.56602 1.000 85.51651 644 ASP B O 1
ATOM 9979 N N . GLY B 1 659 ? -54.43688 72.22913 -38.74938 1.000 89.89402 645 GLY B N 1
ATOM 9980 C CA . GLY B 1 659 ? -55.77892 72.49570 -38.25922 1.000 82.55201 645 GLY B CA 1
ATOM 9981 C C . GLY B 1 659 ? -55.79102 73.43178 -37.06635 1.000 76.15384 645 GLY B C 1
ATOM 9982 O O . GLY B 1 659 ? -56.61773 74.34532 -36.99185 1.000 76.74902 645 GLY B O 1
ATOM 9983 N N . ASP B 1 660 ? -54.88080 73.21577 -36.11336 1.000 72.44688 646 ASP B N 1
ATOM 9984 C CA . ASP B 1 660 ? -54.78530 74.11877 -34.97118 1.000 72.46434 646 ASP B CA 1
ATOM 9985 C C . ASP B 1 660 ? -54.29664 75.49703 -35.39856 1.000 73.83775 646 ASP B C 1
ATOM 9986 O O . ASP B 1 660 ? -54.84157 76.51688 -34.96104 1.000 74.86032 646 ASP B O 1
ATOM 9991 N N . ILE B 1 661 ? -53.27297 75.54733 -36.25498 1.000 75.79745 647 ILE B N 1
ATOM 9992 C CA . ILE B 1 661 ? -52.77346 76.82868 -36.74817 1.000 74.27716 647 ILE B CA 1
ATOM 9993 C C . ILE B 1 661 ? -53.84611 77.54245 -37.56078 1.000 77.50416 647 ILE B C 1
ATOM 9994 O O . ILE B 1 661 ? -54.06581 78.75006 -37.40376 1.000 78.56507 647 ILE B O 1
ATOM 9999 N N . GLY B 1 662 ? -54.53789 76.80636 -38.43351 1.000 78.47988 648 GLY B N 1
ATOM 10000 C CA . GLY B 1 662 ? -55.52872 77.42725 -39.29567 1.000 75.78178 648 GLY B CA 1
ATOM 10001 C C . GLY B 1 662 ? -56.70958 78.00809 -38.54475 1.000 76.65645 648 GLY B C 1
ATOM 10002 O O . GLY B 1 662 ? -57.31668 78.98217 -38.99611 1.000 76.58833 648 GLY B O 1
ATOM 10003 N N . ALA B 1 663 ? -57.05446 77.42639 -37.39676 1.000 79.81984 649 ALA B N 1
ATOM 10004 C CA . ALA B 1 663 ? -58.17743 77.92135 -36.60998 1.000 76.57168 649 ALA B CA 1
ATOM 10005 C C . ALA B 1 663 ? -57.76505 79.01928 -35.63754 1.000 74.84372 649 ALA B C 1
ATOM 10006 O O . ALA B 1 663 ? -58.53540 79.95628 -35.40169 1.000 73.94309 649 ALA B O 1
ATOM 10008 N N . VAL B 1 664 ? -56.56281 78.92332 -35.06718 1.000 76.53576 650 VAL B N 1
ATOM 10009 C CA . VAL B 1 664 ? -56.09474 79.95195 -34.14263 1.000 80.19663 650 VAL B CA 1
ATOM 10010 C C . VAL B 1 664 ? -55.80932 81.24937 -34.88947 1.000 83.13602 650 VAL B C 1
ATOM 10011 O O . VAL B 1 664 ? -56.26313 82.32818 -34.49033 1.000 87.31764 650 VAL B O 1
ATOM 10015 N N . PHE B 1 665 ? -55.05859 81.16461 -35.98584 1.000 84.41194 651 PHE B N 1
ATOM 10016 C CA . PHE B 1 665 ? -54.69357 82.33996 -36.76436 1.000 88.94188 651 PHE B CA 1
ATOM 10017 C C . PHE B 1 665 ? -55.71580 82.69633 -37.83541 1.000 91.25812 651 PHE B C 1
ATOM 10018 O O . PHE B 1 665 ? -55.56933 83.73783 -38.48425 1.000 92.34319 651 PHE B O 1
ATOM 10026 N N . GLY B 1 666 ? -56.74013 81.87177 -38.03535 1.000 92.24265 652 GLY B N 1
ATOM 10027 C CA . GLY B 1 666 ? -57.71683 82.13325 -39.07344 1.000 90.15809 652 GLY B CA 1
ATOM 10028 C C . GLY B 1 666 ? -58.98677 82.78514 -38.56993 1.000 92.04220 652 GLY B C 1
ATOM 10029 O O . GLY B 1 666 ? -59.39824 83.83217 -39.07871 1.000 98.21617 652 GLY B O 1
ATOM 10030 N N . ILE B 1 667 ? -59.61872 82.17594 -37.56999 1.000 86.16685 653 ILE B N 1
ATOM 10031 C CA . ILE B 1 667 ? -60.87745 82.66845 -37.02977 1.000 85.44003 653 ILE B CA 1
ATOM 10032 C C . ILE B 1 667 ? -60.74781 83.03858 -35.55322 1.000 83.77275 653 ILE B C 1
ATOM 10033 O O . ILE B 1 667 ? -61.74653 83.14875 -34.85062 1.000 81.96932 653 ILE B O 1
ATOM 10038 N N . GLY B 1 668 ? -59.52240 83.22984 -35.07716 1.000 83.47832 654 GLY B N 1
ATOM 10039 C CA . GLY B 1 668 ? -59.30489 83.67410 -33.71156 1.000 85.26848 654 GLY B CA 1
ATOM 10040 C C . GLY B 1 668 ? -59.69495 82.67652 -32.64269 1.000 89.16000 654 GLY B C 1
ATOM 10041 O O . GLY B 1 668 ? -60.29422 83.06414 -31.63125 1.000 91.66882 654 GLY B O 1
ATOM 10042 N N . PHE B 1 669 ? -59.37860 81.40132 -32.84210 1.000 89.16599 655 PHE B N 1
ATOM 10043 C CA . PHE B 1 669 ? -59.62090 80.41306 -31.80316 1.000 88.35707 655 PHE B CA 1
ATOM 10044 C C . PHE B 1 669 ? -58.82413 80.78746 -30.55513 1.000 89.65881 655 PHE B C 1
ATOM 10045 O O . PHE B 1 669 ? -57.69748 81.28568 -30.66974 1.000 90.15626 655 PHE B O 1
ATOM 10053 N N . PRO B 1 670 ? -59.38277 80.59364 -29.36149 1.000 87.58578 656 PRO B N 1
ATOM 10054 C CA . PRO B 1 670 ? -58.68232 80.97960 -28.12555 1.000 84.94943 656 PRO B CA 1
ATOM 10055 C C . PRO B 1 670 ? -57.28462 80.39111 -28.06688 1.000 78.43722 656 PRO B C 1
ATOM 10056 O O . PRO B 1 670 ? -57.11337 79.16264 -28.04866 1.000 76.44768 656 PRO B O 1
ATOM 10060 N N . PRO B 1 671 ? -56.25550 81.24334 -28.04502 1.000 74.69609 657 PRO B N 1
ATOM 10061 C CA . PRO B 1 671 ? -54.87864 80.72564 -28.04246 1.000 77.18002 657 PRO B CA 1
ATOM 10062 C C . PRO B 1 671 ? -54.51341 79.98214 -26.77135 1.000 80.94289 657 PRO B C 1
ATOM 10063 O O . PRO B 1 671 ? -53.69509 79.05585 -26.82667 1.000 82.16155 657 PRO B O 1
ATOM 10067 N N . PHE B 1 672 ? -55.09042 80.35495 -25.62697 1.000 82.46285 658 PHE B N 1
ATOM 10068 C CA . PHE B 1 672 ? -54.79088 79.66489 -24.37768 1.000 82.16107 658 PHE B CA 1
ATOM 10069 C C . PHE B 1 672 ? -55.31175 78.23446 -24.35615 1.000 84.93139 658 PHE B C 1
ATOM 10070 O O . PHE B 1 672 ? -54.99008 77.49178 -23.42256 1.000 89.76640 658 PHE B O 1
ATOM 10078 N N . LEU B 1 673 ? -56.10674 77.83575 -25.34908 1.000 81.90607 659 LEU B N 1
ATOM 10079 C CA . LEU B 1 673 ? -56.53909 76.45443 -25.49691 1.000 82.78527 659 LEU B CA 1
ATOM 10080 C C . LEU B 1 673 ? -55.69626 75.67402 -26.49723 1.000 86.58853 659 LEU B C 1
ATOM 10081 O O . LEU B 1 673 ? -55.77469 74.44116 -26.51919 1.000 88.39859 659 LEU B O 1
ATOM 10086 N N . GLY B 1 674 ? -54.89835 76.35500 -27.31797 1.000 90.47114 660 GLY B N 1
ATOM 10087 C CA . GLY B 1 674 ? -53.97871 75.68989 -28.21798 1.000 91.22616 660 GLY B CA 1
ATOM 10088 C C . GLY B 1 674 ? -54.56376 75.22906 -29.53253 1.000 92.55993 660 GLY B C 1
ATOM 10089 O O . GLY B 1 674 ? -53.86061 74.56651 -30.30375 1.000 95.57434 660 GLY B O 1
ATOM 10090 N N . GLY B 1 675 ? -55.82032 75.55507 -29.81911 1.000 89.91681 661 GLY B N 1
ATOM 10091 C CA . GLY B 1 675 ? -56.45001 75.12885 -31.04480 1.000 85.09077 661 GLY B CA 1
ATOM 10092 C C . GLY B 1 675 ? -57.55095 74.11935 -30.79758 1.000 81.43016 661 GLY B C 1
ATOM 10093 O O . GLY B 1 675 ? -57.69321 73.57815 -29.69680 1.000 82.43548 661 GLY B O 1
ATOM 10094 N N . PRO B 1 676 ? -58.35763 73.84731 -31.82579 1.000 76.14090 662 PRO B N 1
ATOM 10095 C CA . PRO B 1 676 ? -59.48432 72.91814 -31.64187 1.000 72.83229 662 PRO B CA 1
ATOM 10096 C C . PRO B 1 676 ? -59.05737 71.49924 -31.31212 1.000 72.22536 662 PRO B C 1
ATOM 10097 O O . PRO B 1 676 ? -59.75772 70.81397 -30.55658 1.000 81.06416 662 PRO B O 1
ATOM 10101 N N . PHE B 1 677 ? -57.92838 71.03406 -31.84932 1.000 69.57413 663 PHE B N 1
ATOM 10102 C CA . PHE B 1 677 ? -57.48763 69.67176 -31.57142 1.000 73.68401 663 PHE B CA 1
ATOM 10103 C C . PHE B 1 677 ? -56.79331 69.55905 -30.22011 1.000 77.79583 663 PHE B C 1
ATOM 10104 O O . PHE B 1 677 ? -56.88173 68.51136 -29.57015 1.000 79.10843 663 PHE B O 1
ATOM 10112 N N . ARG B 1 678 ? -56.10131 70.61359 -29.78241 1.000 78.71307 664 ARG B N 1
ATOM 10113 C CA . ARG B 1 678 ? -55.59386 70.63898 -28.41510 1.000 77.06252 664 ARG B CA 1
ATOM 10114 C C . ARG B 1 678 ? -56.72822 70.76563 -27.40746 1.000 82.54524 664 ARG B C 1
ATOM 10115 O O . ARG B 1 678 ? -56.61601 70.26849 -26.28116 1.000 90.15526 664 ARG B O 1
ATOM 10123 N N . TYR B 1 679 ? -57.82443 71.42226 -27.79526 1.000 80.14134 665 TYR B N 1
ATOM 10124 C CA . TYR B 1 679 ? -58.95451 71.59464 -26.88962 1.000 80.91961 665 TYR B CA 1
ATOM 10125 C C . TYR B 1 679 ? -59.71927 70.29299 -26.68745 1.000 84.84471 665 TYR B C 1
ATOM 10126 O O . TYR B 1 679 ? -60.23793 70.04449 -25.59280 1.000 87.44669 665 TYR B O 1
ATOM 10135 N N . ILE B 1 680 ? -59.80046 69.45332 -27.72115 1.000 80.75833 666 ILE B N 1
ATOM 10136 C CA . ILE B 1 680 ? -60.48227 68.17095 -27.57826 1.000 82.51862 666 ILE B CA 1
ATOM 10137 C C . ILE B 1 680 ? -59.63891 67.20809 -26.75143 1.000 84.28799 666 ILE B C 1
ATOM 10138 O O . ILE B 1 680 ? -60.16895 66.41984 -25.95866 1.000 85.45141 666 ILE B O 1
ATOM 10143 N N . ASP B 1 681 ? -58.31421 67.26388 -26.91021 1.000 86.02740 667 ASP B N 1
ATOM 10144 C CA . ASP B 1 681 ? -57.44066 66.39245 -26.13061 1.000 88.49020 667 ASP B CA 1
ATOM 10145 C C . ASP B 1 681 ? -57.51692 66.71765 -24.64399 1.000 86.95690 667 ASP B C 1
ATOM 10146 O O . ASP B 1 681 ? -57.44980 65.81631 -23.80004 1.000 90.01215 667 ASP B O 1
ATOM 10151 N N . SER B 1 682 ? -57.65931 68.00040 -24.30246 1.000 82.49087 668 SER B N 1
ATOM 10152 C CA . SER B 1 682 ? -57.75857 68.37855 -22.89638 1.000 80.85708 668 SER B CA 1
ATOM 10153 C C . SER B 1 682 ? -59.10670 67.97730 -22.31128 1.000 85.50393 668 SER B C 1
ATOM 10154 O O . SER B 1 682 ? -59.18522 67.55526 -21.15123 1.000 91.98662 668 SER B O 1
ATOM 10157 N N . LEU B 1 683 ? -60.17909 68.10098 -23.09667 1.000 84.36323 669 LEU B N 1
ATOM 10158 C CA . LEU B 1 683 ? -61.49152 67.66490 -22.63273 1.000 82.52902 669 LEU B CA 1
ATOM 10159 C C . LEU B 1 683 ? -61.62814 66.14839 -22.64660 1.000 88.14688 669 LEU B C 1
ATOM 10160 O O . LEU B 1 683 ? -62.43735 65.59704 -21.89301 1.000 93.58359 669 LEU B O 1
ATOM 10165 N N . GLY B 1 684 ? -60.85327 65.46292 -23.48332 1.000 84.91261 670 GLY B N 1
ATOM 10166 C CA . GLY B 1 684 ? -60.98104 64.02612 -23.62243 1.000 85.56765 670 GLY B CA 1
ATOM 10167 C C . GLY B 1 684 ? -61.94612 63.65296 -24.72766 1.000 84.29039 670 GLY B C 1
ATOM 10168 O O . GLY B 1 684 ? -63.09826 64.09472 -24.71831 1.000 82.41197 670 GLY B O 1
ATOM 10169 N N . ALA B 1 685 ? -61.48808 62.83624 -25.68199 1.000 84.98911 671 ALA B N 1
ATOM 10170 C CA . ALA B 1 685 ? -62.30299 62.52518 -26.85411 1.000 90.34023 671 ALA B CA 1
ATOM 10171 C C . ALA B 1 685 ? -63.63506 61.89797 -26.46214 1.000 93.69661 671 ALA B C 1
ATOM 10172 O O . ALA B 1 685 ? -64.67093 62.19554 -27.06820 1.000 91.68323 671 ALA B O 1
ATOM 10174 N N . GLY B 1 686 ? -63.63104 61.03242 -25.44674 1.000 100.01910 672 GLY B N 1
ATOM 10175 C CA . GLY B 1 686 ? -64.87005 60.41294 -25.01142 1.000 100.88181 672 GLY B CA 1
ATOM 10176 C C . GLY B 1 686 ? -65.85604 61.39548 -24.41336 1.000 104.22292 672 GLY B C 1
ATOM 10177 O O . GLY B 1 686 ? -67.06934 61.17521 -24.47459 1.000 110.11901 672 GLY B O 1
ATOM 10178 N N . GLU B 1 687 ? -65.35806 62.49109 -23.83476 1.000 98.00981 673 GLU B N 1
ATOM 10179 C CA . GLU B 1 687 ? -66.24896 63.46465 -23.21157 1.000 99.90839 673 GLU B CA 1
ATOM 10180 C C . GLU B 1 687 ? -66.97539 64.30549 -24.25377 1.000 94.81028 673 GLU B C 1
ATOM 10181 O O . GLU B 1 687 ? -68.18022 64.55318 -24.12516 1.000 91.09951 673 GLU B O 1
ATOM 10187 N N . VAL B 1 688 ? -66.26484 64.75822 -25.29071 1.000 94.63609 674 VAL B N 1
ATOM 10188 C CA . VAL B 1 688 ? -66.91384 65.59315 -26.29689 1.000 90.65782 674 VAL B CA 1
ATOM 10189 C C . VAL B 1 688 ? -67.92217 64.77861 -27.09793 1.000 87.75676 674 VAL B C 1
ATOM 10190 O O . VAL B 1 688 ? -68.93468 65.31756 -27.55932 1.000 92.14542 674 VAL B O 1
ATOM 10194 N N . VAL B 1 689 ? -67.68346 63.47445 -27.26208 1.000 85.46677 675 VAL B N 1
ATOM 10195 C CA . VAL B 1 689 ? -68.67782 62.62046 -27.90625 1.000 83.94293 675 VAL B CA 1
ATOM 10196 C C . VAL B 1 689 ? -69.95135 62.57868 -27.07228 1.000 86.79190 675 VAL B C 1
ATOM 10197 O O . VAL B 1 689 ? -71.06631 62.56527 -27.60907 1.000 89.30143 675 VAL B O 1
ATOM 10201 N N . ALA B 1 690 ? -69.80586 62.57752 -25.74536 1.000 88.09491 676 ALA B N 1
ATOM 10202 C CA . ALA B 1 690 ? -70.97324 62.60617 -24.87165 1.000 88.43028 676 ALA B CA 1
ATOM 10203 C C . ALA B 1 690 ? -71.64872 63.97151 -24.89650 1.000 91.47318 676 ALA B C 1
ATOM 10204 O O . ALA B 1 690 ? -72.87944 64.06252 -24.81654 1.000 100.76817 676 ALA B O 1
ATOM 10206 N N . ILE B 1 691 ? -70.86181 65.04426 -25.00474 1.000 85.16379 677 ILE B N 1
ATOM 10207 C CA . ILE B 1 691 ? -71.43925 66.38378 -25.05360 1.000 86.16466 677 ILE B CA 1
ATOM 10208 C C . ILE B 1 691 ? -72.22314 66.58135 -26.34473 1.000 87.70081 677 ILE B C 1
ATOM 10209 O O . ILE B 1 691 ? -73.33304 67.12791 -26.33564 1.000 89.40375 677 ILE B O 1
ATOM 10214 N N . MET B 1 692 ? -71.66658 66.13502 -27.47330 1.000 86.74015 678 MET B N 1
ATOM 10215 C CA . MET B 1 692 ? -72.35551 66.30366 -28.74843 1.000 88.87969 678 MET B CA 1
ATOM 10216 C C . MET B 1 692 ? -73.61055 65.44308 -28.81841 1.000 87.35992 678 MET B C 1
ATOM 10217 O O . MET B 1 692 ? -74.63749 65.87856 -29.35158 1.000 86.78578 678 MET B O 1
ATOM 10222 N N . GLN B 1 693 ? -73.54921 64.21953 -28.28726 1.000 90.27360 679 GLN B N 1
ATOM 10223 C CA . GLN B 1 693 ? -74.73814 63.37358 -28.25299 1.000 92.21355 679 GLN B CA 1
ATOM 10224 C C . GLN B 1 693 ? -75.80526 63.96104 -27.33885 1.000 89.22217 679 GLN B C 1
ATOM 10225 O O . GLN B 1 693 ? -77.00409 63.84073 -27.61795 1.000 86.13739 679 GLN B O 1
ATOM 10231 N N . ARG B 1 694 ? -75.38965 64.60165 -26.24348 1.000 92.92422 680 ARG B N 1
ATOM 10232 C CA . ARG B 1 694 ? -76.34664 65.30114 -25.39306 1.000 97.72146 680 ARG B CA 1
ATOM 10233 C C . ARG B 1 694 ? -76.97495 66.47518 -26.13199 1.000 96.35201 680 ARG B C 1
ATOM 10234 O O . ARG B 1 694 ? -78.18635 66.70336 -26.03698 1.000 98.03290 680 ARG B O 1
ATOM 10242 N N . LEU B 1 695 ? -76.16515 67.22898 -26.87945 1.000 94.31530 681 LEU B N 1
ATOM 10243 C CA . LEU B 1 695 ? -76.69670 68.33709 -27.66483 1.000 92.67072 681 LEU B CA 1
ATOM 10244 C C . LEU B 1 695 ? -77.49203 67.84489 -28.86722 1.000 95.86978 681 LEU B C 1
ATOM 10245 O O . LEU B 1 695 ? -78.39475 68.54595 -29.33908 1.000 95.12895 681 LEU B O 1
ATOM 10250 N N . ALA B 1 696 ? -77.17532 66.65045 -29.37394 1.000 98.21593 682 ALA B N 1
ATOM 10251 C CA . ALA B 1 696 ? -77.87251 66.13105 -30.54656 1.000 100.48109 682 ALA B CA 1
ATOM 10252 C C . ALA B 1 696 ? -79.33492 65.83984 -30.23432 1.000 103.63458 682 ALA B C 1
ATOM 10253 O O . ALA B 1 696 ? -80.23668 66.31422 -30.93542 1.000 102.72055 682 ALA B O 1
ATOM 10255 N N . THR B 1 697 ? -79.59015 65.05638 -29.18390 1.000 107.29256 683 THR B N 1
ATOM 10256 C CA . THR B 1 697 ? -80.96738 64.77563 -28.79221 1.000 113.52111 683 THR B CA 1
ATOM 10257 C C . THR B 1 697 ? -81.67328 66.02880 -28.29411 1.000 113.39089 683 THR B C 1
ATOM 10258 O O . THR B 1 697 ? -82.90232 66.12687 -28.38769 1.000 118.18373 683 THR B O 1
ATOM 10262 N N . GLN B 1 698 ? -80.91577 66.99425 -27.77306 1.000 111.45369 684 GLN B N 1
ATOM 10263 C CA . GLN B 1 698 ? -81.50873 68.19935 -27.20474 1.000 111.95956 684 GLN B CA 1
ATOM 10264 C C . GLN B 1 698 ? -81.97981 69.15887 -28.29198 1.000 108.10978 684 GLN B C 1
ATOM 10265 O O . GLN B 1 698 ? -83.11244 69.64983 -28.24694 1.000 108.60137 684 GLN B O 1
ATOM 10271 N N . TYR B 1 699 ? -81.12986 69.43210 -29.27932 1.000 104.59818 685 TYR B N 1
ATOM 10272 C CA . TYR B 1 699 ? -81.40275 70.46211 -30.27603 1.000 103.66947 685 TYR B CA 1
ATOM 10273 C C . TYR B 1 699 ? -81.64454 69.92318 -31.67690 1.000 108.59859 685 TYR B C 1
ATOM 10274 O O . TYR B 1 699 ? -82.55590 70.39620 -32.35872 1.000 114.61327 685 TYR B O 1
ATOM 10283 N N . GLY B 1 700 ? -80.85988 68.95734 -32.13615 1.000 108.26798 686 GLY B N 1
ATOM 10284 C CA . GLY B 1 700 ? -81.07222 68.41712 -33.46501 1.000 108.33455 686 GLY B CA 1
ATOM 10285 C C . GLY B 1 700 ? -79.89927 67.57708 -33.91052 1.000 103.49882 686 GLY B C 1
ATOM 10286 O O . GLY B 1 700 ? -78.86441 67.49384 -33.24273 1.000 100.15151 686 GLY B O 1
ATOM 10287 N N . SER B 1 701 ? -80.07959 66.95655 -35.07929 1.000 100.65826 687 SER B N 1
ATOM 10288 C CA . SER B 1 701 ? -79.08250 66.04888 -35.63333 1.000 97.32935 687 SER B CA 1
ATOM 10289 C C . SER B 1 701 ? -77.79668 66.75136 -36.04757 1.000 91.82146 687 SER B C 1
ATOM 10290 O O . SER B 1 701 ? -76.80144 66.06941 -36.31297 1.000 89.97747 687 SER B O 1
ATOM 10293 N N . ARG B 1 702 ? -77.78734 68.08437 -36.11232 1.000 91.66092 688 ARG B N 1
ATOM 10294 C CA . ARG B 1 702 ? -76.57646 68.79397 -36.50574 1.000 88.25979 688 ARG B CA 1
ATOM 10295 C C . ARG B 1 702 ? -75.47098 68.67233 -35.46485 1.000 90.30521 688 ARG B C 1
ATOM 10296 O O . ARG B 1 702 ? -74.29347 68.81137 -35.81184 1.000 96.05090 688 ARG B O 1
ATOM 10304 N N . PHE B 1 703 ? -75.81852 68.40655 -34.20773 1.000 91.54248 689 PHE B N 1
ATOM 10305 C CA . PHE B 1 703 ? -74.84151 68.21616 -33.14525 1.000 90.83763 689 PHE B CA 1
ATOM 10306 C C . PHE B 1 703 ? -74.38152 66.77064 -33.01551 1.000 92.99314 689 PHE B C 1
ATOM 10307 O O . PHE B 1 703 ? -73.68452 66.44364 -32.05036 1.000 96.59732 689 PHE B O 1
ATOM 10315 N N . THR B 1 704 ? -74.76082 65.90415 -33.94764 1.000 91.29148 690 THR B N 1
ATOM 10316 C CA . THR B 1 704 ? -74.37307 64.50314 -33.86507 1.000 93.33985 690 THR B CA 1
ATOM 10317 C C . THR B 1 704 ? -72.85255 64.38370 -33.92100 1.000 90.80705 690 THR B C 1
ATOM 10318 O O . THR B 1 704 ? -72.22329 64.97633 -34.80922 1.000 88.82909 690 THR B O 1
ATOM 10322 N N . PRO B 1 705 ? -72.22825 63.65423 -32.99564 1.000 88.83558 691 PRO B N 1
ATOM 10323 C CA . PRO B 1 705 ? -70.76712 63.50676 -33.03507 1.000 88.48054 691 PRO B CA 1
ATOM 10324 C C . PRO B 1 705 ? -70.31899 62.88915 -34.35081 1.000 89.56749 691 PRO B C 1
ATOM 10325 O O . PRO B 1 705 ? -70.86185 61.87640 -34.79824 1.000 92.41407 691 PRO B O 1
ATOM 10329 N N . CYS B 1 706 ? -69.32016 63.51437 -34.97061 1.000 86.62062 692 CYS B N 1
ATOM 10330 C CA . CYS B 1 706 ? -68.91416 63.13722 -36.31439 1.000 87.08567 692 CYS B CA 1
ATOM 10331 C C . CYS B 1 706 ? -68.37478 61.70653 -36.33843 1.000 85.15644 692 CYS B C 1
ATOM 10332 O O . CYS B 1 706 ? -68.12452 61.08068 -35.30465 1.000 89.69361 692 CYS B O 1
ATOM 10335 N N . GLU B 1 707 ? -68.18844 61.19861 -37.55914 1.000 85.38891 693 GLU B N 1
ATOM 10336 C CA . GLU B 1 707 ? -67.88634 59.78297 -37.74597 1.000 90.71050 693 GLU B CA 1
ATOM 10337 C C . GLU B 1 707 ? -66.54005 59.40764 -37.13599 1.000 89.14873 693 GLU B C 1
ATOM 10338 O O . GLU B 1 707 ? -66.41846 58.36699 -36.47929 1.000 85.45534 693 GLU B O 1
ATOM 10344 N N . ARG B 1 708 ? -65.51520 60.23897 -37.34120 1.000 90.25082 694 ARG B N 1
ATOM 10345 C CA . ARG B 1 708 ? -64.20129 59.93010 -36.78472 1.000 84.92524 694 ARG B CA 1
ATOM 10346 C C . ARG B 1 708 ? -64.17078 60.13495 -35.27517 1.000 81.20393 694 ARG B C 1
ATOM 10347 O O . ARG B 1 708 ? -63.46832 59.40506 -34.56625 1.000 84.55667 694 ARG B O 1
ATOM 10355 N N . LEU B 1 709 ? -64.93231 61.10701 -34.76763 1.000 79.63235 695 LEU B N 1
ATOM 10356 C CA . LEU B 1 709 ? -64.87011 61.43959 -33.34758 1.000 80.36358 695 LEU B CA 1
ATOM 10357 C C . LEU B 1 709 ? -65.35708 60.28363 -32.48167 1.000 82.71700 695 LEU B C 1
ATOM 10358 O O . LEU B 1 709 ? -64.80390 60.02872 -31.40516 1.000 84.59512 695 LEU B O 1
ATOM 10363 N N . VAL B 1 710 ? -66.39222 59.57222 -32.93513 1.000 81.17958 696 VAL B N 1
ATOM 10364 C CA . VAL B 1 710 ? -66.88175 58.41274 -32.19544 1.000 85.21299 696 VAL B CA 1
ATOM 10365 C C . VAL B 1 710 ? -65.82407 57.31861 -32.14943 1.000 93.14283 696 VAL B C 1
ATOM 10366 O O . VAL B 1 710 ? -65.72958 56.57277 -31.16585 1.000 95.15353 696 VAL B O 1
ATOM 10370 N N . GLU B 1 711 ? -65.00058 57.21489 -33.19511 1.000 95.02312 697 GLU B N 1
ATOM 10371 C CA . GLU B 1 711 ? -63.99789 56.15604 -33.24385 1.000 102.58469 697 GLU B CA 1
ATOM 10372 C C . GLU B 1 711 ? -62.89529 56.38733 -32.21733 1.000 104.58047 697 GLU B C 1
ATOM 10373 O O . GLU B 1 711 ? -62.42242 55.43694 -31.58308 1.000 112.13014 697 GLU B O 1
ATOM 10379 N N . MET B 1 712 ? -62.47200 57.64126 -32.03704 1.000 100.03636 698 MET B N 1
ATOM 10380 C CA . MET B 1 712 ? -61.46192 57.93013 -31.02476 1.000 94.72273 698 MET B CA 1
ATOM 10381 C C . MET B 1 712 ? -62.03954 57.84496 -29.61881 1.000 93.01928 698 MET B C 1
ATOM 10382 O O . MET B 1 712 ? -61.31252 57.53024 -28.66969 1.000 92.38818 698 MET B O 1
ATOM 10387 N N . GLY B 1 713 ? -63.33479 58.12527 -29.46452 1.000 89.85641 699 GLY B N 1
ATOM 10388 C CA . GLY B 1 713 ? -63.94995 58.02626 -28.15171 1.000 91.24813 699 GLY B CA 1
ATOM 10389 C C . GLY B 1 713 ? -64.02674 56.59713 -27.65093 1.000 92.92438 699 GLY B C 1
ATOM 10390 O O . GLY B 1 713 ? -63.87782 56.34120 -26.45279 1.000 96.00304 699 GLY B O 1
ATOM 10391 N N . ALA B 1 714 ? -64.26266 55.64647 -28.55849 1.000 92.39732 700 ALA B N 1
ATOM 10392 C CA . ALA B 1 714 ? -64.27466 54.24097 -28.16733 1.000 97.81644 700 ALA B CA 1
ATOM 10393 C C . ALA B 1 714 ? -62.87972 53.76710 -27.78106 1.000 105.80552 700 ALA B C 1
ATOM 10394 O O . ALA B 1 714 ? -62.72079 52.99478 -26.82849 1.000 112.31362 700 ALA B O 1
ATOM 10396 N N . ARG B 1 715 ? -61.86119 54.21763 -28.50582 1.000 108.13086 701 ARG B N 1
ATOM 10397 C CA . ARG B 1 715 ? -60.47762 53.89778 -28.18916 1.000 109.95308 701 ARG B CA 1
ATOM 10398 C C . ARG B 1 715 ? -59.95336 54.92127 -27.17970 1.000 114.39997 701 ARG B C 1
ATOM 10399 O O . ARG B 1 715 ? -60.72936 55.63589 -26.53978 1.000 122.57021 701 ARG B O 1
ATOM 10407 N N . GLY B 1 716 ? -58.63540 55.00435 -27.02672 1.000 114.17660 702 GLY B N 1
ATOM 10408 C CA . GLY B 1 716 ? -58.03203 56.03028 -26.20073 1.000 113.24385 702 GLY B CA 1
ATOM 10409 C C . GLY B 1 716 ? -57.20260 56.98667 -27.03073 1.000 115.73582 702 GLY B C 1
ATOM 10410 O O . GLY B 1 716 ? -56.21746 57.55329 -26.54804 1.000 117.00971 702 GLY B O 1
ATOM 10411 N N . GLU B 1 717 ? -57.60041 57.17192 -28.28720 1.000 115.27526 703 GLU B N 1
ATOM 10412 C CA . GLU B 1 717 ? -56.82030 57.97785 -29.21514 1.000 110.62606 703 GLU B CA 1
ATOM 10413 C C . GLU B 1 717 ? -56.90235 59.45831 -28.86779 1.000 98.68268 703 GLU B C 1
ATOM 10414 O O . GLU B 1 717 ? -57.94945 59.96358 -28.45363 1.000 90.09606 703 GLU B O 1
ATOM 10420 N N . SER B 1 718 ? -55.78185 60.15242 -29.04683 1.000 99.29068 704 SER B N 1
ATOM 10421 C CA . SER B 1 718 ? -55.70665 61.59534 -28.89104 1.000 97.92396 704 SER B CA 1
ATOM 10422 C C . SER B 1 718 ? -55.10490 62.19526 -30.15258 1.000 94.45735 704 SER B C 1
ATOM 10423 O O . SER B 1 718 ? -54.30905 61.55326 -30.84364 1.000 93.92956 704 SER B O 1
ATOM 10426 N N . PHE B 1 719 ? -55.49882 63.43453 -30.45379 1.000 93.04037 705 PHE B N 1
ATOM 10427 C CA . PHE B 1 719 ? -54.96053 64.10187 -31.63386 1.000 89.80298 705 PHE B CA 1
ATOM 10428 C C . PHE B 1 719 ? -53.47088 64.38210 -31.49091 1.000 92.69515 705 PHE B C 1
ATOM 10429 O O . PHE B 1 719 ? -52.73749 64.34762 -32.48535 1.000 95.23650 705 PHE B O 1
ATOM 10437 N N . TRP B 1 720 ? -53.00604 64.65470 -30.27546 1.000 94.46234 706 TRP B N 1
ATOM 10438 C CA . TRP B 1 720 ? -51.60086 64.92279 -30.01547 1.000 96.88833 706 TRP B CA 1
ATOM 10439 C C . TRP B 1 720 ? -51.02344 63.82768 -29.12797 1.000 105.30635 706 TRP B C 1
ATOM 10440 O O . TRP B 1 720 ? -51.72708 63.23869 -28.30182 1.000 102.01575 706 TRP B O 1
ATOM 10451 N N . LYS B 1 721 ? -49.72758 63.56581 -29.30273 1.000 118.06590 707 LYS B N 1
ATOM 10452 C CA . LYS B 1 721 ? -49.10809 62.35909 -28.76825 1.000 131.36117 707 LYS B CA 1
ATOM 10453 C C . LYS B 1 721 ? -48.53479 62.51816 -27.36537 1.000 146.13672 707 LYS B C 1
ATOM 10454 O O . LYS B 1 721 ? -48.36666 61.50898 -26.67100 1.000 150.68803 707 LYS B O 1
ATOM 10456 N N . THR B 1 722 ? -48.23375 63.74141 -26.93296 1.000 159.27853 708 THR B N 1
ATOM 10457 C CA . THR B 1 722 ? -47.52451 63.94243 -25.67382 1.000 166.77236 708 THR B CA 1
ATOM 10458 C C . THR B 1 722 ? -48.29986 63.35519 -24.49781 1.000 171.31800 708 THR B C 1
ATOM 10459 O O . THR B 1 722 ? -49.53264 63.29790 -24.49912 1.000 172.32972 708 THR B O 1
ATOM 10461 N N . THR B 1 723 ? -47.55600 62.91550 -23.48414 1.000 175.23040 709 THR B N 1
ATOM 10462 C CA . THR B 1 723 ? -48.11946 62.30141 -22.28760 1.000 179.07954 709 THR B CA 1
ATOM 10463 C C . THR B 1 723 ? -47.79720 63.17638 -21.08512 1.000 181.24045 709 THR B C 1
ATOM 10464 O O . THR B 1 723 ? -46.62527 63.33670 -20.72655 1.000 184.62700 709 THR B O 1
ATOM 10466 N N . ALA B 1 724 ? -48.83341 63.73609 -20.46785 1.000 179.72257 710 ALA B N 1
ATOM 10467 C CA . ALA B 1 724 ? -48.66963 64.58251 -19.29075 1.000 176.09101 710 ALA B CA 1
ATOM 10468 C C . ALA B 1 724 ? -49.98349 64.70087 -18.52588 1.000 173.77282 710 ALA B C 1
ATOM 10469 O O . ALA B 1 724 ? -51.06211 64.67040 -19.11883 1.000 171.48445 710 ALA B O 1
#

B-factor: mean 107.03, std 31.48, range [46.51, 228.93]

Solvent-accessible surface area: 60955 Å² total; per-residue (Å²): 149,87,47,3,6,49,45,88,72,92,185,37,53,0,0,5,3,28,1,53,2,91,64,48,80,92,0,28,29,62,46,54,13,21,37,38,10,32,55,15,18,59,96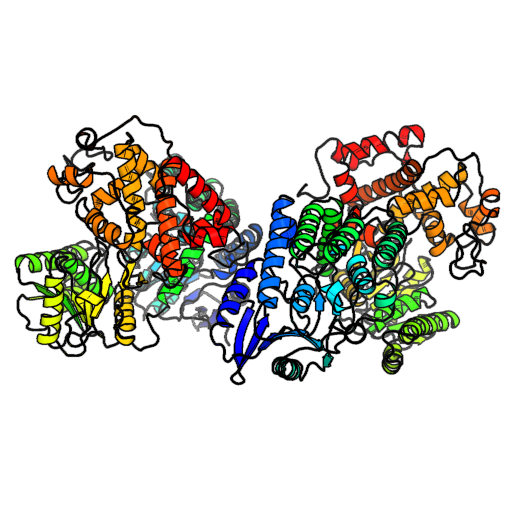,7,150,134,63,204,63,10,112,0,0,0,7,21,2,65,30,101,79,2,0,0,26,10,43,34,22,81,45,8,48,101,16,170,68,25,107,72,0,11,37,46,4,87,47,18,10,102,23,10,40,60,3,73,71,14,109,25,13,0,0,0,0,0,11,0,19,0,21,5,2,0,0,3,6,0,5,0,4,42,0,5,4,0,1,73,46,100,113,0,22,0,0,0,29,18,18,104,19,6,3,0,0,6,18,0,0,1,17,14,0,7,171,42,1,0,29,37,14,0,4,80,1,0,25,75,1,83,92,8,109,7,169,80,0,69,176,28,31,0,1,53,76,38,18,70,93,105,71,3,61,101,19,0,9,103,37,0,71,131,141,188,54,92,111,73,118,106,36,95,113,15,154,132,57,69,39,118,141,14,75,64,114,10,18,64,102,17,22,69,150,21,84,148,80,24,45,30,30,52,35,6,14,90,56,1,24,65,0,1,75,42,14,67,53,119,45,113,92,40,0,37,56,15,0,0,110,0,16,0,74,2,0,55,28,95,49,0,61,8,15,17,9,18,101,80,4,19,52,66,4,145,162,40,73,12,21,149,27,106,60,8,76,19,109,20,0,0,0,10,8,10,18,114,51,0,0,0,0,0,6,4,0,4,22,111,6,44,8,53,1,46,0,18,24,144,82,81,100,8,12,75,86,0,58,120,33,0,120,66,56,8,69,42,59,47,68,109,128,96,46,140,38,95,97,57,64,66,39,37,84,56,17,39,26,15,53,74,121,184,45,15,51,150,34,9,0,0,0,0,17,38,149,64,56,49,109,55,2,39,117,35,3,52,44,7,32,136,49,18,29,68,73,7,5,5,0,0,21,1,32,26,29,53,0,29,63,0,6,67,142,13,111,59,44,65,31,2,0,0,0,12,4,27,52,47,2,52,156,56,49,0,0,0,0,0,21,19,118,42,18,34,53,90,2,22,5,0,0,5,89,0,0,60,92,2,50,14,23,8,3,17,1,123,39,54,29,2,3,0,2,32,0,0,30,7,5,2,8,0,0,0,6,33,0,1,22,61,12,7,146,0,77,67,0,7,63,5,0,39,108,41,14,5,102,37,0,1,1,29,40,5,0,82,48,0,3,42,72,26,8,69,18,10,83,52,0,67,97,57,47,28,148,55,0,20,22,14,92,104,14,39,73,33,4,62,90,47,92,17,80,0,126,110,59,36,97,0,1,14,60,40,76,69,189,25,243,86,44,189,140,100,5,28,87,41,0,37,107,54,4,52,54,143,27,169,38,160,33,55,34,102,68,0,5,44,3,0,2,6,6,0,1,1,2,0,0,24,0,32,69,58,136,1,3,135,41,23,50,5,0,4,1,0,0,12,59,19,14,17,0,0,42,19,33,1,0,0,0,66,30,0,39,80,59,16,9,27,102,1,14,58,38,1,93,119,5,21,123,102,52,24,95,42,0,61,12,0,126,63,0,60,68,2,23,94,148,80,59,44,21,52,196,135,97,128,143,99,53,8,8,60,63,86,75,73,176,81,62,5,0,15,9,33,4,53,12,90,62,102,118,89,6,40,36,60,47,128,6,19,76,55,14,101,50,21,28,115,119,29,133,162,78,173,66,16,135,0,10,0,14,18,6,66,29,91,35,3,0,1,16,7,50,19,36,87,45,13,47,113,16,166,61,24,117,70,0,17,56,50,4,96,59,17,15,82,13,1,49,78,17,84,57,105,75,21,31,7,3,0,1,0,12,0,16,0,26,5,5,0,0,7,5,0,7,0,3,50,3,12,0,0,0,79,47,106,132,1,20,0,0,0,29,24,14,101,31,2,6,0,0,7,17,0,0,0,5,27,0,7,83,54,18,27,5,62,30,0,3,79,2,0,22,71,2,93,84,10,103,6,119,66,0,64,173,68,31,0,2,68,56,30,9,73,105,96,90,8,57,79,14,0,17,124,50,1,60,60,134,117,155,102,76,67,35,43,96,138,5,47,58,92,21,15,162,106,25,20,125,142,20,92,108,86,17,42,46,26,57,31,1,17,96,65,0,22,92,5,1,73,37,3,53,68,121,40,69,95,58,0,47,74,31,0,0,152,2,18,0,74,1,3,76,23,90,45,0,99,9,14,27,11,15,72,98,7,31,58,76,5,148,155,48,72,6,28,149,28,104,60,9,82,18,107,17,0,0,0,5,6,2,68,70,55,0,0,0,0,0,18,1,0,0,24,116,12,51,7,46,1,25,0,7,28,162,76,86,68,11,16,62,98,0,63,115,55,1,119,71,65,1,26,51,91,79,101,92,28,67,82,82,35,0,61,51,65,62,17,58,79,39,14,44,26,10,66,77,82,163,22,2,46,141,22,9,0,0,0,0,9,41,153,64,56,41,117,62,0,31,97,27,4,48,50,8,41,146,54,20,28,64,81,8,4,8,0,0,14,0,36,25,30,55,0,29,64,0,6,59,144,11,106,59,47,79,37,2,0,0,0,11,1,27,68,67,6,42,160,52,52,1,0,0,0,0,22,20,115,37,15,36,45,91,5,19,8,0,0,7,84,0,0,55,87,0,51,14,25,12,2,12,3,137,40,87,33,2,4,0,1,30,1,0,22,6,5,2,10,5,1,0,8,49,0,2,39,52,11,12,135,0,98,59,0,9,64,8,0,34,116,42,12,6,101,37,0,0,0,31,45,2,3,63,61,4,2,69,91,20,9,58,21,10,86,48,0,64,97,52,42,32,154,57,1,37,15,15,97,108,12,36,69,35,2,64,88,59,71,23,78,0,92,171,58,35,90,1,3,14,44,153,76,73,177,58,108,56,104,138,80,140,26,48,94,48,1,53,112,52,4,51,67,134,26,138,46,164,34,55,37,103,83,0,2,42,4,0,1,4,9,1,0,2,3,0,0,17,0,30,75,68,128,1,1,131,43,26,38,4,0,4,1,0,0,10,61,7,17,20,0,0,40,16,39,1,0,1,0,54,31,0,40,88,63,20,13,37,100,0,15,58,41,0,85,111,4,16,126,107,63,23,98,36,0,64,9,2,122,63,0,65,85,4,23,81,72,53,19,61,28,53,61,89,82,152

Nearest PDB structures (foldseek):
  6ysv-assembly2_B  TM=9.880E-01  e=0.000E+00  Escherichia coli K-12
  8bnu-assembly1_C  TM=9.792E-01  e=1.277E-103  Escherichia coli K-12
  1wdk-assembly1_A  TM=8.787E-01  e=1.144E-59  Pseudomonas fragi
  1wdk-assembly1_B  TM=8.922E-01  e=2.608E-59  Pseudomonas fragi
  1wdm-assembly1_A  TM=8.897E-01  e=1.287E-58  Pseudomonas fragi

Organism: Escherichia coli (strain K12) (NCBI:txid83333)

GO terms:
  GO:0018812 3-hydroxyacyl-CoA dehydratase activity (F, EXP)
  GO:0005515 protein binding (F, IPI)
  GO:0003857 (3S)-3-hydroxyacyl-CoA dehydrogenase (NAD+) activity (F, IDA)
  GO:0004300 enoyl-CoA hydratase activity (F, IDA)
  GO:0006635 fatty acid beta-oxidation (P, IMP)
  GO:0006635 fatty acid beta-oxidation (P, IDA)

Radius of gyration: 39.53 Å; Cα contacts (8 Å, |Δi|>4): 2788; chains: 2; bounding box: 88×102×106 Å

Sequence (1407 aa):
MTSAFTLNVRLDNIAVITIDVPGEKMNTLKAEFASQVRAIIKQLRENKELRGVVFVSAKPDNFIAGADINMIGNCKTAQEAEALARQGQQLMAEIHALPIQVIAAIHGACLGGGLELALACHGRVCTDDPKTVLGLPEVQLGLLPGSGGTQRLPRLIGVSTALEMILTGKQLRAKQALKLGLVDDVVPHSILLEAAVELAKKERPSSRPLPVRERILAGPLGRALLFKMVGKKTEHKTQGNYPATERILEVVETGLAQGTSSGYDAEARAFGELAMTPQSQALRSIFFASTDVKKDPGSDAPPAPLNSVGILGGGLMGGGIAYVTACKAGIPVRIKDINPQGINHALKYSWDQLEGKVRRRHLKASERDKQLALISGTTDYRGFAHRDLIIEAVFENLELKQQMVAEVEQNCAAHTIFASNTSSLPIGDIAAHATRPEQVIGLHFFSPVEKMPLVEIIPHAGTSAQTIATTVKLAKKQGKTPIVVRDKAGFYVNRILAPYINEAIRMLTQGERVEHIDAALVKFGFPVGPIQLLDEVGIDTGTKIIPVLEAAYGERFSAPANVVSSILNDDRKGRKNGRGFYLYGQKGRKSKKQVDPAIYPLIGTQGQGRISAPQVAERCVMLMLNEAVRCVDEQVIRSVRDGDIGAVFGIGFPPFLGGPFRYIDSLGAGEVVAIMQRRLATQYGSRFTPCERLVEMGARGESFWKTTAMTSAFTLNVRLDNIAVITIDVPGEKMNTLKAEFASQVRAIIKQLRENKELRGVVFVSAKPDNFIAGADINMIGNCKTAQEAEALARQGQQLMAEIHALPIQVIAAIHGACLGGGLELALACHGRVCTDDPKTVLGLPEVQLGLLPGSGGTQRLPRLIGVSTALEMILTGKQLRAKQALKLGLVDDVVPHSILLEAAVELAKKERERILAGPLGRALLFKMVGKKTEHKTQGNYPATERILEVVETGLAQGTSSGYDAEARAFGELAMTPQSQALRSIFFASTDVKKDPGSDAPPAPLNSVGILGGGLMGGGIAYVTACKAGIPVRIKDINPQGINHALKYSWDQLEGKVRRRHLKASERDKQLALISGTTDYRGFAHRDLIIEAVFENLELKQQMVAEVEQNCAAHTIFASNTSSLPIGDIAAHATRPEQVIGLHFFSPVEKMPLVEIIPHAGTSAQTIATTVKLAKKQGKTPIVVRDKAGFYVNRILAPYINEAIRMLTQGERVEHIDAALVKFGFPVGPIQLLDEVGIDTGTKIIPVLEAAYGERFSAPANVVSSILNDDRKGRKNGRGFYLYGQKGRKSKKQVDPAIYPLIGTQGQGRISAPQVAERCVMLMLNEAVRCVDEQVIRSVRDGDIGAVFGIGFPPFLGGPFRYIDSLGAGEVVAIMQRLATQYGSRFTPCERLVEMGARGESFWKTTA

InterPro domains:
  IPR001753 Enoyl-CoA hydratase/isomerase-like domain [PF00378] (15-204)
  IPR006108 3-hydroxyacyl-CoA dehydrogenase, C-terminal [PF00725] (492-586)
  IPR006108 3-hydroxyacyl-CoA dehydrogenase, C-terminal [PF00725] (618-703)
  IPR006176 3-hydroxyacyl-CoA dehydrogenase, NAD binding [PF02737] (311-489)
  IPR006180 3-hydroxyacyl-CoA dehydrogenase, conserved site [PS00067] (489-513)
  IPR008927 6-phosphogluconate dehydrogenase-like, C-terminal domain superfamily [SSF48179] (492-595)
  IPR008927 6-phosphogluconate dehydrogenase-like, C-terminal domain superfamily [SSF48179] (614-706)
  IPR012802 Fatty oxidation complex, alpha subunit FadJ [MF_01617] (1-706)
  IPR012802 Fatty oxidation complex, alpha subunit FadJ [TIGR02440] (6-706)
  IPR029045 ClpP/crotonase-like domain superfamily [SSF52096] (6-299)
  IPR036291 NAD(P)-binding domain superfamily [SSF51735] (308-489)
  IPR050136 Fatty acid oxidation complex subunit alpha [PTHR43612] (4-706)

Foldseek 3Di:
DDDQWDKDADPQQEIETEGHDVPDLAQQPELVCLVVLVVVLVVNVVDPSHAEYEYAHPHAAFRHQAHDCVCLVPDPALVSLLVSLVSLQVSLQSQLPDQHFYEYLTEADQEAVSLVNRLSGQAYEYAQDQRYKYAYQVVLLLAFRSRCLLQSVCVFQHNLVSLVRGLHVDIDGPVRCCVSRSHVYYDHPVCRVVVRVVVRNDNHDDPDDYDVVRVVLPDPVSLVVSLVVVVVVVCVQFVPLRVNNVLSSVLSSCCVVDPVVVSSVSRSSRRSVSSPDLLSVLSVLLVVLLVVLVVDLQFPDAADDQQEEEEEWAALQLLLVQLLLQVQLVHQYEYEYLDVVRQVRSLVNNVVVVVVCCPPHPNPVVVVVVSSVSYYYDHDLPDAAEHQEYEYDDDQDLVVLLVVLVVCCPSYYPRYAYEYQHQFDFQCSSLVPHPCSLRYWYWHAAPPRVQFQEIEIEGAPNHHSNNSSNNSVSSVSSNHRYFYFYRDGRLQLLQLCQLLLQLLLVVLQAAAAPVLLFVLVVSVAFSTGSQLVCQVRWLCRSCVSLVSSCVRPHCLSPHPDCLSVLCVVVVATHPVVQHAFFGDPDDDPPDDTHTDPVSSVSRNHHYHHDAHSNRSNLSSLLLSLQSLVVRVVVCRGVAVSCQQNCCCSPRVDRSSCNGSQSVCLVCFLLNSQVVLVVCCVVPHCSSHRHPVSVVCNVDVDGRDPPHD/DDQQWQWAADPVLAIEIEGHDPPDLARADEPVNLVVLVVVVVVVVPPVSHAAYEYAHPRQAFRHQAHDPVQLVPDPALVSLLVVLVSQQVSLVVLLDPPFQYEYLTEADQEAVSLLSRLSGPAYEYEQDQRYKYAYCQVLLLAFRRRCLLASVCVFQHDLVSLCRGNHVDIDHDVRCCVSRSHVYYDHPVCSVVVRVVVRNDDPCPLVPLPPSVVVSLVVQVVVVCVQFLCLRVNNVLSSVLSVCCSPVHVVVSSSSNSSRRSVSSPDLLNVLSVLLVVLQVVLLPDFQFPDAADDQQEEEEEWLPVLRLQVLLLLQQQQVHAYEYEYQDVVSVVSSLVVLLCVLVVPVVVDDCCQSVPVRRPVRYYYDHDLDPQAEHQEYEYDDDADLVVLLVVLVVSCVSYDVRYAYEYQHQFDFQCSSLVPHPQLQRYWYWHADPPRVQFQEIETERAPRHHSNNRRNSRVSSVSSNHRYFYFYRAGRLAQLQLCLLLLLLLVVVLQQAADPVLQFVLQVSVAFSTGSQLVCQVSWVVVSCPSLVSCCVRPNCLSPHPDCLSVQCVVVPEIHAPPAHHQWGADDPPPRPDTDGPPPSSVRRNHDHHDDDHSNVSNVSSVLLSLQRLVVRVVVCRGVAVSSSQNCNCSPRNDRSSQNGSQSVCQVCFLLNSQVVLVVVCVVPHVSSHRHDVSVVCNVPRDGRDDDDD